Protein AF-0000000066080415 (afdb_homodimer)

pLDDT: mean 96.42, std 4.27, range [59.28, 98.88]

Nearest PDB structures (foldseek):
  6pd2-assembly2_B  TM=9.974E-01  e=0.000E+00  Treponema denticola ATCC 35405
  7e7g-assembly1_A-2  TM=9.661E-01  e=5.736E-39  Pseudomonas aeruginosa PAO1
  2dr1-assembly1_B  TM=9.159E-01  e=4.386E-31  Pyrococcus horikoshii OT3
  2ch2-assembly2_C  TM=8.976E-01  e=4.024E-28  Anopheles gambiae
  3kgw-assembly1_A  TM=8.751E-01  e=4.786E-28  Mus musculus

Secondary structure (DSSP, 8-state):
---EEEEEE----GGGTHHHHSS-GGG-EETTEEHHHHHHHHHHHTT--EEEEEE-TTHHHHHHHHHH-TTEEEEE-TTGGGS-HHHHHHHHGGG--S-EEEEETTEEE-THHHHHHHT-S-SSEEEEES----S-PPEEEE-TTSBEEEEES-GGGSS---EEEEEEEEE-HHHHHHHHHHHHHHTTT-TT--HHHHHHHHHTTS--EEEEETT--EEE--SHHHHHHIIIIIHHHHHHHHHTTPPP--EE-SSSSPB--HHHHHTT------TTSHHHHHHHHHHHHHHHHTTS-TTS-GGGEEEEEESS-HHHHHHHHHHHHS-TT--EEEEESSHHHHHHHHHHHHTT--EEEEE--SSSPP-HHHHHHHHTT---SEEEEESEETTTTEEP-HHHHHHHHHHTT-EEEEE-TTTTTTS---HHHHT-SEEEEETTSTT---SS-EEEEEEHHHHHHGGGSPP--STT-HHHHHHHHHHHSS-SS---HHHHHHHHHHHHHHHHH-HHHHHHHHHHHHHHHHHHHHHHT--BSS-GGGB-SSEEEEEPPSSTT--HHHHHHHHHTTTEE-EEEEETTEEEEEEE--BS--HHHHHHHHHHHHHHHHHTT---/---EEEEEE----GGGTHHHHSS-GGG-EETTEEHHHHHHHHHHHTT--EEEEEE-TTHHHHHHHHHH-TTEEEEE-TTGGGS-HHHHHHHHGGG--S-EEEEETTEEE-THHHHHHHT-S-SSEEEEES----S-PPEEEE-TTSBEEEEES-GGGSSS--EEEEEEEEE-HHHHHHHHHHHHHHTTT-TT--HHHHHHHHHTTS--EEEEETT--EEE--SHHHHHHIIIIIHHHHHHHHHTTPPP--EE-SSSSPB--HHHHHTT------TTSHHHHHHHHHHHHHHHHTTS-TTS-GGGEEEEEESS-HHHHHHHHHHHHS-TT--EEEEESSHHHHHHHHHHHHTT--EEEEE--SSSPP-HHHHHHHHTT---SEEEEESEETTTTEEP-HHHHHHHHHHTTPEEEEE-TTTTTTS---HHHHT-SEEEEETTSTT---SS-EEEEEEHHHHHHGGGSPP--STT-HHHHHHHHHHHSS-SS---HHHHHHHHHHHHHHHHH-HHHHHHHHHHHHHHHHHHHHHHT--BSS-GGGB-SSEEEEEPPSSTT--HHHHHHHHHHTTEE-EEEEETTEEEEEEE--BS--HHHHHHHHHHHHHHHHHTT---

GO terms:
  GO:0047304 2-aminoethylphosphonate:pyruvate transaminase activity (F, EXP)

Solvent-accessible surface area (backbone atoms only — not comparable to full-atom values): 62433 Å² total; per-residue (Å²): 135,55,40,34,32,37,32,50,46,31,59,67,46,71,62,43,51,83,68,19,74,83,31,42,58,26,60,47,64,60,96,88,39,31,32,35,55,53,50,50,53,49,41,48,50,67,54,37,60,37,36,37,34,17,20,28,48,64,41,62,62,56,54,54,50,29,72,68,36,66,44,43,43,78,38,74,27,90,57,33,90,65,27,22,57,30,51,26,49,50,70,40,46,83,79,54,86,48,45,26,38,39,33,52,25,39,41,50,64,38,65,52,56,57,52,43,56,70,45,40,87,66,62,29,33,35,40,22,20,37,91,78,84,77,86,74,57,38,36,28,19,50,53,97,83,35,26,51,74,43,72,37,67,49,67,85,80,47,95,52,78,68,28,26,61,68,54,43,31,37,34,34,41,67,56,52,49,45,22,43,54,53,45,68,75,34,44,84,86,42,39,59,37,41,45,67,59,35,46,56,60,37,27,74,80,38,83,29,34,52,50,70,37,64,83,62,56,65,48,64,54,65,33,64,66,38,44,50,46,34,65,73,53,45,49,58,51,30,54,50,59,54,53,49,70,58,62,41,80,37,48,34,18,29,85,54,50,21,14,60,54,64,44,30,38,49,40,33,56,60,56,58,68,53,63,81,39,68,72,46,18,51,50,51,50,50,48,31,58,52,58,45,52,62,37,40,46,92,84,52,66,66,83,52,44,45,47,39,77,44,44,14,26,45,65,42,19,46,47,22,48,58,53,36,67,60,46,91,87,38,25,36,36,27,39,26,38,43,70,65,24,46,48,54,47,50,47,32,53,50,66,66,48,52,65,49,76,49,75,50,55,51,52,50,83,79,60,61,66,62,51,48,56,57,50,69,66,62,72,43,42,30,38,36,41,49,40,40,40,78,78,33,12,34,43,50,66,44,76,53,52,31,44,55,40,42,75,56,65,28,49,31,37,34,42,25,38,74,34,48,45,38,39,76,49,32,35,75,84,27,39,50,37,32,35,20,24,34,30,15,19,36,46,24,18,44,42,35,34,8,25,33,39,26,30,42,74,65,48,61,61,33,66,78,34,75,64,59,46,74,85,53,29,50,48,63,40,41,53,41,23,75,74,67,44,31,66,83,58,74,54,23,58,45,44,50,38,9,34,52,39,14,51,54,51,39,63,50,56,33,35,60,50,42,28,51,45,24,40,50,28,36,51,55,49,52,53,48,36,53,66,41,68,52,50,61,67,38,54,75,92,46,41,62,44,40,32,47,25,30,46,56,70,95,46,89,70,61,46,69,68,58,51,39,52,55,36,43,76,69,40,30,41,62,30,83,32,75,55,90,90,44,57,30,34,30,46,18,51,40,29,74,63,52,50,69,56,46,52,53,46,47,52,51,50,49,53,55,35,49,72,60,71,40,49,128,136,56,41,35,33,36,32,50,44,30,61,67,46,72,62,43,50,81,68,20,75,82,33,44,59,29,59,46,64,60,98,87,39,32,33,35,55,54,50,52,52,51,41,48,51,66,52,38,60,37,35,38,35,16,21,30,50,64,40,64,61,53,54,54,49,27,72,68,34,65,43,43,43,77,37,74,27,89,57,32,89,65,27,22,56,31,53,25,50,50,69,41,47,84,78,54,87,48,43,26,38,41,33,53,24,40,42,50,66,38,64,53,56,56,52,43,57,70,46,41,87,65,63,29,33,34,39,23,20,38,91,77,82,78,85,72,58,38,36,29,20,50,52,98,82,34,26,52,76,43,73,37,67,50,69,86,80,46,93,53,80,68,30,27,60,69,53,42,31,36,34,34,42,66,55,53,51,45,23,44,55,52,46,67,74,34,44,85,86,42,39,58,37,42,44,67,59,35,47,56,61,37,27,75,80,39,83,29,34,52,48,68,37,64,82,60,56,64,49,65,55,66,33,65,66,39,44,50,47,35,66,72,54,47,48,58,51,30,53,51,59,54,53,49,71,57,63,41,79,36,46,34,18,30,81,54,49,20,13,59,53,65,44,30,38,50,41,32,57,59,54,59,69,53,62,81,38,68,71,46,19,52,50,52,51,50,48,32,58,52,58,46,50,60,37,39,45,92,87,52,64,65,84,50,44,45,45,40,78,44,42,14,26,45,67,41,18,44,46,20,49,60,54,37,68,59,46,92,88,39,26,36,36,27,39,26,36,42,71,64,24,47,47,55,47,51,46,31,53,50,68,65,47,53,64,51,74,50,76,49,55,52,53,50,82,79,59,62,66,62,50,47,56,56,51,68,65,62,71,44,42,30,39,37,41,47,40,40,40,77,79,32,13,33,44,48,64,44,75,53,52,31,45,54,40,43,75,57,65,29,48,32,37,35,42,26,39,73,34,49,44,39,39,75,48,32,36,73,84,27,39,49,35,31,35,18,24,35,32,15,17,37,46,24,19,45,42,35,34,8,25,34,40,26,29,42,73,66,49,62,61,32,67,79,36,75,64,59,48,74,86,54,30,49,50,63,38,42,55,42,24,77,74,67,44,30,66,85,58,73,55,25,58,46,44,50,38,8,33,52,40,13,52,54,51,40,62,50,57,33,36,60,52,42,28,50,42,24,40,50,28,36,52,53,48,52,52,48,37,53,65,40,68,51,48,61,68,38,55,78,91,46,42,62,42,38,32,46,25,30,46,57,71,96,46,92,72,61,46,70,67,59,52,39,54,55,37,44,76,70,40,29,40,63,30,82,31,77,54,88,90,44,58,29,34,30,45,17,52,36,28,72,62,50,49,68,56,44,51,54,49,46,52,51,51,48,52,54,33,48,73,61,70,39,50,127

Sequence (1232 aa):
MIKQAVILAGGLGSRLKDKTKTMPKGFLEIGGTAIVEQSVQKLLAHGIEKIVIGTGHCNEYYDNLAKKYPAIITVKNENYANTGSMGTLEVCASFVNESFLLLESDLIYDSAGLFSLINDERKNLILASGATKSGDEVYLEADEKNCLTGLSKNRDALKNIFGELVGITKLTKSTLDKMCAYAKIHHSDLPKMEYEHALLEAAKTIPVAIKRIEYFVWREIDNEDHLEMAVKNIYPHIVENEKLRAVRREVLLNPGPATTTDSVKYAQVSADICPREKAFGDLMQWLCDELKLFALASETNPDEYETVMFGCSGTGADEVMVSSCVPDTGRLLVIDNGSYGARMAKIADIYKIPMDIFKSSTYEPLDLQKLEAEFATKKYTHLACVYHETTTGLLNPLHIICPMAKKYGMVTIVDAVSAYCGMPMDLKSLGIDFMASTSNKNIQGMAGVGFVICNKAELEKTKDYPMRNYYLNLYDQYAYFAKTHQTRFTPPVQTMYALRQAVLETKQETVQKRYERYTACWNILVAAIKKLGLKMLVKEEHQSHFITAILEPETPKYSFEALHDFAAEHSFTIYPGKLGNIDTFRIANIGDIQPEEMRRFTVKLKEYMNGIGVGVMIKQAVILAGGLGSRLKDKTKTMPKGFLEIGGTAIVEQSVQKLLAHGIEKIVIGTGHCNEYYDNLAKKYPAIITVKNENYANTGSMGTLEVCASFVNESFLLLESDLIYDSAGLFSLINDERKNLILASGATKSGDEVYLEADEKNCLTGLSKNRDALKNIFGELVGITKLTKSTLDKMCAYAKIHHSDLPKMEYEHALLEAAKTIPVAIKRIEYFVWREIDNEDHLEMAVKNIYPHIVENEKLRAVRREVLLNPGPATTTDSVKYAQVSADICPREKAFGDLMQWLCDELKLFALASETNPDEYETVMFGCSGTGADEVMVSSCVPDTGRLLVIDNGSYGARMAKIADIYKIPMDIFKSSTYEPLDLQKLEAEFATKKYTHLACVYHETTTGLLNPLHIICPMAKKYGMVTIVDAVSAYCGMPMDLKSLGIDFMASTSNKNIQGMAGVGFVICNKAELEKTKDYPMRNYYLNLYDQYAYFAKTHQTRFTPPVQTMYALRQAVLETKQETVQKRYERYTACWNILVAAIKKLGLKMLVKEEHQSHFITAILEPETPKYSFEALHDFAAEHSFTIYPGKLGNIDTFRIANIGDIQPEEMRRFTVKLKEYMNGIGVGV

InterPro domains:
  IPR000192 Aminotransferase class V domain [PF00266] (307-537)
  IPR012703 2-aminoethylphosphonate--pyruvate transaminase [MF_01376] (251-616)
  IPR012703 2-aminoethylphosphonate--pyruvate transaminase [NF010006] (248-609)
  IPR012703 2-aminoethylphosphonate--pyruvate transaminase [TIGR03301] (251-608)
  IPR015421 Pyridoxal phosphate-dependent transferase, major domain [G3DSA:3.40.640.10] (261-509)
  IPR015422 Pyridoxal phosphate-dependent transferase, small domain [G3DSA:3.90.1150.10] (253-600)
  IPR015424 Pyridoxal phosphate-dependent transferase [SSF53383] (251-612)
  IPR025877 MobA-like NTP transferase [PF12804] (5-109)
  IPR029044 Nucleotide-diphospho-sugar transferases [G3DSA:3.90.550.10] (3-234)
  IPR029044 Nucleotide-diphospho-sugar transferases [SSF53448] (1-268)

Radius of gyration: 31.99 Å; Cα contacts (8 Å, |Δi|>4): 2688; chains: 2; bounding box: 88×90×84 Å

Organism: Treponema denticola (strain ATCC 35405 / DSM 14222 / CIP 103919 / JCM 8153 / KCTC 15104) (NCBI:txid243275)

Structure (mmCIF, N/CA/C/O backbone):
data_AF-0000000066080415-model_v1
#
loop_
_entity.id
_entity.type
_entity.pdbx_description
1 polymer 'Bifunctional 2-aminoethylphosphonate cytidylyltransferase/aminotransferase'
#
loop_
_atom_site.group_PDB
_atom_site.id
_atom_site.type_symbol
_atom_site.label_atom_id
_atom_site.label_alt_id
_atom_site.label_comp_id
_atom_site.label_asym_id
_atom_site.label_entity_id
_atom_site.label_seq_id
_atom_site.pdbx_PDB_ins_code
_atom_site.Cartn_x
_atom_site.Cartn_y
_atom_site.Cartn_z
_atom_site.occupancy
_atom_site.B_iso_or_equiv
_atom_site.auth_seq_id
_atom_site.auth_comp_id
_atom_site.auth_asym_id
_atom_site.auth_atom_id
_atom_site.pdbx_PDB_model_num
ATOM 1 N N . MET A 1 1 ? 6.43 -2.404 16.391 1 86.5 1 MET A N 1
ATOM 2 C CA . MET A 1 1 ? 5.039 -1.978 16.266 1 86.5 1 MET A CA 1
ATOM 3 C C . MET A 1 1 ? 4.387 -1.825 17.625 1 86.5 1 MET A C 1
ATOM 5 O O . MET A 1 1 ? 4.641 -2.621 18.531 1 86.5 1 MET A O 1
ATOM 9 N N . ILE A 1 2 ? 3.625 -0.761 17.859 1 94.44 2 ILE A N 1
ATOM 10 C CA . ILE A 1 2 ? 2.881 -0.536 19.094 1 94.44 2 ILE A CA 1
ATOM 11 C C . ILE A 1 2 ? 1.477 -1.123 18.953 1 94.44 2 ILE A C 1
ATOM 13 O O . ILE A 1 2 ? 0.692 -0.691 18.109 1 94.44 2 ILE A O 1
ATOM 17 N N . LYS A 1 3 ? 1.184 -2.08 19.812 1 97.25 3 LYS A N 1
ATOM 18 C CA . LYS A 1 3 ? -0.066 -2.82 19.656 1 97.25 3 LYS A CA 1
ATOM 19 C C . LYS A 1 3 ? -1.035 -2.508 20.797 1 97.25 3 LYS A C 1
ATOM 21 O O . LYS A 1 3 ? -2.203 -2.896 20.75 1 97.25 3 LYS A O 1
ATOM 26 N N . GLN A 1 4 ? -0.565 -1.832 21.844 1 98.5 4 GLN A N 1
ATOM 27 C CA . GLN A 1 4 ? -1.393 -1.607 23.031 1 98.5 4 GLN A CA 1
ATOM 28 C C . GLN A 1 4 ? -1.461 -0.123 23.375 1 98.5 4 GLN A C 1
ATOM 30 O O . GLN A 1 4 ? -0.573 0.648 23.016 1 98.5 4 GLN A O 1
ATOM 35 N N . ALA A 1 5 ? -2.533 0.242 24.016 1 98.81 5 ALA A N 1
ATOM 36 C CA . ALA A 1 5 ? -2.709 1.577 24.578 1 98.81 5 ALA A CA 1
ATOM 37 C C . ALA A 1 5 ? -3.395 1.51 25.938 1 98.81 5 ALA A C 1
ATOM 39 O O . ALA A 1 5 ? -4.121 0.556 26.234 1 98.81 5 ALA A O 1
ATOM 40 N N . VAL A 1 6 ? -3.086 2.434 26.797 1 98.88 6 VAL A N 1
ATOM 41 C CA . VAL A 1 6 ? -3.756 2.619 28.078 1 98.88 6 VAL A CA 1
ATOM 42 C C . VAL A 1 6 ? -4.375 4.012 28.141 1 98.88 6 VAL A C 1
ATOM 44 O O . VAL A 1 6 ? -3.703 5.012 27.875 1 98.88 6 VAL A O 1
ATOM 47 N N . ILE A 1 7 ? -5.633 4.105 28.391 1 98.75 7 ILE A N 1
ATOM 48 C CA . ILE A 1 7 ? -6.316 5.375 28.609 1 98.75 7 ILE A CA 1
ATOM 49 C C . ILE A 1 7 ? -6.656 5.531 30.094 1 98.75 7 ILE A C 1
ATOM 51 O O . ILE A 1 7 ? -7.316 4.668 30.672 1 98.75 7 ILE A O 1
ATOM 55 N N . LEU A 1 8 ? -6.195 6.594 30.719 1 97.94 8 LEU A N 1
ATOM 56 C CA . LEU A 1 8 ? -6.496 6.871 32.125 1 97.94 8 LEU A CA 1
ATOM 57 C C . LEU A 1 8 ? -7.793 7.664 32.25 1 97.94 8 LEU A C 1
ATOM 59 O O . LEU A 1 8 ? -7.875 8.805 31.797 1 97.94 8 LEU A O 1
ATOM 63 N N . ALA A 1 9 ? -8.812 7.117 32.875 1 94.69 9 ALA A N 1
ATOM 64 C CA . ALA A 1 9 ? -10.141 7.715 33 1 94.69 9 ALA A CA 1
ATOM 65 C C . ALA A 1 9 ? -10.68 7.59 34.406 1 94.69 9 ALA A C 1
ATOM 67 O O . ALA A 1 9 ? -11.891 7.426 34.625 1 94.69 9 ALA A O 1
ATOM 68 N N . GLY A 1 10 ? -9.844 7.609 35.438 1 82.31 10 GLY A N 1
ATOM 69 C CA . GLY A 1 10 ? -10.266 7.348 36.812 1 82.31 10 GLY A CA 1
ATOM 70 C C . GLY A 1 10 ? -10.617 8.609 37.594 1 82.31 10 GLY A C 1
ATOM 71 O O . GLY A 1 10 ? -11.117 8.539 38.719 1 82.31 10 GLY A O 1
ATOM 72 N N . GLY A 1 11 ? -10.531 9.758 37 1 76.44 11 GLY A N 1
ATOM 73 C CA . GLY A 1 11 ? -10.68 11 37.719 1 76.44 11 GLY A CA 1
ATOM 74 C C . GLY A 1 11 ? -12.133 11.414 37.906 1 76.44 11 GLY A C 1
ATOM 75 O O . GLY A 1 11 ? -13.008 10.969 37.156 1 76.44 11 GLY A O 1
ATOM 76 N N . LEU A 1 12 ? -12.43 12.18 38.906 1 72.06 12 LEU A N 1
ATOM 77 C CA . LEU A 1 12 ? -13.766 12.609 39.312 1 72.06 12 LEU A CA 1
ATOM 78 C C . LEU A 1 12 ? -14.258 13.742 38.406 1 72.06 12 LEU A C 1
ATOM 80 O O . LEU A 1 12 ? -15.461 13.938 38.25 1 72.06 12 LEU A O 1
ATOM 84 N N . GLY A 1 13 ? -13.398 14.508 37.75 1 65 13 GLY A N 1
ATOM 85 C CA . GLY A 1 13 ? -13.758 15.594 36.844 1 65 13 GLY A CA 1
ATOM 86 C C . GLY A 1 13 ? -14.57 16.688 37.531 1 65 13 GLY A C 1
ATOM 87 O O . GLY A 1 13 ? -15.539 17.188 36.969 1 65 13 GLY A O 1
ATOM 88 N N . SER A 1 14 ? -14.336 17.094 38.719 1 72.5 14 SER A N 1
ATOM 89 C CA . SER A 1 14 ? -15.156 17.922 39.594 1 72.5 14 SER A CA 1
ATOM 90 C C . SER A 1 14 ? -15.258 19.344 39.062 1 72.5 14 SER A C 1
ATOM 92 O O . SER A 1 14 ? -16.203 20.078 39.375 1 72.5 14 SER A O 1
ATOM 94 N N . ARG A 1 15 ? -14.484 19.75 38.125 1 75 15 ARG A N 1
ATOM 95 C CA . ARG A 1 15 ? -14.422 21.141 37.656 1 75 15 ARG A CA 1
ATOM 96 C C . ARG A 1 15 ? -15.469 21.422 36.594 1 75 15 ARG A C 1
ATOM 98 O O . ARG A 1 15 ? -15.672 22.578 36.188 1 75 15 ARG A O 1
ATOM 105 N N . LEU A 1 16 ? -16.094 20.484 36.031 1 77.5 16 LEU A N 1
ATOM 106 C CA . LEU A 1 16 ? -17.156 20.656 35.062 1 77.5 16 LEU A CA 1
ATOM 107 C C . LEU A 1 16 ? -18.531 20.5 35.688 1 77.5 16 LEU A C 1
ATOM 109 O O . LEU A 1 16 ? -19.531 20.359 35 1 77.5 16 LEU A O 1
ATOM 113 N N . LYS A 1 17 ? -18.609 20.766 37.031 1 70.38 17 LYS A N 1
ATOM 114 C CA . LYS A 1 17 ? -19.781 20.859 37.875 1 70.38 17 LYS A CA 1
ATOM 115 C C . LYS A 1 17 ? -20.797 19.766 37.562 1 70.38 17 LYS A C 1
ATOM 117 O O . LYS A 1 17 ? -20.469 18.578 37.562 1 70.38 17 LYS A O 1
ATOM 122 N N . ASP A 1 18 ? -22.062 20.203 37.062 1 69.69 18 ASP A N 1
ATOM 123 C CA . ASP A 1 18 ? -23.266 19.391 36.906 1 69.69 18 ASP A CA 1
ATOM 124 C C . ASP A 1 18 ? -23.094 18.391 35.75 1 69.69 18 ASP A C 1
ATOM 126 O O . ASP A 1 18 ? -23.656 17.281 35.812 1 69.69 18 ASP A O 1
ATOM 130 N N . LYS A 1 19 ? -22.188 18.609 34.844 1 75.88 19 LYS A N 1
ATOM 131 C CA . LYS A 1 19 ? -22.078 17.734 33.688 1 75.88 19 LYS A CA 1
ATOM 132 C C . LYS A 1 19 ? -21.375 16.422 34.031 1 75.88 19 LYS A C 1
ATOM 134 O O . LYS A 1 19 ? -21.688 15.367 33.469 1 75.88 19 LYS A O 1
ATOM 139 N N . THR A 1 20 ? -20.438 16.438 35.062 1 74 20 THR A N 1
ATOM 140 C CA . THR A 1 20 ? -19.609 15.266 35.281 1 74 20 THR A CA 1
ATOM 141 C C . THR A 1 20 ? -19.984 14.57 36.594 1 74 20 THR A C 1
ATOM 143 O O . THR A 1 20 ? -19.359 13.578 36.969 1 74 20 THR A O 1
ATOM 146 N N . LYS A 1 21 ? -20.922 15.086 37.219 1 78.06 21 LYS A N 1
ATOM 147 C CA . LYS A 1 21 ? -21.391 14.406 38.438 1 78.06 21 LYS A CA 1
ATOM 148 C C . LYS A 1 21 ? -21.984 13.039 38.094 1 78.06 21 LYS A C 1
ATOM 150 O O . LYS A 1 21 ? -21.797 12.078 38.844 1 78.06 21 LYS A O 1
ATOM 155 N N . THR A 1 22 ? -22.547 12.961 37 1 83.62 22 THR A N 1
ATOM 156 C CA . THR A 1 22 ? -23.219 11.711 36.656 1 83.62 22 THR A CA 1
ATOM 157 C C . THR A 1 22 ? -22.609 11.086 35.406 1 83.62 22 THR A C 1
ATOM 159 O O . THR A 1 22 ? -23.125 10.102 34.875 1 83.62 22 THR A O 1
ATOM 162 N N . MET A 1 23 ? -21.562 11.625 34.906 1 90.12 23 MET A N 1
ATOM 163 C CA . MET A 1 23 ? -20.906 11.109 33.688 1 90.12 23 MET A CA 1
ATOM 164 C C . MET A 1 23 ? -19.422 11.43 33.719 1 90.12 23 MET A C 1
ATOM 166 O O . MET A 1 23 ? -19.016 12.516 34.125 1 90.12 23 MET A O 1
ATOM 170 N N . PRO A 1 24 ? -18.641 10.484 33.375 1 91.88 24 PRO A N 1
ATOM 171 C CA . PRO A 1 24 ? -17.219 10.812 33.312 1 91.88 24 PRO A CA 1
ATOM 172 C C . PRO A 1 24 ? -16.891 11.883 32.281 1 91.88 24 PRO A C 1
ATOM 174 O O . PRO A 1 24 ? -17.547 11.961 31.234 1 91.88 24 PRO A O 1
ATOM 177 N N . LYS A 1 25 ? -15.875 12.602 32.469 1 91.56 25 LYS A N 1
ATOM 178 C CA . LYS A 1 25 ? -15.422 13.688 31.609 1 91.56 25 LYS A CA 1
ATOM 179 C C . LYS A 1 25 ? -15.18 13.188 30.188 1 91.56 25 LYS A C 1
ATOM 181 O O . LYS A 1 25 ? -15.438 13.898 29.219 1 91.56 25 LYS A O 1
ATOM 186 N N . GLY A 1 26 ? -14.672 11.977 30.047 1 94.06 26 GLY A N 1
ATOM 187 C CA . GLY A 1 26 ? -14.367 11.398 28.75 1 94.06 26 GLY A CA 1
ATOM 188 C C . GLY A 1 26 ? -15.594 11.219 27.875 1 94.06 26 GLY A C 1
ATOM 189 O O . GLY A 1 26 ? -15.477 11.023 26.672 1 94.06 26 GLY A O 1
ATOM 190 N N . PHE A 1 27 ? -16.766 11.344 28.359 1 95.31 27 PHE A N 1
ATOM 191 C CA . PHE A 1 27 ? -17.984 11.086 27.609 1 95.31 27 PHE A CA 1
ATOM 192 C C . PHE A 1 27 ? -18.672 12.391 27.234 1 95.31 27 PHE A C 1
ATOM 194 O O . PHE A 1 27 ? -19.797 12.383 26.719 1 95.31 27 PHE A O 1
ATOM 201 N N . LEU A 1 28 ? -18 13.539 27.578 1 94.06 28 LEU A N 1
ATOM 202 C CA . LEU A 1 28 ? -18.438 14.766 26.938 1 94.06 28 LEU A CA 1
ATOM 203 C C . LEU A 1 28 ? -18.406 14.625 25.422 1 94.06 28 LEU A C 1
ATOM 205 O O . LEU A 1 28 ? -17.469 14.031 24.859 1 94.06 28 LEU A O 1
ATOM 209 N N . GLU A 1 29 ? -19.438 15.133 24.766 1 95.06 29 GLU A N 1
ATOM 210 C CA . GLU A 1 29 ? -19.531 14.945 23.312 1 95.06 29 GLU A CA 1
ATOM 211 C C . GLU A 1 29 ? -19.094 16.203 22.562 1 95.06 29 GLU A C 1
ATOM 213 O O . GLU A 1 29 ? -19.484 17.312 22.938 1 95.06 29 GLU A O 1
ATOM 218 N N . ILE A 1 30 ? -18.297 16.062 21.75 1 96.31 30 ILE A N 1
ATOM 219 C CA . ILE A 1 30 ? -17.922 17.078 20.766 1 96.31 30 ILE A CA 1
ATOM 220 C C . ILE A 1 30 ? -18.078 16.516 19.359 1 96.31 30 ILE A C 1
ATOM 222 O O . ILE A 1 30 ? -17.562 15.445 19.047 1 96.31 30 ILE A O 1
ATOM 226 N N . GLY A 1 31 ? -18.812 17.203 18.438 1 94.06 31 GLY A N 1
ATOM 227 C CA . GLY A 1 31 ? -19.078 16.703 17.094 1 94.06 31 GLY A CA 1
ATOM 228 C C . GLY A 1 31 ? -19.969 15.492 17.062 1 94.06 31 GLY A C 1
ATOM 229 O O . GLY A 1 31 ? -19.875 14.656 16.156 1 94.06 31 GLY A O 1
ATOM 230 N N . GLY A 1 32 ? -20.656 15.211 18.109 1 95.25 32 GLY A N 1
ATOM 231 C CA . GLY A 1 32 ? -21.625 14.133 18.156 1 95.25 32 GLY A CA 1
ATOM 232 C C . GLY A 1 32 ? -21.047 12.828 18.656 1 95.25 32 GLY A C 1
ATOM 233 O O . GLY A 1 32 ? -21.719 11.797 18.656 1 95.25 32 GLY A O 1
ATOM 234 N N . THR A 1 33 ? -19.812 12.789 19.125 1 96.62 33 THR A N 1
ATOM 235 C CA . THR A 1 33 ? -19.141 11.594 19.609 1 96.62 33 THR A CA 1
ATOM 236 C C . THR A 1 33 ? -18.422 11.875 20.922 1 96.62 33 THR A C 1
ATOM 238 O O . THR A 1 33 ? -17.859 12.961 21.109 1 96.62 33 THR A O 1
ATOM 241 N N . ALA A 1 34 ? -18.484 10.938 21.828 1 97.31 34 ALA A N 1
ATOM 242 C CA . ALA A 1 34 ? -17.766 11.094 23.094 1 97.31 34 ALA A CA 1
ATOM 243 C C . ALA A 1 34 ? -16.266 11.258 22.844 1 97.31 34 ALA A C 1
ATOM 245 O O . ALA A 1 34 ? -15.695 10.602 21.969 1 97.31 34 ALA A O 1
ATOM 246 N N . ILE A 1 35 ? -15.633 12.109 23.672 1 96.94 35 ILE A N 1
ATOM 247 C CA . ILE A 1 35 ? -14.211 12.422 23.562 1 96.94 35 ILE A CA 1
ATOM 248 C C . ILE A 1 35 ? -13.391 11.133 23.625 1 96.94 35 ILE A C 1
ATOM 250 O O . ILE A 1 35 ? -12.516 10.898 22.797 1 96.94 35 ILE A O 1
ATOM 254 N N . VAL A 1 36 ? -13.68 10.273 24.594 1 97.94 36 VAL A N 1
ATOM 255 C CA . VAL A 1 36 ? -12.914 9.047 24.781 1 97.94 36 VAL A CA 1
ATOM 256 C C . VAL A 1 36 ? -13.133 8.102 23.609 1 97.94 36 VAL A C 1
ATOM 258 O O . VAL A 1 36 ? -12.227 7.383 23.203 1 97.94 36 VAL A O 1
ATOM 261 N N . GLU A 1 37 ? -14.32 8.078 23.047 1 98.31 37 GLU A N 1
ATOM 262 C CA . GLU A 1 37 ? -14.609 7.227 21.906 1 98.31 37 GLU A CA 1
ATOM 263 C C . GLU A 1 37 ? -13.828 7.68 20.672 1 98.31 37 GLU A C 1
ATOM 265 O O . GLU A 1 37 ? -13.391 6.852 19.875 1 98.31 37 GLU A O 1
ATOM 270 N N . GLN A 1 38 ? -13.695 9.016 20.5 1 98.31 38 GLN A N 1
ATOM 271 C CA . GLN A 1 38 ? -12.859 9.516 19.422 1 98.31 38 GLN A CA 1
ATOM 272 C C . GLN A 1 38 ? -11.438 8.984 19.531 1 98.31 38 GLN A C 1
ATOM 274 O O . GLN A 1 38 ? -10.836 8.586 18.516 1 98.31 38 GLN A O 1
ATOM 279 N N . SER A 1 39 ? -10.906 8.953 20.719 1 98.5 39 SER A N 1
ATOM 280 C CA . SER A 1 39 ? -9.562 8.43 20.938 1 98.5 39 SER A CA 1
ATOM 281 C C . SER A 1 39 ? -9.484 6.945 20.609 1 98.5 39 SER A C 1
ATOM 283 O O . SER A 1 39 ? -8.523 6.496 19.969 1 98.5 39 SER A O 1
ATOM 285 N N . VAL A 1 40 ? -10.484 6.215 21.047 1 98.62 40 VAL A N 1
ATOM 286 C CA . VAL A 1 40 ? -10.547 4.785 20.766 1 98.62 40 VAL A CA 1
ATOM 287 C C . VAL A 1 40 ? -10.523 4.555 19.266 1 98.62 40 VAL A C 1
ATOM 289 O O . VAL A 1 40 ? -9.75 3.736 18.766 1 98.62 40 VAL A O 1
ATOM 292 N N . GLN A 1 41 ? -11.328 5.336 18.547 1 98.31 41 GLN A N 1
ATOM 293 C CA . GLN A 1 41 ? -11.406 5.199 17.094 1 98.31 41 GLN A CA 1
ATOM 294 C C . GLN A 1 41 ? -10.062 5.516 16.438 1 98.31 41 GLN A C 1
ATOM 296 O O . GLN A 1 41 ? -9.633 4.805 15.531 1 98.31 41 GLN A O 1
ATOM 301 N N . LYS A 1 42 ? -9.414 6.605 16.922 1 98.62 42 LYS A N 1
ATOM 302 C CA . LYS A 1 42 ? -8.117 6.988 16.375 1 98.62 42 LYS A CA 1
ATOM 303 C C . LYS A 1 42 ? -7.066 5.914 16.641 1 98.62 42 LYS A C 1
ATOM 305 O O . LYS A 1 42 ? -6.254 5.598 15.773 1 98.62 42 LYS A O 1
ATOM 310 N N . LEU A 1 43 ? -7.07 5.328 17.828 1 98.75 43 LEU A N 1
ATOM 311 C CA . LEU A 1 43 ? -6.125 4.285 18.203 1 98.75 43 LEU A CA 1
ATOM 312 C C . LEU A 1 43 ? -6.309 3.041 17.344 1 98.75 43 LEU A C 1
ATOM 314 O O . LEU A 1 43 ? -5.336 2.49 16.812 1 98.75 43 LEU A O 1
ATOM 318 N N . LEU A 1 44 ? -7.574 2.631 17.156 1 98.62 44 LEU A N 1
ATOM 319 C CA . LEU A 1 44 ? -7.871 1.462 16.344 1 98.62 44 LEU A CA 1
ATOM 320 C C . LEU A 1 44 ? -7.438 1.688 14.898 1 98.62 44 LEU A C 1
ATOM 322 O O . LEU A 1 44 ? -6.887 0.787 14.258 1 98.62 44 LEU A O 1
ATOM 326 N N . ALA A 1 45 ? -7.617 2.891 14.391 1 98.25 45 ALA A N 1
ATOM 327 C CA . ALA A 1 45 ? -7.25 3.232 13.023 1 98.25 45 ALA A CA 1
ATOM 328 C C . ALA A 1 45 ? -5.734 3.188 12.828 1 98.25 45 ALA A C 1
ATOM 330 O O . ALA A 1 45 ? -5.25 3.035 11.711 1 98.25 45 ALA A O 1
ATOM 331 N N . HIS A 1 46 ? -4.996 3.33 13.938 1 98.12 46 HIS A N 1
ATOM 332 C CA . HIS A 1 46 ? -3.541 3.316 13.859 1 98.12 46 HIS A CA 1
ATOM 333 C C . HIS A 1 46 ? -2.98 1.949 14.242 1 98.12 46 HIS A C 1
ATOM 335 O O . HIS A 1 46 ? -1.8 1.828 14.57 1 98.12 46 HIS A O 1
ATOM 341 N N . GLY A 1 47 ? -3.818 0.898 14.281 1 97.69 47 GLY A N 1
ATOM 342 C CA . GLY A 1 47 ? -3.352 -0.476 14.359 1 97.69 47 GLY A CA 1
ATOM 343 C C . GLY A 1 47 ? -3.271 -0.993 15.789 1 97.69 47 GLY A C 1
ATOM 344 O O . GLY A 1 47 ? -2.713 -2.064 16.031 1 97.69 47 GLY A O 1
ATOM 345 N N . ILE A 1 48 ? -3.768 -0.25 16.797 1 98.44 48 ILE A N 1
ATOM 346 C CA . ILE A 1 48 ? -3.785 -0.723 18.188 1 98.44 48 ILE A CA 1
ATOM 347 C C . ILE A 1 48 ? -4.746 -1.903 18.312 1 98.44 48 ILE A C 1
ATOM 349 O O . ILE A 1 48 ? -5.867 -1.858 17.797 1 98.44 48 ILE A O 1
ATOM 353 N N . GLU A 1 49 ? -4.297 -2.898 19 1 97.44 49 GLU A N 1
ATOM 354 C CA . GLU A 1 49 ? -5.035 -4.152 19.094 1 97.44 49 GLU A CA 1
ATOM 355 C C . GLU A 1 49 ? -5.797 -4.25 20.422 1 97.44 49 GLU A C 1
ATOM 357 O O . GLU A 1 49 ? -6.863 -4.859 20.484 1 97.44 49 GLU A O 1
ATOM 362 N N . LYS A 1 50 ? -5.195 -3.695 21.438 1 98.19 50 LYS A N 1
ATOM 363 C CA . LYS A 1 50 ? -5.734 -3.771 22.797 1 98.19 50 LYS A CA 1
ATOM 364 C C . LYS A 1 50 ? -5.684 -2.41 23.484 1 98.19 50 LYS A C 1
ATOM 366 O O . LYS A 1 50 ? -4.625 -1.786 23.547 1 98.19 50 LYS A O 1
ATOM 371 N N . ILE A 1 51 ? -6.82 -1.98 23.938 1 98.81 51 ILE A N 1
ATOM 372 C CA . ILE A 1 51 ? -6.922 -0.708 24.641 1 98.81 51 ILE A CA 1
ATOM 373 C C . ILE A 1 51 ? -7.379 -0.951 26.078 1 98.81 51 ILE A C 1
ATOM 375 O O . ILE A 1 51 ? -8.523 -1.347 26.312 1 98.81 51 ILE A O 1
ATOM 379 N N . VAL A 1 52 ? -6.496 -0.71 27.031 1 98.88 52 VAL A N 1
ATOM 380 C CA . VAL A 1 52 ? -6.836 -0.822 28.438 1 98.88 52 VAL A CA 1
ATOM 381 C C . VAL A 1 52 ? -7.312 0.529 28.969 1 98.88 52 VAL A C 1
ATOM 383 O O . VAL A 1 52 ? -6.586 1.522 28.906 1 98.88 52 VAL A O 1
ATOM 386 N N . ILE A 1 53 ? -8.555 0.598 29.484 1 98.75 53 ILE A N 1
ATOM 387 C CA . ILE A 1 53 ? -9.062 1.833 30.062 1 98.75 53 ILE A CA 1
ATOM 388 C C . ILE A 1 53 ? -9.148 1.688 31.578 1 98.75 53 ILE A C 1
ATOM 390 O O . ILE A 1 53 ? -9.922 0.871 32.094 1 98.75 53 ILE A O 1
ATOM 394 N N . GLY A 1 54 ? -8.258 2.441 32.312 1 98.56 54 GLY A N 1
ATOM 395 C CA . GLY A 1 54 ? -8.352 2.514 33.781 1 98.56 54 GLY A CA 1
ATOM 396 C C . GLY A 1 54 ? -9.484 3.406 34.25 1 98.56 54 GLY A C 1
ATOM 397 O O . GLY A 1 54 ? -9.453 4.621 34.031 1 98.56 54 GLY A O 1
ATOM 398 N N . THR A 1 55 ? -10.414 2.844 34.938 1 97.31 55 THR A N 1
ATOM 399 C CA . THR A 1 55 ? -11.617 3.582 35.312 1 97.31 55 THR A CA 1
ATOM 400 C C . THR A 1 55 ? -11.719 3.771 36.812 1 97.31 55 THR A C 1
ATOM 402 O O . THR A 1 55 ? -10.867 3.283 37.562 1 97.31 55 THR A O 1
ATOM 405 N N . GLY A 1 56 ? -12.609 4.566 37.281 1 94.25 56 GLY A N 1
ATOM 406 C CA . GLY A 1 56 ? -12.977 4.84 38.656 1 94.25 56 GLY A CA 1
ATOM 407 C C . GLY A 1 56 ? -14.43 5.238 38.844 1 94.25 56 GLY A C 1
ATOM 408 O O . GLY A 1 56 ? -15.312 4.383 38.812 1 94.25 56 GLY A O 1
ATOM 409 N N . HIS A 1 57 ? -14.609 6.508 38.812 1 88.75 57 HIS A N 1
ATOM 410 C CA . HIS A 1 57 ? -15.945 7.078 38.906 1 88.75 57 HIS A CA 1
ATOM 411 C C . HIS A 1 57 ? -16.766 6.801 37.656 1 88.75 57 HIS A C 1
ATOM 413 O O . HIS A 1 57 ? -16.266 6.961 36.531 1 88.75 57 HIS A O 1
ATOM 419 N N . CYS A 1 58 ? -18.078 6.289 37.844 1 92.19 58 CYS A N 1
ATOM 420 C CA . CYS A 1 58 ? -19 6.055 36.719 1 92.19 58 CYS A CA 1
ATOM 421 C C . CYS A 1 58 ? -18.406 5.094 35.719 1 92.19 58 CYS A C 1
ATOM 423 O O . CYS A 1 58 ? -18.484 5.332 34.5 1 92.19 58 CYS A O 1
ATOM 425 N N . ASN A 1 59 ? -17.734 4.082 36.25 1 94.81 59 ASN A N 1
ATOM 426 C CA . ASN A 1 59 ? -17.031 3.119 35.406 1 94.81 59 ASN A CA 1
ATOM 427 C C . ASN A 1 59 ? -17.984 2.412 34.438 1 94.81 59 ASN A C 1
ATOM 429 O O . ASN A 1 59 ? -17.562 1.883 33.406 1 94.81 59 ASN A O 1
ATOM 433 N N . GLU A 1 60 ? -19.281 2.379 34.656 1 95.69 60 GLU A N 1
ATOM 434 C CA . GLU A 1 60 ? -20.266 1.703 33.812 1 95.69 60 GLU A CA 1
ATOM 435 C C . GLU A 1 60 ? -20.281 2.285 32.406 1 95.69 60 GLU A C 1
ATOM 437 O O . GLU A 1 60 ? -20.562 1.574 31.453 1 95.69 60 GLU A O 1
ATOM 442 N N . TYR A 1 61 ? -20.047 3.561 32.312 1 96.12 61 TYR A N 1
ATOM 443 C CA . TYR A 1 61 ? -20 4.195 30.984 1 96.12 61 TYR A CA 1
ATOM 444 C C . TYR A 1 61 ? -18.938 3.541 30.109 1 96.12 61 TYR A C 1
ATOM 446 O O . TYR A 1 61 ? -19.172 3.273 28.938 1 96.12 61 TYR A O 1
ATOM 454 N N . TYR A 1 62 ? -17.844 3.283 30.734 1 97.38 62 TYR A N 1
ATOM 455 C CA . TYR A 1 62 ? -16.734 2.67 30.016 1 97.38 62 TYR A CA 1
ATOM 456 C C . TYR A 1 62 ? -17.016 1.2 29.719 1 97.38 62 TYR A C 1
ATOM 458 O O . TYR A 1 62 ? -16.641 0.68 28.672 1 97.38 62 TYR A O 1
ATOM 466 N N . ASP A 1 63 ? -17.641 0.549 30.656 1 97.5 63 ASP A N 1
ATOM 467 C CA . ASP A 1 63 ? -18.047 -0.832 30.422 1 97.5 63 ASP A CA 1
ATOM 468 C C . ASP A 1 63 ? -18.984 -0.929 29.234 1 97.5 63 ASP A C 1
ATOM 470 O O . ASP A 1 63 ? -18.906 -1.877 28.438 1 97.5 63 ASP A O 1
ATOM 474 N N . ASN A 1 64 ? -19.875 -0.002 29.109 1 97.56 64 ASN A N 1
ATOM 475 C CA . ASN A 1 64 ? -20.766 0.032 27.969 1 97.56 64 ASN A CA 1
ATOM 476 C C . ASN A 1 64 ? -20.016 0.292 26.672 1 97.56 64 ASN A C 1
ATOM 478 O O . ASN A 1 64 ? -20.344 -0.287 25.625 1 97.56 64 ASN A O 1
ATOM 482 N N . LEU A 1 65 ? -19.078 1.186 26.719 1 97.62 65 LEU A N 1
ATOM 483 C CA . LEU A 1 65 ? -18.234 1.449 25.562 1 97.62 65 LEU A CA 1
ATOM 484 C C . LEU A 1 65 ? -17.5 0.188 25.125 1 97.62 65 LEU A C 1
ATOM 486 O O . LEU A 1 65 ? -17.344 -0.063 23.922 1 97.62 65 LEU A O 1
ATOM 490 N N . ALA A 1 66 ? -17.047 -0.594 26.078 1 97.94 66 ALA A N 1
ATOM 491 C CA . ALA A 1 66 ? -16.312 -1.828 25.797 1 97.94 66 ALA A CA 1
ATOM 492 C C . ALA A 1 66 ? -17.188 -2.84 25.078 1 97.94 66 ALA A C 1
ATOM 494 O O . ALA A 1 66 ? -16.688 -3.676 24.312 1 97.94 66 ALA A O 1
ATOM 495 N N . LYS A 1 67 ? -18.484 -2.783 25.297 1 96.62 67 LYS A N 1
ATOM 496 C CA . LYS A 1 67 ? -19.406 -3.645 24.562 1 96.62 67 LYS A CA 1
ATOM 497 C C . LYS A 1 67 ? -19.422 -3.291 23.078 1 96.62 67 LYS A C 1
ATOM 499 O O . LYS A 1 67 ? -19.641 -4.16 22.234 1 96.62 67 LYS A O 1
ATOM 504 N N . LYS A 1 68 ? -19.203 -2.064 22.812 1 95.69 68 LYS A N 1
ATOM 505 C CA . LYS A 1 68 ? -19.203 -1.569 21.438 1 95.69 68 LYS A CA 1
ATOM 506 C C . LYS A 1 68 ? -17.875 -1.847 20.75 1 95.69 68 LYS A C 1
ATOM 508 O O . LYS A 1 68 ? -17.828 -2.082 19.547 1 95.69 68 LYS A O 1
ATOM 513 N N . TYR A 1 69 ? -16.797 -1.828 21.469 1 97.56 69 TYR A N 1
ATOM 514 C CA . TYR A 1 69 ? -15.453 -2.027 20.953 1 97.56 69 TYR A CA 1
ATOM 515 C C . TYR A 1 69 ? -14.766 -3.189 21.656 1 97.56 69 TYR A C 1
ATOM 517 O O . TYR A 1 69 ? -14.102 -2.998 22.688 1 97.56 69 TYR A O 1
ATOM 525 N N . PRO A 1 70 ? -14.68 -4.332 21 1 96.69 70 PRO A N 1
ATOM 526 C CA . PRO A 1 70 ? -14.133 -5.539 21.625 1 96.69 70 PRO A CA 1
ATOM 527 C C . PRO A 1 70 ? -12.656 -5.387 22 1 96.69 70 PRO A C 1
ATOM 529 O O . PRO A 1 70 ? -12.156 -6.141 22.844 1 96.69 70 PRO A O 1
ATOM 532 N N . ALA A 1 71 ? -11.977 -4.414 21.453 1 97.88 71 ALA A N 1
ATOM 533 C CA . ALA A 1 71 ? -10.562 -4.188 21.75 1 97.88 71 ALA A CA 1
ATOM 534 C C . ALA A 1 71 ? -10.383 -3.609 23.156 1 97.88 71 ALA A C 1
ATOM 536 O O . ALA A 1 71 ? -9.273 -3.617 23.688 1 97.88 71 ALA A O 1
ATOM 537 N N . ILE A 1 72 ? -11.414 -3.08 23.812 1 98.56 72 ILE A N 1
ATOM 538 C CA . ILE A 1 72 ? -11.328 -2.367 25.078 1 98.56 72 ILE A CA 1
ATOM 539 C C . ILE A 1 72 ? -11.391 -3.363 26.234 1 98.56 72 ILE A C 1
ATOM 541 O O . ILE A 1 72 ? -12.25 -4.25 26.25 1 98.56 72 ILE A O 1
ATOM 545 N N . ILE A 1 73 ? -10.469 -3.24 27.109 1 98.31 73 ILE A N 1
ATOM 546 C CA . ILE A 1 73 ? -10.516 -3.869 28.422 1 98.31 73 ILE A CA 1
ATOM 547 C C . ILE A 1 73 ? -10.625 -2.795 29.5 1 98.31 73 ILE A C 1
ATOM 549 O O . ILE A 1 73 ? -9.781 -1.905 29.594 1 98.31 73 ILE A O 1
ATOM 553 N N . THR A 1 74 ? -11.68 -2.828 30.312 1 98.31 74 THR A N 1
ATOM 554 C CA . THR A 1 74 ? -11.82 -1.861 31.391 1 98.31 74 THR A CA 1
ATOM 555 C C . THR A 1 74 ? -11.273 -2.428 32.719 1 98.31 74 THR A C 1
ATOM 557 O O . THR A 1 74 ? -11.445 -3.615 33 1 98.31 74 THR A O 1
ATOM 560 N N . VAL A 1 75 ? -10.547 -1.638 33.375 1 98.25 75 VAL A N 1
ATOM 561 C CA . VAL A 1 75 ? -10.008 -1.99 34.688 1 98.25 75 VAL A CA 1
ATOM 562 C C . VAL A 1 75 ? -10.383 -0.918 35.719 1 98.25 75 VAL A C 1
ATOM 564 O O . VAL A 1 75 ? -9.938 0.23 35.594 1 98.25 75 VAL A O 1
ATOM 567 N N . LYS A 1 76 ? -11.086 -1.278 36.688 1 97.62 76 LYS A N 1
ATOM 568 C CA . LYS A 1 76 ? -11.539 -0.3 37.688 1 97.62 76 LYS A CA 1
ATOM 569 C C . LYS A 1 76 ? -10.555 -0.19 38.844 1 97.62 76 LYS A C 1
ATOM 571 O O . LYS A 1 76 ? -10.188 -1.197 39.469 1 97.62 76 LYS A O 1
ATOM 576 N N . ASN A 1 77 ? -10.102 1.015 39.094 1 97.44 77 ASN A N 1
ATOM 577 C CA . ASN A 1 77 ? -9.43 1.325 40.344 1 97.44 77 ASN A CA 1
ATOM 578 C C . ASN A 1 77 ? -10.43 1.512 41.469 1 97.44 77 ASN A C 1
ATOM 580 O O . ASN A 1 77 ? -11.023 2.584 41.625 1 97.44 77 ASN A O 1
ATOM 584 N N . GLU A 1 78 ? -10.461 0.537 42.344 1 95.69 78 GLU A N 1
ATOM 585 C CA . GLU A 1 78 ? -11.438 0.571 43.438 1 95.69 78 GLU A CA 1
ATOM 586 C C . GLU A 1 78 ? -11.117 1.688 44.406 1 95.69 78 GLU A C 1
ATOM 588 O O . GLU A 1 78 ? -12 2.143 45.156 1 95.69 78 GLU A O 1
ATOM 593 N N . ASN A 1 79 ? -9.969 2.115 44.469 1 95.31 79 ASN A N 1
ATOM 594 C CA . ASN A 1 79 ? -9.539 3.148 45.406 1 95.31 79 ASN A CA 1
ATOM 595 C C . ASN A 1 79 ? -9.305 4.48 44.688 1 95.31 79 ASN A C 1
ATOM 597 O O . ASN A 1 79 ? -8.43 5.254 45.094 1 95.31 79 ASN A O 1
ATOM 601 N N . TYR A 1 80 ? -9.961 4.66 43.531 1 94.19 80 TYR A N 1
ATOM 602 C CA . TYR A 1 80 ? -9.719 5.82 42.688 1 94.19 80 TYR A CA 1
ATOM 603 C C . TYR A 1 80 ? -9.891 7.117 43.469 1 94.19 80 TYR A C 1
ATOM 605 O O . TYR A 1 80 ? -9.234 8.117 43.156 1 94.19 80 TYR A O 1
ATOM 613 N N . ALA A 1 81 ? -10.695 7.188 44.469 1 91.94 81 ALA A N 1
ATOM 614 C CA . ALA A 1 81 ? -11.008 8.406 45.219 1 91.94 81 ALA A CA 1
ATOM 615 C C . ALA A 1 81 ? -9.82 8.82 46.094 1 91.94 81 ALA A C 1
ATOM 617 O O . ALA A 1 81 ? -9.68 10 46.406 1 91.94 81 ALA A O 1
ATOM 618 N N . ASN A 1 82 ? -8.992 7.855 46.438 1 94.06 82 ASN A N 1
ATOM 619 C CA . ASN A 1 82 ? -7.906 8.117 47.375 1 94.06 82 ASN A CA 1
ATOM 620 C C . ASN A 1 82 ? -6.547 8.078 46.656 1 94.06 82 ASN A C 1
ATOM 622 O O . ASN A 1 82 ? -5.508 8.211 47.312 1 94.06 82 ASN A O 1
ATOM 626 N N . THR A 1 83 ? -6.578 7.824 45.438 1 95.31 83 THR A N 1
ATOM 627 C CA . THR A 1 83 ? -5.324 7.746 44.688 1 95.31 83 THR A CA 1
ATOM 628 C C . THR A 1 83 ? -5.328 8.719 43.531 1 95.31 83 THR A C 1
ATOM 630 O O . THR A 1 83 ? -6.367 9.289 43.188 1 95.31 83 THR A O 1
ATOM 633 N N . GLY A 1 84 ? -4.199 9 42.938 1 95.12 84 GLY A N 1
ATOM 634 C CA . GLY A 1 84 ? -4.074 9.789 41.719 1 95.12 84 GLY A CA 1
ATOM 635 C C . GLY A 1 84 ? -4.074 8.938 40.469 1 95.12 84 GLY A C 1
ATOM 636 O O . GLY A 1 84 ? -4.449 7.766 40.5 1 95.12 84 GLY A O 1
ATOM 637 N N . SER A 1 85 ? -3.715 9.555 39.375 1 96.06 85 SER A N 1
ATOM 638 C CA . SER A 1 85 ? -3.707 8.859 38.094 1 96.06 85 SER A CA 1
ATOM 639 C C . SER A 1 85 ? -2.709 7.703 38.125 1 96.06 85 SER A C 1
ATOM 641 O O . SER A 1 85 ? -2.891 6.715 37.406 1 96.06 85 SER A O 1
ATOM 643 N N . MET A 1 86 ? -1.626 7.797 38.906 1 97.81 86 MET A N 1
ATOM 644 C CA . MET A 1 86 ? -0.66 6.703 39 1 97.81 86 MET A CA 1
ATOM 645 C C . MET A 1 86 ? -1.292 5.465 39.625 1 97.81 86 MET A C 1
ATOM 647 O O . MET A 1 86 ? -0.949 4.336 39.25 1 97.81 86 MET A O 1
ATOM 651 N N . GLY A 1 87 ? -2.168 5.723 40.625 1 97.25 87 GLY A N 1
ATOM 652 C CA . GLY A 1 87 ? -2.889 4.594 41.188 1 97.25 87 GLY A CA 1
ATOM 653 C C . GLY A 1 87 ? -3.705 3.832 40.188 1 97.25 87 GLY A C 1
ATOM 654 O O . GLY A 1 87 ? -3.736 2.6 40.188 1 97.25 87 GLY A O 1
ATOM 655 N N . THR A 1 88 ? -4.379 4.539 39.281 1 97.62 88 THR A N 1
ATOM 656 C CA . THR A 1 88 ? -5.152 3.918 38.219 1 97.62 88 THR A CA 1
ATOM 657 C C . THR A 1 88 ? -4.23 3.215 37.219 1 97.62 88 THR A C 1
ATOM 659 O O . THR A 1 88 ? -4.523 2.105 36.781 1 97.62 88 THR A O 1
ATOM 662 N N . LEU A 1 89 ? -3.125 3.854 36.844 1 98.5 89 LEU A N 1
ATOM 663 C CA . LEU A 1 89 ? -2.17 3.256 35.938 1 98.5 89 LEU A CA 1
ATOM 664 C C . LEU A 1 89 ? -1.603 1.958 36.5 1 98.5 89 LEU A C 1
ATOM 666 O O . LEU A 1 89 ? -1.366 1.003 35.75 1 98.5 89 LEU A O 1
ATOM 670 N N . GLU A 1 90 ? -1.415 1.905 37.812 1 97.94 90 GLU A N 1
ATOM 671 C CA . GLU A 1 90 ? -0.884 0.716 38.469 1 97.94 90 GLU A CA 1
ATOM 672 C C . GLU A 1 90 ? -1.809 -0.482 38.25 1 97.94 90 GLU A C 1
ATOM 674 O O . GLU A 1 90 ? -1.344 -1.598 38 1 97.94 90 GLU A O 1
ATOM 679 N N . VAL A 1 91 ? -3.068 -0.247 38.375 1 97.38 91 VAL A N 1
ATOM 680 C CA . VAL A 1 91 ? -4.012 -1.351 38.25 1 97.38 91 VAL A CA 1
ATOM 681 C C . VAL A 1 91 ? -4.07 -1.815 36.812 1 97.38 91 VAL A C 1
ATOM 683 O O . VAL A 1 91 ? -4.355 -2.984 36.531 1 97.38 91 VAL A O 1
ATOM 686 N N . CYS A 1 92 ? -3.814 -0.928 35.844 1 98.44 92 CYS A N 1
ATOM 687 C CA . CYS A 1 92 ? -3.822 -1.265 34.438 1 98.44 92 CYS A CA 1
ATOM 688 C C . CYS A 1 92 ? -2.549 -2.006 34.031 1 98.44 92 CYS A C 1
ATOM 690 O O . CYS A 1 92 ? -2.514 -2.691 33.031 1 98.44 92 CYS A O 1
ATOM 692 N N . ALA A 1 93 ? -1.454 -1.896 34.812 1 98.44 93 ALA A N 1
ATOM 693 C CA . ALA A 1 93 ? -0.1 -2.303 34.438 1 98.44 93 ALA A CA 1
ATOM 694 C C . ALA A 1 93 ? -0.042 -3.795 34.125 1 98.44 93 ALA A C 1
ATOM 696 O O . ALA A 1 93 ? 0.722 -4.223 33.25 1 98.44 93 ALA A O 1
ATOM 697 N N . SER A 1 94 ? -0.797 -4.621 34.812 1 97.31 94 SER A N 1
ATOM 698 C CA . SER A 1 94 ? -0.752 -6.07 34.656 1 97.31 94 SER A CA 1
ATOM 699 C C . SER A 1 94 ? -1.295 -6.473 33.281 1 97.31 94 SER A C 1
ATOM 701 O O . SER A 1 94 ? -1.064 -7.594 32.812 1 97.31 94 SER A O 1
ATOM 703 N N . PHE A 1 95 ? -2.031 -5.574 32.625 1 98.12 95 PHE A N 1
ATOM 704 C CA . PHE A 1 95 ? -2.629 -5.875 31.312 1 98.12 95 PHE A CA 1
ATOM 705 C C . PHE A 1 95 ? -1.734 -5.387 30.188 1 98.12 95 PHE A C 1
ATOM 707 O O . PHE A 1 95 ? -2.053 -5.582 29 1 98.12 95 PHE A O 1
ATOM 714 N N . VAL A 1 96 ? -0.648 -4.777 30.484 1 97.88 96 VAL A N 1
ATOM 715 C CA . VAL A 1 96 ? 0.297 -4.258 29.5 1 97.88 96 VAL A CA 1
ATOM 716 C C . VAL A 1 96 ? 1.509 -5.184 29.406 1 97.88 96 VAL A C 1
ATOM 718 O O . VAL A 1 96 ? 2.143 -5.488 30.422 1 97.88 96 VAL A O 1
ATOM 721 N N . ASN A 1 97 ? 1.889 -5.668 28.25 1 95.12 97 ASN A N 1
ATOM 722 C CA . ASN A 1 97 ? 2.965 -6.648 28.141 1 95.12 97 ASN A CA 1
ATOM 723 C C . ASN A 1 97 ? 4.082 -6.152 27.219 1 95.12 97 ASN A C 1
ATOM 725 O O . ASN A 1 97 ? 5.141 -6.777 27.141 1 95.12 97 ASN A O 1
ATOM 729 N N . GLU A 1 98 ? 3.898 -5.078 26.5 1 94.81 98 GLU A N 1
ATOM 730 C CA . GLU A 1 98 ? 4.879 -4.508 25.594 1 94.81 98 GLU A CA 1
ATOM 731 C C . GLU A 1 98 ? 4.805 -2.982 25.578 1 94.81 98 GLU A C 1
ATOM 733 O O . GLU A 1 98 ? 4.211 -2.381 26.484 1 94.81 98 GLU A O 1
ATOM 738 N N . SER A 1 99 ? 5.578 -2.357 24.656 1 97.44 99 SER A N 1
ATOM 739 C CA . SER A 1 99 ? 5.461 -0.913 24.484 1 97.44 99 SER A CA 1
ATOM 740 C C . SER A 1 99 ? 4.027 -0.51 24.156 1 97.44 99 SER A C 1
ATOM 742 O O . SER A 1 99 ? 3.301 -1.258 23.5 1 97.44 99 SER A O 1
ATOM 744 N N . PHE A 1 100 ? 3.607 0.559 24.672 1 98.62 100 PHE A N 1
ATOM 745 C CA . PHE A 1 100 ? 2.217 0.976 24.547 1 98.62 100 PHE A CA 1
ATOM 746 C C . PHE A 1 100 ? 2.107 2.496 24.516 1 98.62 100 PHE A C 1
ATOM 748 O O . PHE A 1 100 ? 3.082 3.199 24.797 1 98.62 100 PHE A O 1
ATOM 755 N N . LEU A 1 101 ? 0.963 3.027 24.125 1 98.81 101 LEU A N 1
ATOM 756 C CA . LEU A 1 101 ? 0.623 4.445 24.203 1 98.81 101 LEU A CA 1
ATOM 757 C C . LEU A 1 101 ? -0.196 4.73 25.469 1 98.81 101 LEU A C 1
ATOM 759 O O . LEU A 1 101 ? -1.152 4.012 25.766 1 98.81 101 LEU A O 1
ATOM 763 N N . LEU A 1 102 ? 0.235 5.66 26.219 1 98.81 102 LEU A N 1
ATOM 764 C CA . LEU A 1 102 ? -0.481 6.137 27.391 1 98.81 102 LEU A CA 1
ATOM 765 C C . LEU A 1 102 ? -1.193 7.453 27.094 1 98.81 102 LEU A C 1
ATOM 767 O O . LEU A 1 102 ? -0.56 8.43 26.703 1 98.81 102 LEU A O 1
ATOM 771 N N . LEU A 1 103 ? -2.52 7.457 27.25 1 98.5 103 LEU A N 1
ATOM 772 C CA . LEU A 1 103 ? -3.303 8.648 26.938 1 98.5 103 LEU A CA 1
ATOM 773 C C . LEU A 1 103 ? -4.184 9.047 28.125 1 98.5 103 LEU A C 1
ATOM 775 O O . LEU A 1 103 ? -4.527 8.203 28.953 1 98.5 103 LEU A O 1
ATOM 779 N N . GLU A 1 104 ? -4.559 10.273 28.141 1 96.62 104 GLU A N 1
ATOM 780 C CA . GLU A 1 104 ? -5.617 10.758 29.016 1 96.62 104 GLU A CA 1
ATOM 781 C C . GLU A 1 104 ? -6.98 10.664 28.344 1 96.62 104 GLU A C 1
ATOM 783 O O . GLU A 1 104 ? -7.086 10.789 27.125 1 96.62 104 GLU A O 1
ATOM 788 N N . SER A 1 105 ? -8.047 10.484 29.094 1 95.94 105 SER A N 1
ATOM 789 C CA . SER A 1 105 ? -9.375 10.219 28.547 1 95.94 105 SER A CA 1
ATOM 790 C C . SER A 1 105 ? -10.07 11.508 28.125 1 95.94 105 SER A C 1
ATOM 792 O O . SER A 1 105 ? -11.07 11.469 27.406 1 95.94 105 SER A O 1
ATOM 794 N N . ASP A 1 106 ? -9.617 12.672 28.562 1 94.25 106 ASP A N 1
ATOM 795 C CA . ASP A 1 106 ? -10.305 13.938 28.344 1 94.25 106 ASP A CA 1
ATOM 796 C C . ASP A 1 106 ? -9.516 14.836 27.391 1 94.25 106 ASP A C 1
ATOM 798 O O . ASP A 1 106 ? -9.398 16.047 27.625 1 94.25 106 ASP A O 1
ATOM 802 N N . LEU A 1 107 ? -9.039 14.258 26.359 1 95.25 107 LEU A N 1
ATOM 803 C CA . LEU A 1 107 ? -8.227 14.953 25.375 1 95.25 107 LEU A CA 1
ATOM 804 C C . LEU A 1 107 ? -8.852 14.852 23.984 1 95.25 107 LEU A C 1
ATOM 806 O O . LEU A 1 107 ? -9.367 13.797 23.609 1 95.25 107 LEU A O 1
ATOM 810 N N . ILE A 1 108 ? -8.891 15.984 23.281 1 97.88 108 ILE A N 1
ATOM 811 C CA . ILE A 1 108 ? -9.086 15.93 21.828 1 97.88 108 ILE A CA 1
ATOM 812 C C . ILE A 1 108 ? -7.785 16.297 21.125 1 97.88 108 ILE A C 1
ATOM 814 O O . ILE A 1 108 ? -7.027 17.156 21.594 1 97.88 108 ILE A O 1
ATOM 818 N N . TYR A 1 109 ? -7.434 15.602 20.078 1 98.56 109 TYR A N 1
ATOM 819 C CA . TYR A 1 109 ? -6.133 15.789 19.453 1 98.56 109 TYR A CA 1
ATOM 820 C C . TYR A 1 109 ? -6.156 15.344 17.984 1 98.56 109 TYR A C 1
ATOM 822 O O . TYR A 1 109 ? -7.008 14.539 17.594 1 98.56 109 TYR A O 1
ATOM 830 N N . ASP A 1 110 ? -5.234 15.898 17.125 1 98.31 110 ASP A N 1
ATOM 831 C CA . ASP A 1 110 ? -4.977 15.445 15.758 1 98.31 110 ASP A CA 1
ATOM 832 C C . ASP A 1 110 ? -4.328 14.062 15.742 1 98.31 110 ASP A C 1
ATOM 834 O O . ASP A 1 110 ? -3.271 13.867 16.344 1 98.31 110 ASP A O 1
ATOM 838 N N . SER A 1 111 ? -4.906 13.141 15.023 1 98.12 111 SER A N 1
ATOM 839 C CA . SER A 1 111 ? -4.445 11.758 15.023 1 98.12 111 SER A CA 1
ATOM 840 C C . SER A 1 111 ? -3.025 11.648 14.484 1 98.12 111 SER A C 1
ATOM 842 O O . SER A 1 111 ? -2.365 10.625 14.664 1 98.12 111 SER A O 1
ATOM 844 N N . ALA A 1 112 ? -2.506 12.695 13.789 1 97.75 112 ALA A N 1
ATOM 845 C CA . ALA A 1 112 ? -1.136 12.695 13.281 1 97.75 112 ALA A CA 1
ATOM 846 C C . ALA A 1 112 ? -0.131 12.523 14.414 1 97.75 112 ALA A C 1
ATOM 848 O O . ALA A 1 112 ? 0.979 12.031 14.203 1 97.75 112 ALA A O 1
ATOM 849 N N . GLY A 1 113 ? -0.551 12.961 15.609 1 98.06 113 GLY A N 1
ATOM 850 C CA . GLY A 1 113 ? 0.308 12.766 16.766 1 98.06 113 GLY A CA 1
ATOM 851 C C . GLY A 1 113 ? 0.579 11.305 17.078 1 98.06 113 GLY A C 1
ATOM 852 O O . GLY A 1 113 ? 1.689 10.945 17.469 1 98.06 113 GLY A O 1
ATOM 853 N N . LEU A 1 114 ? -0.434 10.453 16.922 1 98.31 114 LEU A N 1
ATOM 854 C CA . LEU A 1 114 ? -0.263 9.016 17.141 1 98.31 114 LEU A CA 1
ATOM 855 C C . LEU A 1 114 ? 0.727 8.43 16.141 1 98.31 114 LEU A C 1
ATOM 857 O O . LEU A 1 114 ? 1.619 7.668 16.516 1 98.31 114 LEU A O 1
ATOM 861 N N . PHE A 1 115 ? 0.556 8.797 14.867 1 97.31 115 PHE A N 1
ATOM 862 C CA . PHE A 1 115 ? 1.465 8.312 13.836 1 97.31 115 PHE A CA 1
ATOM 863 C C . PHE A 1 115 ? 2.9 8.727 14.141 1 97.31 115 PHE A C 1
ATOM 865 O O . PHE A 1 115 ? 3.824 7.922 14 1 97.31 115 PHE A O 1
ATOM 872 N N . SER A 1 116 ? 3.031 9.969 14.539 1 96.75 116 SER A N 1
ATOM 873 C CA . SER A 1 116 ? 4.352 10.516 14.836 1 96.75 116 SER A CA 1
ATOM 874 C C . SER A 1 116 ? 5.027 9.758 15.969 1 96.75 116 SER A C 1
ATOM 876 O O . SER A 1 116 ? 6.23 9.492 15.922 1 96.75 116 SER A O 1
ATOM 878 N N . LEU A 1 117 ? 4.285 9.391 16.984 1 97.38 117 LEU A N 1
ATOM 879 C CA . LEU A 1 117 ? 4.828 8.664 18.141 1 97.38 117 LEU A CA 1
ATOM 880 C C . LEU A 1 117 ? 5.164 7.227 17.766 1 97.38 117 LEU A C 1
ATOM 882 O O . LEU A 1 117 ? 6.25 6.734 18.078 1 97.38 117 LEU A O 1
ATOM 886 N N . ILE A 1 118 ? 4.23 6.586 17.062 1 96.88 118 ILE A N 1
ATOM 887 C CA . ILE A 1 118 ? 4.371 5.176 16.719 1 96.88 118 ILE A CA 1
ATOM 888 C C . ILE A 1 118 ? 5.555 5.004 15.758 1 96.88 118 ILE A C 1
ATOM 890 O O . ILE A 1 118 ? 6.297 4.023 15.859 1 96.88 118 ILE A O 1
ATOM 894 N N . ASN A 1 119 ? 5.77 5.988 14.914 1 95.06 119 ASN A N 1
ATOM 895 C CA . ASN A 1 119 ? 6.773 5.914 13.859 1 95.06 119 ASN A CA 1
ATOM 896 C C . ASN A 1 119 ? 8.141 6.391 14.344 1 95.06 119 ASN A C 1
ATOM 898 O O . ASN A 1 119 ? 9.133 6.285 13.625 1 95.06 119 ASN A O 1
ATOM 902 N N . ASP A 1 120 ? 8.25 6.883 15.531 1 95.69 120 ASP A N 1
ATOM 903 C CA . ASP A 1 120 ? 9.516 7.391 16.062 1 95.69 120 ASP A CA 1
ATOM 904 C C . ASP A 1 120 ? 10.367 6.254 16.609 1 95.69 120 ASP A C 1
ATOM 906 O O . ASP A 1 120 ? 9.852 5.328 17.25 1 95.69 120 ASP A O 1
ATOM 910 N N . GLU A 1 121 ? 11.648 6.277 16.359 1 92.69 121 GLU A N 1
ATOM 911 C CA . GLU A 1 121 ? 12.562 5.207 16.75 1 92.69 121 GLU A CA 1
ATOM 912 C C . GLU A 1 121 ? 12.781 5.18 18.25 1 92.69 121 GLU A C 1
ATOM 914 O O . GLU A 1 121 ? 13.133 4.145 18.812 1 92.69 121 GLU A O 1
ATOM 919 N N . ARG A 1 122 ? 12.664 6.238 18.938 1 94.56 122 ARG A N 1
ATOM 920 C CA . ARG A 1 122 ? 12.875 6.309 20.391 1 94.56 122 ARG A CA 1
ATOM 921 C C . ARG A 1 122 ? 11.781 5.547 21.125 1 94.56 122 ARG A C 1
ATOM 923 O O . ARG A 1 122 ? 10.602 5.652 20.797 1 94.56 122 ARG A O 1
ATOM 930 N N . LYS A 1 123 ? 12.078 4.887 22.188 1 95.38 123 LYS A N 1
ATOM 931 C CA . LYS A 1 123 ? 11.219 3.885 22.812 1 95.38 123 LYS A CA 1
ATOM 932 C C . LYS A 1 123 ? 10.289 4.523 23.844 1 95.38 123 LYS A C 1
ATOM 934 O O . LYS A 1 123 ? 9.148 4.094 24 1 95.38 123 LYS A O 1
ATOM 939 N N . ASN A 1 124 ? 10.844 5.422 24.656 1 98.38 124 ASN A N 1
ATOM 940 C CA . ASN A 1 124 ? 10.078 6.242 25.594 1 98.38 124 ASN A CA 1
ATOM 941 C C . ASN A 1 124 ? 9.984 7.691 25.125 1 98.38 124 ASN A C 1
ATOM 943 O O . ASN A 1 124 ? 11 8.391 25.062 1 98.38 124 ASN A O 1
ATOM 947 N N . LEU A 1 125 ? 8.773 8.102 24.781 1 98.5 125 LEU A N 1
ATOM 948 C CA . LEU A 1 125 ? 8.633 9.359 24.062 1 98.5 125 LEU A CA 1
ATOM 949 C C . LEU A 1 125 ? 7.379 10.109 24.5 1 98.5 125 LEU A C 1
ATOM 951 O O . LEU A 1 125 ? 6.27 9.586 24.375 1 98.5 125 LEU A O 1
ATOM 955 N N . ILE A 1 126 ? 7.59 11.336 25.031 1 98.62 126 ILE A N 1
ATOM 956 C CA . ILE A 1 126 ? 6.488 12.203 25.453 1 98.62 126 ILE A CA 1
ATOM 957 C C . ILE A 1 126 ? 6.113 13.141 24.312 1 98.62 126 ILE A C 1
ATOM 959 O O . ILE A 1 126 ? 6.977 13.812 23.734 1 98.62 126 ILE A O 1
ATOM 963 N N . LEU A 1 127 ? 4.836 13.164 23.938 1 98.62 127 LEU A N 1
ATOM 964 C CA . LEU A 1 127 ? 4.379 14.164 22.984 1 98.62 127 LEU A CA 1
ATOM 965 C C . LEU A 1 127 ? 4.18 15.516 23.672 1 98.62 127 LEU A C 1
ATOM 967 O O . LEU A 1 127 ? 3.484 15.609 24.672 1 98.62 127 LEU A O 1
ATOM 971 N N . ALA A 1 128 ? 4.816 16.516 23.172 1 98.62 128 ALA A N 1
ATOM 972 C CA . ALA A 1 128 ? 4.695 17.875 23.672 1 98.62 128 ALA A CA 1
ATOM 973 C C . ALA A 1 128 ? 4.301 18.844 22.547 1 98.62 128 ALA A C 1
ATOM 975 O O . ALA A 1 128 ? 4.473 18.531 21.375 1 98.62 128 ALA A O 1
ATOM 976 N N . SER A 1 129 ? 3.693 19.922 22.906 1 98.19 129 SER A N 1
ATOM 977 C CA . SER A 1 129 ? 3.326 20.953 21.953 1 98.19 129 SER A CA 1
ATOM 978 C C . SER A 1 129 ? 3.971 22.297 22.312 1 98.19 129 SER A C 1
ATOM 980 O O . SER A 1 129 ? 4.602 22.422 23.359 1 98.19 129 SER A O 1
ATOM 982 N N . GLY A 1 130 ? 3.84 23.266 21.375 1 97.25 130 GLY A N 1
ATOM 983 C CA . GLY A 1 130 ? 4.105 24.641 21.734 1 97.25 130 GLY A CA 1
ATOM 984 C C . GLY A 1 130 ? 3.066 25.219 22.688 1 97.25 130 GLY A C 1
ATOM 985 O O . GLY A 1 130 ? 2.268 24.484 23.266 1 97.25 130 GLY A O 1
ATOM 986 N N . ALA A 1 131 ? 3.082 26.5 22.828 1 95.5 131 ALA A N 1
ATOM 987 C CA . ALA A 1 131 ? 2.209 27.188 23.781 1 95.5 131 ALA A CA 1
ATOM 988 C C . ALA A 1 131 ? 0.75 27.109 23.344 1 95.5 131 ALA A C 1
ATOM 990 O O . ALA A 1 131 ? 0.418 27.438 22.203 1 95.5 131 ALA A O 1
ATOM 991 N N . THR A 1 132 ? -0.102 26.672 24.203 1 93.25 132 THR A N 1
ATOM 992 C CA . THR A 1 132 ? -1.529 26.562 23.906 1 93.25 132 THR A CA 1
ATOM 993 C C . THR A 1 132 ? -2.297 27.703 24.594 1 93.25 132 THR A C 1
ATOM 995 O O . THR A 1 132 ? -3.443 27.984 24.234 1 93.25 132 THR A O 1
ATOM 998 N N . LYS A 1 133 ? -1.749 28.203 25.672 1 89.88 133 LYS A N 1
ATOM 999 C CA . LYS A 1 133 ? -2.348 29.281 26.469 1 89.88 133 LYS A CA 1
ATOM 1000 C C . LYS A 1 133 ? -3.682 28.844 27.062 1 89.88 133 LYS A C 1
ATOM 1002 O O . LYS A 1 133 ? -4.676 29.562 26.969 1 89.88 133 LYS A O 1
ATOM 1007 N N . SER A 1 134 ? -3.707 27.719 27.547 1 88.12 134 SER A N 1
ATOM 1008 C CA . SER A 1 134 ? -4.926 27.172 28.125 1 88.12 134 SER A CA 1
ATOM 1009 C C . SER A 1 134 ? -5.125 27.656 29.562 1 88.12 134 SER A C 1
ATOM 1011 O O . SER A 1 134 ? -6.246 27.672 30.062 1 88.12 134 SER A O 1
ATOM 1013 N N . GLY A 1 135 ? -4.102 28.016 30.219 1 88.69 135 GLY A N 1
ATOM 1014 C CA . GLY A 1 135 ? -4.156 28.453 31.609 1 88.69 135 GLY A CA 1
ATOM 1015 C C . GLY A 1 135 ? -3.943 27.312 32.594 1 88.69 135 GLY A C 1
ATOM 1016 O O . GLY A 1 135 ? -3.924 27.531 33.812 1 88.69 135 GLY A O 1
ATOM 1017 N N . ASP A 1 136 ? -3.779 26.094 32.125 1 89.31 136 ASP A N 1
ATOM 1018 C CA . ASP A 1 136 ? -3.566 24.922 32.969 1 89.31 136 ASP A CA 1
ATOM 1019 C C . ASP A 1 136 ? -2.504 24 32.375 1 89.31 136 ASP A C 1
ATOM 1021 O O . ASP A 1 136 ? -2.674 22.781 32.344 1 89.31 136 ASP A O 1
ATOM 1025 N N . GLU A 1 137 ? -1.508 24.578 31.891 1 93.19 137 GLU A N 1
ATOM 1026 C CA . GLU A 1 137 ? -0.458 23.844 31.203 1 93.19 137 GLU A CA 1
ATOM 1027 C C . GLU A 1 137 ? 0.391 23.047 32.188 1 93.19 137 GLU A C 1
ATOM 1029 O O . GLU A 1 137 ? 0.587 23.453 33.312 1 93.19 137 GLU A O 1
ATOM 1034 N N . VAL A 1 138 ? 0.794 21.891 31.75 1 95.62 138 VAL A N 1
ATOM 1035 C CA . VAL A 1 138 ? 1.913 21.188 32.375 1 95.62 138 VAL A CA 1
ATOM 1036 C C . VAL A 1 138 ? 3.17 21.375 31.531 1 95.62 138 VAL A C 1
ATOM 1038 O O . VAL A 1 138 ? 3.225 20.922 30.375 1 95.62 138 VAL A O 1
ATOM 1041 N N . TYR A 1 139 ? 4.168 22.031 32.094 1 97.81 139 TYR A N 1
ATOM 1042 C CA . TYR A 1 139 ? 5.379 22.391 31.344 1 97.81 139 TYR A CA 1
ATOM 1043 C C . TYR A 1 139 ? 6.441 21.312 31.484 1 97.81 139 TYR A C 1
ATOM 1045 O O . TYR A 1 139 ? 6.551 20.672 32.531 1 97.81 139 TYR A O 1
ATOM 1053 N N . LEU A 1 140 ? 7.172 21.109 30.422 1 98.5 140 LEU A N 1
ATOM 1054 C CA . LEU A 1 140 ? 8.25 20.125 30.375 1 98.5 140 LEU A CA 1
ATOM 1055 C C . LEU A 1 140 ? 9.602 20.797 30.203 1 98.5 140 LEU A C 1
ATOM 1057 O O . LEU A 1 140 ? 9.727 21.781 29.469 1 98.5 140 LEU A O 1
ATOM 1061 N N . GLU A 1 141 ? 10.602 20.344 30.891 1 98.31 141 GLU A N 1
ATOM 1062 C CA . GLU A 1 141 ? 12.008 20.719 30.734 1 98.31 141 GLU A CA 1
ATOM 1063 C C . GLU A 1 141 ? 12.828 19.578 30.156 1 98.31 141 GLU A C 1
ATOM 1065 O O . GLU A 1 141 ? 12.586 18.406 30.5 1 98.31 141 GLU A O 1
ATOM 1070 N N . ALA A 1 142 ? 13.703 19.844 29.281 1 98 142 ALA A N 1
ATOM 1071 C CA . ALA A 1 142 ? 14.516 18.812 28.625 1 98 142 ALA A CA 1
ATOM 1072 C C . ALA A 1 142 ? 16 19.156 28.719 1 98 142 ALA A C 1
ATOM 1074 O O . ALA A 1 142 ? 16.359 20.328 28.859 1 98 142 ALA A O 1
ATOM 1075 N N . ASP A 1 143 ? 16.875 18.219 28.609 1 97.19 143 ASP A N 1
ATOM 1076 C CA . ASP A 1 143 ? 18.312 18.422 28.516 1 97.19 143 ASP A CA 1
ATOM 1077 C C . ASP A 1 143 ? 18.734 18.625 27.062 1 97.19 143 ASP A C 1
ATOM 1079 O O . ASP A 1 143 ? 17.906 18.844 26.188 1 97.19 143 ASP A O 1
ATOM 1083 N N . GLU A 1 144 ? 20.016 18.578 26.75 1 95.31 144 GLU A N 1
ATOM 1084 C CA . GLU A 1 144 ? 20.562 18.859 25.438 1 95.31 144 GLU A CA 1
ATOM 1085 C C . GLU A 1 144 ? 20.188 17.766 24.438 1 95.31 144 GLU A C 1
ATOM 1087 O O . GLU A 1 144 ? 20.188 18 23.219 1 95.31 144 GLU A O 1
ATOM 1092 N N . LYS A 1 145 ? 19.844 16.609 24.922 1 95.44 145 LYS A N 1
ATOM 1093 C CA . LYS A 1 145 ? 19.453 15.492 24.062 1 95.44 145 LYS A CA 1
ATOM 1094 C C . LYS A 1 145 ? 17.922 15.398 23.953 1 95.44 145 LYS A C 1
ATOM 1096 O O . LYS A 1 145 ? 17.406 14.398 23.469 1 95.44 145 LYS A O 1
ATOM 1101 N N . ASN A 1 146 ? 17.188 16.422 24.484 1 97.5 146 ASN A N 1
ATOM 1102 C CA . ASN A 1 146 ? 15.727 16.516 24.469 1 97.5 146 ASN A CA 1
ATOM 1103 C C . ASN A 1 146 ? 15.078 15.453 25.344 1 97.5 146 ASN A C 1
ATOM 1105 O O . ASN A 1 146 ? 14.008 14.938 25.016 1 97.5 146 ASN A O 1
ATOM 1109 N N . CYS A 1 147 ? 15.75 15.008 26.375 1 98.31 147 CYS A N 1
ATOM 1110 C CA . CYS A 1 147 ? 15.188 14.07 27.344 1 98.31 147 CYS A CA 1
ATOM 1111 C C . CYS A 1 147 ? 14.594 14.805 28.547 1 98.31 147 CYS A C 1
ATOM 1113 O O . CYS A 1 147 ? 15.109 15.852 28.953 1 98.31 147 CYS A O 1
ATOM 1115 N N . LEU A 1 148 ? 13.656 14.266 29.109 1 98.5 148 LEU A N 1
ATOM 1116 C CA . LEU A 1 148 ? 12.875 14.859 30.203 1 98.5 148 LEU A CA 1
ATOM 1117 C C . LEU A 1 148 ? 13.734 15.055 31.438 1 98.5 148 LEU A C 1
ATOM 1119 O O . LEU A 1 148 ? 14.344 14.102 31.938 1 98.5 148 LEU A O 1
ATOM 1123 N N . THR A 1 149 ? 13.789 16.312 32 1 97.81 149 THR A N 1
ATOM 1124 C CA . THR A 1 149 ? 14.531 16.594 33.219 1 97.81 149 THR A CA 1
ATOM 1125 C C . THR A 1 149 ? 13.641 17.297 34.25 1 97.81 149 THR A C 1
ATOM 1127 O O . THR A 1 149 ? 13.992 17.375 35.438 1 97.81 149 THR A O 1
ATOM 1130 N N . GLY A 1 150 ? 12.523 17.75 33.75 1 97.75 150 GLY A N 1
ATOM 1131 C CA . GLY A 1 150 ? 11.617 18.453 34.656 1 97.75 150 GLY A CA 1
ATOM 1132 C C . GLY A 1 150 ? 10.188 18.484 34.156 1 97.75 150 GLY A C 1
ATOM 1133 O O . GLY A 1 150 ? 9.945 18.453 32.938 1 97.75 150 GLY A O 1
ATOM 1134 N N . LEU A 1 151 ? 9.266 18.578 35.031 1 97.31 151 LEU A N 1
ATOM 1135 C CA . LEU A 1 151 ? 7.828 18.641 34.781 1 97.31 151 LEU A CA 1
ATOM 1136 C C . LEU A 1 151 ? 7.105 19.375 35.906 1 97.31 151 LEU A C 1
ATOM 1138 O O . LEU A 1 151 ? 7.277 19.047 37.062 1 97.31 151 LEU A O 1
ATOM 1142 N N . SER A 1 152 ? 6.359 20.406 35.5 1 96.19 152 SER A N 1
ATOM 1143 C CA . SER A 1 152 ? 5.688 21.172 36.531 1 96.19 152 SER A CA 1
ATOM 1144 C C . SER A 1 152 ? 4.551 22.016 35.969 1 96.19 152 SER A C 1
ATOM 1146 O O . SER A 1 152 ? 4.602 22.438 34.812 1 96.19 152 SER A O 1
ATOM 1148 N N . LYS A 1 153 ? 3.588 22.234 36.719 1 93.75 153 LYS A N 1
ATOM 1149 C CA . LYS A 1 153 ? 2.543 23.203 36.375 1 93.75 153 LYS A CA 1
ATOM 1150 C C . LYS A 1 153 ? 2.986 24.625 36.656 1 93.75 153 LYS A C 1
ATOM 1152 O O . LYS A 1 153 ? 2.43 25.578 36.094 1 93.75 153 LYS A O 1
ATOM 1157 N N . ASN A 1 154 ? 3.936 24.703 37.531 1 94.81 154 ASN A N 1
ATOM 1158 C CA . ASN A 1 154 ? 4.527 26 37.844 1 94.81 154 ASN A CA 1
ATOM 1159 C C . ASN A 1 154 ? 5.715 26.312 36.938 1 94.81 154 ASN A C 1
ATOM 1161 O O . ASN A 1 154 ? 6.797 25.75 37.125 1 94.81 154 ASN A O 1
ATOM 1165 N N . ARG A 1 155 ? 5.48 27.188 36.094 1 94.25 155 ARG A N 1
ATOM 1166 C CA . ARG A 1 155 ? 6.488 27.562 35.125 1 94.25 155 ARG A CA 1
ATOM 1167 C C . ARG A 1 155 ? 7.793 27.953 35.781 1 94.25 155 ARG A C 1
ATOM 1169 O O . ARG A 1 155 ? 8.875 27.656 35.281 1 94.25 155 ARG A O 1
ATOM 1176 N N . ASP A 1 156 ? 7.777 28.594 36.938 1 94.44 156 ASP A N 1
ATOM 1177 C CA . ASP A 1 156 ? 8.938 29.156 37.625 1 94.44 156 ASP A CA 1
ATOM 1178 C C . ASP A 1 156 ? 9.766 28.047 38.281 1 94.44 156 ASP A C 1
ATOM 1180 O O . ASP A 1 156 ? 10.914 28.281 38.688 1 94.44 156 ASP A O 1
ATOM 1184 N N . ALA A 1 157 ? 9.133 26.922 38.344 1 95.44 157 ALA A N 1
ATOM 1185 C CA . ALA A 1 157 ? 9.828 25.797 38.969 1 95.44 157 ALA A CA 1
ATOM 1186 C C . ALA A 1 157 ? 10.836 25.188 38 1 95.44 157 ALA A C 1
ATOM 1188 O O . ALA A 1 157 ? 11.695 24.391 38.406 1 95.44 157 ALA A O 1
ATOM 1189 N N . LEU A 1 158 ? 10.781 25.578 36.75 1 96.94 158 LEU A N 1
ATOM 1190 C CA . LEU A 1 158 ? 11.664 25.016 35.75 1 96.94 158 LEU A CA 1
ATOM 1191 C C . LEU A 1 158 ? 12.617 26.078 35.219 1 96.94 158 LEU A C 1
ATOM 1193 O O . LEU A 1 158 ? 12.266 27.266 35.156 1 96.94 158 LEU A O 1
ATOM 1197 N N . LYS A 1 159 ? 13.766 25.719 34.875 1 95.38 159 LYS A N 1
ATOM 1198 C CA . LYS A 1 159 ? 14.758 26.625 34.344 1 95.38 159 LYS A CA 1
ATOM 1199 C C . LYS A 1 159 ? 14.43 27.016 32.875 1 95.38 159 LYS A C 1
ATOM 1201 O O . LYS A 1 159 ? 14.578 28.172 32.5 1 95.38 159 LYS A O 1
ATOM 1206 N N . ASN A 1 160 ? 14.109 26.078 32.125 1 94.81 160 ASN A N 1
ATOM 1207 C CA . ASN A 1 160 ? 13.742 26.281 30.734 1 94.81 160 ASN A CA 1
ATOM 1208 C C . ASN A 1 160 ? 12.531 25.438 30.344 1 94.81 160 ASN A C 1
ATOM 1210 O O . ASN A 1 160 ? 12.461 24.25 30.688 1 94.81 160 ASN A O 1
ATOM 1214 N N . ILE A 1 161 ? 11.633 26.078 29.625 1 96.5 161 ILE A N 1
ATOM 1215 C CA . ILE A 1 161 ? 10.453 25.375 29.141 1 96.5 161 ILE A CA 1
ATOM 1216 C C . ILE A 1 161 ? 10.703 24.828 27.734 1 96.5 161 ILE A C 1
ATOM 1218 O O . ILE A 1 161 ? 10.852 25.609 26.797 1 96.5 161 ILE A O 1
ATOM 1222 N N . PHE A 1 162 ? 10.656 23.594 27.641 1 97.81 162 PHE A N 1
ATOM 1223 C CA . PHE A 1 162 ? 10.875 22.953 26.344 1 97.81 162 PHE A CA 1
ATOM 1224 C C . PHE A 1 162 ? 9.562 22.797 25.594 1 97.81 162 PHE A C 1
ATOM 1226 O O . PHE A 1 162 ? 9.531 22.922 24.359 1 97.81 162 PHE A O 1
ATOM 1233 N N . GLY A 1 163 ? 8.445 22.547 26.25 1 98.06 163 GLY A N 1
ATOM 1234 C CA . GLY A 1 163 ? 7.129 22.359 25.656 1 98.06 163 GLY A CA 1
ATOM 1235 C C . GLY A 1 163 ? 6.035 22.109 26.688 1 98.06 163 GLY A C 1
ATOM 1236 O O . GLY A 1 163 ? 6.281 22.188 27.891 1 98.06 163 GLY A O 1
ATOM 1237 N N . GLU A 1 164 ? 4.867 21.938 26.203 1 98.06 164 GLU A N 1
ATOM 1238 C CA . GLU A 1 164 ? 3.711 21.625 27.031 1 98.06 164 GLU A CA 1
ATOM 1239 C C . GLU A 1 164 ? 3.266 20.188 26.859 1 98.06 164 GLU A C 1
ATOM 1241 O O . GLU A 1 164 ? 3.238 19.672 25.734 1 98.06 164 GLU A O 1
ATOM 1246 N N . LEU A 1 165 ? 2.953 19.531 27.953 1 98 165 LEU A N 1
ATOM 1247 C CA . LEU A 1 165 ? 2.551 18.125 27.938 1 98 165 LEU A CA 1
ATOM 1248 C C . LEU A 1 165 ? 1.198 17.953 27.25 1 98 165 LEU A C 1
ATOM 1250 O O . LEU A 1 165 ? 0.21 18.562 27.656 1 98 165 LEU A O 1
ATOM 1254 N N . VAL A 1 166 ? 1.094 17.141 26.219 1 97.94 166 VAL A N 1
ATOM 1255 C CA . VAL A 1 166 ? -0.128 16.906 25.453 1 97.94 166 VAL A CA 1
ATOM 1256 C C . VAL A 1 166 ? -0.995 15.867 26.156 1 97.94 166 VAL A C 1
ATOM 1258 O O . VAL A 1 166 ? -2.225 15.938 26.109 1 97.94 166 VAL A O 1
ATOM 1261 N N . GLY A 1 167 ? -0.337 14.891 26.875 1 97.62 167 GLY A N 1
ATOM 1262 C CA . GLY A 1 167 ? -1.075 13.812 27.516 1 97.62 167 GLY A CA 1
ATOM 1263 C C . GLY A 1 167 ? -1.1 12.531 26.703 1 97.62 167 GLY A C 1
ATOM 1264 O O . GLY A 1 167 ? -2.027 11.734 26.812 1 97.62 167 GLY A O 1
ATOM 1265 N N . ILE A 1 168 ? -0.272 12.367 25.75 1 98.69 168 ILE A N 1
ATOM 1266 C CA . ILE A 1 168 ? -0.018 11.141 25 1 98.69 168 ILE A CA 1
ATOM 1267 C C . ILE A 1 168 ? 1.465 10.781 25.078 1 98.69 168 ILE A C 1
ATOM 1269 O O . ILE A 1 168 ? 2.324 11.602 24.75 1 98.69 168 ILE A O 1
ATOM 1273 N N . THR A 1 169 ? 1.753 9.586 25.531 1 98.69 169 THR A N 1
ATOM 1274 C CA . THR A 1 169 ? 3.133 9.164 25.766 1 98.69 169 THR A CA 1
ATOM 1275 C C . THR A 1 169 ? 3.34 7.73 25.297 1 98.69 169 THR A C 1
ATOM 1277 O O . THR A 1 169 ? 2.477 6.875 25.5 1 98.69 169 THR A O 1
ATOM 1280 N N . LYS A 1 170 ? 4.379 7.52 24.562 1 98.75 170 LYS A N 1
ATOM 1281 C CA . LYS A 1 170 ? 4.84 6.176 24.219 1 98.75 170 LYS A CA 1
ATOM 1282 C C . LYS A 1 170 ? 5.801 5.641 25.281 1 98.75 170 LYS A C 1
ATOM 1284 O O . LYS A 1 170 ? 6.805 6.289 25.594 1 98.75 170 LYS A O 1
ATOM 1289 N N . LEU A 1 171 ? 5.512 4.461 25.859 1 98.62 171 LEU A N 1
ATOM 1290 C CA . LEU A 1 171 ? 6.352 3.918 26.922 1 98.62 171 LEU A CA 1
ATOM 1291 C C . LEU A 1 171 ? 6.625 2.438 26.703 1 98.62 171 LEU A C 1
ATOM 1293 O O . LEU A 1 171 ? 5.793 1.727 26.125 1 98.62 171 LEU A O 1
ATOM 1297 N N . THR A 1 172 ? 7.754 1.981 27.156 1 98 172 THR A N 1
ATOM 1298 C CA . THR A 1 172 ? 8.039 0.552 27.219 1 98 172 THR A CA 1
ATOM 1299 C C . THR A 1 172 ? 7.434 -0.063 28.484 1 98 172 THR A C 1
ATOM 1301 O O . THR A 1 172 ? 7.141 0.647 29.438 1 98 172 THR A O 1
ATOM 1304 N N . LYS A 1 173 ? 7.305 -1.332 28.469 1 97.88 173 LYS A N 1
ATOM 1305 C CA . LYS A 1 173 ? 6.859 -2.045 29.656 1 97.88 173 LYS A CA 1
ATOM 1306 C C . LYS A 1 173 ? 7.848 -1.87 30.797 1 97.88 173 LYS A C 1
ATOM 1308 O O . LYS A 1 173 ? 7.445 -1.732 31.969 1 97.88 173 LYS A O 1
ATOM 1313 N N . SER A 1 174 ? 9.086 -1.833 30.469 1 97.44 174 SER A N 1
ATOM 1314 C CA . SER A 1 174 ? 10.125 -1.656 31.484 1 97.44 174 SER A CA 1
ATOM 1315 C C . SER A 1 174 ? 9.984 -0.316 32.188 1 97.44 174 SER A C 1
ATOM 1317 O O . SER A 1 174 ? 10.125 -0.24 33.406 1 97.44 174 SER A O 1
ATOM 1319 N N . THR A 1 175 ? 9.727 0.71 31.422 1 98.38 175 THR A N 1
ATOM 1320 C CA . THR A 1 175 ? 9.523 2.025 32.031 1 98.38 175 THR A CA 1
ATOM 1321 C C . THR A 1 175 ? 8.289 2.027 32.906 1 98.38 175 THR A C 1
ATOM 1323 O O . THR A 1 175 ? 8.312 2.572 34.031 1 98.38 175 THR A O 1
ATOM 1326 N N . LEU A 1 176 ? 7.203 1.4 32.469 1 98.62 176 LEU A N 1
ATOM 1327 C CA . LEU A 1 176 ? 5.988 1.288 33.25 1 98.62 176 LEU A CA 1
ATOM 1328 C C . LEU A 1 176 ? 6.266 0.562 34.562 1 98.62 176 LEU A C 1
ATOM 1330 O O . LEU A 1 176 ? 5.789 0.976 35.625 1 98.62 176 LEU A O 1
ATOM 1334 N N . ASP A 1 177 ? 7.039 -0.494 34.5 1 98.12 177 ASP A N 1
ATOM 1335 C CA . ASP A 1 177 ? 7.375 -1.261 35.719 1 98.12 177 ASP A CA 1
ATOM 1336 C C . ASP A 1 177 ? 8.156 -0.408 36.719 1 98.12 177 ASP A C 1
ATOM 1338 O O . ASP A 1 177 ? 7.945 -0.51 37.906 1 98.12 177 ASP A O 1
ATOM 1342 N N . LYS A 1 178 ? 9.047 0.385 36.219 1 98.25 178 LYS A N 1
ATOM 1343 C CA . LYS A 1 178 ? 9.812 1.281 37.062 1 98.25 178 LYS A CA 1
ATOM 1344 C C . LYS A 1 178 ? 8.906 2.316 37.719 1 98.25 178 LYS A C 1
ATOM 1346 O O . LYS A 1 178 ? 9.078 2.645 38.906 1 98.25 178 LYS A O 1
ATOM 1351 N N . MET A 1 179 ? 8.008 2.838 37 1 98.62 179 MET A N 1
ATOM 1352 C CA . MET A 1 179 ? 7.027 3.771 37.531 1 98.62 179 MET A CA 1
ATOM 1353 C C . MET A 1 179 ? 6.215 3.119 38.656 1 98.62 179 MET A C 1
ATOM 1355 O O . MET A 1 179 ? 6.02 3.711 39.719 1 98.62 179 MET A O 1
ATOM 1359 N N . CYS A 1 180 ? 5.781 1.922 38.406 1 98.38 180 CYS A N 1
ATOM 1360 C CA . CYS A 1 180 ? 4.988 1.184 39.375 1 98.38 180 CYS A CA 1
ATOM 1361 C C . CYS A 1 180 ? 5.797 0.89 40.656 1 98.38 180 CYS A C 1
ATOM 1363 O O . CYS A 1 180 ? 5.281 0.978 41.75 1 98.38 180 CYS A O 1
ATOM 1365 N N . ALA A 1 181 ? 7.012 0.495 40.438 1 98.06 181 ALA A N 1
ATOM 1366 C CA . ALA A 1 181 ? 7.883 0.22 41.562 1 98.06 181 ALA A CA 1
ATOM 1367 C C . ALA A 1 181 ? 8.047 1.46 42.438 1 98.06 181 ALA A C 1
ATOM 1369 O O . ALA A 1 181 ? 8.016 1.37 43.688 1 98.06 181 ALA A O 1
ATOM 1370 N N . TYR A 1 182 ? 8.281 2.549 41.812 1 98.12 182 TYR A N 1
ATOM 1371 C CA . TYR A 1 182 ? 8.391 3.801 42.562 1 98.12 182 TYR A CA 1
ATOM 1372 C C . TYR A 1 182 ? 7.105 4.098 43.344 1 98.12 182 TYR A C 1
ATOM 1374 O O . TYR A 1 182 ? 7.148 4.469 44.5 1 98.12 182 TYR A O 1
ATOM 1382 N N . ALA A 1 183 ? 5.98 3.998 42.625 1 97.62 183 ALA A N 1
ATOM 1383 C CA . ALA A 1 183 ? 4.684 4.266 43.25 1 97.62 183 ALA A CA 1
ATOM 1384 C C . ALA A 1 183 ? 4.453 3.375 44.469 1 97.62 183 ALA A C 1
ATOM 1386 O O . ALA A 1 183 ? 3.949 3.832 45.5 1 97.62 183 ALA A O 1
ATOM 1387 N N . LYS A 1 184 ? 4.797 2.139 44.344 1 96.75 184 LYS A N 1
ATOM 1388 C CA . LYS A 1 184 ? 4.605 1.166 45.438 1 96.75 184 LYS A CA 1
ATOM 1389 C C . LYS A 1 184 ? 5.336 1.598 46.688 1 96.75 184 LYS A C 1
ATOM 1391 O O . LYS A 1 184 ? 4.828 1.416 47.812 1 96.75 184 LYS A O 1
ATOM 1396 N N . ILE A 1 185 ? 6.434 2.146 46.5 1 97.31 185 ILE A N 1
ATOM 1397 C CA . ILE A 1 185 ? 7.262 2.58 47.625 1 97.31 185 ILE A CA 1
ATOM 1398 C C . ILE A 1 185 ? 6.66 3.836 48.25 1 97.31 185 ILE A C 1
ATOM 1400 O O . ILE A 1 185 ? 6.812 4.066 49.438 1 97.31 185 ILE A O 1
ATOM 1404 N N . HIS A 1 186 ? 5.879 4.57 47.531 1 97.31 186 HIS A N 1
ATOM 1405 C CA . HIS A 1 186 ? 5.527 5.91 47.969 1 97.31 186 HIS A CA 1
ATOM 1406 C C . HIS A 1 186 ? 4.016 6.059 48.125 1 97.31 186 HIS A C 1
ATOM 1408 O O . HIS A 1 186 ? 3.502 7.18 48.188 1 97.31 186 HIS A O 1
ATOM 1414 N N . HIS A 1 187 ? 3.258 5.098 48.219 1 94.69 187 HIS A N 1
ATOM 1415 C CA . HIS A 1 187 ? 1.811 5.145 48.406 1 94.69 187 HIS A CA 1
ATOM 1416 C C . HIS A 1 187 ? 1.425 5.879 49.688 1 94.69 187 HIS A C 1
ATOM 1418 O O . HIS A 1 187 ? 0.409 6.574 49.719 1 94.69 187 HIS A O 1
ATOM 1424 N N . SER A 1 188 ? 2.189 5.668 50.656 1 94.5 188 SER A N 1
ATOM 1425 C CA . SER A 1 188 ? 1.858 6.219 51.969 1 94.5 188 SER A CA 1
ATOM 1426 C C . SER A 1 188 ? 2.096 7.723 52.031 1 94.5 188 SER A C 1
ATOM 1428 O O . SER A 1 188 ? 1.271 8.477 52.562 1 94.5 188 SER A O 1
ATOM 1430 N N . ASP A 1 189 ? 3.164 8.18 51.5 1 95.38 189 ASP A N 1
ATOM 1431 C CA . ASP A 1 189 ? 3.516 9.594 51.594 1 95.38 189 ASP A CA 1
ATOM 1432 C C . ASP A 1 189 ? 2.938 10.398 50.438 1 95.38 189 ASP A C 1
ATOM 1434 O O . ASP A 1 189 ? 2.758 11.617 50.562 1 95.38 189 ASP A O 1
ATOM 1438 N N . LEU A 1 190 ? 2.648 9.75 49.312 1 95.94 190 LEU A N 1
ATOM 1439 C CA . LEU A 1 190 ? 2.084 10.422 48.125 1 95.94 190 LEU A CA 1
ATOM 1440 C C . LEU A 1 190 ? 0.889 9.648 47.594 1 95.94 190 LEU A C 1
ATOM 1442 O O . LEU A 1 190 ? 0.907 9.203 46.438 1 95.94 190 LEU A O 1
ATOM 1446 N N . PRO A 1 191 ? -0.132 9.508 48.281 1 94.5 191 PRO A N 1
ATOM 1447 C CA . PRO A 1 191 ? -1.264 8.68 47.875 1 94.5 191 PRO A CA 1
ATOM 1448 C C . PRO A 1 191 ? -1.935 9.188 46.594 1 94.5 191 PRO A C 1
ATOM 1450 O O . PRO A 1 191 ? -2.514 8.406 45.844 1 94.5 191 PRO A O 1
ATOM 1453 N N . LYS A 1 192 ? -1.865 10.445 46.312 1 95.94 192 LYS A N 1
ATOM 1454 C CA . LYS A 1 192 ? -2.531 11.023 45.125 1 95.94 192 LYS A CA 1
ATOM 1455 C C . LYS A 1 192 ? -1.529 11.328 44.031 1 95.94 192 LYS A C 1
ATOM 1457 O O . LYS A 1 192 ? -1.694 12.305 43.281 1 95.94 192 LYS A O 1
ATOM 1462 N N . MET A 1 193 ? -0.523 10.477 44 1 96.12 193 MET A N 1
ATOM 1463 C CA . MET A 1 193 ? 0.522 10.656 43 1 96.12 193 MET A CA 1
ATOM 1464 C C . MET A 1 193 ? -0.058 10.594 41.594 1 96.12 193 MET A C 1
ATOM 1466 O O . MET A 1 193 ? -0.851 9.703 41.281 1 96.12 193 MET A O 1
ATOM 1470 N N . GLU A 1 194 ? 0.312 11.625 40.781 1 95.62 194 GLU A N 1
ATOM 1471 C CA . GLU A 1 194 ? -0.011 11.57 39.375 1 95.62 194 GLU A CA 1
ATOM 1472 C C . GLU A 1 194 ? 1.033 10.773 38.594 1 95.62 194 GLU A C 1
ATOM 1474 O O . GLU A 1 194 ? 2.191 10.688 39 1 95.62 194 GLU A O 1
ATOM 1479 N N . TYR A 1 195 ? 0.617 10.188 37.438 1 97.38 195 TYR A N 1
ATOM 1480 C CA . TYR A 1 195 ? 1.535 9.336 36.688 1 97.38 195 TYR A CA 1
ATOM 1481 C C . TYR A 1 195 ? 2.729 10.133 36.188 1 97.38 195 TYR A C 1
ATOM 1483 O O . TYR A 1 195 ? 3.822 9.586 36.031 1 97.38 195 TYR A O 1
ATOM 1491 N N . GLU A 1 196 ? 2.523 11.445 35.938 1 96.94 196 GLU A N 1
ATOM 1492 C CA . GLU A 1 196 ? 3.594 12.312 35.469 1 96.94 196 GLU A CA 1
ATOM 1493 C C . GLU A 1 196 ? 4.75 12.375 36.438 1 96.94 196 GLU A C 1
ATOM 1495 O O . GLU A 1 196 ? 5.914 12.438 36.062 1 96.94 196 GLU A O 1
ATOM 1500 N N . HIS A 1 197 ? 4.375 12.414 37.75 1 96.69 197 HIS A N 1
ATOM 1501 C CA . HIS A 1 197 ? 5.398 12.43 38.781 1 96.69 197 HIS A CA 1
ATOM 1502 C C . HIS A 1 197 ? 6.227 11.148 38.75 1 96.69 197 HIS A C 1
ATOM 1504 O O . HIS A 1 197 ? 7.457 11.203 38.812 1 96.69 197 HIS A O 1
ATOM 1510 N N . ALA A 1 198 ? 5.527 10.023 38.688 1 98.06 198 ALA A N 1
ATOM 1511 C CA . ALA A 1 198 ? 6.219 8.742 38.625 1 98.06 198 ALA A CA 1
ATOM 1512 C C . ALA A 1 198 ? 7.09 8.664 37.375 1 98.06 198 ALA A C 1
ATOM 1514 O O . ALA A 1 198 ? 8.18 8.086 37.406 1 98.06 198 ALA A O 1
ATOM 1515 N N . LEU A 1 199 ? 6.598 9.219 36.281 1 98.31 199 LEU A N 1
ATOM 1516 C CA . LEU A 1 199 ? 7.34 9.234 35 1 98.31 199 LEU A CA 1
ATOM 1517 C C . LEU A 1 199 ? 8.625 10.031 35.156 1 98.31 199 LEU A C 1
ATOM 1519 O O . LEU A 1 199 ? 9.68 9.609 34.688 1 98.31 199 LEU A O 1
ATOM 1523 N N . LEU A 1 200 ? 8.57 11.203 35.719 1 97.88 200 LEU A N 1
ATOM 1524 C CA . LEU A 1 200 ? 9.75 12.031 35.938 1 97.88 200 LEU A CA 1
ATOM 1525 C C . LEU A 1 200 ? 10.781 11.289 36.781 1 97.88 200 LEU A C 1
ATOM 1527 O O . LEU A 1 200 ? 11.984 11.367 36.531 1 97.88 200 LEU A O 1
ATOM 1531 N N . GLU A 1 201 ? 10.328 10.594 37.844 1 97.62 201 GLU A N 1
ATOM 1532 C CA . GLU A 1 201 ? 11.234 9.82 38.688 1 97.62 201 GLU A CA 1
ATOM 1533 C C . GLU A 1 201 ? 11.898 8.695 37.875 1 97.62 201 GLU A C 1
ATOM 1535 O O . GLU A 1 201 ? 13.094 8.453 38.031 1 97.62 201 GLU A O 1
ATOM 1540 N N . ALA A 1 202 ? 11.078 8 37.094 1 97.88 202 ALA A N 1
ATOM 1541 C CA . ALA A 1 202 ? 11.633 6.949 36.25 1 97.88 202 ALA A CA 1
ATOM 1542 C C . ALA A 1 202 ? 12.664 7.512 35.281 1 97.88 202 ALA A C 1
ATOM 1544 O O . ALA A 1 202 ? 13.664 6.859 34.969 1 97.88 202 ALA A O 1
ATOM 1545 N N . ALA A 1 203 ? 12.438 8.727 34.75 1 97.75 203 ALA A N 1
ATOM 1546 C CA . ALA A 1 203 ? 13.273 9.367 33.75 1 97.75 203 ALA A CA 1
ATOM 1547 C C . ALA A 1 203 ? 14.664 9.672 34.281 1 97.75 203 ALA A C 1
ATOM 1549 O O . ALA A 1 203 ? 15.594 9.922 33.531 1 97.75 203 ALA A O 1
ATOM 1550 N N . LYS A 1 204 ? 14.852 9.672 35.562 1 96.69 204 LYS A N 1
ATOM 1551 C CA . LYS A 1 204 ? 16.156 9.898 36.188 1 96.69 204 LYS A CA 1
ATOM 1552 C C . LYS A 1 204 ? 17.125 8.758 35.875 1 96.69 204 LYS A C 1
ATOM 1554 O O . LYS A 1 204 ? 18.344 8.945 35.875 1 96.69 204 LYS A O 1
ATOM 1559 N N . THR A 1 205 ? 16.578 7.59 35.594 1 95.69 205 THR A N 1
ATOM 1560 C CA . THR A 1 205 ? 17.438 6.434 35.375 1 95.69 205 THR A CA 1
ATOM 1561 C C . THR A 1 205 ? 17.234 5.863 33.969 1 95.69 205 THR A C 1
ATOM 1563 O O . THR A 1 205 ? 18.062 5.094 33.469 1 95.69 205 THR A O 1
ATOM 1566 N N . ILE A 1 206 ? 16.156 6.102 33.344 1 96 206 ILE A N 1
ATOM 1567 C CA . ILE A 1 206 ? 15.859 5.672 31.984 1 96 206 ILE A CA 1
ATOM 1568 C C . ILE A 1 206 ? 15.594 6.891 31.109 1 96 206 ILE A C 1
ATOM 1570 O O . ILE A 1 206 ? 14.766 7.734 31.438 1 96 206 ILE A O 1
ATOM 1574 N N . PRO A 1 207 ? 16.297 6.941 29.984 1 96.44 207 PRO A N 1
ATOM 1575 C CA . PRO A 1 207 ? 16.031 8.094 29.125 1 96.44 207 PRO A CA 1
ATOM 1576 C C . PRO A 1 207 ? 14.594 8.148 28.625 1 96.44 207 PRO A C 1
ATOM 1578 O O . PRO A 1 207 ? 14.086 7.164 28.094 1 96.44 207 PRO A O 1
ATOM 1581 N N . VAL A 1 208 ? 13.891 9.211 28.844 1 98.5 208 VAL A N 1
ATOM 1582 C CA . VAL A 1 208 ? 12.57 9.523 28.312 1 98.5 208 VAL A CA 1
ATOM 1583 C C . VAL A 1 208 ? 12.648 10.766 27.422 1 98.5 208 VAL A C 1
ATOM 1585 O O . VAL A 1 208 ? 12.75 11.891 27.922 1 98.5 208 VAL A O 1
ATOM 1588 N N . ALA A 1 209 ? 12.539 10.57 26.125 1 98.62 209 ALA A N 1
ATOM 1589 C CA . ALA A 1 209 ? 12.672 11.672 25.172 1 98.62 209 ALA A CA 1
ATOM 1590 C C . ALA A 1 209 ? 11.375 12.469 25.062 1 98.62 209 ALA A C 1
ATOM 1592 O O . ALA A 1 209 ? 10.305 11.984 25.469 1 98.62 209 ALA A O 1
ATOM 1593 N N . ILE A 1 210 ? 11.477 13.727 24.656 1 98.62 210 ILE A N 1
ATOM 1594 C CA . ILE A 1 210 ? 10.328 14.578 24.375 1 98.62 210 ILE A CA 1
ATOM 1595 C C . ILE A 1 210 ? 10.289 14.898 22.875 1 98.62 210 ILE A C 1
ATOM 1597 O O . ILE A 1 210 ? 11.273 15.383 22.312 1 98.62 210 ILE A O 1
ATOM 1601 N N . LYS A 1 211 ? 9.258 14.539 22.25 1 98.12 211 LYS A N 1
ATOM 1602 C CA . LYS A 1 211 ? 9 14.984 20.891 1 98.12 211 LYS A CA 1
ATOM 1603 C C . LYS A 1 211 ? 8.086 16.203 20.891 1 98.12 211 LYS A C 1
ATOM 1605 O O . LYS A 1 211 ? 6.879 16.078 21.125 1 98.12 211 LYS A O 1
ATOM 1610 N N . ARG A 1 212 ? 8.641 17.25 20.578 1 98.25 212 ARG A N 1
ATOM 1611 C CA . ARG A 1 212 ? 7.871 18.5 20.547 1 98.25 212 ARG A CA 1
ATOM 1612 C C . ARG A 1 212 ? 7.367 18.797 19.141 1 98.25 212 ARG A C 1
ATOM 1614 O O . ARG A 1 212 ? 8.148 18.812 18.188 1 98.25 212 ARG A O 1
ATOM 1621 N N . ILE A 1 213 ? 6.141 18.938 18.922 1 98.12 213 ILE A N 1
ATOM 1622 C CA . ILE A 1 213 ? 5.496 19.469 17.734 1 98.12 213 ILE A CA 1
ATOM 1623 C C . ILE A 1 213 ? 4.926 20.859 18.016 1 98.12 213 ILE A C 1
ATOM 1625 O O . ILE A 1 213 ? 3.895 20.984 18.672 1 98.12 213 ILE A O 1
ATOM 1629 N N . GLU A 1 214 ? 5.539 21.812 17.484 1 97.81 214 GLU A N 1
ATOM 1630 C CA . GLU A 1 214 ? 5.281 23.203 17.828 1 97.81 214 GLU A CA 1
ATOM 1631 C C . GLU A 1 214 ? 3.828 23.594 17.562 1 97.81 214 GLU A C 1
ATOM 1633 O O . GLU A 1 214 ? 3.188 24.234 18.391 1 97.81 214 GLU A O 1
ATOM 1638 N N . TYR A 1 215 ? 3.305 23.125 16.469 1 96.94 215 TYR A N 1
ATOM 1639 C CA . TYR A 1 215 ? 1.986 23.578 16.031 1 96.94 215 TYR A CA 1
ATOM 1640 C C . TYR A 1 215 ? 0.956 22.469 16.172 1 96.94 215 TYR A C 1
ATOM 1642 O O . TYR A 1 215 ? -0.01 22.406 15.406 1 96.94 215 TYR A O 1
ATOM 1650 N N . PHE A 1 216 ? 1.185 21.547 17.125 1 97.69 216 PHE A N 1
ATOM 1651 C CA . PHE A 1 216 ? 0.281 20.422 17.312 1 97.69 216 PHE A CA 1
ATOM 1652 C C . PHE A 1 216 ? -1.091 20.906 17.781 1 97.69 216 PHE A C 1
ATOM 1654 O O . PHE A 1 216 ? -1.191 21.781 18.641 1 97.69 216 PHE A O 1
ATOM 1661 N N . VAL A 1 217 ? -2.176 20.391 17.156 1 97.88 217 VAL A N 1
ATOM 1662 C CA . VAL A 1 217 ? -3.537 20.812 17.469 1 97.88 217 VAL A CA 1
ATOM 1663 C C . VAL A 1 217 ? -4.168 19.828 18.453 1 97.88 217 VAL A C 1
ATOM 1665 O O . VAL A 1 217 ? -4.43 18.672 18.109 1 97.88 217 VAL A O 1
ATOM 1668 N N . TRP A 1 218 ? -4.43 20.297 19.703 1 98.06 218 TRP A N 1
ATOM 1669 C CA . TRP A 1 218 ? -4.969 19.453 20.766 1 98.06 218 TRP A CA 1
ATOM 1670 C C . TRP A 1 218 ? -5.543 20.312 21.891 1 98.06 218 TRP A C 1
ATOM 1672 O O . TRP A 1 218 ? -5.34 21.531 21.922 1 98.06 218 TRP A O 1
ATOM 1682 N N . ARG A 1 219 ? -6.328 19.688 22.766 1 97 219 ARG A N 1
ATOM 1683 C CA . ARG A 1 219 ? -6.828 20.359 23.969 1 97 219 ARG A CA 1
ATOM 1684 C C . ARG A 1 219 ? -7.289 19.344 25.016 1 97 219 ARG A C 1
ATOM 1686 O O . ARG A 1 219 ? -8.039 18.422 24.688 1 97 219 ARG A O 1
ATOM 1693 N N . GLU A 1 220 ? -6.77 19.484 26.203 1 95.56 220 GLU A N 1
ATOM 1694 C CA . GLU A 1 220 ? -7.371 18.797 27.344 1 95.56 220 GLU A CA 1
ATOM 1695 C C . GLU A 1 220 ? -8.594 19.562 27.859 1 95.56 220 GLU A C 1
ATOM 1697 O O . GLU A 1 220 ? -8.57 20.781 27.969 1 95.56 220 GLU A O 1
ATOM 1702 N N . ILE A 1 221 ? -9.648 18.875 28.141 1 94.12 221 ILE A N 1
ATOM 1703 C CA . ILE A 1 221 ? -10.883 19.516 28.594 1 94.12 221 ILE A CA 1
ATOM 1704 C C . ILE A 1 221 ? -11.008 19.344 30.109 1 94.12 221 ILE A C 1
ATOM 1706 O O . ILE A 1 221 ? -11.477 18.312 30.594 1 94.12 221 ILE A O 1
ATOM 1710 N N . ASP A 1 222 ? -10.773 20.406 30.859 1 91 222 ASP A N 1
ATOM 1711 C CA . ASP A 1 222 ? -10.781 20.312 32.312 1 91 222 ASP A CA 1
ATOM 1712 C C . ASP A 1 222 ? -11.898 21.172 32.906 1 91 222 ASP A C 1
ATOM 1714 O O . ASP A 1 222 ? -12.32 20.953 34.031 1 91 222 ASP A O 1
ATOM 1718 N N . ASN A 1 223 ? -12.344 22.203 32.188 1 91.38 223 ASN A N 1
ATOM 1719 C CA . ASN A 1 223 ? -13.391 23.109 32.625 1 91.38 223 ASN A CA 1
ATOM 1720 C C . ASN A 1 223 ? -14.234 23.641 31.484 1 91.38 223 ASN A C 1
ATOM 1722 O O . ASN A 1 223 ? -14.039 23.234 30.328 1 91.38 223 ASN A O 1
ATOM 1726 N N . GLU A 1 224 ? -15.117 24.516 31.781 1 92.38 224 GLU A N 1
ATOM 1727 C CA . GLU A 1 224 ? -16.062 25 30.797 1 92.38 224 GLU A CA 1
ATOM 1728 C C . GLU A 1 224 ? -15.359 25.859 29.734 1 92.38 224 GLU A C 1
ATOM 1730 O O . GLU A 1 224 ? -15.742 25.844 28.562 1 92.38 224 GLU A O 1
ATOM 1735 N N . ASP A 1 225 ? -14.43 26.547 30.172 1 93.44 225 ASP A N 1
ATOM 1736 C CA . ASP A 1 225 ? -13.664 27.359 29.219 1 93.44 225 ASP A CA 1
ATOM 1737 C C . ASP A 1 225 ? -12.93 26.484 28.203 1 93.44 225 ASP A C 1
ATOM 1739 O O . ASP A 1 225 ? -12.906 26.797 27.016 1 93.44 225 ASP A O 1
ATOM 1743 N N . HIS A 1 226 ? -12.328 25.469 28.703 1 94.25 226 HIS A N 1
ATOM 1744 C CA . HIS A 1 226 ? -11.656 24.516 27.828 1 94.25 226 HIS A CA 1
ATOM 1745 C C . HIS A 1 226 ? -12.625 23.906 26.828 1 94.25 226 HIS A C 1
ATOM 1747 O O . HIS A 1 226 ? -12.297 23.781 25.641 1 94.25 226 HIS A O 1
ATOM 1753 N N . LEU A 1 227 ? -13.75 23.547 27.297 1 94.69 227 LEU A N 1
ATOM 1754 C CA . LEU A 1 227 ? -14.766 22.938 26.438 1 94.69 227 LEU A CA 1
ATOM 1755 C C . LEU A 1 227 ? -15.203 23.906 25.344 1 94.69 227 LEU A C 1
ATOM 1757 O O . LEU A 1 227 ? -15.328 23.516 24.188 1 94.69 227 LEU A O 1
ATOM 1761 N N . GLU A 1 228 ? -15.438 25.125 25.766 1 95.19 228 GLU A N 1
ATOM 1762 C CA . GLU A 1 228 ? -15.844 26.141 24.797 1 95.19 228 GLU A CA 1
ATOM 1763 C C . GLU A 1 228 ? -14.773 26.344 23.734 1 95.19 228 GLU A C 1
ATOM 1765 O O . GLU A 1 228 ? -15.086 26.391 22.547 1 95.19 228 GLU A O 1
ATOM 1770 N N . MET A 1 229 ? -13.539 26.469 24.156 1 94.75 229 MET A N 1
ATOM 1771 C CA . MET A 1 229 ? -12.43 26.609 23.219 1 94.75 229 MET A CA 1
ATOM 1772 C C . MET A 1 229 ? -12.328 25.406 22.297 1 94.75 229 MET A C 1
ATOM 1774 O O . MET A 1 229 ? -12.078 25.547 21.109 1 94.75 229 MET A O 1
ATOM 1778 N N . ALA A 1 230 ? -12.492 24.219 22.875 1 96.12 230 ALA A N 1
ATOM 1779 C CA . ALA A 1 230 ? -12.422 22.984 22.109 1 96.12 230 ALA A CA 1
ATOM 1780 C C . ALA A 1 230 ? -13.477 22.969 21 1 96.12 230 ALA A C 1
ATOM 1782 O O . ALA A 1 230 ? -13.172 22.656 19.844 1 96.12 230 ALA A O 1
ATOM 1783 N N . VAL A 1 231 ? -14.688 23.297 21.312 1 97.31 231 VAL A N 1
ATOM 1784 C CA . VAL A 1 231 ? -15.812 23.203 20.375 1 97.31 231 VAL A CA 1
ATOM 1785 C C . VAL A 1 231 ? -15.68 24.281 19.297 1 97.31 231 VAL A C 1
ATOM 1787 O O . VAL A 1 231 ? -15.891 24.016 18.125 1 97.31 231 VAL A O 1
ATOM 1790 N N . LYS A 1 232 ? -15.281 25.438 19.719 1 96.19 232 LYS A N 1
ATOM 1791 C CA . LYS A 1 232 ? -15.328 26.594 18.828 1 96.19 232 LYS A CA 1
ATOM 1792 C C . LYS A 1 232 ? -14.094 26.641 17.922 1 96.19 232 LYS A C 1
ATOM 1794 O O . LYS A 1 232 ? -14.188 27.031 16.75 1 96.19 232 LYS A O 1
ATOM 1799 N N . ASN A 1 233 ? -12.977 26.281 18.469 1 95.44 233 ASN A N 1
ATOM 1800 C CA . ASN A 1 233 ? -11.742 26.594 17.75 1 95.44 233 ASN A CA 1
ATOM 1801 C C . ASN A 1 233 ? -10.906 25.344 17.484 1 95.44 233 ASN A C 1
ATOM 1803 O O . ASN A 1 233 ? -10.391 25.172 16.375 1 95.44 233 ASN A O 1
ATOM 1807 N N . ILE A 1 234 ? -10.766 24.453 18.391 1 97.56 234 ILE A N 1
ATOM 1808 C CA . ILE A 1 234 ? -9.758 23.406 18.312 1 97.56 234 ILE A CA 1
ATOM 1809 C C . ILE A 1 234 ? -10.305 22.219 17.531 1 97.56 234 ILE A C 1
ATOM 1811 O O . ILE A 1 234 ? -9.656 21.734 16.594 1 97.56 234 ILE A O 1
ATOM 1815 N N . TYR A 1 235 ? -11.5 21.781 17.875 1 98.06 235 TYR A N 1
ATOM 1816 C CA . TYR A 1 235 ? -12.078 20.594 17.25 1 98.06 235 TYR A CA 1
ATOM 1817 C C . TYR A 1 235 ? -12.266 20.812 15.75 1 98.06 235 TYR A C 1
ATOM 1819 O O . TYR A 1 235 ? -11.906 19.953 14.945 1 98.06 235 TYR A O 1
ATOM 1827 N N . PRO A 1 236 ? -12.766 21.969 15.289 1 97.88 236 PRO A N 1
ATOM 1828 C CA . PRO A 1 236 ? -12.867 22.188 13.844 1 97.88 236 PRO A CA 1
ATOM 1829 C C . PRO A 1 236 ? -11.516 22.094 13.141 1 97.88 236 PRO A C 1
ATOM 1831 O O . PRO A 1 236 ? -11.438 21.594 12.016 1 97.88 236 PRO A O 1
ATOM 1834 N N . HIS A 1 237 ? -10.477 22.578 13.789 1 98.12 237 HIS A N 1
ATOM 1835 C CA . HIS A 1 237 ? -9.133 22.5 13.227 1 98.12 237 HIS A CA 1
ATOM 1836 C C . HIS A 1 237 ? -8.656 21.062 13.117 1 98.12 237 HIS A C 1
ATOM 1838 O O . HIS A 1 237 ? -8.062 20.672 12.117 1 98.12 237 HIS A O 1
ATOM 1844 N N . ILE A 1 238 ? -8.945 20.25 14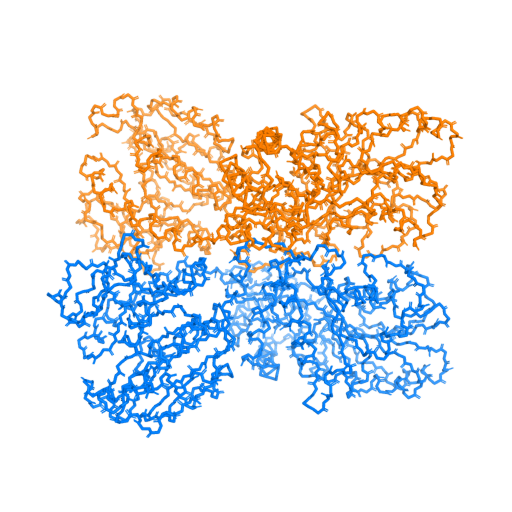.141 1 98.38 238 ILE A N 1
ATOM 1845 C CA . ILE A 1 238 ? -8.594 18.828 14.125 1 98.38 238 ILE A CA 1
ATOM 1846 C C . ILE A 1 238 ? -9.312 18.125 12.977 1 98.38 238 ILE A C 1
ATOM 1848 O O . ILE A 1 238 ? -8.688 17.391 12.211 1 98.38 238 ILE A O 1
ATOM 1852 N N . VAL A 1 239 ? -10.602 18.391 12.875 1 97.94 239 VAL A N 1
ATOM 1853 C CA . VAL A 1 239 ? -11.414 17.781 11.828 1 97.94 239 VAL A CA 1
ATOM 1854 C C . VAL A 1 239 ? -10.844 18.125 10.453 1 97.94 239 VAL A C 1
ATOM 1856 O O . VAL A 1 239 ? -10.734 17.266 9.586 1 97.94 239 VAL A O 1
ATOM 1859 N N . GLU A 1 240 ? -10.477 19.344 10.25 1 97.62 240 GLU A N 1
ATOM 1860 C CA . GLU A 1 240 ? -9.93 19.781 8.969 1 97.62 240 GLU A CA 1
ATOM 1861 C C . GLU A 1 240 ? -8.594 19.109 8.672 1 97.62 240 GLU A C 1
ATOM 1863 O O . GLU A 1 240 ? -8.359 18.641 7.555 1 97.62 240 GLU A O 1
ATOM 1868 N N . ASN A 1 241 ? -7.672 19.094 9.727 1 97.69 241 ASN A N 1
ATOM 1869 C CA . ASN A 1 241 ? -6.391 18.406 9.562 1 97.69 241 ASN A CA 1
ATOM 1870 C C . ASN A 1 241 ? -6.586 16.953 9.125 1 97.69 241 ASN A C 1
ATOM 1872 O O . ASN A 1 241 ? -5.895 16.484 8.219 1 97.69 241 ASN A O 1
ATOM 1876 N N . GLU A 1 242 ? -7.484 16.344 9.773 1 97.88 242 GLU A N 1
ATOM 1877 C CA . GLU A 1 242 ? -7.703 14.922 9.492 1 97.88 242 GLU A CA 1
ATOM 1878 C C . GLU A 1 242 ? -8.375 14.719 8.141 1 97.88 242 GLU A C 1
ATOM 1880 O O . GLU A 1 242 ? -8.102 13.734 7.449 1 97.88 242 GLU A O 1
ATOM 1885 N N . LYS A 1 243 ? -9.188 15.641 7.695 1 96.56 243 LYS A N 1
ATOM 1886 C CA . LYS A 1 243 ? -9.82 15.586 6.383 1 96.56 243 LYS A CA 1
ATOM 1887 C C . LYS A 1 243 ? -8.789 15.734 5.266 1 96.56 243 LYS A C 1
ATOM 1889 O O . LYS A 1 243 ? -8.977 15.203 4.168 1 96.56 243 LYS A O 1
ATOM 1894 N N . LEU A 1 244 ? -7.672 16.438 5.543 1 96.75 244 LEU A N 1
ATOM 1895 C CA . LEU A 1 244 ? -6.613 16.609 4.559 1 96.75 244 LEU A CA 1
ATOM 1896 C C . LEU A 1 244 ? -5.953 15.281 4.211 1 96.75 244 LEU A C 1
ATOM 1898 O O . LEU A 1 244 ? -5.254 15.18 3.203 1 96.75 244 LEU A O 1
ATOM 1902 N N . ARG A 1 245 ? -6.188 14.281 5.062 1 95.88 245 ARG A N 1
ATOM 1903 C CA . ARG A 1 245 ? -5.582 12.969 4.84 1 95.88 245 ARG A CA 1
ATOM 1904 C C . ARG A 1 245 ? -6.633 11.938 4.445 1 95.88 245 ARG A C 1
ATOM 1906 O O . ARG A 1 245 ? -6.324 10.758 4.305 1 95.88 245 ARG A O 1
ATOM 1913 N N . ALA A 1 246 ? -7.867 12.359 4.266 1 96.5 246 ALA A N 1
ATOM 1914 C CA . ALA A 1 246 ? -8.938 11.445 3.861 1 96.5 246 ALA A CA 1
ATOM 1915 C C . ALA A 1 246 ? -8.82 11.086 2.385 1 96.5 246 ALA A C 1
ATOM 1917 O O . ALA A 1 246 ? -8.508 11.938 1.552 1 96.5 246 ALA A O 1
ATOM 1918 N N . VAL A 1 247 ? -9.008 9.828 2.064 1 97.56 247 VAL A N 1
ATOM 1919 C CA . VAL A 1 247 ? -8.969 9.344 0.687 1 97.56 247 VAL A CA 1
ATOM 1920 C C . VAL A 1 247 ? -10.359 9.453 0.064 1 97.56 247 VAL A C 1
ATOM 1922 O O . VAL A 1 247 ? -11.367 9.211 0.732 1 97.56 247 VAL A O 1
ATOM 1925 N N . ARG A 1 248 ? -10.367 9.828 -1.166 1 96.81 248 ARG A N 1
ATOM 1926 C CA . ARG A 1 248 ? -11.641 9.898 -1.877 1 96.81 248 ARG A CA 1
ATOM 1927 C C . ARG A 1 248 ? -12.398 8.578 -1.769 1 96.81 248 ARG A C 1
ATOM 1929 O O . ARG A 1 248 ? -11.836 7.512 -2.037 1 96.81 248 ARG A O 1
ATOM 1936 N N . ARG A 1 249 ? -13.648 8.68 -1.347 1 96.56 249 ARG A N 1
ATOM 1937 C CA . ARG A 1 249 ? -14.461 7.477 -1.149 1 96.56 249 ARG A CA 1
ATOM 1938 C C . ARG A 1 249 ? -15.094 7.023 -2.459 1 96.56 249 ARG A C 1
ATOM 1940 O O . ARG A 1 249 ? -15.844 7.773 -3.084 1 96.56 249 ARG A O 1
ATOM 1947 N N . GLU A 1 250 ? -14.734 5.93 -2.961 1 96.94 250 GLU A N 1
ATOM 1948 C CA . GLU A 1 250 ? -15.336 5.195 -4.07 1 96.94 250 GLU A CA 1
ATOM 1949 C C . GLU A 1 250 ? -15.969 3.893 -3.59 1 96.94 250 GLU A C 1
ATOM 1951 O O . GLU A 1 250 ? -15.312 3.078 -2.941 1 96.94 250 GLU A O 1
ATOM 1956 N N . VAL A 1 251 ? -17.25 3.738 -3.84 1 98.31 251 VAL A N 1
ATOM 1957 C CA . VAL A 1 251 ? -17.938 2.521 -3.422 1 98.31 251 VAL A CA 1
ATOM 1958 C C . VAL A 1 251 ? -17.922 1.503 -4.559 1 98.31 251 VAL A C 1
ATOM 1960 O O . VAL A 1 251 ? -18.531 1.724 -5.605 1 98.31 251 VAL A O 1
ATOM 1963 N N . LEU A 1 252 ? -17.203 0.471 -4.375 1 98.44 252 LEU A N 1
ATOM 1964 C CA . LEU A 1 252 ? -17.109 -0.592 -5.371 1 98.44 252 LEU A CA 1
ATOM 1965 C C . LEU A 1 252 ? -18.234 -1.611 -5.18 1 98.44 252 LEU A C 1
ATOM 1967 O O . LEU A 1 252 ? -18.25 -2.344 -4.188 1 98.44 252 LEU A O 1
ATOM 1971 N N . LEU A 1 253 ? -19.109 -1.652 -6.117 1 98.31 253 LEU A N 1
ATOM 1972 C CA . LEU A 1 253 ? -20.188 -2.645 -6.074 1 98.31 253 LEU A CA 1
ATOM 1973 C C . LEU A 1 253 ? -19.875 -3.824 -6.984 1 98.31 253 LEU A C 1
ATOM 1975 O O . LEU A 1 253 ? -20.766 -4.402 -7.594 1 98.31 253 LEU A O 1
ATOM 1979 N N . ASN A 1 254 ? -18.594 -4.043 -7.238 1 95.94 254 ASN A N 1
ATOM 1980 C CA . ASN A 1 254 ? -18.094 -5.234 -7.918 1 95.94 254 ASN A CA 1
ATOM 1981 C C . ASN A 1 254 ? -17.672 -6.316 -6.922 1 95.94 254 ASN A C 1
ATOM 1983 O O . ASN A 1 254 ? -17.484 -6.035 -5.738 1 95.94 254 ASN A O 1
ATOM 1987 N N . PRO A 1 255 ? -17.531 -7.582 -7.324 1 91.38 255 PRO A N 1
ATOM 1988 C CA . PRO A 1 255 ? -17.25 -8.695 -6.41 1 91.38 255 PRO A CA 1
ATOM 1989 C C . PRO A 1 255 ? -15.875 -8.602 -5.766 1 91.38 255 PRO A C 1
ATOM 1991 O O . PRO A 1 255 ? -15.625 -9.234 -4.738 1 91.38 255 PRO A O 1
ATOM 1994 N N . GLY A 1 256 ? -14.922 -7.82 -6.332 1 88.31 256 GLY A N 1
ATOM 1995 C CA . GLY A 1 256 ? -13.57 -7.676 -5.805 1 88.31 256 GLY A CA 1
ATOM 1996 C C . GLY A 1 256 ? -12.609 -7.035 -6.789 1 88.31 256 GLY A C 1
ATOM 1997 O O . GLY A 1 256 ? -12.766 -7.188 -8 1 88.31 256 GLY A O 1
ATOM 1998 N N . PRO A 1 257 ? -11.68 -6.383 -6.16 1 94.88 257 PRO A N 1
ATOM 1999 C CA . PRO A 1 257 ? -11.383 -6.004 -4.773 1 94.88 257 PRO A CA 1
ATOM 2000 C C . PRO A 1 257 ? -12.492 -5.164 -4.145 1 94.88 257 PRO A C 1
ATOM 2002 O O . PRO A 1 257 ? -13.18 -4.414 -4.848 1 94.88 257 PRO A O 1
ATOM 2005 N N . ALA A 1 258 ? -12.617 -5.324 -2.867 1 96.69 258 ALA A N 1
ATOM 2006 C CA . ALA A 1 258 ? -13.719 -4.703 -2.143 1 96.69 258 ALA A CA 1
ATOM 2007 C C . ALA A 1 258 ? -13.367 -3.281 -1.717 1 96.69 258 ALA A C 1
ATOM 2009 O O . ALA A 1 258 ? -12.203 -2.895 -1.727 1 96.69 258 ALA A O 1
ATOM 2010 N N . THR A 1 259 ? -14.43 -2.486 -1.423 1 98.19 259 THR A N 1
ATOM 2011 C CA . THR A 1 259 ? -14.242 -1.183 -0.798 1 98.19 259 THR A CA 1
ATOM 2012 C C . THR A 1 259 ? -13.555 -1.324 0.554 1 98.19 259 THR A C 1
ATOM 2014 O O . THR A 1 259 ? -13.891 -2.211 1.341 1 98.19 259 THR A O 1
ATOM 2017 N N . THR A 1 260 ? -12.547 -0.509 0.78 1 98.56 260 THR A N 1
ATOM 2018 C CA . THR A 1 260 ? -11.789 -0.624 2.018 1 98.56 260 THR A CA 1
ATOM 2019 C C . THR A 1 260 ? -11.812 0.69 2.793 1 98.56 260 THR A C 1
ATOM 2021 O O . THR A 1 260 ? -12.297 1.706 2.287 1 98.56 260 THR A O 1
ATOM 2024 N N . THR A 1 261 ? -11.391 0.66 4.039 1 98.56 261 THR A N 1
ATOM 2025 C CA . THR A 1 261 ? -11.297 1.845 4.887 1 98.56 261 THR A CA 1
ATOM 2026 C C . THR A 1 261 ? -9.969 2.566 4.664 1 98.56 261 THR A C 1
ATOM 2028 O O . THR A 1 261 ? -9.016 1.982 4.145 1 98.56 261 THR A O 1
ATOM 2031 N N . ASP A 1 262 ? -9.922 3.822 5.051 1 98.31 262 ASP A N 1
ATOM 2032 C CA . ASP A 1 262 ? -8.688 4.586 4.949 1 98.31 262 ASP A CA 1
ATOM 2033 C C . ASP A 1 262 ? -7.598 3.992 5.84 1 98.31 262 ASP A C 1
ATOM 2035 O O . ASP A 1 262 ? -6.414 4.02 5.488 1 98.31 262 ASP A O 1
ATOM 2039 N N . SER A 1 263 ? -8.016 3.475 7.035 1 98.56 263 SER A N 1
ATOM 2040 C CA . SER A 1 263 ? -7.023 2.896 7.934 1 98.56 263 SER A CA 1
ATOM 2041 C C . SER A 1 263 ? -6.32 1.705 7.293 1 98.56 263 SER A C 1
ATOM 2043 O O . SER A 1 263 ? -5.121 1.508 7.484 1 98.56 263 SER A O 1
ATOM 2045 N N . VAL A 1 264 ? -7.035 0.91 6.488 1 98.81 264 VAL A N 1
ATOM 2046 C CA . VAL A 1 264 ? -6.434 -0.206 5.77 1 98.81 264 VAL A CA 1
ATOM 2047 C C . VAL A 1 264 ? -5.48 0.324 4.699 1 98.81 264 VAL A C 1
ATOM 2049 O O . VAL A 1 264 ? -4.387 -0.212 4.512 1 98.81 264 VAL A O 1
ATOM 2052 N N . LYS A 1 265 ? -5.895 1.409 4.008 1 98.75 265 LYS A N 1
ATOM 2053 C CA . LYS A 1 265 ? -5.035 2.033 3.008 1 98.75 265 LYS A CA 1
ATOM 2054 C C . LYS A 1 265 ? -3.74 2.547 3.635 1 98.75 265 LYS A C 1
ATOM 2056 O O . LYS A 1 265 ? -2.65 2.275 3.129 1 98.75 265 LYS A O 1
ATOM 2061 N N . TYR A 1 266 ? -3.852 3.176 4.758 1 98.5 266 TYR A N 1
ATOM 2062 C CA . TYR A 1 266 ? -2.709 3.828 5.391 1 98.5 266 TYR A CA 1
ATOM 2063 C C . TYR A 1 266 ? -1.84 2.814 6.125 1 98.5 266 TYR A C 1
ATOM 2065 O O . TYR A 1 266 ? -0.68 3.094 6.438 1 98.5 266 TYR A O 1
ATOM 2073 N N . ALA A 1 267 ? -2.357 1.6 6.422 1 98.44 267 ALA A N 1
ATOM 2074 C CA . ALA A 1 267 ? -1.561 0.56 7.066 1 98.44 267 ALA A CA 1
ATOM 2075 C C . ALA A 1 267 ? -0.382 0.147 6.191 1 98.44 267 ALA A C 1
ATOM 2077 O O . ALA A 1 267 ? 0.594 -0.426 6.68 1 98.44 267 ALA A O 1
ATOM 2078 N N . GLN A 1 268 ? -0.447 0.454 4.91 1 98.31 268 GLN A N 1
ATOM 2079 C CA . GLN A 1 268 ? 0.621 0.123 3.975 1 98.31 268 GLN A CA 1
ATOM 2080 C C . GLN A 1 268 ? 1.783 1.104 4.094 1 98.31 268 GLN A C 1
ATOM 2082 O O . GLN A 1 268 ? 2.873 0.849 3.58 1 98.31 268 GLN A O 1
ATOM 2087 N N . VAL A 1 269 ? 1.567 2.318 4.66 1 98.12 269 VAL A N 1
ATOM 2088 C CA . VAL A 1 269 ? 2.596 3.334 4.863 1 98.12 269 VAL A CA 1
ATOM 2089 C C . VAL A 1 269 ? 3.375 3.031 6.141 1 98.12 269 VAL A C 1
ATOM 2091 O O . VAL A 1 269 ? 3.051 3.551 7.211 1 98.12 269 VAL A O 1
ATOM 2094 N N . SER A 1 270 ? 4.414 2.229 6.035 1 96.62 270 SER A N 1
ATOM 2095 C CA . SER A 1 270 ? 5.227 1.772 7.16 1 96.62 270 SER A CA 1
ATOM 2096 C C . SER A 1 270 ? 6.711 1.79 6.812 1 96.62 270 SER A C 1
ATOM 2098 O O . SER A 1 270 ? 7.078 1.832 5.637 1 96.62 270 SER A O 1
ATOM 2100 N N . ALA A 1 271 ? 7.512 1.808 7.852 1 97.12 271 ALA A N 1
ATOM 2101 C CA . ALA A 1 271 ? 8.961 1.717 7.652 1 97.12 271 ALA A CA 1
ATOM 2102 C C . ALA A 1 271 ? 9.328 0.451 6.887 1 97.12 271 ALA A C 1
ATOM 2104 O O . ALA A 1 271 ? 8.719 -0.604 7.086 1 97.12 271 ALA A O 1
ATOM 2105 N N . ASP A 1 272 ? 10.344 0.569 5.996 1 97.5 272 ASP A N 1
ATOM 2106 C CA . ASP A 1 272 ? 10.82 -0.603 5.27 1 97.5 272 ASP A CA 1
ATOM 2107 C C . ASP A 1 272 ? 11.312 -1.682 6.234 1 97.5 272 ASP A C 1
ATOM 2109 O O . ASP A 1 272 ? 11.891 -1.372 7.277 1 97.5 272 ASP A O 1
ATOM 2113 N N . ILE A 1 273 ? 11.078 -2.896 5.855 1 97.06 273 ILE A N 1
ATOM 2114 C CA . ILE A 1 273 ? 11.492 -4.004 6.711 1 97.06 273 ILE A CA 1
ATOM 2115 C C . ILE A 1 273 ? 11.867 -5.207 5.852 1 97.06 273 ILE A C 1
ATOM 2117 O O . ILE A 1 273 ? 11.219 -5.488 4.844 1 97.06 273 ILE A O 1
ATOM 2121 N N . CYS A 1 274 ? 12.984 -5.863 6.191 1 96.62 274 CYS A N 1
ATOM 2122 C CA . CYS A 1 274 ? 13.305 -7.168 5.629 1 96.62 274 CYS A CA 1
ATOM 2123 C C . CYS A 1 274 ? 12.352 -8.234 6.148 1 96.62 274 CYS A C 1
ATOM 2125 O O . CYS A 1 274 ? 12.219 -8.422 7.359 1 96.62 274 CYS A O 1
ATOM 2127 N N . PRO A 1 275 ? 11.703 -8.906 5.242 1 95.81 275 PRO A N 1
ATOM 2128 C CA . PRO A 1 275 ? 10.719 -9.883 5.695 1 95.81 275 PRO A CA 1
ATOM 2129 C C . PRO A 1 275 ? 11.352 -11.07 6.426 1 95.81 275 PRO A C 1
ATOM 2131 O O . PRO A 1 275 ? 10.641 -11.906 6.984 1 95.81 275 PRO A O 1
ATOM 2134 N N . ARG A 1 276 ? 12.633 -11.117 6.523 1 94.56 276 ARG A N 1
ATOM 2135 C CA . ARG A 1 276 ? 13.32 -12.188 7.234 1 94.56 276 ARG A CA 1
ATOM 2136 C C . ARG A 1 276 ? 13.578 -11.805 8.688 1 94.56 276 ARG A C 1
ATOM 2138 O O . ARG A 1 276 ? 14.031 -12.633 9.484 1 94.56 276 ARG A O 1
ATOM 2145 N N . GLU A 1 277 ? 13.273 -10.578 9.023 1 95.75 277 GLU A N 1
ATOM 2146 C CA . GLU A 1 277 ? 13.391 -10.141 10.414 1 95.75 277 GLU A CA 1
ATOM 2147 C C . GLU A 1 277 ? 12.32 -10.781 11.289 1 95.75 277 GLU A C 1
ATOM 2149 O O . GLU A 1 277 ? 11.211 -11.039 10.828 1 95.75 277 GLU A O 1
ATOM 2154 N N . LYS A 1 278 ? 12.672 -10.992 12.539 1 95.19 278 LYS A N 1
ATOM 2155 C CA . LYS A 1 278 ? 11.781 -11.633 13.508 1 95.19 278 LYS A CA 1
ATOM 2156 C C . LYS A 1 278 ? 10.453 -10.891 13.609 1 95.19 278 LYS A C 1
ATOM 2158 O O . LYS A 1 278 ? 9.398 -11.516 13.703 1 95.19 278 LYS A O 1
ATOM 2163 N N . ALA A 1 279 ? 10.484 -9.586 13.609 1 95.06 279 ALA A N 1
ATOM 2164 C CA . ALA A 1 279 ? 9.289 -8.773 13.766 1 95.06 279 ALA A CA 1
ATOM 2165 C C . ALA A 1 279 ? 8.266 -9.078 12.672 1 95.06 279 ALA A C 1
ATOM 2167 O O . ALA A 1 279 ? 7.066 -9.141 12.93 1 95.06 279 ALA A O 1
ATOM 2168 N N . PHE A 1 280 ? 8.727 -9.258 11.469 1 97.44 280 PHE A N 1
ATOM 2169 C CA . PHE A 1 280 ? 7.809 -9.547 10.375 1 97.44 280 PHE A CA 1
ATOM 2170 C C . PHE A 1 280 ? 7.305 -10.984 10.453 1 97.44 280 PHE A C 1
ATOM 2172 O O . PHE A 1 280 ? 6.141 -11.258 10.156 1 97.44 280 PHE A O 1
ATOM 2179 N N . GLY A 1 281 ? 8.18 -11.883 10.773 1 97.81 281 GLY A N 1
ATOM 2180 C CA . GLY A 1 281 ? 7.742 -13.25 11.008 1 97.81 281 GLY A CA 1
ATOM 2181 C C . GLY A 1 281 ? 6.645 -13.352 12.047 1 97.81 281 GLY A C 1
ATOM 2182 O O . GLY A 1 281 ? 5.684 -14.109 11.875 1 97.81 281 GLY A O 1
ATOM 2183 N N . ASP A 1 282 ? 6.785 -12.578 13.133 1 97 282 ASP A N 1
ATOM 2184 C CA . ASP A 1 282 ? 5.77 -12.539 14.18 1 97 282 ASP A CA 1
ATOM 2185 C C . ASP A 1 282 ? 4.438 -12.031 13.633 1 97 282 ASP A C 1
ATOM 2187 O O . ASP A 1 282 ? 3.375 -12.531 14 1 97 282 ASP A O 1
ATOM 2191 N N . LEU A 1 283 ? 4.527 -11.062 12.781 1 97.38 283 LEU A N 1
ATOM 2192 C CA . LEU A 1 283 ? 3.33 -10.531 12.141 1 97.38 283 LEU A CA 1
ATOM 2193 C C . LEU A 1 283 ? 2.646 -11.594 11.297 1 97.38 283 LEU A C 1
ATOM 2195 O O . LEU A 1 283 ? 1.428 -11.766 11.375 1 97.38 283 LEU A O 1
ATOM 2199 N N . MET A 1 284 ? 3.395 -12.32 10.508 1 98.12 284 MET A N 1
ATOM 2200 C CA . MET A 1 284 ? 2.838 -13.359 9.656 1 98.12 284 MET A CA 1
ATOM 2201 C C . MET A 1 284 ? 2.215 -14.477 10.484 1 98.12 284 MET A C 1
ATOM 2203 O O . MET A 1 284 ? 1.145 -14.984 10.148 1 98.12 284 MET A O 1
ATOM 2207 N N . GLN A 1 285 ? 2.924 -14.82 11.57 1 98 285 GLN A N 1
ATOM 2208 C CA . GLN A 1 285 ? 2.371 -15.836 12.453 1 98 285 GLN A CA 1
ATOM 2209 C C . GLN A 1 285 ? 1.034 -15.391 13.039 1 98 285 GLN A C 1
ATOM 2211 O O . GLN A 1 285 ? 0.08 -16.172 13.094 1 98 285 GLN A O 1
ATOM 2216 N N . TRP A 1 286 ? 1.027 -14.172 13.516 1 97.94 286 TRP A N 1
ATOM 2217 C CA . TRP A 1 286 ? -0.21 -13.633 14.062 1 97.94 286 TRP A CA 1
ATOM 2218 C C . TRP A 1 286 ? -1.332 -13.68 13.031 1 97.94 286 TRP A C 1
ATOM 2220 O O . TRP A 1 286 ? -2.465 -14.047 13.352 1 97.94 286 TRP A O 1
ATOM 2230 N N . LEU A 1 287 ? -1.051 -13.336 11.797 1 98.62 287 LEU A N 1
ATOM 2231 C CA . LEU A 1 287 ? -2.035 -13.383 10.719 1 98.62 287 LEU A CA 1
ATOM 2232 C C . LEU A 1 287 ? -2.527 -14.812 10.5 1 98.62 287 LEU A C 1
ATOM 2234 O O . LEU A 1 287 ? -3.732 -15.047 10.391 1 98.62 287 LEU A O 1
ATOM 2238 N N . CYS A 1 288 ? -1.601 -15.734 10.414 1 98.44 288 CYS A N 1
ATOM 2239 C CA . CYS A 1 288 ? -1.982 -17.125 10.242 1 98.44 288 CYS A CA 1
ATOM 2240 C C . CYS A 1 288 ? -2.939 -17.578 11.336 1 98.44 288 CYS A C 1
ATOM 2242 O O . CYS A 1 288 ? -3.943 -18.234 11.062 1 98.44 288 CYS A O 1
ATOM 2244 N N . ASP A 1 289 ? -2.654 -17.188 12.562 1 97.88 289 ASP A N 1
ATOM 2245 C CA . ASP A 1 289 ? -3.453 -17.594 13.719 1 97.88 289 ASP A CA 1
ATOM 2246 C C . ASP A 1 289 ? -4.832 -16.938 13.688 1 97.88 289 ASP A C 1
ATOM 2248 O O . ASP A 1 289 ? -5.844 -17.594 13.945 1 97.88 289 ASP A O 1
ATOM 2252 N N . GLU A 1 290 ? -4.883 -15.68 13.359 1 98.06 290 GLU A N 1
ATOM 2253 C CA . GLU A 1 290 ? -6.141 -14.945 13.406 1 98.06 290 GLU A CA 1
ATOM 2254 C C . GLU A 1 290 ? -7.047 -15.32 12.234 1 98.06 290 GLU A C 1
ATOM 2256 O O . GLU A 1 290 ? -8.266 -15.391 12.383 1 98.06 290 GLU A O 1
ATOM 2261 N N . LEU A 1 291 ? -6.48 -15.539 11.102 1 98.75 291 LEU A N 1
ATOM 2262 C CA . LEU A 1 291 ? -7.27 -15.82 9.906 1 98.75 291 LEU A CA 1
ATOM 2263 C C . LEU A 1 291 ? -8.062 -17.109 10.078 1 98.75 291 LEU A C 1
ATOM 2265 O O . LEU A 1 291 ? -9.234 -17.172 9.688 1 98.75 291 LEU A O 1
ATOM 2269 N N . LYS A 1 292 ? -7.449 -18.125 10.586 1 98.38 292 LYS A N 1
ATOM 2270 C CA . LYS A 1 292 ? -8.18 -19.391 10.719 1 98.38 292 LYS A CA 1
ATOM 2271 C C . LYS A 1 292 ? -9.297 -19.266 11.758 1 98.38 292 LYS A C 1
ATOM 2273 O O . LYS A 1 292 ? -10.328 -19.938 11.648 1 98.38 292 LYS A O 1
ATOM 2278 N N . LEU A 1 293 ? -9.203 -18.344 12.734 1 98.12 293 LEU A N 1
ATOM 2279 C CA . LEU A 1 293 ? -10.203 -18.203 13.789 1 98.12 293 LEU A CA 1
ATOM 2280 C C . LEU A 1 293 ? -11.523 -17.688 13.227 1 98.12 293 LEU A C 1
ATOM 2282 O O . LEU A 1 293 ? -12.594 -18 13.758 1 98.12 293 LEU A O 1
ATOM 2286 N N . PHE A 1 294 ? -11.508 -16.938 12.133 1 98.31 294 PHE A N 1
ATOM 2287 C CA . PHE A 1 294 ? -12.719 -16.406 11.523 1 98.31 294 PHE A CA 1
ATOM 2288 C C . PHE A 1 294 ? -13.539 -17.516 10.883 1 98.31 294 PHE A C 1
ATOM 2290 O O . PHE A 1 294 ? -14.711 -17.328 10.547 1 98.31 294 PHE A O 1
ATOM 2297 N N . ALA A 1 295 ? -12.891 -18.703 10.68 1 98.12 295 ALA A N 1
ATOM 2298 C CA . ALA A 1 295 ? -13.562 -19.828 10.016 1 98.12 295 ALA A CA 1
ATOM 2299 C C . ALA A 1 295 ? -13.742 -21 10.977 1 98.12 295 ALA A C 1
ATOM 2301 O O . ALA A 1 295 ? -13.906 -22.141 10.539 1 98.12 295 ALA A O 1
ATOM 2302 N N . LEU A 1 296 ? -13.625 -20.75 12.281 1 98 296 LEU A N 1
ATOM 2303 C CA . LEU A 1 296 ? -13.758 -21.781 13.289 1 98 296 LEU A CA 1
ATOM 2304 C C . LEU A 1 296 ? -14.75 -21.375 14.375 1 98 296 LEU A C 1
ATOM 2306 O O . LEU A 1 296 ? -14.789 -20.203 14.766 1 98 296 LEU A O 1
ATOM 2310 N N . ALA A 1 297 ? -15.539 -22.281 14.789 1 95.69 297 ALA A N 1
ATOM 2311 C CA . ALA A 1 297 ? -16.406 -22.047 15.945 1 95.69 297 ALA A CA 1
ATOM 2312 C C . ALA A 1 297 ? -15.586 -22.031 17.234 1 95.69 297 ALA A C 1
ATOM 2314 O O . ALA A 1 297 ? -14.445 -22.5 17.266 1 95.69 297 ALA A O 1
ATOM 2315 N N . SER A 1 298 ? -16.203 -21.531 18.297 1 92.75 298 SER A N 1
ATOM 2316 C CA . SER A 1 298 ? -15.523 -21.406 19.578 1 92.75 298 SER A CA 1
ATOM 2317 C C . SER A 1 298 ? -15.148 -22.766 20.141 1 92.75 298 SER A C 1
ATOM 2319 O O . SER A 1 298 ? -14.164 -22.891 20.875 1 92.75 298 SER A O 1
ATOM 2321 N N . GLU A 1 299 ? -15.875 -23.781 19.734 1 93.56 299 GLU A N 1
ATOM 2322 C CA . GLU A 1 299 ? -15.672 -25.125 20.281 1 93.56 299 GLU A CA 1
ATOM 2323 C C . GLU A 1 299 ? -14.594 -25.875 19.5 1 93.56 299 GLU A C 1
ATOM 2325 O O . GLU A 1 299 ? -14.086 -26.891 19.969 1 93.56 299 GLU A O 1
ATOM 2330 N N . THR A 1 300 ? -14.305 -25.359 18.328 1 95.12 300 THR A N 1
ATOM 2331 C CA . THR A 1 300 ? -13.297 -26.016 17.516 1 95.12 300 THR A CA 1
ATOM 2332 C C . THR A 1 300 ? -11.891 -25.672 18 1 95.12 300 THR A C 1
ATOM 2334 O O . THR A 1 300 ? -11.578 -24.5 18.234 1 95.12 300 THR A O 1
ATOM 2337 N N . ASN A 1 301 ? -11.062 -26.719 18.234 1 96.44 301 ASN A N 1
ATOM 2338 C CA . ASN A 1 301 ? -9.664 -26.484 18.578 1 96.44 301 ASN A CA 1
ATOM 2339 C C . ASN A 1 301 ? -8.891 -25.875 17.422 1 96.44 301 ASN A C 1
ATOM 2341 O O . ASN A 1 301 ? -8.711 -26.5 16.375 1 96.44 301 ASN A O 1
ATOM 2345 N N . PRO A 1 302 ? -8.414 -24.688 17.594 1 96.88 302 PRO A N 1
ATOM 2346 C CA . PRO A 1 302 ? -7.746 -24.016 16.469 1 96.88 302 PRO A CA 1
ATOM 2347 C C . PRO A 1 302 ? -6.496 -24.75 16 1 96.88 302 PRO A C 1
ATOM 2349 O O . PRO A 1 302 ? -6.086 -24.609 14.852 1 96.88 302 PRO A O 1
ATOM 2352 N N . ASP A 1 303 ? -5.895 -25.578 16.812 1 96.69 303 ASP A N 1
ATOM 2353 C CA . ASP A 1 303 ? -4.652 -26.266 16.469 1 96.69 303 ASP A CA 1
ATOM 2354 C C . ASP A 1 303 ? -4.891 -27.359 15.445 1 96.69 303 ASP A C 1
ATOM 2356 O O . ASP A 1 303 ? -3.943 -27.891 14.852 1 96.69 303 ASP A O 1
ATOM 2360 N N . GLU A 1 304 ? -6.148 -27.641 15.188 1 97.94 304 GLU A N 1
ATOM 2361 C CA . GLU A 1 304 ? -6.504 -28.625 14.164 1 97.94 304 GLU A CA 1
ATOM 2362 C C . GLU A 1 304 ? -6.363 -28.031 12.766 1 97.94 304 GLU A C 1
ATOM 2364 O O . GLU A 1 304 ? -6.371 -28.766 11.773 1 97.94 304 GLU A O 1
ATOM 2369 N N . TYR A 1 305 ? -6.223 -26.766 12.719 1 98.5 305 TYR A N 1
ATOM 2370 C CA . TYR A 1 305 ? -6.152 -26.078 11.422 1 98.5 305 TYR A CA 1
ATOM 2371 C C . TYR A 1 305 ? -4.918 -25.203 11.344 1 98.5 305 TYR A C 1
ATOM 2373 O O . TYR A 1 305 ? -4.363 -24.797 12.367 1 98.5 305 TYR A O 1
ATOM 2381 N N . GLU A 1 306 ? -4.473 -24.969 10.117 1 98.19 306 GLU A N 1
ATOM 2382 C CA . GLU A 1 306 ? -3.354 -24.078 9.82 1 98.19 306 GLU A CA 1
ATOM 2383 C C . GLU A 1 306 ? -3.652 -23.188 8.617 1 98.19 306 GLU A C 1
ATOM 2385 O O . GLU A 1 306 ? -4.363 -23.609 7.695 1 98.19 306 GLU A O 1
ATOM 2390 N N . THR A 1 307 ? -3.176 -22 8.656 1 98.81 307 THR A N 1
ATOM 2391 C CA . THR A 1 307 ? -3.268 -21.109 7.516 1 98.81 307 THR A CA 1
ATOM 2392 C C . THR A 1 307 ? -1.929 -21.016 6.789 1 98.81 307 THR A C 1
ATOM 2394 O O . THR A 1 307 ? -0.887 -20.812 7.418 1 98.81 307 THR A O 1
ATOM 2397 N N . VAL A 1 308 ? -1.912 -21.203 5.516 1 98.88 308 VAL A N 1
ATOM 2398 C CA . VAL A 1 308 ? -0.727 -21.062 4.676 1 98.88 308 VAL A CA 1
ATOM 2399 C C . VAL A 1 308 ? -0.928 -19.938 3.674 1 98.88 308 VAL A C 1
ATOM 2401 O O . VAL A 1 308 ? -1.875 -19.953 2.883 1 98.88 308 VAL A O 1
ATOM 2404 N N . MET A 1 309 ? -0.052 -18.969 3.662 1 98.69 309 MET A N 1
ATOM 2405 C CA . MET A 1 309 ? -0.254 -17.75 2.879 1 98.69 309 MET A CA 1
ATOM 2406 C C . MET A 1 309 ? 0.715 -17.688 1.702 1 98.69 309 MET A C 1
ATOM 2408 O O . MET A 1 309 ? 1.843 -18.188 1.797 1 98.69 309 MET A O 1
ATOM 2412 N N . PHE A 1 310 ? 0.321 -17.078 0.604 1 98.75 310 PHE A N 1
ATOM 2413 C CA . PHE A 1 310 ? 1.081 -16.922 -0.63 1 98.75 310 PHE A CA 1
ATOM 2414 C C . PHE A 1 310 ? 0.911 -15.523 -1.196 1 98.75 310 PHE A C 1
ATOM 2416 O O . PHE A 1 310 ? -0.124 -14.883 -0.99 1 98.75 310 PHE A O 1
ATOM 2423 N N . GLY A 1 311 ? 1.976 -14.961 -1.847 1 98.5 311 GLY A N 1
ATOM 2424 C CA . GLY A 1 311 ? 1.815 -13.781 -2.682 1 98.5 311 GLY A CA 1
ATOM 2425 C C . GLY A 1 311 ? 1.131 -14.07 -4.004 1 98.5 311 GLY A C 1
ATOM 2426 O O . GLY A 1 311 ? 1.797 -14.312 -5.012 1 98.5 311 GLY A O 1
ATOM 2427 N N . CYS A 1 312 ? -0.19 -14.031 -4.07 1 98.69 312 CYS A N 1
ATOM 2428 C CA . CYS A 1 312 ? -0.98 -14.344 -5.254 1 98.69 312 CYS A CA 1
ATOM 2429 C C . CYS A 1 312 ? -2.424 -13.883 -5.086 1 98.69 312 CYS A C 1
ATOM 2431 O O . 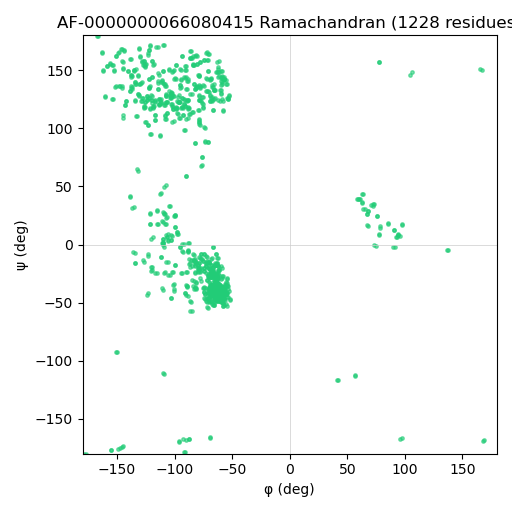CYS A 1 312 ? -2.773 -13.289 -4.07 1 98.69 312 CYS A O 1
ATOM 2433 N N . SER A 1 313 ? -3.262 -14.094 -6.113 1 98.31 313 SER A N 1
ATOM 2434 C CA . SER A 1 313 ? -4.688 -13.789 -6.047 1 98.31 313 SER A CA 1
ATOM 2435 C C . SER A 1 313 ? -5.488 -14.992 -5.57 1 98.31 313 SER A C 1
ATOM 2437 O O . SER A 1 313 ? -4.918 -16.031 -5.238 1 98.31 313 SER A O 1
ATOM 2439 N N . GLY A 1 314 ? -6.828 -14.82 -5.496 1 98.19 314 GLY A N 1
ATOM 2440 C CA . GLY A 1 314 ? -7.703 -15.93 -5.137 1 98.19 314 GLY A CA 1
ATOM 2441 C C . GLY A 1 314 ? -7.547 -17.125 -6.047 1 98.19 314 GLY A C 1
ATOM 2442 O O . GLY A 1 314 ? -7.547 -18.281 -5.582 1 98.19 314 GLY A O 1
ATOM 2443 N N . THR A 1 315 ? -7.387 -16.859 -7.355 1 98.5 315 THR A N 1
ATOM 2444 C CA . THR A 1 315 ? -7.168 -17.953 -8.305 1 98.5 315 THR A CA 1
ATOM 2445 C C . THR A 1 315 ? -5.863 -18.672 -8 1 98.5 315 THR A C 1
ATOM 2447 O O . THR A 1 315 ? -5.785 -19.906 -8.133 1 98.5 315 THR A O 1
ATOM 2450 N N . GLY A 1 316 ? -4.848 -17.875 -7.602 1 98.75 316 GLY A N 1
ATOM 2451 C CA . GLY A 1 316 ? -3.621 -18.516 -7.152 1 98.75 316 GLY A CA 1
ATOM 2452 C C . GLY A 1 316 ? -3.834 -19.453 -5.98 1 98.75 316 GLY A C 1
ATOM 2453 O O . GLY A 1 316 ? -3.295 -20.562 -5.961 1 98.75 316 GLY A O 1
ATOM 2454 N N . ALA A 1 317 ? -4.625 -19.062 -5.027 1 98.81 317 ALA A N 1
ATOM 2455 C CA . ALA A 1 317 ? -4.922 -19.891 -3.863 1 98.81 317 ALA A CA 1
ATOM 2456 C C . ALA A 1 317 ? -5.688 -21.141 -4.266 1 98.81 317 ALA A C 1
ATOM 2458 O O . ALA A 1 317 ? -5.457 -22.219 -3.711 1 98.81 317 ALA A O 1
ATOM 2459 N N . ASP A 1 318 ? -6.605 -21.031 -5.207 1 98.75 318 ASP A N 1
ATOM 2460 C CA . ASP A 1 318 ? -7.309 -22.188 -5.75 1 98.75 318 ASP A CA 1
ATOM 2461 C C . ASP A 1 318 ? -6.328 -23.172 -6.395 1 98.75 318 ASP A C 1
ATOM 2463 O O . ASP A 1 318 ? -6.445 -24.391 -6.211 1 98.75 318 ASP A O 1
ATOM 2467 N N . GLU A 1 319 ? -5.449 -22.609 -7.141 1 98.81 319 GLU A N 1
ATOM 2468 C CA . GLU A 1 319 ? -4.469 -23.469 -7.801 1 98.81 319 GLU A CA 1
ATOM 2469 C C . GLU A 1 319 ? -3.574 -24.172 -6.781 1 98.81 319 GLU A C 1
ATOM 2471 O O . GLU A 1 319 ? -3.16 -25.312 -6.992 1 98.81 319 GLU A O 1
ATOM 2476 N N . VAL A 1 320 ? -3.217 -23.453 -5.652 1 98.69 320 VAL A N 1
ATOM 2477 C CA . VAL A 1 320 ? -2.477 -24.078 -4.559 1 98.69 320 VAL A CA 1
ATOM 2478 C C . VAL A 1 320 ? -3.186 -25.359 -4.117 1 98.69 320 VAL A C 1
ATOM 2480 O O . VAL A 1 320 ? -2.568 -26.422 -4.039 1 98.69 320 VAL A O 1
ATOM 2483 N N . MET A 1 321 ? -4.473 -25.312 -3.924 1 98 321 MET A N 1
ATOM 2484 C CA . MET A 1 321 ? -5.246 -26.438 -3.422 1 98 321 MET A CA 1
ATOM 2485 C C . MET A 1 321 ? -5.309 -27.562 -4.457 1 98 321 MET A C 1
ATOM 2487 O O . MET A 1 321 ? -4.941 -28.703 -4.168 1 98 321 MET A O 1
ATOM 2491 N N . VAL A 1 322 ? -5.66 -27.156 -5.668 1 98.19 322 VAL A N 1
ATOM 2492 C CA . VAL A 1 322 ? -5.902 -28.172 -6.699 1 98.19 322 VAL A CA 1
ATOM 2493 C C . VAL A 1 322 ? -4.598 -28.891 -7.035 1 98.19 322 VAL A C 1
ATOM 2495 O O . VAL A 1 322 ? -4.57 -30.125 -7.141 1 98.19 322 VAL A O 1
ATOM 2498 N N . SER A 1 323 ? -3.514 -28.156 -7.145 1 98 323 SER A N 1
ATOM 2499 C CA . SER A 1 323 ? -2.25 -28.734 -7.605 1 98 323 SER A CA 1
ATOM 2500 C C . SER A 1 323 ? -1.541 -29.484 -6.48 1 98 323 SER A C 1
ATOM 2502 O O . SER A 1 323 ? -0.715 -30.359 -6.734 1 98 323 SER A O 1
ATOM 2504 N N . SER A 1 324 ? -1.857 -29.203 -5.207 1 98.31 324 SER A N 1
ATOM 2505 C CA . SER A 1 324 ? -1.058 -29.75 -4.113 1 98.31 324 SER A CA 1
ATOM 2506 C C . SER A 1 324 ? -1.812 -30.828 -3.359 1 98.31 324 SER A C 1
ATOM 2508 O O . SER A 1 324 ? -1.2 -31.703 -2.74 1 98.31 324 SER A O 1
ATOM 2510 N N . CYS A 1 325 ? -3.152 -30.828 -3.393 1 98 325 CYS A N 1
ATOM 2511 C CA . CYS A 1 325 ? -3.883 -31.578 -2.377 1 98 325 CYS A CA 1
ATOM 2512 C C . CYS A 1 325 ? -4.34 -32.938 -2.922 1 98 325 CYS A C 1
ATOM 2514 O O . CYS A 1 325 ? -4.711 -33.812 -2.154 1 98 325 CYS A O 1
ATOM 2516 N N . VAL A 1 326 ? -4.371 -33.156 -4.234 1 97.62 326 VAL A N 1
ATOM 2517 C CA . VAL A 1 326 ? -4.836 -34.406 -4.836 1 97.62 326 VAL A CA 1
ATOM 2518 C C . VAL A 1 326 ? -3.643 -35.312 -5.184 1 97.62 326 VAL A C 1
ATOM 2520 O O . VAL A 1 326 ? -2.781 -34.906 -5.977 1 97.62 326 VAL A O 1
ATOM 2523 N N . PRO A 1 327 ? -3.541 -36.469 -4.598 1 96.62 327 PRO A N 1
ATOM 2524 C CA . PRO A 1 327 ? -2.428 -37.344 -4.949 1 96.62 327 PRO A CA 1
ATOM 2525 C C . PRO A 1 327 ? -2.551 -37.938 -6.359 1 96.62 327 PRO A C 1
ATOM 2527 O O . PRO A 1 327 ? -3.627 -37.875 -6.961 1 96.62 327 PRO A O 1
ATOM 2530 N N . ASP A 1 328 ? -1.511 -38.469 -6.902 1 93.19 328 ASP A N 1
ATOM 2531 C CA . ASP A 1 328 ? -1.495 -39.031 -8.25 1 93.19 328 ASP A CA 1
ATOM 2532 C C . ASP A 1 328 ? -2.463 -40.219 -8.359 1 93.19 328 ASP A C 1
ATOM 2534 O O . ASP A 1 328 ? -2.936 -40.531 -9.445 1 93.19 328 ASP A O 1
ATOM 2538 N N . THR A 1 329 ? -2.703 -40.844 -7.223 1 95.19 329 THR A N 1
ATOM 2539 C CA . THR A 1 329 ? -3.594 -42 -7.188 1 95.19 329 THR A CA 1
ATOM 2540 C C . THR A 1 329 ? -5.039 -41.562 -6.965 1 95.19 329 THR A C 1
ATOM 2542 O O . THR A 1 329 ? -5.953 -42.375 -7.004 1 95.19 329 THR A O 1
ATOM 2545 N N . GLY A 1 330 ? -5.203 -40.344 -6.746 1 96.62 330 GLY A N 1
ATOM 2546 C CA . GLY A 1 330 ? -6.535 -39.844 -6.438 1 96.62 330 GLY A CA 1
ATOM 2547 C C . GLY A 1 330 ? -7.348 -39.5 -7.672 1 96.62 330 GLY A C 1
ATOM 2548 O O . GLY A 1 330 ? -6.828 -39.531 -8.789 1 96.62 330 GLY A O 1
ATOM 2549 N N . ARG A 1 331 ? -8.656 -39.312 -7.484 1 98.44 331 ARG A N 1
ATOM 2550 C CA . ARG A 1 331 ? -9.586 -38.844 -8.508 1 98.44 331 ARG A CA 1
ATOM 2551 C C . ARG A 1 331 ? -10.461 -37.719 -7.969 1 98.44 331 ARG A C 1
ATOM 2553 O O . ARG A 1 331 ? -11.047 -37.844 -6.895 1 98.44 331 ARG A O 1
ATOM 2560 N N . LEU A 1 332 ? -10.516 -36.625 -8.734 1 98.69 332 LEU A N 1
ATOM 2561 C CA . LEU A 1 332 ? -11.164 -35.406 -8.297 1 98.69 332 LEU A CA 1
ATOM 2562 C C . LEU A 1 332 ? -12.531 -35.25 -8.953 1 98.69 332 LEU A C 1
ATOM 2564 O O . LEU A 1 332 ? -12.672 -35.406 -10.164 1 98.69 332 LEU A O 1
ATOM 2568 N N . LEU A 1 333 ? -13.594 -35.031 -8.164 1 98.88 333 LEU A N 1
ATOM 2569 C CA . LEU A 1 333 ? -14.867 -34.562 -8.688 1 98.88 333 LEU A CA 1
ATOM 2570 C C . LEU A 1 333 ? -14.992 -33.031 -8.516 1 98.88 333 LEU A C 1
ATOM 2572 O O . LEU A 1 333 ? -14.844 -32.531 -7.41 1 98.88 333 LEU A O 1
ATOM 2576 N N . VAL A 1 334 ? -15.211 -32.312 -9.57 1 98.75 334 VAL A N 1
ATOM 2577 C CA . VAL A 1 334 ? -15.367 -30.844 -9.516 1 98.75 334 VAL A CA 1
ATOM 2578 C C . VAL A 1 334 ? -16.828 -30.484 -9.766 1 98.75 334 VAL A C 1
ATOM 2580 O O . VAL A 1 334 ? -17.406 -30.875 -10.789 1 98.75 334 VAL A O 1
ATOM 2583 N N . ILE A 1 335 ? -17.438 -29.797 -8.82 1 98.5 335 ILE A N 1
ATOM 2584 C CA . ILE A 1 335 ? -18.75 -29.219 -9.062 1 98.5 335 ILE A CA 1
ATOM 2585 C C . ILE A 1 335 ? -18.625 -27.938 -9.875 1 98.5 335 ILE A C 1
ATOM 2587 O O . ILE A 1 335 ? -18.016 -26.969 -9.422 1 98.5 335 ILE A O 1
ATOM 2591 N N . ASP A 1 336 ? -19.156 -27.938 -11.055 1 97.62 336 ASP A N 1
ATOM 2592 C CA . ASP A 1 336 ? -19.078 -26.797 -11.969 1 97.62 336 ASP A CA 1
ATOM 2593 C C . ASP A 1 336 ? -20.453 -26.188 -12.172 1 97.62 336 ASP A C 1
ATOM 2595 O O . ASP A 1 336 ? -21.188 -26.578 -13.078 1 97.62 336 ASP A O 1
ATOM 2599 N N . ASN A 1 337 ? -20.734 -25.203 -11.406 1 95.06 337 ASN A N 1
ATOM 2600 C CA . ASN A 1 337 ? -21.984 -24.469 -11.57 1 95.06 337 ASN A CA 1
ATOM 2601 C C . ASN A 1 337 ? -21.734 -23 -11.844 1 95.06 337 ASN A C 1
ATOM 2603 O O . ASN A 1 337 ? -22.531 -22.141 -11.453 1 95.06 337 ASN A O 1
ATOM 2607 N N . GLY A 1 338 ? -20.594 -22.703 -12.414 1 93.38 338 GLY A N 1
ATOM 2608 C CA . GLY A 1 338 ? -20.25 -21.328 -12.781 1 93.38 338 GLY A CA 1
ATOM 2609 C C . GLY A 1 338 ? -18.797 -21.172 -13.156 1 93.38 338 GLY A C 1
ATOM 2610 O O . GLY A 1 338 ? -18.078 -22.156 -13.352 1 93.38 338 GLY A O 1
ATOM 2611 N N . SER A 1 339 ? -18.344 -19.891 -13.281 1 92.56 339 SER A N 1
ATOM 2612 C CA . SER A 1 339 ? -17.016 -19.578 -13.789 1 92.56 339 SER A CA 1
ATOM 2613 C C . SER A 1 339 ? -15.922 -20.125 -12.883 1 92.56 339 SER A C 1
ATOM 2615 O O . SER A 1 339 ? -14.867 -20.547 -13.359 1 92.56 339 SER A O 1
ATOM 2617 N N . TYR A 1 340 ? -16.156 -20.25 -11.617 1 94.75 340 TYR A N 1
ATOM 2618 C CA . TYR A 1 340 ? -15.094 -20.578 -10.688 1 94.75 340 TYR A CA 1
ATOM 2619 C C . TYR A 1 340 ? -14.953 -22.094 -10.547 1 94.75 340 TYR A C 1
ATOM 2621 O O . TYR A 1 340 ? -13.844 -22.609 -10.367 1 94.75 340 TYR A O 1
ATOM 2629 N N . GLY A 1 341 ? -16.062 -22.797 -10.594 1 96.62 341 GLY A N 1
ATOM 2630 C CA . GLY A 1 341 ? -15.953 -24.234 -10.719 1 96.62 341 GLY A CA 1
ATOM 2631 C C . GLY A 1 341 ? -15.25 -24.672 -12 1 96.62 341 GLY A C 1
ATOM 2632 O O . GLY A 1 341 ? -14.398 -25.562 -11.969 1 96.62 341 GLY A O 1
ATOM 2633 N N . ALA A 1 342 ? -15.641 -24 -13.078 1 96.88 342 ALA A N 1
ATOM 2634 C CA . ALA A 1 342 ? -15 -24.281 -14.367 1 96.88 342 ALA A CA 1
ATOM 2635 C C . ALA A 1 342 ? -13.5 -24 -14.305 1 96.88 342 ALA A C 1
ATOM 2637 O O . ALA A 1 342 ? -12.711 -24.734 -14.914 1 96.88 342 ALA A O 1
ATOM 2638 N N . ARG A 1 343 ? -13.133 -23 -13.648 1 97.56 343 ARG A N 1
ATOM 2639 C CA . ARG A 1 343 ? -11.727 -22.625 -13.516 1 97.56 343 ARG A CA 1
ATOM 2640 C C . ARG A 1 343 ? -10.961 -23.688 -12.734 1 97.56 343 ARG A C 1
ATOM 2642 O O . ARG A 1 343 ? -9.828 -24.047 -13.094 1 97.56 343 ARG A O 1
ATOM 2649 N N . MET A 1 344 ? -11.508 -24.203 -11.641 1 98.19 344 MET A N 1
ATOM 2650 C CA . MET A 1 344 ? -10.852 -25.266 -10.875 1 98.19 344 MET A CA 1
ATOM 2651 C C . MET A 1 344 ? -10.664 -26.5 -11.742 1 98.19 344 MET A C 1
ATOM 2653 O O . MET A 1 344 ? -9.625 -27.172 -11.664 1 98.19 344 MET A O 1
ATOM 2657 N N . ALA A 1 345 ? -11.703 -26.812 -12.562 1 98.56 345 ALA A N 1
ATOM 2658 C CA . ALA A 1 345 ? -11.594 -27.938 -13.477 1 98.56 345 ALA A CA 1
ATOM 2659 C C . ALA A 1 345 ? -10.469 -27.719 -14.492 1 98.56 345 ALA A C 1
ATOM 2661 O O . ALA A 1 345 ? -9.703 -28.641 -14.789 1 98.56 345 ALA A O 1
ATOM 2662 N N . LYS A 1 346 ? -10.375 -26.516 -14.984 1 98.38 346 LYS A N 1
ATOM 2663 C CA . LYS A 1 346 ? -9.32 -26.188 -15.938 1 98.38 346 LYS A CA 1
ATOM 2664 C C . LYS A 1 346 ? -7.938 -26.344 -15.312 1 98.38 346 LYS A C 1
ATOM 2666 O O . LYS A 1 346 ? -7.023 -26.875 -15.945 1 98.38 346 LYS A O 1
ATOM 2671 N N . ILE A 1 347 ? -7.781 -25.891 -14.102 1 98.56 347 ILE A N 1
ATOM 2672 C CA . ILE A 1 347 ? -6.52 -26.047 -13.383 1 98.56 347 ILE A CA 1
ATOM 2673 C C . ILE A 1 347 ? -6.176 -27.516 -13.242 1 98.56 347 ILE A C 1
ATOM 2675 O O . ILE A 1 347 ? -5.047 -27.938 -13.523 1 98.56 347 ILE A O 1
ATOM 2679 N N . ALA A 1 348 ? -7.152 -28.312 -12.836 1 98.38 348 ALA A N 1
ATOM 2680 C CA . ALA A 1 348 ? -6.926 -29.75 -12.672 1 98.38 348 ALA A CA 1
ATOM 2681 C C . ALA A 1 348 ? -6.5 -30.391 -13.992 1 98.38 348 ALA A C 1
ATOM 2683 O O . ALA A 1 348 ? -5.613 -31.234 -14.023 1 98.38 348 ALA A O 1
ATOM 2684 N N . ASP A 1 349 ? -7.129 -29.969 -15.062 1 98.19 349 ASP A N 1
ATOM 2685 C CA . ASP A 1 349 ? -6.836 -30.5 -16.391 1 98.19 349 ASP A CA 1
ATOM 2686 C C . ASP A 1 349 ? -5.398 -30.188 -16.797 1 98.19 349 ASP A C 1
ATOM 2688 O O . ASP A 1 349 ? -4.703 -31.062 -17.344 1 98.19 349 ASP A O 1
ATOM 2692 N N . ILE A 1 350 ? -4.957 -29.031 -16.531 1 97.44 350 ILE A N 1
ATOM 2693 C CA . ILE A 1 350 ? -3.613 -28.594 -16.891 1 97.44 350 ILE A CA 1
ATOM 2694 C C . ILE A 1 350 ? -2.578 -29.453 -16.172 1 97.44 350 ILE A C 1
ATOM 2696 O O . ILE A 1 350 ? -1.546 -29.812 -16.734 1 97.44 350 ILE A O 1
ATOM 2700 N N . TYR A 1 351 ? -2.842 -29.797 -14.922 1 97.12 351 TYR A N 1
ATOM 2701 C CA . TYR A 1 351 ? -1.915 -30.594 -14.125 1 97.12 351 TYR A CA 1
ATOM 2702 C C . TYR A 1 351 ? -2.156 -32.094 -14.336 1 97.12 351 TYR A C 1
ATOM 2704 O O . TYR A 1 351 ? -1.553 -32.906 -13.656 1 97.12 351 TYR A O 1
ATOM 2712 N N . LYS A 1 352 ? -3.113 -32.406 -15.195 1 96 352 LYS A N 1
ATOM 2713 C CA . LYS A 1 352 ? -3.412 -33.781 -15.586 1 96 352 LYS A CA 1
ATOM 2714 C C . LYS A 1 352 ? -3.883 -34.625 -14.391 1 96 352 LYS A C 1
ATOM 2716 O O . LYS A 1 352 ? -3.52 -35.781 -14.25 1 96 352 LYS A O 1
ATOM 2721 N N . ILE A 1 353 ? -4.594 -34 -13.531 1 97.44 353 ILE A N 1
ATOM 2722 C CA . ILE A 1 353 ? -5.227 -34.688 -12.422 1 97.44 353 ILE A CA 1
ATOM 2723 C C . ILE A 1 353 ? -6.469 -35.438 -12.914 1 97.44 353 ILE A C 1
ATOM 2725 O O . ILE A 1 353 ? -7.344 -34.844 -13.547 1 97.44 353 ILE A O 1
ATOM 2729 N N . PRO A 1 354 ? -6.551 -36.75 -12.695 1 98.12 354 PRO A N 1
ATOM 2730 C CA . PRO A 1 354 ? -7.793 -37.438 -13.062 1 98.12 354 PRO A CA 1
ATOM 2731 C C . PRO A 1 354 ? -9.031 -36.812 -12.445 1 98.12 354 PRO A C 1
ATOM 2733 O O . PRO A 1 354 ? -9.07 -36.594 -11.227 1 98.12 354 PRO A O 1
ATOM 2736 N N . MET A 1 355 ? -9.984 -36.469 -13.266 1 98.25 355 MET A N 1
ATOM 2737 C CA . MET A 1 355 ? -11.102 -35.688 -12.734 1 98.25 355 MET A CA 1
ATOM 2738 C C . MET A 1 355 ? -12.367 -35.938 -13.539 1 98.25 355 MET A C 1
ATOM 2740 O O . MET A 1 355 ? -12.297 -36.344 -14.703 1 98.25 355 MET A O 1
ATOM 2744 N N . ASP A 1 356 ? -13.516 -35.844 -12.922 1 98.5 356 ASP A N 1
ATOM 2745 C CA . ASP A 1 356 ? -14.828 -35.719 -13.539 1 98.5 356 ASP A CA 1
ATOM 2746 C C . ASP A 1 356 ? -15.5 -34.406 -13.141 1 98.5 356 ASP A C 1
ATOM 2748 O O . ASP A 1 356 ? -15.125 -33.812 -12.133 1 98.5 356 ASP A O 1
ATOM 2752 N N . ILE A 1 357 ? -16.375 -33.969 -13.977 1 98.62 357 ILE A N 1
ATOM 2753 C CA . ILE A 1 357 ? -17.078 -32.719 -13.727 1 98.62 357 ILE A CA 1
ATOM 2754 C C . ILE A 1 357 ? -18.562 -33 -13.492 1 98.62 357 ILE A C 1
ATOM 2756 O O . ILE A 1 357 ? -19.203 -33.688 -14.281 1 98.62 357 ILE A O 1
ATOM 2760 N N . PHE A 1 358 ? -19.062 -32.531 -12.367 1 98.5 358 PHE A N 1
ATOM 2761 C CA . PHE A 1 358 ? -20.5 -32.5 -12.125 1 98.5 358 PHE A CA 1
ATOM 2762 C C . PHE A 1 358 ? -21.078 -31.156 -12.578 1 98.5 358 PHE A C 1
ATOM 2764 O O . PHE A 1 358 ? -21.047 -30.172 -11.828 1 98.5 358 PHE A O 1
ATOM 2771 N N . LYS A 1 359 ? -21.625 -31.141 -13.711 1 97.38 359 LYS A N 1
ATOM 2772 C CA . LYS A 1 359 ? -22.141 -29.906 -14.305 1 97.38 359 LYS A CA 1
ATOM 2773 C C . LYS A 1 359 ? -23.516 -29.547 -13.742 1 97.38 359 LYS A C 1
ATOM 2775 O O . LYS A 1 359 ? -24.359 -30.438 -13.547 1 97.38 359 LYS A O 1
ATOM 2780 N N . SER A 1 360 ? -23.656 -28.328 -13.453 1 95.69 360 SER A N 1
ATOM 2781 C CA . SER A 1 360 ? -24.922 -27.844 -12.922 1 95.69 360 SER A CA 1
ATOM 2782 C C . SER A 1 360 ? -25.203 -26.422 -13.398 1 95.69 360 SER A C 1
ATOM 2784 O O . SER A 1 360 ? -24.344 -25.766 -13.992 1 95.69 360 SER A O 1
ATOM 2786 N N . SER A 1 361 ? -26.469 -25.969 -13.164 1 94.75 361 SER A N 1
ATOM 2787 C CA . SER A 1 361 ? -26.891 -24.625 -13.531 1 94.75 361 SER A CA 1
ATOM 2788 C C . SER A 1 361 ? -26.109 -23.562 -12.75 1 94.75 361 SER A C 1
ATOM 2790 O O . SER A 1 361 ? -25.75 -23.797 -11.594 1 94.75 361 SER A O 1
ATOM 2792 N N . THR A 1 362 ? -25.938 -22.438 -13.43 1 93.12 362 THR A N 1
ATOM 2793 C CA . THR A 1 362 ? -25.219 -21.328 -12.789 1 93.12 362 THR A CA 1
ATOM 2794 C C . THR A 1 362 ? -26.156 -20.531 -11.898 1 93.12 362 THR A C 1
ATOM 2796 O O . THR A 1 362 ? -25.703 -19.719 -11.086 1 93.12 362 THR A O 1
ATOM 2799 N N . TYR A 1 363 ? -27.469 -20.672 -11.984 1 94.56 363 TYR A N 1
ATOM 2800 C CA . TYR A 1 363 ? -28.375 -19.812 -11.234 1 94.56 363 TYR A CA 1
ATOM 2801 C C . TYR A 1 363 ? -29.469 -20.625 -10.562 1 94.56 363 TYR A C 1
ATOM 2803 O O . TYR A 1 363 ? -30.25 -20.094 -9.766 1 94.56 363 TYR A O 1
ATOM 2811 N N . GLU A 1 364 ? -29.547 -21.922 -10.844 1 95.44 364 GLU A N 1
ATOM 2812 C CA . GLU A 1 364 ? -30.406 -22.828 -10.102 1 95.44 364 GLU A CA 1
ATOM 2813 C C . GLU A 1 364 ? -29.625 -23.641 -9.078 1 95.44 364 GLU A C 1
ATOM 2815 O O . GLU A 1 364 ? -28.453 -23.953 -9.297 1 95.44 364 GLU A O 1
ATOM 2820 N N . PRO A 1 365 ? -30.266 -24 -8 1 95.38 365 PRO A N 1
ATOM 2821 C CA . PRO A 1 365 ? -29.562 -24.766 -6.977 1 95.38 365 PRO A CA 1
ATOM 2822 C C . PRO A 1 365 ? -29.094 -26.141 -7.48 1 95.38 365 PRO A C 1
ATOM 2824 O O . PRO A 1 365 ? -29.719 -26.703 -8.375 1 95.38 365 PRO A O 1
ATOM 2827 N N . LEU A 1 366 ? -28.109 -26.703 -6.852 1 96.44 366 LEU A N 1
ATOM 2828 C CA . LEU A 1 366 ? -27.562 -28.016 -7.168 1 96.44 366 LEU A CA 1
ATOM 2829 C C . LEU A 1 366 ? -28.594 -29.109 -6.887 1 96.44 366 LEU A C 1
ATOM 2831 O O . LEU A 1 366 ? -29.328 -29.047 -5.895 1 96.44 366 LEU A O 1
ATOM 2835 N N . ASP A 1 367 ? -28.672 -30.062 -7.781 1 97.5 367 ASP A N 1
ATOM 2836 C CA . ASP A 1 367 ? -29.438 -31.281 -7.516 1 97.5 367 ASP A CA 1
ATOM 2837 C C . ASP A 1 367 ? -28.703 -32.188 -6.543 1 97.5 367 ASP A C 1
ATOM 2839 O O . ASP A 1 367 ? -27.875 -33 -6.957 1 97.5 367 ASP A O 1
ATOM 2843 N N . LEU A 1 368 ? -29.109 -32.156 -5.324 1 97.94 368 LEU A N 1
ATOM 2844 C CA . LEU A 1 368 ? -28.391 -32.875 -4.258 1 97.94 368 LEU A CA 1
ATOM 2845 C C . LEU A 1 368 ? -28.531 -34.375 -4.398 1 97.94 368 LEU A C 1
ATOM 2847 O O . LEU A 1 368 ? -27.625 -35.125 -4.059 1 97.94 368 LEU A O 1
ATOM 2851 N N . GLN A 1 369 ? -29.656 -34.781 -4.887 1 98 369 GLN A N 1
ATOM 2852 C CA . GLN A 1 369 ? -29.859 -36.219 -5.082 1 98 369 GLN A CA 1
ATOM 2853 C C . GLN A 1 369 ? -28.938 -36.781 -6.176 1 98 369 GLN A C 1
ATOM 2855 O O . GLN A 1 369 ? -28.328 -37.812 -6.004 1 98 369 GLN A O 1
ATOM 2860 N N . LYS A 1 370 ? -28.891 -36.062 -7.215 1 98.25 370 LYS A N 1
ATOM 2861 C CA . LYS A 1 370 ? -28 -36.469 -8.297 1 98.25 370 LYS A CA 1
ATOM 2862 C C . LYS A 1 370 ? -26.547 -36.438 -7.855 1 98.25 370 LYS A C 1
ATOM 2864 O O . LYS A 1 370 ? -25.75 -37.281 -8.25 1 98.25 370 LYS A O 1
ATOM 2869 N N . LEU A 1 371 ? -26.234 -35.469 -7.098 1 98.44 371 LEU A N 1
ATOM 2870 C CA . LEU A 1 371 ? -24.875 -35.344 -6.594 1 98.44 371 LEU A CA 1
ATOM 2871 C C . LEU A 1 371 ? -24.516 -36.5 -5.676 1 98.44 371 LEU A C 1
ATOM 2873 O O . LEU A 1 371 ? -23.422 -37.062 -5.766 1 98.44 371 LEU A O 1
ATOM 2877 N N . GLU A 1 372 ? -25.422 -36.844 -4.84 1 98.19 372 GLU A N 1
ATOM 2878 C CA . GLU A 1 372 ? -25.172 -37.969 -3.945 1 98.19 372 GLU A CA 1
ATOM 2879 C C . GLU A 1 372 ? -25.016 -39.281 -4.73 1 98.19 372 GLU A C 1
ATOM 2881 O O . GLU A 1 372 ? -24.203 -40.125 -4.363 1 98.19 372 GLU A O 1
ATOM 2886 N N . ALA A 1 373 ? -25.859 -39.406 -5.727 1 98.25 373 ALA A N 1
ATOM 2887 C CA . ALA A 1 373 ? -25.734 -40.594 -6.586 1 98.25 373 ALA A CA 1
ATOM 2888 C C . ALA A 1 373 ? -24.344 -40.688 -7.199 1 98.25 373 ALA A C 1
ATOM 2890 O O . ALA A 1 373 ? -23.797 -41.781 -7.355 1 98.25 373 ALA A O 1
ATOM 2891 N N . GLU A 1 374 ? -23.844 -39.531 -7.527 1 98.06 374 GLU A N 1
ATOM 2892 C CA . GLU A 1 374 ? -22.484 -39.5 -8.055 1 98.06 374 GLU A CA 1
ATOM 2893 C C . GLU A 1 374 ? -21.453 -39.906 -7 1 98.06 374 GLU A C 1
ATOM 2895 O O . GLU A 1 374 ? -20.531 -40.656 -7.293 1 98.06 374 GLU A O 1
ATOM 2900 N N . PHE A 1 375 ? -21.641 -39.469 -5.75 1 98.31 375 PHE A N 1
ATOM 2901 C CA . PHE A 1 375 ? -20.766 -39.844 -4.652 1 98.31 375 PHE A CA 1
ATOM 2902 C C . PHE A 1 375 ? -20.812 -41.344 -4.402 1 98.31 375 PHE A C 1
ATOM 2904 O O . PHE A 1 375 ? -19.781 -41.969 -4.105 1 98.31 375 PHE A O 1
ATOM 2911 N N . ALA A 1 376 ? -21.922 -41.875 -4.574 1 97.62 376 ALA A N 1
ATOM 2912 C CA . ALA A 1 376 ? -22.188 -43.25 -4.238 1 97.62 376 ALA A CA 1
ATOM 2913 C C . ALA A 1 376 ? -21.453 -44.219 -5.199 1 97.62 376 ALA A C 1
ATOM 2915 O O . ALA A 1 376 ? -21.312 -45.406 -4.918 1 97.62 376 ALA A O 1
ATOM 2916 N N . THR A 1 377 ? -21 -43.688 -6.281 1 97.69 377 THR A N 1
ATOM 2917 C CA . THR A 1 377 ? -20.203 -44.5 -7.199 1 97.69 377 THR A CA 1
ATOM 2918 C C . THR A 1 377 ? -18.875 -44.875 -6.57 1 97.69 377 THR A C 1
ATOM 2920 O O . THR A 1 377 ? -18.188 -45.781 -7.043 1 97.69 377 THR A O 1
ATOM 2923 N N . LYS A 1 378 ? -18.359 -44.125 -5.609 1 96.19 378 LYS A N 1
ATOM 2924 C CA . LYS A 1 378 ? -17.125 -44.344 -4.844 1 96.19 378 LYS A CA 1
ATOM 2925 C C . LYS A 1 378 ? -15.906 -44.25 -5.746 1 96.19 378 LYS A C 1
ATOM 2927 O O . LYS A 1 378 ? -14.891 -44.906 -5.473 1 96.19 378 LYS A O 1
ATOM 2932 N N . LYS A 1 379 ? -16.062 -43.406 -6.781 1 96.12 379 LYS A N 1
ATOM 2933 C CA . LYS A 1 379 ? -14.984 -43.219 -7.746 1 96.12 379 LYS A CA 1
ATOM 2934 C C . LYS A 1 379 ? -14.016 -42.156 -7.281 1 96.12 379 LYS A C 1
ATOM 2936 O O . LYS A 1 379 ? -12.875 -42.094 -7.746 1 96.12 379 LYS A O 1
ATOM 2941 N N . TYR A 1 380 ? -14.445 -41.406 -6.434 1 98.44 380 TYR A N 1
ATOM 2942 C CA . TYR A 1 380 ? -13.734 -40.156 -6.18 1 98.44 380 TYR A CA 1
ATOM 2943 C C . TYR A 1 380 ? -13.07 -40.188 -4.805 1 98.44 380 TYR A C 1
ATOM 2945 O O . TYR A 1 380 ? -13.633 -40.719 -3.846 1 98.44 380 TYR A O 1
ATOM 2953 N N . THR A 1 381 ? -11.883 -39.625 -4.734 1 98.5 381 THR A N 1
ATOM 2954 C CA . THR A 1 381 ? -11.18 -39.469 -3.467 1 98.5 381 THR A CA 1
ATOM 2955 C C . THR A 1 381 ? -11.273 -38.062 -2.959 1 98.5 381 THR A C 1
ATOM 2957 O O . THR A 1 381 ? -11.07 -37.781 -1.771 1 98.5 381 THR A O 1
ATOM 2960 N N . HIS A 1 382 ? -11.508 -37.094 -3.844 1 98.75 382 HIS A N 1
ATOM 2961 C CA . HIS A 1 382 ? -11.539 -35.688 -3.514 1 98.75 382 HIS A CA 1
ATOM 2962 C C . HIS A 1 382 ? -12.742 -35 -4.164 1 98.75 382 HIS A C 1
ATOM 2964 O O . HIS A 1 382 ? -13.188 -35.406 -5.234 1 98.75 382 HIS A O 1
ATOM 2970 N N . LEU A 1 383 ? -13.273 -33.938 -3.523 1 98.88 383 LEU A N 1
ATOM 2971 C CA . LEU A 1 383 ? -14.336 -33.062 -4.023 1 98.88 383 LEU A CA 1
ATOM 2972 C C . LEU A 1 383 ? -13.883 -31.625 -4.055 1 98.88 383 LEU A C 1
ATOM 2974 O O . LEU A 1 383 ? -13.344 -31.109 -3.068 1 98.88 383 LEU A O 1
ATOM 2978 N N . ALA A 1 384 ? -13.977 -30.953 -5.176 1 98.75 384 ALA A N 1
ATOM 2979 C CA . ALA A 1 384 ? -13.766 -29.516 -5.289 1 98.75 384 ALA A CA 1
ATOM 2980 C C . ALA A 1 384 ? -15.086 -28.781 -5.52 1 98.75 384 ALA A C 1
ATOM 2982 O O . ALA A 1 384 ? -15.875 -29.172 -6.387 1 98.75 384 ALA A O 1
ATOM 2983 N N . CYS A 1 385 ? -15.375 -27.781 -4.738 1 97.62 385 CYS A N 1
ATOM 2984 C CA . CYS A 1 385 ? -16.609 -27.016 -4.871 1 97.62 385 CYS A CA 1
ATOM 2985 C C . CYS A 1 385 ? -16.375 -25.562 -4.523 1 97.62 385 CYS A C 1
ATOM 2987 O O . CYS A 1 385 ? -15.383 -25.203 -3.891 1 97.62 385 CYS A O 1
ATOM 2989 N N . VAL A 1 386 ? -17.25 -24.688 -5.031 1 98.12 386 VAL A N 1
ATOM 2990 C CA . VAL A 1 386 ? -17.266 -23.266 -4.75 1 98.12 386 VAL A CA 1
ATOM 2991 C C . VAL A 1 386 ? -18.391 -22.938 -3.773 1 98.12 386 VAL A C 1
ATOM 2993 O O . VAL A 1 386 ? -19.531 -23.375 -3.961 1 98.12 386 VAL A O 1
ATOM 2996 N N . TYR A 1 387 ? -18.047 -22.219 -2.707 1 97.94 387 TYR A N 1
ATOM 2997 C CA . TYR A 1 387 ? -19.062 -21.906 -1.705 1 97.94 387 TYR A CA 1
ATOM 2998 C C . TYR A 1 387 ? -20.047 -20.875 -2.229 1 97.94 387 TYR A C 1
ATOM 3000 O O . TYR A 1 387 ? -21.266 -21.062 -2.154 1 97.94 387 TYR A O 1
ATOM 3008 N N . HIS A 1 388 ? -19.5 -19.828 -2.752 1 96.88 388 HIS A N 1
ATOM 3009 C CA . HIS A 1 388 ? -20.281 -18.703 -3.275 1 96.88 388 HIS A CA 1
ATOM 3010 C C . HIS A 1 388 ? -19.906 -18.406 -4.723 1 96.88 388 HIS A C 1
ATOM 3012 O O . HIS A 1 388 ? -18.828 -17.875 -4.988 1 96.88 388 HIS A O 1
ATOM 3018 N N . GLU A 1 389 ? -20.75 -18.766 -5.629 1 93.56 389 GLU A N 1
ATOM 3019 C CA . GLU A 1 389 ? -20.516 -18.5 -7.047 1 93.56 389 GLU A CA 1
ATOM 3020 C C . GLU A 1 389 ? -20.828 -17.047 -7.395 1 93.56 389 GLU A C 1
ATOM 3022 O O . GLU A 1 389 ? -21.969 -16.688 -7.668 1 93.56 389 GLU A O 1
ATOM 3027 N N . THR A 1 390 ? -19.812 -16.188 -7.562 1 91.12 390 THR A N 1
ATOM 3028 C CA . THR A 1 390 ? -19.938 -14.742 -7.715 1 91.12 390 THR A CA 1
ATOM 3029 C C . THR A 1 390 ? -20.453 -14.391 -9.109 1 91.12 390 THR A C 1
ATOM 3031 O O . THR A 1 390 ? -20.859 -13.25 -9.359 1 91.12 390 THR A O 1
ATOM 3034 N N . THR A 1 391 ? -20.531 -15.383 -9.984 1 89.25 391 THR A N 1
ATOM 3035 C CA . THR A 1 391 ? -21.062 -15.148 -11.32 1 89.25 391 THR A CA 1
ATOM 3036 C C . THR A 1 391 ? -22.531 -14.727 -11.25 1 89.25 391 THR A C 1
ATOM 3038 O O . THR A 1 391 ? -22.984 -13.93 -12.07 1 89.25 391 THR A O 1
ATOM 3041 N N . THR A 1 392 ? -23.188 -15.312 -10.25 1 93 392 THR A N 1
ATOM 3042 C CA . THR A 1 392 ? -24.625 -15.031 -10.211 1 93 392 THR A CA 1
ATOM 3043 C C . THR A 1 392 ? -25.062 -14.68 -8.797 1 93 392 THR A C 1
ATOM 3045 O O . THR A 1 392 ? -26.172 -14.172 -8.602 1 93 392 THR A O 1
ATOM 3048 N N . GLY A 1 393 ? -24.25 -14.984 -7.848 1 94.31 393 GLY A N 1
ATOM 3049 C CA . GLY A 1 393 ? -24.641 -14.75 -6.469 1 94.31 393 GLY A CA 1
ATOM 3050 C C . GLY A 1 393 ? -25.234 -15.977 -5.805 1 94.31 393 GLY A C 1
ATOM 3051 O O . GLY A 1 393 ? -25.719 -15.906 -4.672 1 94.31 393 GLY A O 1
ATOM 3052 N N . LEU A 1 394 ? -25.172 -17.109 -6.488 1 95.81 394 LEU A N 1
ATOM 3053 C CA . LEU A 1 394 ? -25.703 -18.375 -5.969 1 95.81 394 LEU A CA 1
ATOM 3054 C C . LEU A 1 394 ? -24.828 -18.906 -4.844 1 95.81 394 LEU A C 1
ATOM 3056 O O . LEU A 1 394 ? -23.594 -18.906 -4.957 1 95.81 394 LEU A O 1
ATOM 3060 N N . LEU A 1 395 ? -25.438 -19.312 -3.709 1 96.5 395 LEU A N 1
ATOM 3061 C CA . LEU A 1 395 ? -24.734 -19.938 -2.588 1 96.5 395 LEU A CA 1
ATOM 3062 C C . LEU A 1 395 ? -24.953 -21.438 -2.582 1 96.5 395 LEU A C 1
ATOM 3064 O O . LEU A 1 395 ? -26.078 -21.906 -2.496 1 96.5 395 LEU A O 1
ATOM 3068 N N . ASN A 1 396 ? -23.844 -22.188 -2.713 1 97.19 396 ASN A N 1
ATOM 3069 C CA . ASN A 1 396 ? -23.969 -23.641 -2.641 1 97.19 396 ASN A CA 1
ATOM 3070 C C . ASN A 1 396 ? -24.109 -24.109 -1.199 1 97.19 396 ASN A C 1
ATOM 3072 O O . ASN A 1 396 ? -23.438 -23.609 -0.302 1 97.19 396 ASN A O 1
ATOM 3076 N N . PRO A 1 397 ? -25.031 -25.031 -0.923 1 96.69 397 PRO A N 1
ATOM 3077 C CA . PRO A 1 397 ? -25.266 -25.469 0.451 1 96.69 397 PRO A CA 1
ATOM 3078 C C . PRO A 1 397 ? -24.188 -26.422 0.958 1 96.69 397 PRO A C 1
ATOM 3080 O O . PRO A 1 397 ? -24.453 -27.594 1.208 1 96.69 397 PRO A O 1
ATOM 3083 N N . LEU A 1 398 ? -23.031 -25.922 1.289 1 97.12 398 LEU A N 1
ATOM 3084 C CA . LEU A 1 398 ? -21.875 -26.734 1.658 1 97.12 398 LEU A CA 1
ATOM 3085 C C . LEU A 1 398 ? -22.109 -27.453 2.977 1 97.12 398 LEU A C 1
ATOM 3087 O O . LEU A 1 398 ? -21.469 -28.469 3.26 1 97.12 398 LEU A O 1
ATOM 3091 N N . HIS A 1 399 ? -23.078 -26.922 3.84 1 96.81 399 HIS A N 1
ATOM 3092 C CA . HIS A 1 399 ? -23.422 -27.594 5.09 1 96.81 399 HIS A CA 1
ATOM 3093 C C . HIS A 1 399 ? -24.031 -28.953 4.836 1 96.81 399 HIS A C 1
ATOM 3095 O O . HIS A 1 399 ? -24.078 -29.797 5.738 1 96.81 399 HIS A O 1
ATOM 3101 N N . ILE A 1 400 ? -24.484 -29.156 3.584 1 98.06 400 ILE A N 1
ATOM 3102 C CA . ILE A 1 400 ? -25.016 -30.453 3.18 1 98.06 400 ILE A CA 1
ATOM 3103 C C . ILE A 1 400 ? -23.984 -31.203 2.34 1 98.06 400 ILE A C 1
ATOM 3105 O O . ILE A 1 400 ? -23.703 -32.375 2.6 1 98.06 400 ILE A O 1
ATOM 3109 N N . ILE A 1 401 ? -23.359 -30.578 1.377 1 98.38 401 ILE A N 1
ATOM 3110 C CA . ILE A 1 401 ? -22.531 -31.172 0.326 1 98.38 401 ILE A CA 1
ATOM 3111 C C . ILE A 1 401 ? -21.281 -31.797 0.937 1 98.38 401 ILE A C 1
ATOM 3113 O O . ILE A 1 401 ? -20.969 -32.969 0.678 1 98.38 401 ILE A O 1
ATOM 3117 N N . CYS A 1 402 ? -20.531 -31.062 1.739 1 98.5 402 CYS A N 1
ATOM 3118 C CA . CYS A 1 402 ? -19.234 -31.516 2.223 1 98.5 402 CYS A CA 1
ATOM 3119 C C . CYS A 1 402 ? -19.391 -32.656 3.211 1 98.5 402 CYS A C 1
ATOM 3121 O O . CYS A 1 402 ? -18.703 -33.688 3.109 1 98.5 402 CYS A O 1
ATOM 3123 N N . PRO A 1 403 ? -20.344 -32.531 4.184 1 98.25 403 PRO A N 1
ATOM 3124 C CA . PRO A 1 403 ? -20.562 -33.688 5.047 1 98.25 403 PRO A CA 1
ATOM 3125 C C . PRO A 1 403 ? -21 -34.938 4.27 1 98.25 403 PRO A C 1
ATOM 3127 O O . PRO A 1 403 ? -20.594 -36.062 4.605 1 98.25 403 PRO A O 1
ATOM 3130 N N . MET A 1 404 ? -21.828 -34.719 3.258 1 98.25 404 MET A N 1
ATOM 3131 C CA . MET A 1 404 ? -22.219 -35.844 2.393 1 98.25 404 MET A CA 1
ATOM 3132 C C . MET A 1 404 ? -21 -36.469 1.723 1 98.25 404 MET A C 1
ATOM 3134 O O . MET A 1 404 ? -20.875 -37.688 1.678 1 98.25 404 MET A O 1
ATOM 3138 N N . ALA A 1 405 ? -20.094 -35.688 1.207 1 98.62 405 ALA A N 1
ATOM 3139 C CA . ALA A 1 405 ? -18.859 -36.156 0.583 1 98.62 405 ALA A CA 1
ATOM 3140 C C . ALA A 1 405 ? -18 -36.938 1.581 1 98.62 405 ALA A C 1
ATOM 3142 O O . ALA A 1 405 ? -17.406 -37.969 1.234 1 98.62 405 ALA A O 1
ATOM 3143 N N . LYS A 1 406 ? -18 -36.469 2.834 1 98.06 406 LYS A N 1
ATOM 3144 C CA . LYS A 1 406 ? -17.219 -37.125 3.887 1 98.06 406 LYS A CA 1
ATOM 3145 C C . LYS A 1 406 ? -17.719 -38.531 4.152 1 98.06 406 LYS A C 1
ATOM 3147 O O . LYS A 1 406 ? -16.922 -39.438 4.426 1 98.06 406 LYS A O 1
ATOM 3152 N N . LYS A 1 407 ? -18.969 -38.656 4.066 1 97.62 407 LYS A N 1
ATOM 3153 C CA . LYS A 1 407 ? -19.562 -39.969 4.273 1 97.62 407 LYS A CA 1
ATOM 3154 C C . LYS A 1 407 ? -19.031 -40.969 3.258 1 97.62 407 LYS A C 1
ATOM 3156 O O . LYS A 1 407 ? -18.984 -42.188 3.527 1 97.62 407 LYS A O 1
ATOM 3161 N N . TYR A 1 408 ? -18.688 -40.531 2.154 1 98.12 408 TYR A N 1
ATOM 3162 C CA . TYR A 1 408 ? -18.172 -41.406 1.107 1 98.12 408 TYR A CA 1
ATOM 3163 C C . TYR A 1 408 ? -16.641 -41.375 1.081 1 98.12 408 TYR A C 1
ATOM 3165 O O . TYR A 1 408 ? -16.031 -41.844 0.109 1 98.12 408 TYR A O 1
ATOM 3173 N N . GLY A 1 409 ? -15.977 -40.781 2.104 1 97.62 409 GLY A N 1
ATOM 3174 C CA . GLY A 1 409 ? -14.539 -40.875 2.312 1 97.62 409 GLY A CA 1
ATOM 3175 C C . GLY A 1 409 ? -13.758 -39.844 1.519 1 97.62 409 GLY A C 1
ATOM 3176 O O . GLY A 1 409 ? -12.547 -39.969 1.341 1 97.62 409 GLY A O 1
ATOM 3177 N N . MET A 1 410 ? -14.398 -38.812 1.053 1 98.62 410 MET A N 1
ATOM 3178 C CA . MET A 1 410 ? -13.719 -37.875 0.185 1 98.62 410 MET A CA 1
ATOM 3179 C C . MET A 1 410 ? -13.062 -36.75 1.004 1 98.62 410 MET A C 1
ATOM 3181 O O . MET A 1 410 ? -13.578 -36.375 2.051 1 98.62 410 MET A O 1
ATOM 3185 N N . VAL A 1 411 ? -11.867 -36.25 0.575 1 98.69 411 VAL A N 1
ATOM 3186 C CA . VAL A 1 411 ? -11.25 -35.031 1.059 1 98.69 411 VAL A CA 1
ATOM 3187 C C . VAL A 1 411 ? -11.852 -33.812 0.339 1 98.69 411 VAL A C 1
ATOM 3189 O O . VAL A 1 411 ? -12.047 -33.844 -0.879 1 98.69 411 VAL A O 1
ATOM 3192 N N . THR A 1 412 ? -12.219 -32.75 1.042 1 98.81 412 THR A N 1
ATOM 3193 C CA . THR A 1 412 ? -12.938 -31.641 0.446 1 98.81 412 THR A CA 1
ATOM 3194 C C . THR A 1 412 ? -12.016 -30.438 0.241 1 98.81 412 THR A C 1
ATOM 3196 O O . THR A 1 412 ? -11.258 -30.078 1.141 1 98.81 412 THR A O 1
ATOM 3199 N N . ILE A 1 413 ? -12.055 -29.859 -0.94 1 98.5 413 ILE A N 1
ATOM 3200 C CA . ILE A 1 413 ? -11.344 -28.656 -1.365 1 98.5 413 ILE A CA 1
ATOM 3201 C C . ILE A 1 413 ? -12.352 -27.578 -1.77 1 98.5 413 ILE A C 1
ATOM 3203 O O . ILE A 1 413 ? -13.078 -27.734 -2.756 1 98.5 413 ILE A O 1
ATOM 3207 N N . VAL A 1 414 ? -12.328 -26.438 -1.068 1 98.81 414 VAL A N 1
ATOM 3208 C CA . VAL A 1 414 ? -13.43 -25.5 -1.239 1 98.81 414 VAL A CA 1
ATOM 3209 C C . VAL A 1 414 ? -12.883 -24.109 -1.571 1 98.81 414 VAL A C 1
ATOM 3211 O O . VAL A 1 414 ? -12 -23.594 -0.875 1 98.81 414 VAL A O 1
ATOM 3214 N N . ASP A 1 415 ? -13.352 -23.531 -2.658 1 98.69 415 ASP A N 1
ATOM 3215 C CA . ASP A 1 415 ? -13.18 -22.109 -2.934 1 98.69 415 ASP A CA 1
ATOM 3216 C C . ASP A 1 415 ? -14.172 -21.266 -2.133 1 98.69 415 ASP A C 1
ATOM 3218 O O . ASP A 1 415 ? -15.367 -21.234 -2.449 1 98.69 415 ASP A O 1
ATOM 3222 N N . ALA A 1 416 ? -13.695 -20.609 -1.115 1 98.56 416 ALA A N 1
ATOM 3223 C CA . ALA A 1 416 ? -14.531 -19.734 -0.307 1 98.56 416 ALA A CA 1
ATOM 3224 C C . ALA A 1 416 ? -14.078 -18.281 -0.431 1 98.56 416 ALA A C 1
ATOM 3226 O O . ALA A 1 416 ? -14.258 -17.484 0.498 1 98.56 416 ALA A O 1
ATOM 3227 N N . VAL A 1 417 ? -13.508 -17.891 -1.533 1 98.06 417 VAL A N 1
ATOM 3228 C CA . VAL A 1 417 ? -12.891 -16.594 -1.786 1 98.06 417 VAL A CA 1
ATOM 3229 C C . VAL A 1 417 ? -13.891 -15.477 -1.498 1 98.06 417 VAL A C 1
ATOM 3231 O O . VAL A 1 417 ? -13.547 -14.484 -0.854 1 98.06 417 VAL A O 1
ATOM 3234 N N . SER A 1 418 ? -15.133 -15.633 -1.885 1 97.19 418 SER A N 1
ATOM 3235 C CA . SER A 1 418 ? -16.109 -14.562 -1.749 1 97.19 418 SER A CA 1
ATOM 3236 C C . SER A 1 418 ? -17.094 -14.852 -0.619 1 97.19 418 SER A C 1
ATOM 3238 O O . SER A 1 418 ? -18.094 -14.141 -0.454 1 97.19 418 SER A O 1
ATOM 3240 N N . ALA A 1 419 ? -16.875 -15.93 0.169 1 97.69 419 ALA A N 1
ATOM 3241 C CA . ALA A 1 419 ? -17.75 -16.25 1.299 1 97.69 419 ALA A CA 1
ATOM 3242 C C . ALA A 1 419 ? -17.031 -16.031 2.625 1 97.69 419 ALA A C 1
ATOM 3244 O O . ALA A 1 419 ? -17.641 -15.594 3.604 1 97.69 419 ALA A O 1
ATOM 3245 N N . TYR A 1 420 ? -15.727 -16.359 2.693 1 98.12 420 TYR A N 1
ATOM 3246 C CA . TYR A 1 420 ? -14.898 -16.25 3.887 1 98.12 420 TYR A CA 1
ATOM 3247 C C . TYR A 1 420 ? -14.953 -14.836 4.461 1 98.12 420 TYR A C 1
ATOM 3249 O O . TYR A 1 420 ? -14.805 -13.852 3.727 1 98.12 420 TYR A O 1
ATOM 3257 N N . CYS A 1 421 ? -15.289 -14.648 5.742 1 98.12 421 CYS A N 1
ATOM 3258 C CA . CYS A 1 421 ? -15.375 -13.422 6.531 1 98.12 421 CYS A CA 1
ATOM 3259 C C . CYS A 1 421 ? -16.594 -12.602 6.133 1 98.12 421 CYS A C 1
ATOM 3261 O O . CYS A 1 421 ? -16.828 -11.523 6.68 1 98.12 421 CYS A O 1
ATOM 3263 N N . GLY A 1 422 ? -17.391 -13.094 5.152 1 97.69 422 GLY A N 1
ATOM 3264 C CA . GLY A 1 422 ? -18.656 -12.453 4.797 1 97.69 422 GLY A CA 1
ATOM 3265 C C . GLY A 1 422 ? -19.844 -13.055 5.508 1 97.69 422 GLY A C 1
ATOM 3266 O O . GLY A 1 422 ? -20.891 -12.398 5.664 1 97.69 422 GLY A O 1
ATOM 3267 N N . MET A 1 423 ? -19.672 -14.273 5.879 1 97.06 423 MET A N 1
ATOM 3268 C CA . MET A 1 423 ? -20.688 -15 6.621 1 97.06 423 MET A CA 1
ATOM 3269 C C . MET A 1 423 ? -20.062 -15.945 7.641 1 97.06 423 MET A C 1
ATOM 3271 O O . MET A 1 423 ? -18.938 -16.391 7.469 1 97.06 423 MET A O 1
ATOM 3275 N N . PRO A 1 424 ? -20.781 -16.203 8.742 1 96.69 424 PRO A N 1
ATOM 3276 C CA . PRO A 1 424 ? -20.25 -17.172 9.703 1 96.69 424 PRO A CA 1
ATOM 3277 C C . PRO A 1 424 ? -20.016 -18.562 9.094 1 96.69 424 PRO A C 1
ATOM 3279 O O . PRO A 1 424 ? -20.812 -19.016 8.266 1 96.69 424 PRO A O 1
ATOM 3282 N N . MET A 1 425 ? -18.922 -19.203 9.469 1 97 425 MET A N 1
ATOM 3283 C CA . MET A 1 425 ? -18.641 -20.562 9.016 1 97 425 MET A CA 1
ATOM 3284 C C . MET A 1 425 ? -17.75 -21.297 10.023 1 97 425 MET A C 1
ATOM 3286 O O . MET A 1 425 ? -17.109 -20.672 10.867 1 97 425 MET A O 1
ATOM 3290 N N . ASP A 1 426 ? -17.812 -22.516 10.062 1 97.69 426 ASP A N 1
ATOM 3291 C CA . ASP A 1 426 ? -16.953 -23.422 10.828 1 97.69 426 ASP A CA 1
ATOM 3292 C C . ASP A 1 426 ? -16.469 -24.578 9.961 1 97.69 426 ASP A C 1
ATOM 3294 O O . ASP A 1 426 ? -17.25 -25.453 9.594 1 97.69 426 ASP A O 1
ATOM 3298 N N . LEU A 1 427 ? -15.203 -24.562 9.672 1 98.5 427 LEU A N 1
ATOM 3299 C CA . LEU A 1 427 ? -14.625 -25.531 8.758 1 98.5 427 LEU A CA 1
ATOM 3300 C C . LEU A 1 427 ? -14.883 -26.953 9.242 1 98.5 427 LEU A C 1
ATOM 3302 O O . LEU A 1 427 ? -15.141 -27.859 8.438 1 98.5 427 LEU A O 1
ATOM 3306 N N . LYS A 1 428 ? -14.82 -27.156 10.508 1 97.69 428 LYS A N 1
ATOM 3307 C CA . LYS A 1 428 ? -15 -28.5 11.078 1 97.69 428 LYS A CA 1
ATOM 3308 C C . LYS A 1 428 ? -16.422 -29 10.859 1 97.69 428 LYS A C 1
ATOM 3310 O O . LYS A 1 428 ? -16.625 -30.078 10.32 1 97.69 428 LYS A O 1
ATOM 3315 N N . SER A 1 429 ? -17.422 -28.172 11.258 1 97.12 429 SER A N 1
ATOM 3316 C CA . SER A 1 429 ? -18.812 -28.578 11.117 1 97.12 429 SER A CA 1
ATOM 3317 C C . SER A 1 429 ? -19.203 -28.703 9.648 1 97.12 429 SER A C 1
ATOM 3319 O O . SER A 1 429 ? -20.031 -29.531 9.281 1 97.12 429 SER A O 1
ATOM 3321 N N . LEU A 1 430 ? -18.578 -27.953 8.734 1 97.94 430 LEU A N 1
ATOM 3322 C CA . LEU A 1 430 ? -18.875 -27.969 7.309 1 97.94 430 LEU A CA 1
ATOM 3323 C C . LEU A 1 430 ? -18.172 -29.141 6.621 1 97.94 430 LEU A C 1
ATOM 3325 O O . LEU A 1 430 ? -18.516 -29.484 5.484 1 97.94 430 LEU A O 1
ATOM 3329 N N . GLY A 1 431 ? -17.219 -29.719 7.32 1 98 431 GLY A N 1
ATOM 3330 C CA . GLY A 1 431 ? -16.469 -30.797 6.715 1 98 431 GLY A CA 1
ATOM 3331 C C . GLY A 1 431 ? -15.508 -30.328 5.637 1 98 431 GLY A C 1
ATOM 3332 O O . GLY A 1 431 ? -15.32 -31.016 4.629 1 98 431 GLY A O 1
ATOM 3333 N N . ILE A 1 432 ? -14.969 -29.156 5.809 1 98.75 432 ILE A N 1
ATOM 3334 C CA . ILE A 1 432 ? -14.039 -28.594 4.832 1 98.75 432 ILE A CA 1
ATOM 3335 C C . ILE A 1 432 ? -12.602 -28.875 5.262 1 98.75 432 ILE A C 1
ATOM 3337 O O . ILE A 1 432 ? -12.195 -28.5 6.359 1 98.75 432 ILE A O 1
ATOM 3341 N N . ASP A 1 433 ? -11.805 -29.547 4.418 1 98.88 433 ASP A N 1
ATOM 3342 C CA . ASP A 1 433 ? -10.43 -29.891 4.734 1 98.88 433 ASP A CA 1
ATOM 3343 C C . ASP A 1 433 ? -9.461 -28.812 4.277 1 98.88 433 ASP A C 1
ATOM 3345 O O . ASP A 1 433 ? -8.477 -28.516 4.957 1 98.88 433 ASP A O 1
ATOM 3349 N N . PHE A 1 434 ? -9.664 -28.266 3.119 1 98.88 434 PHE A N 1
ATOM 3350 C CA . PHE A 1 434 ? -8.875 -27.172 2.551 1 98.88 434 PHE A CA 1
ATOM 3351 C C . PHE A 1 434 ? -9.781 -26.062 2.029 1 98.88 434 PHE A C 1
ATOM 3353 O O . PHE A 1 434 ? -10.727 -26.328 1.288 1 98.88 434 PHE A O 1
ATOM 3360 N N . MET A 1 435 ? -9.539 -24.859 2.416 1 98.88 435 MET A N 1
ATOM 3361 C CA . MET A 1 435 ? -10.336 -23.719 1.985 1 98.88 435 MET A CA 1
ATOM 3362 C C . MET A 1 435 ? -9.445 -22.594 1.458 1 98.88 435 MET A C 1
ATOM 3364 O O . MET A 1 435 ? -8.539 -22.141 2.16 1 98.88 435 MET A O 1
ATOM 3368 N N . ALA A 1 436 ? -9.68 -22.188 0.242 1 98.75 436 ALA A N 1
ATOM 3369 C CA . ALA A 1 436 ? -8.93 -21.062 -0.335 1 98.75 436 ALA A CA 1
ATOM 3370 C C . ALA A 1 436 ? -9.68 -19.75 -0.149 1 98.75 436 ALA A C 1
ATOM 3372 O O . ALA A 1 436 ? -10.906 -19.703 -0.238 1 98.75 436 ALA A O 1
ATOM 3373 N N . SER A 1 437 ? -8.969 -18.75 0.095 1 98.56 437 SER A N 1
ATOM 3374 C CA . SER A 1 437 ? -9.5 -17.391 0.083 1 98.56 437 SER A CA 1
ATOM 3375 C C . SER A 1 437 ? -8.406 -16.375 -0.183 1 98.56 437 SER A C 1
ATOM 3377 O O . SER A 1 437 ? -7.309 -16.734 -0.623 1 98.56 437 SER A O 1
ATOM 3379 N N . THR A 1 438 ? -8.727 -15.078 -0.156 1 98.44 438 THR A N 1
ATOM 3380 C CA . THR A 1 438 ? -7.812 -13.992 -0.473 1 98.44 438 THR A CA 1
ATOM 3381 C C . THR A 1 438 ? -8.078 -12.781 0.418 1 98.44 438 THR A C 1
ATOM 3383 O O . THR A 1 438 ? -9.102 -12.719 1.098 1 98.44 438 THR A O 1
ATOM 3386 N N . SER A 1 439 ? -7.148 -11.867 0.402 1 98.5 439 SER A N 1
ATOM 3387 C CA . SER A 1 439 ? -7.188 -10.719 1.295 1 98.5 439 SER A CA 1
ATOM 3388 C C . SER A 1 439 ? -8.156 -9.656 0.786 1 98.5 439 SER A C 1
ATOM 3390 O O . SER A 1 439 ? -8.57 -8.766 1.539 1 98.5 439 SER A O 1
ATOM 3392 N N . ASN A 1 440 ? -8.594 -9.664 -0.463 1 98.38 440 ASN A N 1
ATOM 3393 C CA . ASN A 1 440 ? -9.172 -8.461 -1.061 1 98.38 440 ASN A CA 1
ATOM 3394 C C . ASN A 1 440 ? -10.688 -8.594 -1.226 1 98.38 440 ASN A C 1
ATOM 3396 O O . ASN A 1 440 ? -11.281 -7.902 -2.055 1 98.38 440 ASN A O 1
ATOM 3400 N N . LYS A 1 441 ? -11.344 -9.5 -0.564 1 98 441 LYS A N 1
ATOM 3401 C CA . LYS A 1 441 ? -12.797 -9.672 -0.62 1 98 441 LYS A CA 1
ATOM 3402 C C . LYS A 1 441 ? -13.453 -9.25 0.694 1 98 441 LYS A C 1
ATOM 3404 O O . LYS A 1 441 ? -13.352 -8.094 1.1 1 98 441 LYS A O 1
ATOM 3409 N N . ASN A 1 442 ? -14 -10.227 1.455 1 98.06 442 ASN A N 1
ATOM 3410 C CA . ASN A 1 442 ? -14.836 -9.867 2.594 1 98.06 442 ASN A CA 1
ATOM 3411 C C . ASN A 1 442 ? -13.992 -9.523 3.822 1 98.06 442 ASN A C 1
ATOM 3413 O O . ASN A 1 442 ? -14.492 -8.906 4.766 1 98.06 442 ASN A O 1
ATOM 3417 N N . ILE A 1 443 ? -12.734 -9.93 3.857 1 98.06 443 ILE A N 1
ATOM 3418 C CA . ILE A 1 443 ? -11.891 -9.523 4.973 1 98.06 443 ILE A CA 1
ATOM 3419 C C . ILE A 1 443 ? -11.539 -8.039 4.836 1 98.06 443 ILE A C 1
ATOM 3421 O O . ILE A 1 443 ? -11.102 -7.406 5.801 1 98.06 443 ILE A O 1
ATOM 3425 N N . GLN A 1 444 ? -11.695 -7.504 3.635 1 98.38 444 GLN A N 1
ATOM 3426 C CA . GLN A 1 444 ? -11.617 -6.078 3.33 1 98.38 444 GLN A CA 1
ATOM 3427 C C . GLN A 1 444 ? -10.172 -5.578 3.396 1 98.38 444 GLN A C 1
ATOM 3429 O O . GLN A 1 444 ? -9.906 -4.512 3.953 1 98.38 444 GLN A O 1
ATOM 3434 N N . GLY A 1 445 ? -9.219 -6.414 2.998 1 98.5 445 GLY A N 1
ATOM 3435 C CA . GLY A 1 445 ? -7.832 -6.012 2.811 1 98.5 445 GLY A CA 1
ATOM 3436 C C . GLY A 1 445 ? -7.504 -5.66 1.371 1 98.5 445 GLY A C 1
ATOM 3437 O O . GLY A 1 445 ? -8.406 -5.438 0.559 1 98.5 445 GLY A O 1
ATOM 3438 N N . MET A 1 446 ? -6.23 -5.488 1.057 1 98.69 446 MET A N 1
ATOM 3439 C CA . MET A 1 446 ? -5.77 -5.156 -0.289 1 98.69 446 MET A CA 1
ATOM 3440 C C . MET A 1 446 ? -5.488 -6.422 -1.093 1 98.69 446 MET A C 1
ATOM 3442 O O . MET A 1 446 ? -5.164 -7.465 -0.523 1 98.69 446 MET A O 1
ATOM 3446 N N . ALA A 1 447 ? -5.582 -6.348 -2.4 1 98.56 447 ALA A N 1
ATOM 3447 C CA . ALA A 1 447 ? -5.293 -7.48 -3.279 1 98.56 447 ALA A CA 1
ATOM 3448 C C . ALA A 1 447 ? -3.803 -7.809 -3.277 1 98.56 447 ALA A C 1
ATOM 3450 O O . ALA A 1 447 ? -2.961 -6.91 -3.242 1 98.56 447 ALA A O 1
ATOM 3451 N N . GLY A 1 448 ? -3.502 -9.125 -3.322 1 98.5 448 GLY A N 1
ATOM 3452 C CA . GLY A 1 448 ? -2.111 -9.531 -3.465 1 98.5 448 GLY A CA 1
ATOM 3453 C C . GLY A 1 448 ? -1.729 -10.688 -2.561 1 98.5 448 GLY A C 1
ATOM 3454 O O . GLY A 1 448 ? -0.618 -11.211 -2.654 1 98.5 448 GLY A O 1
ATOM 3455 N N . VAL A 1 449 ? -2.684 -11.125 -1.673 1 98.81 449 VAL A N 1
ATOM 3456 C CA . VAL A 1 449 ? -2.406 -12.234 -0.771 1 98.81 449 VAL A CA 1
ATOM 3457 C C . VAL A 1 449 ? -3.492 -13.297 -0.913 1 98.81 449 VAL A C 1
ATOM 3459 O O . VAL A 1 449 ? -4.68 -13.008 -0.752 1 98.81 449 VAL A O 1
ATOM 3462 N N . GLY A 1 450 ? -3.135 -14.484 -1.33 1 98.75 450 GLY A N 1
ATOM 3463 C CA . GLY A 1 450 ? -3.975 -15.664 -1.261 1 98.75 450 GLY A CA 1
ATOM 3464 C C . GLY A 1 450 ? -3.564 -16.625 -0.157 1 98.75 450 GLY A C 1
ATOM 3465 O O . GLY A 1 450 ? -2.406 -16.641 0.263 1 98.75 450 GLY A O 1
ATOM 3466 N N . PHE A 1 451 ? -4.48 -17.344 0.363 1 98.88 451 PHE A N 1
ATOM 3467 C CA . PHE A 1 451 ? -4.117 -18.266 1.423 1 98.88 451 PHE A CA 1
ATOM 3468 C C . PHE A 1 451 ? -5.051 -19.469 1.436 1 98.88 451 PHE A C 1
ATOM 3470 O O . PHE A 1 451 ? -6.125 -19.438 0.825 1 98.88 451 PHE A O 1
ATOM 3477 N N . VAL A 1 452 ? -4.645 -20.5 2.057 1 98.88 452 VAL A N 1
ATOM 3478 C CA . VAL A 1 452 ? -5.414 -21.719 2.264 1 98.88 452 VAL A CA 1
ATOM 3479 C C . VAL A 1 452 ? -5.461 -22.062 3.754 1 98.88 452 VAL A C 1
ATOM 3481 O O . VAL A 1 452 ? -4.426 -22.094 4.422 1 98.88 452 VAL A O 1
ATOM 3484 N N . ILE A 1 453 ? -6.617 -22.172 4.324 1 98.88 453 ILE A N 1
ATOM 3485 C CA . ILE A 1 453 ? -6.789 -22.734 5.664 1 98.88 453 ILE A CA 1
ATOM 3486 C C . ILE A 1 453 ? -6.996 -24.234 5.57 1 98.88 453 ILE A C 1
ATOM 3488 O O . ILE A 1 453 ? -7.914 -24.703 4.891 1 98.88 453 ILE A O 1
ATOM 3492 N N . CYS A 1 454 ? -6.168 -24.969 6.25 1 98.75 454 CYS A N 1
ATOM 3493 C CA . CYS A 1 454 ? -6.043 -26.406 6.035 1 98.75 454 CYS A CA 1
ATOM 3494 C C . CYS A 1 454 ? -6.312 -27.172 7.324 1 98.75 454 CYS A C 1
ATOM 3496 O O . CYS A 1 454 ? -5.824 -26.797 8.391 1 98.75 454 CYS A O 1
ATOM 3498 N N . ASN A 1 455 ? -7.102 -28.234 7.191 1 98.62 455 ASN A N 1
ATOM 3499 C CA . ASN A 1 455 ? -7.02 -29.266 8.227 1 98.62 455 ASN A CA 1
ATOM 3500 C C . ASN A 1 455 ? -5.605 -29.828 8.344 1 98.62 455 ASN A C 1
ATOM 3502 O O . ASN A 1 455 ? -5.051 -30.344 7.371 1 98.62 455 ASN A O 1
ATOM 3506 N N . LYS A 1 456 ? -5.059 -29.797 9.5 1 98.06 456 LYS A N 1
ATOM 3507 C CA . LYS A 1 456 ? -3.643 -30.094 9.68 1 98.06 456 LYS A CA 1
ATOM 3508 C C . LYS A 1 456 ? -3.344 -31.547 9.328 1 98.06 456 LYS A C 1
ATOM 3510 O O . LYS A 1 456 ? -2.309 -31.844 8.734 1 98.06 456 LYS A O 1
ATOM 3515 N N . ALA A 1 457 ? -4.203 -32.438 9.734 1 98.06 457 ALA A N 1
ATOM 3516 C CA . ALA A 1 457 ? -3.996 -33.875 9.453 1 98.06 457 ALA A CA 1
ATOM 3517 C C . ALA A 1 457 ? -3.98 -34.125 7.949 1 98.06 457 ALA A C 1
ATOM 3519 O O . ALA A 1 457 ? -3.145 -34.875 7.453 1 98.06 457 ALA A O 1
ATOM 3520 N N . GLU A 1 458 ? -4.91 -33.562 7.207 1 98.38 458 GLU A N 1
ATOM 3521 C CA . GLU A 1 458 ? -4.953 -33.719 5.758 1 98.38 458 GLU A CA 1
ATOM 3522 C C . GLU A 1 458 ? -3.76 -33.031 5.09 1 98.38 458 GLU A C 1
ATOM 3524 O O . GLU A 1 458 ? -3.219 -33.531 4.105 1 98.38 458 GLU A O 1
ATOM 3529 N N . LEU A 1 459 ? -3.371 -31.875 5.617 1 98.69 459 LEU A N 1
ATOM 3530 C CA . LEU A 1 459 ? -2.217 -31.141 5.105 1 98.69 459 LEU A CA 1
ATOM 3531 C C . LEU A 1 459 ? -0.951 -31.984 5.199 1 98.69 459 LEU A C 1
ATOM 3533 O O . LEU A 1 459 ? -0.162 -32.031 4.25 1 98.69 459 LEU A O 1
ATOM 3537 N N . GLU A 1 460 ? -0.73 -32.688 6.277 1 98.25 460 GLU A N 1
ATOM 3538 C CA . GLU A 1 460 ? 0.464 -33.469 6.52 1 98.25 460 GLU A CA 1
ATOM 3539 C C . GLU A 1 460 ? 0.561 -34.625 5.523 1 98.25 460 GLU A C 1
ATOM 3541 O O . GLU A 1 460 ? 1.66 -35.062 5.148 1 98.25 460 GLU A O 1
ATOM 3546 N N . LYS A 1 461 ? -0.571 -35.094 5.035 1 97.75 461 LYS A N 1
ATOM 3547 C CA . LYS A 1 461 ? -0.574 -36.188 4.055 1 97.75 461 LYS A CA 1
ATOM 3548 C C . LYS A 1 461 ? 0.007 -35.719 2.723 1 97.75 461 LYS A C 1
ATOM 3550 O O . LYS A 1 461 ? 0.52 -36.531 1.949 1 97.75 461 LYS A O 1
ATOM 3555 N N . THR A 1 462 ? -0.068 -34.406 2.475 1 98.06 462 THR A N 1
ATOM 3556 C CA . THR A 1 462 ? 0.346 -33.906 1.171 1 98.06 462 THR A CA 1
ATOM 3557 C C . THR A 1 462 ? 1.868 -33.844 1.073 1 98.06 462 THR A C 1
ATOM 3559 O O . THR A 1 462 ? 2.418 -33.656 -0.011 1 98.06 462 THR A O 1
ATOM 3562 N N . LYS A 1 463 ? 2.547 -34.062 2.154 1 97 463 LYS A N 1
ATOM 3563 C CA . LYS A 1 463 ? 4.004 -34.031 2.213 1 97 463 LYS A CA 1
ATOM 3564 C C . LYS A 1 463 ? 4.605 -35 1.181 1 97 463 LYS A C 1
ATOM 3566 O O . LYS A 1 463 ? 5.656 -34.719 0.603 1 97 463 LYS A O 1
ATOM 3571 N N . ASP A 1 464 ? 3.871 -36.094 0.946 1 93.88 464 ASP A N 1
ATOM 3572 C CA . ASP A 1 464 ? 4.43 -37.156 0.13 1 93.88 464 ASP A CA 1
ATOM 3573 C C . ASP A 1 464 ? 3.846 -37.125 -1.28 1 93.88 464 ASP A C 1
ATOM 3575 O O . ASP A 1 464 ? 4.105 -38.031 -2.078 1 93.88 464 ASP A O 1
ATOM 3579 N N . TYR A 1 465 ? 3.047 -36.156 -1.533 1 95.38 465 TYR A N 1
ATOM 3580 C CA . TYR A 1 465 ? 2.49 -36.031 -2.875 1 95.38 465 TYR A CA 1
ATOM 3581 C C . TYR A 1 465 ? 3.498 -35.406 -3.828 1 95.38 465 TYR A C 1
ATOM 3583 O O . TYR A 1 465 ? 4.352 -34.625 -3.406 1 95.38 465 TYR A O 1
ATOM 3591 N N . PRO A 1 466 ? 3.516 -35.812 -5.059 1 90.75 466 PRO A N 1
ATOM 3592 C CA . PRO A 1 466 ? 4.438 -35.156 -6.004 1 90.75 466 PRO A CA 1
ATOM 3593 C C . PRO A 1 466 ? 4.207 -33.656 -6.133 1 90.75 466 PRO A C 1
ATOM 3595 O O . PRO A 1 466 ? 3.061 -33.219 -6.188 1 90.75 466 PRO A O 1
ATOM 3598 N N . MET A 1 467 ? 5.289 -32.938 -6.172 1 96 467 MET A N 1
ATOM 3599 C CA . MET A 1 467 ? 5.215 -31.5 -6.379 1 96 467 MET A CA 1
ATOM 3600 C C . MET A 1 467 ? 4.918 -31.188 -7.84 1 96 467 MET A C 1
ATOM 3602 O O . MET A 1 467 ? 5.648 -31.609 -8.734 1 96 467 MET A O 1
ATOM 3606 N N . ARG A 1 468 ? 3.824 -30.469 -8.102 1 97.19 468 ARG A N 1
ATOM 3607 C CA . ARG A 1 468 ? 3.422 -30.156 -9.469 1 97.19 468 ARG A CA 1
ATOM 3608 C C . ARG A 1 468 ? 3.678 -28.688 -9.789 1 97.19 468 ARG A C 1
ATOM 3610 O O . ARG A 1 468 ? 3.66 -28.297 -10.961 1 97.19 468 ARG A O 1
ATOM 3617 N N . ASN A 1 469 ? 3.898 -27.922 -8.789 1 95.81 469 ASN A N 1
ATOM 3618 C CA . ASN A 1 469 ? 4.137 -26.484 -8.836 1 95.81 469 ASN A CA 1
ATOM 3619 C C . ASN A 1 469 ? 5.121 -26.047 -7.754 1 95.81 469 ASN A C 1
ATOM 3621 O O . ASN A 1 469 ? 4.996 -26.438 -6.598 1 95.81 469 ASN A O 1
ATOM 3625 N N . TYR A 1 470 ? 6.117 -25.188 -8.117 1 98.44 470 TYR A N 1
ATOM 3626 C CA . TYR A 1 470 ? 7.141 -24.812 -7.145 1 98.44 470 TYR A CA 1
ATOM 3627 C C . TYR A 1 470 ? 6.68 -23.641 -6.285 1 98.44 470 TYR A C 1
ATOM 3629 O O . TYR A 1 470 ? 6.621 -23.75 -5.059 1 98.44 470 TYR A O 1
ATOM 3637 N N . TYR A 1 471 ? 6.324 -22.516 -6.895 1 98.62 471 TYR A N 1
ATOM 3638 C CA . TYR A 1 471 ? 5.977 -21.266 -6.223 1 98.62 471 TYR A CA 1
ATOM 3639 C C . TYR A 1 471 ? 4.734 -21.453 -5.355 1 98.62 471 TYR A C 1
ATOM 3641 O O . TYR A 1 471 ? 4.668 -20.922 -4.242 1 98.62 471 TYR A O 1
ATOM 3649 N N . LEU A 1 472 ? 3.748 -22.266 -5.824 1 98.62 472 LEU A N 1
ATOM 3650 C CA . LEU A 1 472 ? 2.453 -22.391 -5.168 1 98.62 472 LEU A CA 1
ATOM 3651 C C . LEU A 1 472 ? 2.314 -23.75 -4.488 1 98.62 472 LEU A C 1
ATOM 3653 O O . LEU A 1 472 ? 1.206 -24.281 -4.355 1 98.62 472 LEU A O 1
ATOM 3657 N N . ASN A 1 473 ? 3.367 -24.359 -4.105 1 98.75 473 ASN A N 1
ATOM 3658 C CA . ASN A 1 473 ? 3.258 -25.625 -3.393 1 98.75 473 ASN A CA 1
ATOM 3659 C C . ASN A 1 473 ? 2.836 -25.422 -1.941 1 98.75 473 ASN A C 1
ATOM 3661 O O . ASN A 1 473 ? 3.518 -24.734 -1.184 1 98.75 473 ASN A O 1
ATOM 3665 N N . LEU A 1 474 ? 1.819 -26.094 -1.559 1 98.75 474 LEU A N 1
ATOM 3666 C CA . LEU A 1 474 ? 1.168 -25.891 -0.27 1 98.75 474 LEU A CA 1
ATOM 3667 C C . LEU A 1 474 ? 2.037 -26.406 0.87 1 98.75 474 LEU A C 1
ATOM 3669 O O . LEU A 1 474 ? 2.371 -25.656 1.792 1 98.75 474 LEU A O 1
ATOM 3673 N N . TYR A 1 475 ? 2.463 -27.625 0.846 1 98.62 475 TYR A N 1
ATOM 3674 C CA . TYR A 1 475 ? 3.162 -28.25 1.966 1 98.62 475 TYR A CA 1
ATOM 3675 C C . TYR A 1 475 ? 4.523 -27.594 2.188 1 98.62 475 TYR A C 1
ATOM 3677 O O . TYR A 1 475 ? 4.914 -27.328 3.328 1 98.62 475 TYR A O 1
ATOM 3685 N N . ASP A 1 476 ? 5.246 -27.344 1.09 1 98.5 476 ASP A N 1
ATOM 3686 C CA . ASP A 1 476 ? 6.582 -26.766 1.233 1 98.5 476 ASP A CA 1
ATOM 3687 C C . ASP A 1 476 ? 6.52 -25.375 1.861 1 98.5 476 ASP A C 1
ATOM 3689 O O . ASP A 1 476 ? 7.402 -25 2.631 1 98.5 476 ASP A O 1
ATOM 3693 N N . GLN A 1 477 ? 5.52 -24.625 1.463 1 98.62 477 GLN A N 1
ATOM 3694 C CA . GLN A 1 477 ? 5.344 -23.312 2.08 1 98.62 477 GLN A CA 1
ATOM 3695 C C . GLN A 1 477 ? 5.039 -23.438 3.57 1 98.62 477 GLN A C 1
ATOM 3697 O O . GLN A 1 477 ? 5.594 -22.703 4.391 1 98.62 477 GLN A O 1
ATOM 3702 N N . TYR A 1 478 ? 4.109 -24.359 3.922 1 98.5 478 TYR A N 1
ATOM 3703 C CA . TYR A 1 478 ? 3.744 -24.625 5.309 1 98.5 478 TYR A CA 1
ATOM 3704 C C . TYR A 1 478 ? 4.961 -25.047 6.121 1 98.5 478 TYR A C 1
ATOM 3706 O O . TYR A 1 478 ? 5.254 -24.453 7.164 1 98.5 478 TYR A O 1
ATOM 3714 N N . ALA A 1 479 ? 5.703 -26.016 5.625 1 98.56 479 ALA A N 1
ATOM 3715 C CA . ALA A 1 479 ? 6.828 -26.609 6.348 1 98.56 479 ALA A CA 1
ATOM 3716 C C . ALA A 1 479 ? 7.938 -25.578 6.566 1 98.56 479 ALA A C 1
ATOM 3718 O O . ALA A 1 479 ? 8.539 -25.516 7.641 1 98.56 479 ALA A O 1
ATOM 3719 N N . TYR A 1 480 ? 8.172 -24.812 5.543 1 98.31 480 TYR A N 1
ATOM 3720 C CA . TYR A 1 480 ? 9.219 -23.812 5.645 1 98.31 480 TYR A CA 1
ATOM 3721 C C . TYR A 1 480 ? 8.852 -22.75 6.676 1 98.31 480 TYR A C 1
ATOM 3723 O O . TYR A 1 480 ? 9.695 -22.344 7.484 1 98.31 480 TYR A O 1
ATOM 3731 N N . PHE A 1 481 ? 7.641 -22.297 6.664 1 98.25 481 PHE A N 1
ATOM 3732 C CA . PHE A 1 481 ? 7.203 -21.281 7.617 1 98.25 481 PHE A CA 1
ATOM 3733 C C . PHE A 1 481 ? 7.223 -21.828 9.039 1 98.25 481 PHE A C 1
ATOM 3735 O O . PHE A 1 481 ? 7.637 -21.141 9.969 1 98.25 481 PHE A O 1
ATOM 3742 N N . ALA A 1 482 ? 6.723 -23.031 9.18 1 97.38 482 ALA A N 1
ATOM 3743 C CA . ALA A 1 482 ? 6.695 -23.656 10.5 1 97.38 482 ALA A CA 1
ATOM 3744 C C . ALA A 1 482 ? 8.102 -23.719 11.102 1 97.38 482 ALA A C 1
ATOM 3746 O O . ALA A 1 482 ? 8.266 -23.562 12.312 1 97.38 482 ALA A O 1
ATOM 3747 N N . LYS A 1 483 ? 9.023 -23.922 10.25 1 97.25 483 LYS A N 1
ATOM 3748 C CA . LYS A 1 483 ? 10.398 -24.094 10.688 1 97.25 483 LYS A CA 1
ATOM 3749 C C . LYS A 1 483 ? 11.078 -22.75 10.93 1 97.25 483 LYS A C 1
ATOM 3751 O O . LYS A 1 483 ? 11.852 -22.594 11.875 1 97.25 483 LYS A O 1
ATOM 3756 N N . THR A 1 484 ? 10.789 -21.719 10.094 1 96.38 484 THR A N 1
ATOM 3757 C CA . THR A 1 484 ? 11.648 -20.547 10.047 1 96.38 484 THR A CA 1
ATOM 3758 C C . THR A 1 484 ? 10.867 -19.281 10.422 1 96.38 484 THR A C 1
ATOM 3760 O O . THR A 1 484 ? 11.461 -18.234 10.695 1 96.38 484 THR A O 1
ATOM 3763 N N . HIS A 1 485 ? 9.531 -19.344 10.328 1 96.19 485 HIS A N 1
ATOM 3764 C CA . HIS A 1 485 ? 8.656 -18.188 10.484 1 96.19 485 HIS A CA 1
ATOM 3765 C C . HIS A 1 485 ? 8.836 -17.203 9.344 1 96.19 485 HIS A C 1
ATOM 3767 O O . HIS A 1 485 ? 8.68 -15.992 9.531 1 96.19 485 HIS A O 1
ATOM 3773 N N . GLN A 1 486 ? 9.273 -17.766 8.219 1 96.62 486 GLN A N 1
ATOM 3774 C CA . GLN A 1 486 ? 9.422 -17 6.973 1 96.62 486 GLN A CA 1
ATOM 3775 C C . GLN A 1 486 ? 8.773 -17.75 5.805 1 96.62 486 GLN A C 1
ATOM 3777 O O . GLN A 1 486 ? 8.719 -18.969 5.797 1 96.62 486 GLN A O 1
ATOM 3782 N N . THR A 1 487 ? 8.195 -17.016 4.852 1 97.25 487 THR A N 1
ATOM 3783 C CA . THR A 1 487 ? 7.77 -17.656 3.615 1 97.25 487 THR A CA 1
ATOM 3784 C C . THR A 1 487 ? 8.977 -18.047 2.762 1 97.25 487 THR A C 1
ATOM 3786 O O . THR A 1 487 ? 10.07 -17.5 2.943 1 97.25 487 THR A O 1
ATOM 3789 N N . ARG A 1 488 ? 8.781 -18.984 1.864 1 97.25 488 ARG A N 1
ATOM 3790 C CA . ARG A 1 488 ? 9.859 -19.484 1.018 1 97.25 488 ARG A CA 1
ATOM 3791 C C . ARG A 1 488 ? 10.414 -18.375 0.132 1 97.25 488 ARG A C 1
ATOM 3793 O O . ARG A 1 488 ? 11.602 -18.359 -0.186 1 97.25 488 ARG A O 1
ATOM 3800 N N . PHE A 1 489 ? 9.562 -17.5 -0.263 1 97.62 489 PHE A N 1
ATOM 3801 C CA . PHE A 1 489 ? 9.938 -16.406 -1.161 1 97.62 489 PHE A CA 1
ATOM 3802 C C . PHE A 1 489 ? 9.445 -15.07 -0.625 1 97.62 489 PHE A C 1
ATOM 3804 O O . PHE A 1 489 ? 8.703 -15.023 0.362 1 97.62 489 PHE A O 1
ATOM 3811 N N . THR A 1 490 ? 9.906 -13.961 -1.221 1 97.44 490 THR A N 1
ATOM 3812 C CA . THR A 1 490 ? 9.594 -12.617 -0.731 1 97.44 490 THR A CA 1
ATOM 3813 C C . THR A 1 490 ? 8.086 -12.391 -0.698 1 97.44 490 THR A C 1
ATOM 3815 O O . THR A 1 490 ? 7.418 -12.484 -1.729 1 97.44 490 THR A O 1
ATOM 3818 N N . PRO A 1 491 ? 7.492 -12.203 0.472 1 98.19 491 PRO A N 1
ATOM 3819 C CA . PRO A 1 491 ? 6.059 -11.906 0.565 1 98.19 491 PRO A CA 1
ATOM 3820 C C . PRO A 1 491 ? 5.734 -10.453 0.23 1 98.19 491 PRO A C 1
ATOM 3822 O O . PRO A 1 491 ? 6.629 -9.609 0.209 1 98.19 491 PRO A O 1
ATOM 3825 N N . PRO A 1 492 ? 4.477 -10.188 -0.178 1 98.56 492 PRO A N 1
ATOM 3826 C CA . PRO A 1 492 ? 4.062 -8.789 -0.341 1 98.56 492 PRO A CA 1
ATOM 3827 C C . PRO A 1 492 ? 3.906 -8.062 0.992 1 98.56 492 PRO A C 1
ATOM 3829 O O . PRO A 1 492 ? 2.791 -7.922 1.499 1 98.56 492 PRO A O 1
ATOM 3832 N N . VAL A 1 493 ? 4.938 -7.484 1.506 1 98.38 493 VAL A N 1
ATOM 3833 C CA . VAL A 1 493 ? 5.105 -6.996 2.869 1 98.38 493 VAL A CA 1
ATOM 3834 C C . VAL A 1 493 ? 4.02 -5.973 3.191 1 98.38 493 VAL A C 1
ATOM 3836 O O . VAL A 1 493 ? 3.275 -6.133 4.16 1 98.38 493 VAL A O 1
ATOM 3839 N N . GLN A 1 494 ? 3.871 -4.949 2.354 1 98.31 494 GLN A N 1
ATOM 3840 C CA . GLN A 1 494 ? 2.936 -3.867 2.641 1 98.31 494 GLN A CA 1
ATOM 3841 C C . GLN A 1 494 ? 1.491 -4.355 2.564 1 98.31 494 GLN A C 1
ATOM 3843 O O . GLN A 1 494 ? 0.63 -3.879 3.307 1 98.31 494 GLN A O 1
ATOM 3848 N N . THR A 1 495 ? 1.233 -5.293 1.624 1 98.62 495 THR A N 1
ATOM 3849 C CA . THR A 1 495 ? -0.096 -5.887 1.537 1 98.62 495 THR A CA 1
ATOM 3850 C C . THR A 1 495 ? -0.432 -6.652 2.814 1 98.62 495 THR A C 1
ATOM 3852 O O . THR A 1 495 ? -1.587 -6.676 3.246 1 98.62 495 THR A O 1
ATOM 3855 N N . MET A 1 496 ? 0.579 -7.258 3.445 1 98.69 496 MET A N 1
ATOM 3856 C CA . MET A 1 496 ? 0.378 -7.98 4.699 1 98.69 496 MET A CA 1
ATOM 3857 C C . MET A 1 496 ? 0.047 -7.016 5.832 1 98.69 496 MET A C 1
ATOM 3859 O O . MET A 1 496 ? -0.744 -7.344 6.719 1 98.69 496 MET A O 1
ATOM 3863 N N . TYR A 1 497 ? 0.647 -5.832 5.824 1 98.56 497 TYR A N 1
ATOM 3864 C CA . TYR A 1 497 ? 0.293 -4.82 6.816 1 98.56 497 TYR A CA 1
ATOM 3865 C C . TYR A 1 497 ? -1.157 -4.383 6.652 1 98.56 497 TYR A C 1
ATOM 3867 O O . TYR A 1 497 ? -1.872 -4.199 7.641 1 98.56 497 TYR A O 1
ATOM 3875 N N . ALA A 1 498 ? -1.587 -4.184 5.414 1 98.81 498 ALA A N 1
ATOM 3876 C CA . ALA A 1 498 ? -2.988 -3.863 5.148 1 98.81 498 ALA A CA 1
ATOM 3877 C C . ALA A 1 498 ? -3.906 -4.977 5.645 1 98.81 498 ALA A C 1
ATOM 3879 O O . ALA A 1 498 ? -4.965 -4.711 6.215 1 98.81 498 ALA A O 1
ATOM 3880 N N . LEU A 1 499 ? -3.473 -6.215 5.371 1 98.88 499 LEU A N 1
ATOM 3881 C CA . LEU A 1 499 ? -4.258 -7.363 5.812 1 98.88 499 LEU A CA 1
ATOM 3882 C C . LEU A 1 499 ? -4.379 -7.387 7.332 1 98.88 499 LEU A C 1
ATOM 3884 O O . LEU A 1 499 ? -5.449 -7.688 7.871 1 98.88 499 LEU A O 1
ATOM 3888 N N . ARG A 1 500 ? -3.322 -7.094 8.031 1 98.75 500 ARG A N 1
ATOM 3889 C CA . ARG A 1 500 ? -3.363 -7.043 9.484 1 98.75 500 ARG A CA 1
ATOM 3890 C C . ARG A 1 500 ? -4.418 -6.051 9.969 1 98.75 500 ARG A C 1
ATOM 3892 O O . ARG A 1 500 ? -5.207 -6.363 10.867 1 98.75 500 ARG A O 1
ATOM 3899 N N . GLN A 1 501 ? -4.41 -4.875 9.383 1 98.75 501 GLN A N 1
ATOM 3900 C CA . GLN A 1 501 ? -5.398 -3.871 9.766 1 98.75 501 GLN A CA 1
ATOM 3901 C C . GLN A 1 501 ? -6.816 -4.344 9.445 1 98.75 501 GLN A C 1
ATOM 3903 O O . GLN A 1 501 ? -7.742 -4.109 10.227 1 98.75 501 GLN A O 1
ATOM 3908 N N . ALA A 1 502 ? -6.992 -4.984 8.328 1 98.81 502 ALA A N 1
ATOM 3909 C CA . ALA A 1 502 ? -8.297 -5.516 7.953 1 98.81 502 ALA A CA 1
ATOM 3910 C C . ALA A 1 502 ? -8.773 -6.562 8.953 1 98.81 502 ALA A C 1
ATOM 3912 O O . ALA A 1 502 ? -9.961 -6.617 9.289 1 98.81 502 ALA A O 1
ATOM 3913 N N . VAL A 1 503 ? -7.863 -7.402 9.398 1 98.75 503 VAL A N 1
ATOM 3914 C CA . VAL A 1 503 ? -8.18 -8.414 10.398 1 98.75 503 VAL A CA 1
ATOM 3915 C C . VAL A 1 503 ? -8.625 -7.742 11.695 1 98.75 503 VAL A C 1
ATOM 3917 O O . VAL A 1 503 ? -9.625 -8.148 12.297 1 98.75 503 VAL A O 1
ATOM 3920 N N . LEU A 1 504 ? -7.91 -6.695 12.117 1 98.44 504 LEU A N 1
ATOM 3921 C CA . LEU A 1 504 ? -8.281 -5.953 13.312 1 98.44 504 LEU A CA 1
ATOM 3922 C C . LEU A 1 504 ? -9.688 -5.375 13.18 1 98.44 504 LEU A C 1
ATOM 3924 O O . LEU A 1 504 ? -10.484 -5.449 14.117 1 98.44 504 LEU A O 1
ATOM 3928 N N . GLU A 1 505 ? -9.969 -4.836 12.039 1 98.5 505 GLU A N 1
ATOM 3929 C CA . GLU A 1 505 ? -11.289 -4.258 11.805 1 98.5 505 GLU A CA 1
ATOM 3930 C C . GLU A 1 505 ? -12.375 -5.332 11.812 1 98.5 505 GLU A C 1
ATOM 3932 O O . GLU A 1 505 ? -13.477 -5.105 12.32 1 98.5 505 GLU A O 1
ATOM 3937 N N . THR A 1 506 ? -12.062 -6.477 11.234 1 98.44 506 THR A N 1
ATOM 3938 C CA . THR A 1 506 ? -13.016 -7.586 11.258 1 98.44 506 THR A CA 1
ATOM 3939 C C . THR A 1 506 ? -13.289 -8.031 12.695 1 98.44 506 THR A C 1
ATOM 3941 O O . THR A 1 506 ? -14.438 -8.328 13.047 1 98.44 506 THR A O 1
ATOM 3944 N N . LYS A 1 507 ? -12.273 -8.086 13.477 1 97.31 507 LYS A N 1
ATOM 3945 C CA . LYS A 1 507 ? -12.43 -8.461 14.883 1 97.31 507 LYS A CA 1
ATOM 3946 C C . LYS A 1 507 ? -13.336 -7.477 15.617 1 97.31 507 LYS A C 1
ATOM 3948 O O . LYS A 1 507 ? -14.094 -7.871 16.5 1 97.31 507 LYS A O 1
ATOM 3953 N N . GLN A 1 508 ? -13.266 -6.172 15.273 1 96.88 508 GLN A N 1
ATOM 3954 C CA . GLN A 1 508 ? -14.117 -5.172 15.906 1 96.88 508 GLN A CA 1
ATOM 3955 C C . GLN A 1 508 ? -15.578 -5.34 15.469 1 96.88 508 GLN A C 1
ATOM 3957 O O . GLN A 1 508 ? -16.484 -5.266 16.297 1 96.88 508 GLN A O 1
ATOM 3962 N N . GLU A 1 509 ? -15.758 -5.594 14.242 1 97.06 509 GLU A N 1
ATOM 3963 C CA . GLU A 1 509 ? -17.109 -5.723 13.703 1 97.06 509 GLU A CA 1
ATOM 3964 C C . GLU A 1 509 ? -17.688 -7.113 13.961 1 97.06 509 GLU A C 1
ATOM 3966 O O . GLU A 1 509 ? -18.859 -7.254 14.289 1 97.06 509 GLU A O 1
ATOM 3971 N N . THR A 1 510 ? -16.844 -8.164 13.867 1 96.5 510 THR A N 1
ATOM 3972 C CA . THR A 1 510 ? -17.141 -9.594 13.898 1 96.5 510 THR A CA 1
ATOM 3973 C C . THR A 1 510 ? -17.703 -10.055 12.562 1 96.5 510 THR A C 1
ATOM 3975 O O . THR A 1 510 ? -18.266 -9.258 11.805 1 96.5 510 THR A O 1
ATOM 3978 N N . VAL A 1 511 ? -17.594 -11.289 12.281 1 97.75 511 VAL A N 1
ATOM 3979 C CA . VAL A 1 511 ? -18.078 -11.852 11.023 1 97.75 511 VAL A CA 1
ATOM 3980 C C . VAL A 1 511 ? -19.609 -11.867 11.023 1 97.75 511 VAL A C 1
ATOM 3982 O O . VAL A 1 511 ? -20.234 -11.578 10 1 97.75 511 VAL A O 1
ATOM 3985 N N . GLN A 1 512 ? -20.203 -12.156 12.164 1 97.31 512 GLN A N 1
ATOM 3986 C CA . GLN A 1 512 ? -21.656 -12.188 12.281 1 97.31 512 GLN A CA 1
ATOM 3987 C C . GLN A 1 512 ? -22.266 -10.82 11.969 1 97.31 512 GLN A C 1
ATOM 3989 O O . GLN A 1 512 ? -23.219 -10.727 11.203 1 97.31 512 GLN A O 1
ATOM 3994 N N . LYS A 1 513 ? -21.766 -9.781 12.539 1 97.5 513 LYS A N 1
ATOM 3995 C CA . LYS A 1 513 ? -22.297 -8.438 12.32 1 97.5 513 LYS A CA 1
ATOM 3996 C C . LYS A 1 513 ? -22.047 -7.977 10.883 1 97.5 513 LYS A C 1
ATOM 3998 O O . LYS A 1 513 ? -22.844 -7.234 10.312 1 97.5 513 LYS A O 1
ATOM 4003 N N . ARG A 1 514 ? -20.953 -8.367 10.359 1 97.94 514 ARG A N 1
ATOM 4004 C CA . ARG A 1 514 ? -20.672 -8.078 8.961 1 97.94 514 ARG A CA 1
ATOM 4005 C C . ARG A 1 514 ? -21.719 -8.727 8.055 1 97.94 514 ARG A C 1
ATOM 4007 O O . ARG A 1 514 ? -22.203 -8.102 7.109 1 97.94 514 ARG A O 1
ATOM 4014 N N . TYR A 1 515 ? -22.031 -9.984 8.352 1 98.19 515 TYR A N 1
ATOM 4015 C CA . TYR A 1 515 ? -23.078 -10.68 7.605 1 98.19 515 TYR A CA 1
ATOM 4016 C C . TYR A 1 515 ? -24.406 -9.945 7.711 1 98.19 515 TYR A C 1
ATOM 4018 O O . TYR A 1 515 ? -25.141 -9.812 6.723 1 98.19 515 TYR A O 1
ATOM 4026 N N . GLU A 1 516 ? -24.703 -9.445 8.875 1 98.44 516 GLU A N 1
ATOM 4027 C CA . GLU A 1 516 ? -25.922 -8.672 9.086 1 98.44 516 GLU A CA 1
ATOM 4028 C C . GLU A 1 516 ? -25.906 -7.387 8.266 1 98.44 516 GLU A C 1
ATOM 4030 O O . GLU A 1 516 ? -26.922 -7.012 7.676 1 98.44 516 GLU A O 1
ATOM 4035 N N . ARG A 1 517 ? -24.766 -6.707 8.242 1 98.44 517 ARG A N 1
ATOM 4036 C CA . ARG A 1 517 ? -24.625 -5.48 7.465 1 98.44 517 ARG A CA 1
ATOM 4037 C C . ARG A 1 517 ? -24.797 -5.758 5.977 1 98.44 517 ARG A C 1
ATOM 4039 O O . ARG A 1 517 ? -25.5 -5.016 5.277 1 98.44 517 ARG A O 1
ATOM 4046 N N . TYR A 1 518 ? -24.156 -6.828 5.461 1 98.31 518 TYR A N 1
ATOM 4047 C CA . TYR A 1 518 ? -24.297 -7.207 4.059 1 98.31 518 TYR A CA 1
ATOM 4048 C C . TYR A 1 518 ? -25.75 -7.543 3.732 1 98.31 518 TYR A C 1
ATOM 4050 O O . TYR A 1 518 ? -26.25 -7.168 2.672 1 98.31 518 TYR A O 1
ATOM 4058 N N . THR A 1 519 ? -26.406 -8.242 4.637 1 98.44 519 THR A N 1
ATOM 4059 C CA . THR A 1 519 ? -27.797 -8.617 4.449 1 98.44 519 THR A CA 1
ATOM 4060 C C . THR A 1 519 ? -28.688 -7.379 4.438 1 98.44 519 THR A C 1
ATOM 4062 O O . THR A 1 519 ? -29.641 -7.301 3.656 1 98.44 519 THR A O 1
ATOM 4065 N N . ALA A 1 520 ? -28.406 -6.434 5.301 1 98.81 520 ALA A N 1
ATOM 4066 C CA . ALA A 1 520 ? -29.141 -5.176 5.301 1 98.81 520 ALA A CA 1
ATOM 4067 C C . ALA A 1 520 ? -29.016 -4.457 3.961 1 98.81 520 ALA A C 1
ATOM 4069 O O . ALA A 1 520 ? -30 -3.941 3.42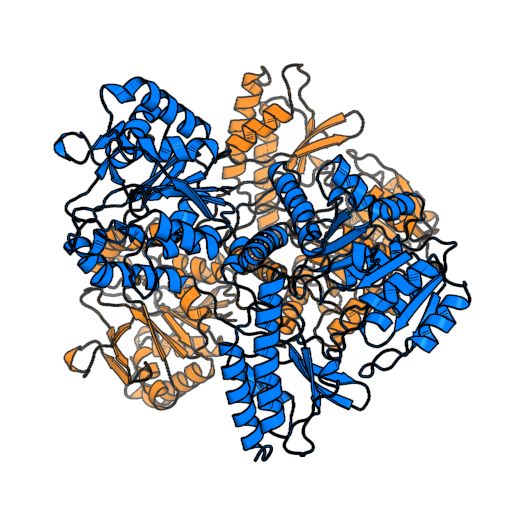4 1 98.81 520 ALA A O 1
ATOM 4070 N N . CYS A 1 521 ? -27.812 -4.359 3.463 1 98.75 521 CYS A N 1
ATOM 4071 C CA . CYS A 1 521 ? -27.578 -3.768 2.148 1 98.75 521 CYS A CA 1
ATOM 4072 C C . CYS A 1 521 ? -28.359 -4.52 1.069 1 98.75 521 CYS A C 1
ATOM 4074 O O . CYS A 1 521 ? -28.969 -3.904 0.2 1 98.75 521 CYS A O 1
ATOM 4076 N N . TRP A 1 522 ? -28.312 -5.852 1.144 1 98.62 522 TRP A N 1
ATOM 4077 C CA . TRP A 1 522 ? -29.016 -6.715 0.199 1 98.62 522 TRP A CA 1
ATOM 4078 C C . TRP A 1 522 ? -30.516 -6.457 0.245 1 98.62 522 TRP A C 1
ATOM 4080 O O . TRP A 1 522 ? -31.172 -6.348 -0.797 1 98.62 522 TRP A O 1
ATOM 4090 N N . ASN A 1 523 ? -31.094 -6.336 1.435 1 98.75 523 ASN A N 1
ATOM 4091 C CA . ASN A 1 523 ? -32.5 -6.055 1.596 1 98.75 523 ASN A CA 1
ATOM 4092 C C . ASN A 1 523 ? -32.906 -4.742 0.927 1 98.75 523 ASN A C 1
ATOM 4094 O O . ASN A 1 523 ? -33.938 -4.66 0.273 1 98.75 523 ASN A O 1
ATOM 4098 N N . ILE A 1 524 ? -32.062 -3.74 1.108 1 98.81 524 ILE A N 1
ATOM 4099 C CA . ILE A 1 524 ? -32.281 -2.432 0.511 1 98.81 524 ILE A CA 1
ATOM 4100 C C . ILE A 1 524 ? -32.281 -2.551 -1.011 1 98.81 524 ILE A C 1
ATOM 4102 O O . ILE A 1 524 ? -33.188 -2.029 -1.682 1 98.81 524 ILE A O 1
ATOM 4106 N N . LEU A 1 525 ? -31.344 -3.244 -1.536 1 98.69 525 LEU A N 1
ATOM 4107 C CA . LEU A 1 525 ? -31.203 -3.414 -2.979 1 98.69 525 LEU A CA 1
ATOM 4108 C C . LEU A 1 525 ? -32.406 -4.184 -3.553 1 98.69 525 LEU A C 1
ATOM 4110 O O . LEU A 1 525 ? -33 -3.77 -4.551 1 98.69 525 LEU A O 1
ATOM 4114 N N . VAL A 1 526 ? -32.781 -5.316 -2.961 1 98.38 526 VAL A N 1
ATOM 4115 C CA . VAL A 1 526 ? -33.844 -6.188 -3.434 1 98.38 526 VAL A CA 1
ATOM 4116 C C . VAL A 1 526 ? -35.156 -5.426 -3.432 1 98.38 526 VAL A C 1
ATOM 4118 O O . VAL A 1 526 ? -35.938 -5.516 -4.387 1 98.38 526 VAL A O 1
ATOM 4121 N N . ALA A 1 527 ? -35.375 -4.691 -2.348 1 98.31 527 ALA A N 1
ATOM 4122 C CA . ALA A 1 527 ? -36.594 -3.891 -2.275 1 98.31 527 ALA A CA 1
ATOM 4123 C C . ALA A 1 527 ? -36.656 -2.893 -3.426 1 98.31 527 ALA A C 1
ATOM 4125 O O . ALA A 1 527 ? -37.719 -2.707 -4.035 1 98.31 527 ALA A O 1
ATOM 4126 N N . ALA A 1 528 ? -35.562 -2.236 -3.697 1 98.19 528 ALA A N 1
ATOM 4127 C CA . ALA A 1 528 ? -35.5 -1.252 -4.773 1 98.19 528 ALA A CA 1
ATOM 4128 C C . ALA A 1 528 ? -35.719 -1.913 -6.133 1 98.19 528 ALA A C 1
ATOM 4130 O O . ALA A 1 528 ? -36.406 -1.366 -6.992 1 98.19 528 ALA A O 1
ATOM 4131 N N . ILE A 1 529 ? -35.125 -3.068 -6.355 1 97.94 529 ILE A N 1
ATOM 4132 C CA . ILE A 1 529 ? -35.25 -3.812 -7.605 1 97.94 529 ILE A CA 1
ATOM 4133 C C . ILE A 1 529 ? -36.688 -4.191 -7.844 1 97.94 529 ILE A C 1
ATOM 4135 O O . ILE A 1 529 ? -37.219 -4.012 -8.945 1 97.94 529 ILE A O 1
ATOM 4139 N N . LYS A 1 530 ? -37.312 -4.645 -6.828 1 97.25 530 LYS A N 1
ATOM 4140 C CA . LYS A 1 530 ? -38.719 -5.031 -6.918 1 97.25 530 LYS A CA 1
ATOM 4141 C C . LYS A 1 530 ? -39.625 -3.822 -7.215 1 97.25 530 LYS A C 1
ATOM 4143 O O . LYS A 1 530 ? -40.5 -3.893 -8.062 1 97.25 530 LYS A O 1
ATOM 4148 N N . LYS A 1 531 ? -39.312 -2.785 -6.578 1 97.12 531 LYS A N 1
ATOM 4149 C CA . LYS A 1 531 ? -40.094 -1.565 -6.773 1 97.12 531 LYS A CA 1
ATOM 4150 C C . LYS A 1 531 ? -39.969 -1.056 -8.211 1 97.12 531 LYS A C 1
ATOM 4152 O O . LYS A 1 531 ? -40.938 -0.507 -8.766 1 97.12 531 LYS A O 1
ATOM 4157 N N . LEU A 1 532 ? -38.844 -1.261 -8.805 1 96.81 532 LEU A N 1
ATOM 4158 C CA . LEU A 1 532 ? -38.562 -0.796 -10.156 1 96.81 532 LEU A CA 1
ATOM 4159 C C . LEU A 1 532 ? -39.094 -1.773 -11.195 1 96.81 532 LEU A C 1
ATOM 4161 O O . LEU A 1 532 ? -39.094 -1.481 -12.391 1 96.81 532 LEU A O 1
ATOM 4165 N N . GLY A 1 533 ? -39.562 -2.959 -10.719 1 95.56 533 GLY A N 1
ATOM 4166 C CA . GLY A 1 533 ? -40.062 -3.977 -11.625 1 95.56 533 GLY A CA 1
ATOM 4167 C C . GLY A 1 533 ? -38.938 -4.762 -12.32 1 95.56 533 GLY A C 1
ATOM 4168 O O . GLY A 1 533 ? -39.188 -5.41 -13.336 1 95.56 533 GLY A O 1
ATOM 4169 N N . LEU A 1 534 ? -37.75 -4.66 -11.805 1 97.06 534 LEU A N 1
ATOM 4170 C CA . LEU A 1 534 ? -36.656 -5.453 -12.328 1 97.06 534 LEU A CA 1
ATOM 4171 C C . LEU A 1 534 ? -36.688 -6.867 -11.758 1 97.06 534 LEU A C 1
ATOM 4173 O O . LEU A 1 534 ? -37.375 -7.129 -10.773 1 97.06 534 LEU A O 1
ATOM 4177 N N . LYS A 1 535 ? -35.969 -7.73 -12.422 1 96.81 535 LYS A N 1
ATOM 4178 C CA . LYS A 1 535 ? -35.938 -9.133 -12.008 1 96.81 535 LYS A CA 1
ATOM 4179 C C . LYS A 1 535 ? -34.531 -9.57 -11.656 1 96.81 535 LYS A C 1
ATOM 4181 O O . LYS A 1 535 ? -33.562 -9.125 -12.273 1 96.81 535 LYS A O 1
ATOM 4186 N N . MET A 1 536 ? -34.469 -10.383 -10.695 1 97.75 536 MET A N 1
ATOM 4187 C CA . MET A 1 536 ? -33.188 -10.984 -10.305 1 97.75 536 MET A CA 1
ATOM 4188 C C . MET A 1 536 ? -33.062 -12.391 -10.875 1 97.75 536 MET A C 1
ATOM 4190 O O . MET A 1 536 ? -34.031 -13.133 -10.969 1 97.75 536 MET A O 1
ATOM 4194 N N . LEU A 1 537 ? -31.875 -12.781 -11.289 1 97.12 537 LEU A N 1
ATOM 4195 C CA . LEU A 1 537 ? -31.641 -14.047 -11.961 1 97.12 537 LEU A CA 1
ATOM 4196 C C . LEU A 1 537 ? -31.797 -15.219 -11 1 97.12 537 LEU A C 1
ATOM 4198 O O . LEU A 1 537 ? -32.469 -16.203 -11.32 1 97.12 537 LEU A O 1
ATOM 4202 N N . VAL A 1 538 ? -31.156 -15.141 -9.82 1 97.31 538 VAL A N 1
ATOM 4203 C CA . VAL A 1 538 ? -31.203 -16.188 -8.797 1 97.31 538 VAL A CA 1
ATOM 4204 C C . VAL A 1 538 ? -32.375 -15.922 -7.859 1 97.31 538 VAL A C 1
ATOM 4206 O O . VAL A 1 538 ? -32.594 -14.789 -7.434 1 97.31 538 VAL A O 1
ATOM 4209 N N . LYS A 1 539 ? -33.156 -16.938 -7.559 1 96.5 539 LYS A N 1
ATOM 4210 C CA . LYS A 1 539 ? -34.219 -16.797 -6.598 1 96.5 539 LYS A CA 1
ATOM 4211 C C . LYS A 1 539 ? -33.719 -16.328 -5.246 1 96.5 539 LYS A C 1
ATOM 4213 O O . LYS A 1 539 ? -32.625 -16.719 -4.816 1 96.5 539 LYS A O 1
ATOM 4218 N N . GLU A 1 540 ? -34.469 -15.492 -4.59 1 96.38 540 GLU A N 1
ATOM 4219 C CA . GLU A 1 540 ? -34.062 -14.82 -3.354 1 96.38 540 GLU A CA 1
ATOM 4220 C C . GLU A 1 540 ? -33.562 -15.836 -2.314 1 96.38 540 GLU A C 1
ATOM 4222 O O . GLU A 1 540 ? -32.594 -15.602 -1.629 1 96.38 540 GLU A O 1
ATOM 4227 N N . GLU A 1 541 ? -34.25 -16.953 -2.25 1 95.06 541 GLU A N 1
ATOM 4228 C CA . GLU A 1 541 ? -33.969 -17.938 -1.2 1 95.06 541 GLU A CA 1
ATOM 4229 C C . GLU A 1 541 ? -32.625 -18.625 -1.424 1 95.06 541 GLU A C 1
ATOM 4231 O O . GLU A 1 541 ? -32.094 -19.266 -0.517 1 95.06 541 GLU A O 1
ATOM 4236 N N . HIS A 1 542 ? -32.062 -18.5 -2.613 1 95.25 542 HIS A N 1
ATOM 4237 C CA . HIS A 1 542 ? -30.797 -19.156 -2.932 1 95.25 542 HIS A CA 1
ATOM 4238 C C . HIS A 1 542 ? -29.672 -18.141 -3.066 1 95.25 542 HIS A C 1
ATOM 4240 O O . HIS A 1 542 ? -28.531 -18.516 -3.383 1 95.25 542 HIS A O 1
ATOM 4246 N N . GLN A 1 543 ? -30.016 -16.891 -2.859 1 96.19 543 GLN A N 1
ATOM 4247 C CA . GLN A 1 543 ? -28.984 -15.852 -2.977 1 96.19 543 GLN A CA 1
ATOM 4248 C C . GLN A 1 543 ? -28.109 -15.797 -1.729 1 96.19 543 GLN A C 1
ATOM 4250 O O . GLN A 1 543 ? -28.594 -16.016 -0.615 1 96.19 543 GLN A O 1
ATOM 4255 N N . SER A 1 544 ? -26.844 -15.5 -1.87 1 94.69 544 SER A N 1
ATOM 4256 C CA . SER A 1 544 ? -25.859 -15.398 -0.794 1 94.69 544 SER A CA 1
ATOM 4257 C C . SER A 1 544 ? -26.047 -14.117 0.009 1 94.69 544 SER A C 1
ATOM 4259 O O . SER A 1 544 ? -25.562 -14 1.131 1 94.69 544 SER A O 1
ATOM 4261 N N . HIS A 1 545 ? -26.719 -13.094 -0.522 1 96.62 545 HIS A N 1
ATOM 4262 C CA . HIS A 1 545 ? -26.891 -11.742 -0.005 1 96.62 545 HIS A CA 1
ATOM 4263 C C . HIS A 1 545 ? -25.625 -10.914 -0.239 1 96.62 545 HIS A C 1
ATOM 4265 O O . HIS A 1 545 ? -25.484 -9.828 0.327 1 96.62 545 HIS A O 1
ATOM 4271 N N . PHE A 1 546 ? -24.625 -11.453 -1.027 1 97.06 546 PHE A N 1
ATOM 4272 C CA . PHE A 1 546 ? -23.375 -10.75 -1.29 1 97.06 546 PHE A CA 1
ATOM 4273 C C . PHE A 1 546 ? -23.406 -10.102 -2.668 1 97.06 546 PHE A C 1
ATOM 4275 O O . PHE A 1 546 ? -22.844 -9.016 -2.859 1 97.06 546 PHE A O 1
ATOM 4282 N N . ILE A 1 547 ? -23.953 -10.797 -3.6 1 96.88 547 ILE A N 1
ATOM 4283 C CA . ILE A 1 547 ? -23.984 -10.359 -4.988 1 96.88 547 ILE A CA 1
ATOM 4284 C C . ILE A 1 547 ? -25.375 -10.641 -5.578 1 96.88 547 ILE A C 1
ATOM 4286 O O . ILE A 1 547 ? -25.953 -11.703 -5.348 1 96.88 547 ILE A O 1
ATOM 4290 N N . THR A 1 548 ? -25.922 -9.727 -6.246 1 97.69 548 THR A N 1
ATOM 4291 C CA . THR A 1 548 ? -27.219 -9.867 -6.91 1 97.69 548 THR A CA 1
ATOM 4292 C C . THR A 1 548 ? -27.078 -9.68 -8.422 1 97.69 548 THR A C 1
ATOM 4294 O O . THR A 1 548 ? -26.609 -8.625 -8.875 1 97.69 548 THR A O 1
ATOM 4297 N N . ALA A 1 549 ? -27.391 -10.703 -9.148 1 97.38 549 ALA A N 1
ATOM 4298 C CA . ALA A 1 549 ? -27.438 -10.609 -10.602 1 97.38 549 ALA A CA 1
ATOM 4299 C C . ALA A 1 549 ? -28.812 -10.156 -11.078 1 97.38 549 ALA A C 1
ATOM 4301 O O . ALA A 1 549 ? -29.828 -10.812 -10.805 1 97.38 549 ALA A O 1
ATOM 4302 N N . ILE A 1 550 ? -28.875 -9.008 -11.719 1 97.88 550 ILE A N 1
ATOM 4303 C CA . ILE A 1 550 ? -30.125 -8.398 -12.156 1 97.88 550 ILE A CA 1
ATOM 4304 C C . ILE A 1 550 ? -30.25 -8.508 -13.672 1 97.88 550 ILE A C 1
ATOM 4306 O O . ILE A 1 550 ? -29.297 -8.18 -14.406 1 97.88 550 ILE A O 1
ATOM 4310 N N . LEU A 1 551 ? -31.391 -9.008 -14.164 1 97.38 551 LEU A N 1
ATOM 4311 C CA . LEU A 1 551 ? -31.625 -9.086 -15.602 1 97.38 551 LEU A CA 1
ATOM 4312 C C . LEU A 1 551 ? -31.719 -7.691 -16.219 1 97.38 551 LEU A C 1
ATOM 4314 O O . LEU A 1 551 ? -32.375 -6.812 -15.664 1 97.38 551 LEU A O 1
ATOM 4318 N N . GLU A 1 552 ? -31.031 -7.523 -17.281 1 96.62 552 GLU A N 1
ATOM 4319 C CA . GLU A 1 552 ? -31.109 -6.227 -17.953 1 96.62 552 GLU A CA 1
ATOM 4320 C C . GLU A 1 552 ? -32.531 -5.934 -18.422 1 96.62 552 GLU A C 1
ATOM 4322 O O . GLU A 1 552 ? -33.25 -6.836 -18.859 1 96.62 552 GLU A O 1
ATOM 4327 N N . PRO A 1 553 ? -32.906 -4.664 -18.359 1 95 553 PRO A N 1
ATOM 4328 C CA . PRO A 1 553 ? -34.219 -4.305 -18.859 1 95 553 PRO A CA 1
ATOM 4329 C C . PRO A 1 553 ? -34.375 -4.602 -20.359 1 95 553 PRO A C 1
ATOM 4331 O O . PRO A 1 553 ? -33.438 -4.422 -21.125 1 95 553 PRO A O 1
ATOM 4334 N N . GLU A 1 554 ? -35.688 -4.938 -20.672 1 91.56 554 GLU A N 1
ATOM 4335 C CA . GLU A 1 554 ? -35.969 -5.242 -22.062 1 91.56 554 GLU A CA 1
ATOM 4336 C C . GLU A 1 554 ? -36.375 -3.982 -22.828 1 91.56 554 GLU A C 1
ATOM 4338 O O . GLU A 1 554 ? -37.531 -3.846 -23.25 1 91.56 554 GLU A O 1
ATOM 4343 N N . THR A 1 555 ? -35.625 -3.051 -22.891 1 95.06 555 THR A N 1
ATOM 4344 C CA . THR A 1 555 ? -35.844 -1.833 -23.656 1 95.06 555 THR A CA 1
ATOM 4345 C C . THR A 1 555 ? -34.562 -1.454 -24.438 1 95.06 555 THR A C 1
ATOM 4347 O O . THR A 1 555 ? -33.469 -1.617 -23.938 1 95.06 555 THR A O 1
ATOM 4350 N N . PRO A 1 556 ? -34.75 -1.052 -25.656 1 94.94 556 PRO A N 1
ATOM 4351 C CA . PRO A 1 556 ? -33.594 -0.633 -26.453 1 94.94 556 PRO A CA 1
ATOM 4352 C C . PRO A 1 556 ? -32.906 0.597 -25.891 1 94.94 556 PRO A C 1
ATOM 4354 O O . PRO A 1 556 ? -31.781 0.928 -26.297 1 94.94 556 PRO A O 1
ATOM 4357 N N . LYS A 1 557 ? -33.531 1.204 -24.891 1 96.75 557 LYS A N 1
ATOM 4358 C CA . LYS A 1 557 ? -32.938 2.402 -24.281 1 96.75 557 LYS A CA 1
ATOM 4359 C C . LYS A 1 557 ? -31.891 2.041 -23.234 1 96.75 557 LYS A C 1
ATOM 4361 O O . LYS A 1 557 ? -31.109 2.891 -22.812 1 96.75 557 LYS A O 1
ATOM 4366 N N . TYR A 1 558 ? -31.922 0.856 -22.906 1 96.31 558 TYR A N 1
ATOM 4367 C CA . TYR A 1 558 ? -30.984 0.42 -21.891 1 96.31 558 TYR A CA 1
ATOM 4368 C C . TYR A 1 558 ? -29.594 0.223 -22.469 1 96.31 558 TYR A C 1
ATOM 4370 O O . TYR A 1 558 ? -29.438 -0.282 -23.594 1 96.31 558 TYR A O 1
ATOM 4378 N N . SER A 1 559 ? -28.609 0.662 -21.797 1 96.38 559 SER A N 1
ATOM 4379 C CA . SER A 1 559 ? -27.188 0.419 -22.047 1 96.38 559 SER A CA 1
ATOM 4380 C C . SER A 1 559 ? -26.422 0.253 -20.734 1 96.38 559 SER A C 1
ATOM 4382 O O . SER A 1 559 ? -26.453 1.134 -19.875 1 96.38 559 SER A O 1
ATOM 4384 N N . PHE A 1 560 ? -25.75 -0.863 -20.609 1 96.5 560 PHE A N 1
ATOM 4385 C CA . PHE A 1 560 ? -24.969 -1.052 -19.391 1 96.5 560 PHE A CA 1
ATOM 4386 C C . PHE A 1 560 ? -23.906 0.031 -19.266 1 96.5 560 PHE A C 1
ATOM 4388 O O . PHE A 1 560 ? -23.641 0.528 -18.172 1 96.5 560 PHE A O 1
ATOM 4395 N N . GLU A 1 561 ? -23.25 0.333 -20.359 1 96.69 561 GLU A N 1
ATOM 4396 C CA . GLU A 1 561 ? -22.203 1.35 -20.344 1 96.69 561 GLU A CA 1
ATOM 4397 C C . GLU A 1 561 ? -22.734 2.684 -19.828 1 96.69 561 GLU A C 1
ATOM 4399 O O . GLU A 1 561 ? -22.062 3.361 -19.047 1 96.69 561 GLU A O 1
ATOM 4404 N N . ALA A 1 562 ? -23.922 3.053 -20.266 1 97.69 562 ALA A N 1
ATOM 4405 C CA . ALA A 1 562 ? -24.516 4.309 -19.828 1 97.69 562 ALA A CA 1
ATOM 4406 C C . ALA A 1 562 ? -24.844 4.262 -18.328 1 97.69 562 ALA A C 1
ATOM 4408 O O . ALA A 1 562 ? -24.609 5.238 -17.609 1 97.69 562 ALA A O 1
ATOM 4409 N N . LEU A 1 563 ? -25.406 3.111 -17.891 1 98.06 563 LEU A N 1
ATOM 4410 C CA . LEU A 1 563 ? -25.688 2.945 -16.469 1 98.06 563 LEU A CA 1
ATOM 4411 C C . LEU A 1 563 ? -24.406 2.994 -15.656 1 98.06 563 LEU A C 1
ATOM 4413 O O . LEU A 1 563 ? -24.359 3.639 -14.602 1 98.06 563 LEU A O 1
ATOM 4417 N N . HIS A 1 564 ? -23.469 2.254 -16.125 1 98 564 HIS A N 1
ATOM 4418 C CA . HIS A 1 564 ? -22.156 2.229 -15.469 1 98 564 HIS A CA 1
ATOM 4419 C C . HIS A 1 564 ? -21.578 3.633 -15.344 1 98 564 HIS A C 1
ATOM 4421 O O . HIS A 1 564 ? -21.141 4.031 -14.258 1 98 564 HIS A O 1
ATOM 4427 N N . ASP A 1 565 ? -21.5 4.395 -16.438 1 97.5 565 ASP A N 1
ATOM 4428 C CA . ASP A 1 565 ? -20.953 5.746 -16.438 1 97.5 565 ASP A CA 1
ATOM 4429 C C . ASP A 1 565 ? -21.734 6.656 -15.492 1 97.5 565 ASP A C 1
ATOM 4431 O O . ASP A 1 565 ? -21.156 7.473 -14.773 1 97.5 565 ASP A O 1
ATOM 4435 N N . PHE A 1 566 ? -23.062 6.531 -15.555 1 97.81 566 PHE A N 1
ATOM 4436 C CA . PHE A 1 566 ? -23.922 7.309 -14.664 1 97.81 566 PHE A CA 1
ATOM 4437 C C . PHE A 1 566 ? -23.609 7.004 -13.211 1 97.81 566 PHE A C 1
ATOM 4439 O O . PHE A 1 566 ? -23.453 7.918 -12.398 1 97.81 566 PHE A O 1
ATOM 4446 N N . ALA A 1 567 ? -23.531 5.691 -12.859 1 98.19 567 ALA A N 1
ATOM 4447 C CA . ALA A 1 567 ? -23.188 5.277 -11.5 1 98.19 567 ALA A CA 1
ATOM 4448 C C . ALA A 1 567 ? -21.812 5.805 -11.086 1 98.19 567 ALA A C 1
ATOM 4450 O O . ALA A 1 567 ? -21.641 6.281 -9.961 1 98.19 567 ALA A O 1
ATOM 4451 N N . ALA A 1 568 ? -20.844 5.719 -11.992 1 96.75 568 ALA A N 1
ATOM 4452 C CA . ALA A 1 568 ? -19.484 6.168 -11.734 1 96.75 568 ALA A CA 1
ATOM 4453 C C . ALA A 1 568 ? -19.453 7.664 -11.422 1 96.75 568 ALA A C 1
ATOM 4455 O O . ALA A 1 568 ? -18.641 8.109 -10.594 1 96.75 568 ALA A O 1
ATOM 4456 N N . GLU A 1 569 ? -20.266 8.43 -12.078 1 95.5 569 GLU A N 1
ATOM 4457 C CA . GLU A 1 569 ? -20.359 9.867 -11.82 1 95.5 569 GLU A CA 1
ATOM 4458 C C . GLU A 1 569 ? -20.797 10.141 -10.383 1 95.5 569 GLU A C 1
ATOM 4460 O O . GLU A 1 569 ? -20.609 11.25 -9.883 1 95.5 569 GLU A O 1
ATOM 4465 N N . HIS A 1 570 ? -21.422 9.148 -9.82 1 96.75 570 HIS A N 1
ATOM 4466 C CA . HIS A 1 570 ? -21.906 9.305 -8.453 1 96.75 570 HIS A CA 1
ATOM 4467 C C . HIS A 1 570 ? -21.109 8.422 -7.488 1 96.75 570 HIS A C 1
ATOM 4469 O O . HIS A 1 570 ? -21.625 8.008 -6.449 1 96.75 570 HIS A O 1
ATOM 4475 N N . SER A 1 571 ? -19.859 7.953 -7.863 1 96.81 571 SER A N 1
ATOM 4476 C CA . SER A 1 571 ? -18.859 7.305 -7.035 1 96.81 571 SER A CA 1
ATOM 4477 C C . SER A 1 571 ? -19.234 5.863 -6.727 1 96.81 571 SER A C 1
ATOM 4479 O O . SER A 1 571 ? -18.906 5.348 -5.656 1 96.81 571 SER A O 1
ATOM 4481 N N . PHE A 1 572 ? -20.078 5.27 -7.648 1 98.38 572 PHE A N 1
ATOM 4482 C CA . PHE A 1 572 ? -20.391 3.844 -7.566 1 98.38 572 PHE A CA 1
ATOM 4483 C C . PHE A 1 572 ? -19.828 3.1 -8.773 1 98.38 572 PHE A C 1
ATOM 4485 O O . PHE A 1 572 ? -19.938 3.568 -9.906 1 98.38 572 PHE A O 1
ATOM 4492 N N . THR A 1 573 ? -19.188 1.999 -8.539 1 98.06 573 THR A N 1
ATOM 4493 C CA . THR A 1 573 ? -18.734 1.129 -9.617 1 98.06 573 THR A CA 1
ATOM 4494 C C . THR A 1 573 ? -19.578 -0.148 -9.664 1 98.06 573 THR A C 1
ATOM 4496 O O . THR A 1 573 ? -19.641 -0.886 -8.68 1 98.06 573 THR A O 1
ATOM 4499 N N . ILE A 1 574 ? -20.234 -0.376 -10.766 1 97.31 574 ILE A N 1
ATOM 4500 C CA . ILE A 1 574 ? -21.031 -1.59 -10.914 1 97.31 574 ILE A CA 1
ATOM 4501 C C . ILE A 1 574 ? -20.359 -2.523 -11.922 1 97.31 574 ILE A C 1
ATOM 4503 O O . ILE A 1 574 ? -19.391 -2.146 -12.57 1 97.31 574 ILE A O 1
ATOM 4507 N N . TYR A 1 575 ? -20.875 -3.711 -12.023 1 93.94 575 TYR A N 1
ATOM 4508 C CA . TYR A 1 575 ? -20.156 -4.758 -12.75 1 93.94 575 TYR A CA 1
ATOM 4509 C C . TYR A 1 575 ? -21.078 -5.453 -13.742 1 93.94 575 TYR A C 1
ATOM 4511 O O . TYR A 1 575 ? -22.25 -5.703 -13.445 1 93.94 575 TYR A O 1
ATOM 4519 N N . PRO A 1 576 ? -20.516 -5.688 -14.898 1 92.19 576 PRO A N 1
ATOM 4520 C CA . PRO A 1 576 ? -21.312 -6.41 -15.891 1 92.19 576 PRO A CA 1
ATOM 4521 C C . PRO A 1 576 ? -21.438 -7.902 -15.57 1 92.19 576 PRO A C 1
ATOM 4523 O O . PRO A 1 576 ? -20.688 -8.422 -14.75 1 92.19 576 PRO A O 1
ATOM 4526 N N . GLY A 1 577 ? -22.438 -8.492 -16.125 1 89.44 577 GLY A N 1
ATOM 4527 C CA . GLY A 1 577 ? -22.641 -9.93 -16 1 89.44 577 GLY A CA 1
ATOM 4528 C C . GLY A 1 577 ? -23.234 -10.562 -17.25 1 89.44 577 GLY A C 1
ATOM 4529 O O . GLY A 1 577 ? -24.266 -10.109 -17.75 1 89.44 577 GLY A O 1
ATOM 4530 N N . LYS A 1 578 ? -22.422 -11.359 -17.906 1 81.75 578 LYS A N 1
ATOM 4531 C CA . LYS A 1 578 ? -22.922 -12.094 -19.062 1 81.75 578 LYS A CA 1
ATOM 4532 C C . LYS A 1 578 ? -22.812 -13.602 -18.859 1 81.75 578 LYS A C 1
ATOM 4534 O O . LYS A 1 578 ? -21.75 -14.102 -18.469 1 81.75 578 LYS A O 1
ATOM 4539 N N . LEU A 1 579 ? -23.922 -14.195 -18.953 1 86.62 579 LEU A N 1
ATOM 4540 C CA . LEU A 1 579 ? -24 -15.648 -18.875 1 86.62 579 LEU A CA 1
ATOM 4541 C C . LEU A 1 579 ? -24.609 -16.234 -20.141 1 86.62 579 LEU A C 1
ATOM 4543 O O . LEU A 1 579 ? -25.828 -16.453 -20.203 1 86.62 579 LEU A O 1
ATOM 4547 N N . GLY A 1 580 ? -23.766 -16.609 -21 1 82.75 580 GLY A N 1
ATOM 4548 C CA . GLY A 1 580 ? -24.297 -17.047 -22.266 1 82.75 580 GLY A CA 1
ATOM 4549 C C . GLY A 1 580 ? -25.156 -15.992 -22.953 1 82.75 580 GLY A C 1
ATOM 4550 O O . GLY A 1 580 ? -24.672 -14.898 -23.266 1 82.75 580 GLY A O 1
ATOM 4551 N N . ASN A 1 581 ? -26.391 -16.312 -23.016 1 85.62 581 ASN A N 1
ATOM 4552 C CA . ASN A 1 581 ? -27.297 -15.391 -23.688 1 85.62 581 ASN A CA 1
ATOM 4553 C C . ASN A 1 581 ? -28.125 -14.586 -22.672 1 85.62 581 ASN A C 1
ATOM 4555 O O . ASN A 1 581 ? -29.047 -13.867 -23.062 1 85.62 581 ASN A O 1
ATOM 4559 N N . ILE A 1 582 ? -27.75 -14.758 -21.469 1 92 582 ILE A N 1
ATOM 4560 C CA . ILE A 1 582 ? -28.453 -14.008 -20.438 1 92 582 ILE A CA 1
ATOM 4561 C C . ILE A 1 582 ? -27.641 -12.766 -20.047 1 92 582 ILE A C 1
ATOM 4563 O O . ILE A 1 582 ? -26.531 -12.883 -19.547 1 92 582 ILE A O 1
ATOM 4567 N N . ASP A 1 583 ? -28.312 -11.656 -20.344 1 93.62 583 ASP A N 1
ATOM 4568 C CA . ASP A 1 583 ? -27.641 -10.391 -20.031 1 93.62 583 ASP A CA 1
ATOM 4569 C C . ASP A 1 583 ? -28.047 -9.875 -18.656 1 93.62 583 ASP A C 1
ATOM 4571 O O . ASP A 1 583 ? -29.234 -9.656 -18.391 1 93.62 583 ASP A O 1
ATOM 4575 N N . THR A 1 584 ? -27.125 -9.766 -17.828 1 96.38 584 THR A N 1
ATOM 4576 C CA . THR A 1 584 ? -27.359 -9.25 -16.484 1 96.38 584 THR A CA 1
ATOM 4577 C C . THR A 1 584 ? -26.344 -8.156 -16.156 1 96.38 584 THR A C 1
ATOM 4579 O O . THR A 1 584 ? -25.391 -7.93 -16.906 1 96.38 584 THR A O 1
ATOM 4582 N N . PHE A 1 585 ? -26.594 -7.383 -15.219 1 96.75 585 PHE A N 1
ATOM 4583 C CA . PHE A 1 585 ? -25.562 -6.668 -14.469 1 96.75 585 PHE A CA 1
ATOM 4584 C C . PHE A 1 585 ? -25.609 -7.055 -12.992 1 96.75 585 PHE A C 1
ATOM 4586 O O . PHE A 1 585 ? -26.594 -7.598 -12.516 1 96.75 585 PHE A O 1
ATOM 4593 N N . ARG A 1 586 ? -24.531 -6.855 -12.344 1 96.75 586 ARG A N 1
ATOM 4594 C CA . ARG A 1 586 ? -24.391 -7.355 -10.977 1 96.75 586 ARG A CA 1
ATOM 4595 C C . ARG A 1 586 ? -24.094 -6.223 -10.008 1 96.75 586 ARG A C 1
ATOM 4597 O O . ARG A 1 586 ? -23.375 -5.281 -10.344 1 96.75 586 ARG A O 1
ATOM 4604 N N . ILE A 1 587 ? -24.656 -6.344 -8.891 1 98.06 587 ILE A N 1
ATOM 4605 C CA . ILE A 1 587 ? -24.359 -5.457 -7.77 1 98.06 587 ILE A CA 1
ATOM 4606 C C . ILE A 1 587 ? -23.859 -6.27 -6.582 1 98.06 587 ILE A C 1
ATOM 4608 O O . ILE A 1 587 ? -24.562 -7.145 -6.074 1 98.06 587 ILE A O 1
ATOM 4612 N N . ALA A 1 588 ? -22.656 -6.008 -6.199 1 97.75 588 ALA A N 1
ATOM 4613 C CA . ALA A 1 588 ? -22.062 -6.664 -5.035 1 97.75 588 ALA A CA 1
ATOM 4614 C C . ALA A 1 588 ? -22.062 -5.738 -3.822 1 97.75 588 ALA A C 1
ATOM 4616 O O . ALA A 1 588 ? -21.797 -4.539 -3.949 1 97.75 588 ALA A O 1
ATOM 4617 N N . ASN A 1 589 ? -22.516 -6.184 -2.74 1 97.5 589 ASN A N 1
ATOM 4618 C CA . ASN A 1 589 ? -22.438 -5.441 -1.488 1 97.5 589 ASN A CA 1
ATOM 4619 C C . ASN A 1 589 ? -21.438 -6.074 -0.524 1 97.5 589 ASN A C 1
ATOM 4621 O O . ASN A 1 589 ? -21.766 -6.34 0.632 1 97.5 589 ASN A O 1
ATOM 4625 N N . ILE A 1 590 ? -20.25 -6.355 -1.029 1 95.5 590 ILE A N 1
ATOM 4626 C CA . ILE A 1 590 ? -19.141 -6.895 -0.265 1 95.5 590 ILE A CA 1
ATOM 4627 C C . ILE A 1 590 ? -18.141 -5.777 0.05 1 95.5 590 ILE A C 1
ATOM 4629 O O . ILE A 1 590 ? -17.969 -4.848 -0.739 1 95.5 590 ILE A O 1
ATOM 4633 N N . GLY A 1 591 ? -17.422 -5.832 1.213 1 97.56 591 GLY A N 1
ATOM 4634 C CA . GLY A 1 591 ? -16.484 -4.797 1.622 1 97.56 591 GLY A CA 1
ATOM 4635 C C . GLY A 1 591 ? -17.094 -3.775 2.562 1 97.56 591 GLY A C 1
ATOM 4636 O O . GLY A 1 591 ? -18.156 -4.012 3.137 1 97.56 591 GLY A O 1
ATOM 4637 N N . ASP A 1 592 ? -16.422 -2.699 2.771 1 98.25 592 ASP A N 1
ATOM 4638 C CA . ASP A 1 592 ? -16.875 -1.629 3.648 1 98.25 592 ASP A CA 1
ATOM 4639 C C . ASP A 1 592 ? -17.953 -0.785 2.967 1 98.25 592 ASP A C 1
ATOM 4641 O O . ASP A 1 592 ? -17.734 0.39 2.668 1 98.25 592 ASP A O 1
ATOM 4645 N N . ILE A 1 593 ? -19.125 -1.359 2.734 1 98.38 593 ILE A N 1
ATOM 4646 C CA . ILE A 1 593 ? -20.297 -0.699 2.178 1 98.38 593 ILE A CA 1
ATOM 4647 C C . ILE A 1 593 ? -21.391 -0.6 3.242 1 98.38 593 ILE A C 1
ATOM 4649 O O . ILE A 1 593 ? -21.781 -1.608 3.83 1 98.38 593 ILE A O 1
ATOM 4653 N N . GLN A 1 594 ? -21.875 0.554 3.5 1 98 594 GLN A N 1
ATOM 4654 C CA . GLN A 1 594 ? -22.891 0.777 4.535 1 98 594 GLN A CA 1
ATOM 4655 C C . GLN A 1 594 ? -24.281 0.855 3.936 1 98 594 GLN A C 1
ATOM 4657 O O . GLN A 1 594 ? -24.438 1.201 2.762 1 98 594 GLN A O 1
ATOM 4662 N N . PRO A 1 595 ? -25.312 0.534 4.707 1 98.62 595 PRO A N 1
ATOM 4663 C CA . PRO A 1 595 ? -26.703 0.589 4.219 1 98.62 595 PRO A CA 1
ATOM 4664 C C . PRO A 1 595 ? -27.062 1.951 3.631 1 98.62 595 PRO A C 1
ATOM 4666 O O . PRO A 1 595 ? -27.781 2.025 2.635 1 98.62 595 PRO A O 1
ATOM 4669 N N . GLU A 1 596 ? -26.516 2.988 4.215 1 98.38 596 GLU A N 1
ATOM 4670 C CA . GLU A 1 596 ? -26.797 4.328 3.715 1 98.38 596 GLU A CA 1
ATOM 4671 C C . GLU A 1 596 ? -26.266 4.512 2.295 1 98.38 596 GLU A C 1
ATOM 4673 O O . GLU A 1 596 ? -26.875 5.203 1.481 1 98.38 596 GLU A O 1
ATOM 4678 N N . GLU A 1 597 ? -25.156 3.961 2.043 1 98.38 597 GLU A N 1
ATOM 4679 C CA . GLU A 1 597 ? -24.578 4.035 0.707 1 98.38 597 GLU A CA 1
ATOM 4680 C C . GLU A 1 597 ? -25.391 3.209 -0.293 1 98.38 597 GLU A C 1
ATOM 4682 O O . GLU A 1 597 ? -25.547 3.607 -1.447 1 98.38 597 GLU A O 1
ATOM 4687 N N . MET A 1 598 ? -25.891 2.053 0.134 1 98.69 598 MET A N 1
ATOM 4688 C CA . MET A 1 598 ? -26.75 1.247 -0.732 1 98.69 598 MET A CA 1
ATOM 4689 C C . MET A 1 598 ? -28.031 1.989 -1.06 1 98.69 598 MET A C 1
ATOM 4691 O O . MET A 1 598 ? -28.531 1.927 -2.189 1 98.69 598 MET A O 1
ATOM 4695 N N . ARG A 1 599 ? -28.594 2.713 -0.053 1 98.69 599 ARG A N 1
ATOM 4696 C CA . ARG A 1 599 ? -29.781 3.529 -0.298 1 98.69 599 ARG A CA 1
ATOM 4697 C C . ARG A 1 599 ? -29.5 4.609 -1.339 1 98.69 599 ARG A C 1
ATOM 4699 O O . ARG A 1 599 ? -30.297 4.828 -2.248 1 98.69 599 ARG A O 1
ATOM 4706 N N . ARG A 1 600 ? -28.328 5.258 -1.159 1 98.5 600 ARG A N 1
ATOM 4707 C CA . ARG A 1 600 ? -27.938 6.273 -2.131 1 98.5 600 ARG A CA 1
ATOM 4708 C C . ARG A 1 600 ? -27.828 5.68 -3.531 1 98.5 600 ARG A C 1
ATOM 4710 O O . ARG A 1 600 ? -28.266 6.297 -4.508 1 98.5 600 ARG A O 1
ATOM 4717 N N . PHE A 1 601 ? -27.266 4.555 -3.693 1 98.5 601 PHE A N 1
ATOM 4718 C CA . PHE A 1 601 ? -27.125 3.9 -4.988 1 98.5 601 PHE A CA 1
ATOM 4719 C C . PHE A 1 601 ? -28.484 3.602 -5.594 1 98.5 601 PHE A C 1
ATOM 4721 O O . PHE A 1 601 ? -28.719 3.838 -6.781 1 98.5 601 PHE A O 1
ATOM 4728 N N . THR A 1 602 ? -29.406 3.055 -4.754 1 98.62 602 THR A N 1
ATOM 4729 C CA . THR A 1 602 ? -30.719 2.65 -5.273 1 98.62 602 THR A CA 1
ATOM 4730 C C . THR A 1 602 ? -31.5 3.865 -5.746 1 98.62 602 THR A C 1
ATOM 4732 O O . THR A 1 602 ? -32.281 3.773 -6.703 1 98.62 602 THR A O 1
ATOM 4735 N N . VAL A 1 603 ? -31.281 5 -5.086 1 98.44 603 VAL A N 1
ATOM 4736 C CA . VAL A 1 603 ? -31.906 6.234 -5.555 1 98.44 603 VAL A CA 1
ATOM 4737 C C . VAL A 1 603 ? -31.391 6.582 -6.949 1 98.44 603 VAL A C 1
ATOM 4739 O O . VAL A 1 603 ? -32.188 6.953 -7.828 1 98.44 603 VAL A O 1
ATOM 4742 N N . LYS A 1 604 ? -30.078 6.434 -7.145 1 98.31 604 LYS A N 1
ATOM 4743 C CA . LYS A 1 604 ? -29.484 6.727 -8.445 1 98.31 604 LYS A CA 1
ATOM 4744 C C . LYS A 1 604 ? -29.922 5.707 -9.492 1 98.31 604 LYS A C 1
ATOM 4746 O O . LYS A 1 604 ? -30.141 6.059 -10.656 1 98.31 604 LYS A O 1
ATOM 4751 N N . LEU A 1 605 ? -30.016 4.441 -9.078 1 98.38 605 LEU A N 1
ATOM 4752 C CA . LEU A 1 605 ? -30.516 3.408 -9.977 1 98.38 605 LEU A CA 1
ATOM 4753 C C . LEU A 1 605 ? -31.938 3.734 -10.445 1 98.38 605 LEU A C 1
ATOM 4755 O O . LEU A 1 605 ? -32.25 3.611 -11.633 1 98.38 605 LEU A O 1
ATOM 4759 N N . LYS A 1 606 ? -32.781 4.156 -9.516 1 98 606 LYS A N 1
ATOM 4760 C CA . LYS A 1 606 ? -34.156 4.539 -9.844 1 98 606 LYS A CA 1
ATOM 4761 C C . LYS A 1 606 ? -34.188 5.711 -10.82 1 98 606 LYS A C 1
ATOM 4763 O O . LYS A 1 606 ? -34.938 5.711 -11.773 1 98 606 LYS A O 1
ATOM 4768 N N . GLU A 1 607 ? -33.344 6.68 -10.547 1 97.94 607 GLU A N 1
ATOM 4769 C CA . GLU A 1 607 ? -33.25 7.84 -11.43 1 97.94 607 GLU A CA 1
ATOM 4770 C C . GLU A 1 607 ? -32.906 7.426 -12.852 1 97.94 607 GLU A C 1
ATOM 4772 O O . GLU A 1 607 ? -33.531 7.867 -13.805 1 97.94 607 GLU A O 1
ATOM 4777 N N . TYR A 1 608 ? -31.875 6.617 -12.977 1 97.94 608 TYR A N 1
ATOM 4778 C CA . TYR A 1 608 ? -31.469 6.148 -14.297 1 97.94 608 TYR A CA 1
ATOM 4779 C C . TYR A 1 608 ? -32.594 5.359 -14.969 1 97.94 608 TYR A C 1
ATOM 4781 O O . TYR A 1 608 ? -32.906 5.59 -16.141 1 97.94 608 TYR A O 1
ATOM 4789 N N . MET A 1 609 ? -33.219 4.426 -14.266 1 97.81 609 MET A N 1
ATOM 4790 C CA . MET A 1 609 ? -34.281 3.557 -14.812 1 97.81 609 MET A CA 1
ATOM 4791 C C . MET A 1 609 ? -35.5 4.367 -15.25 1 97.81 609 MET A C 1
ATOM 4793 O O . MET A 1 609 ? -36.031 4.133 -16.328 1 97.81 609 MET A O 1
ATOM 4797 N N . ASN A 1 610 ? -35.844 5.285 -14.414 1 96.75 610 ASN A N 1
ATOM 4798 C CA . ASN A 1 610 ? -36.938 6.168 -14.781 1 96.75 610 ASN A CA 1
ATOM 4799 C C . ASN A 1 610 ? -36.625 6.957 -16.047 1 96.75 610 ASN A C 1
ATOM 4801 O O . ASN A 1 610 ? -37.5 7.184 -16.875 1 96.75 610 ASN A O 1
ATOM 4805 N N . GLY A 1 611 ? -35.406 7.332 -16.188 1 96.5 611 GLY A N 1
ATOM 4806 C CA . GLY A 1 611 ? -34.969 8.094 -17.344 1 96.5 611 GLY A CA 1
ATOM 4807 C C . GLY A 1 611 ? -35.125 7.328 -18.641 1 96.5 611 GLY A C 1
ATOM 4808 O O . GLY A 1 611 ? -35.281 7.926 -19.703 1 96.5 611 GLY A O 1
ATOM 4809 N N . ILE A 1 612 ? -35.062 6.035 -18.547 1 96.44 612 ILE A N 1
ATOM 4810 C CA . ILE A 1 612 ? -35.188 5.242 -19.766 1 96.44 612 ILE A CA 1
ATOM 4811 C C . ILE A 1 612 ? -36.531 4.574 -19.844 1 96.44 612 ILE A C 1
ATOM 4813 O O . ILE A 1 612 ? -36.75 3.65 -20.625 1 96.44 612 ILE A O 1
ATOM 4817 N N . GLY A 1 613 ? -37.406 4.898 -19 1 94.25 613 GLY A N 1
ATOM 4818 C CA . GLY A 1 613 ? -38.781 4.465 -19.047 1 94.25 613 GLY A CA 1
ATOM 4819 C C . GLY A 1 613 ? -39.062 3.174 -18.297 1 94.25 613 GLY A C 1
ATOM 4820 O O . GLY A 1 613 ? -40 2.465 -18.578 1 94.25 613 GLY A O 1
ATOM 4821 N N . VAL A 1 614 ? -38.062 2.828 -17.531 1 91.69 614 VAL A N 1
ATOM 4822 C CA . VAL A 1 614 ? -38.219 1.64 -16.703 1 91.69 614 VAL A CA 1
ATOM 4823 C C . VAL A 1 614 ? -38.688 2.047 -15.297 1 91.69 614 VAL A C 1
ATOM 4825 O O . VAL A 1 614 ? -38.156 3 -14.719 1 91.69 614 VAL A O 1
ATOM 4828 N N . GLY A 1 615 ? -39.625 1.331 -14.75 1 80.5 615 GLY A N 1
ATOM 4829 C CA . GLY A 1 615 ? -40.062 1.606 -13.398 1 80.5 615 GLY A CA 1
ATOM 4830 C C . GLY A 1 615 ? -41.406 2.32 -13.344 1 80.5 615 GLY A C 1
ATOM 4831 O O . GLY A 1 615 ? -41.906 2.775 -14.375 1 80.5 615 GLY A O 1
ATOM 4832 N N . VAL A 1 616 ? -42.375 2.162 -12.391 1 59.28 616 VAL A N 1
ATOM 4833 C CA . VAL A 1 616 ? -43.719 2.711 -12.242 1 59.28 616 VAL A CA 1
ATOM 4834 C C . VAL A 1 616 ? -43.656 4.102 -11.617 1 59.28 616 VAL A C 1
ATOM 4836 O O . VAL A 1 616 ? -42.781 4.371 -10.789 1 59.28 616 VAL A O 1
ATOM 4839 N N . MET B 1 1 ? -6.637 10.242 -12.383 1 86.56 1 MET B N 1
ATOM 4840 C CA . MET B 1 1 ? -5.328 10.617 -11.844 1 86.56 1 MET B CA 1
ATOM 4841 C C . MET B 1 1 ? -4.789 11.859 -12.539 1 86.56 1 MET B C 1
ATOM 4843 O O . MET B 1 1 ? -4.961 12.023 -13.75 1 86.56 1 MET B O 1
ATOM 4847 N N . ILE B 1 2 ? -4.223 12.797 -11.797 1 94.44 2 ILE B N 1
ATOM 4848 C CA . ILE B 1 2 ? -3.6 14 -12.352 1 94.44 2 ILE B CA 1
ATOM 4849 C C . ILE B 1 2 ? -2.119 13.734 -12.617 1 94.44 2 ILE B C 1
ATOM 4851 O O . ILE B 1 2 ? -1.354 13.453 -11.695 1 94.44 2 ILE B O 1
ATOM 4855 N N . LYS B 1 3 ? -1.744 13.852 -13.875 1 97.25 3 LYS B N 1
ATOM 4856 C CA . LYS B 1 3 ? -0.393 13.453 -14.266 1 97.25 3 LYS B CA 1
ATOM 4857 C C . LYS B 1 3 ? 0.438 14.664 -14.68 1 97.25 3 LYS B C 1
ATOM 4859 O O . LYS B 1 3 ? 1.649 14.555 -14.875 1 97.25 3 LYS B O 1
ATOM 4864 N N . GLN B 1 4 ? -0.199 15.828 -14.852 1 98.56 4 GLN B N 1
ATOM 4865 C CA . GLN B 1 4 ? 0.499 17 -15.367 1 98.56 4 GLN B CA 1
ATOM 4866 C C . GLN B 1 4 ? 0.332 18.203 -14.438 1 98.56 4 GLN B C 1
ATOM 4868 O O . GLN B 1 4 ? -0.628 18.266 -13.672 1 98.56 4 GLN B O 1
ATOM 4873 N N . ALA B 1 5 ? 1.293 19.078 -14.484 1 98.81 5 ALA B N 1
ATOM 4874 C CA . ALA B 1 5 ? 1.239 20.359 -13.789 1 98.81 5 ALA B CA 1
ATOM 4875 C C . ALA B 1 5 ? 1.831 21.469 -14.656 1 98.81 5 ALA B C 1
ATOM 4877 O O . ALA B 1 5 ? 2.66 21.203 -15.531 1 98.81 5 ALA B O 1
ATOM 4878 N N . VAL B 1 6 ? 1.341 22.656 -14.492 1 98.88 6 VAL B N 1
ATOM 4879 C CA . VAL B 1 6 ? 1.888 23.859 -15.109 1 98.88 6 VAL B CA 1
ATOM 4880 C C . VAL B 1 6 ? 2.297 24.859 -14.023 1 98.88 6 VAL B C 1
ATOM 4882 O O . VAL B 1 6 ? 1.512 25.156 -13.125 1 98.88 6 VAL B O 1
ATOM 4885 N N . ILE B 1 7 ? 3.504 25.281 -14.031 1 98.75 7 ILE B N 1
ATOM 4886 C CA . ILE B 1 7 ? 3.986 26.328 -13.141 1 98.75 7 ILE B CA 1
ATOM 4887 C C . ILE B 1 7 ? 4.199 27.625 -13.922 1 98.75 7 ILE B C 1
ATOM 4889 O O . ILE B 1 7 ? 4.93 27.641 -14.914 1 98.75 7 ILE B O 1
ATOM 4893 N N . LEU B 1 8 ? 3.557 28.703 -13.523 1 97.88 8 LEU B N 1
ATOM 4894 C CA . LEU B 1 8 ? 3.715 30 -14.164 1 97.88 8 LEU B CA 1
ATOM 4895 C C . LEU B 1 8 ? 4.875 30.766 -13.547 1 97.88 8 LEU B C 1
ATOM 4897 O O . LEU B 1 8 ? 4.824 31.141 -12.367 1 97.88 8 LEU B O 1
ATOM 4901 N N . ALA B 1 9 ? 5.914 31.078 -14.289 1 94.62 9 ALA B N 1
ATOM 4902 C CA . ALA B 1 9 ? 7.137 31.719 -13.805 1 94.62 9 ALA B CA 1
ATOM 4903 C C . ALA B 1 9 ? 7.59 32.812 -14.758 1 94.62 9 ALA B C 1
ATOM 4905 O O . ALA B 1 9 ? 8.789 33.062 -14.914 1 94.62 9 ALA B O 1
ATOM 4906 N N . GLY B 1 10 ? 6.695 33.5 -15.461 1 82.31 10 GLY B N 1
ATOM 4907 C CA . GLY B 1 10 ? 7.055 34.469 -16.484 1 82.31 10 GLY B CA 1
ATOM 4908 C C . GLY B 1 10 ? 7.172 35.875 -15.977 1 82.31 10 GLY B C 1
ATOM 4909 O O . GLY B 1 10 ? 7.598 36.781 -16.703 1 82.31 10 GLY B O 1
ATOM 4910 N N . GLY B 1 11 ? 6.969 36.125 -14.711 1 76.25 11 GLY B N 1
ATOM 4911 C CA . GLY B 1 11 ? 6.891 37.469 -14.203 1 76.25 11 GLY B CA 1
ATOM 4912 C C . GLY B 1 11 ? 8.25 38.094 -13.898 1 76.25 11 GLY B C 1
ATOM 4913 O O . GLY B 1 11 ? 9.227 37.344 -13.711 1 76.25 11 GLY B O 1
ATOM 4914 N N . LEU B 1 12 ? 8.352 39.375 -13.914 1 72.38 12 LEU B N 1
ATOM 4915 C CA . LEU B 1 12 ? 9.586 40.125 -13.742 1 72.38 12 LEU B CA 1
ATOM 4916 C C . LEU B 1 12 ? 9.977 40.188 -12.266 1 72.38 12 LEU B C 1
ATOM 4918 O O . LEU B 1 12 ? 11.148 40.375 -11.938 1 72.38 12 LEU B O 1
ATOM 4922 N N . GLY B 1 13 ? 9.078 40.031 -11.32 1 65.25 13 GLY B N 1
ATOM 4923 C CA . GLY B 1 13 ? 9.344 40.031 -9.891 1 65.25 13 GLY B CA 1
ATOM 4924 C C . GLY B 1 13 ? 9.945 41.375 -9.422 1 65.25 13 GLY B C 1
ATOM 4925 O O . GLY B 1 13 ? 10.867 41.375 -8.602 1 65.25 13 GLY B O 1
ATOM 4926 N N . SER B 1 14 ? 9.57 42.5 -9.867 1 71.94 14 SER B N 1
ATOM 4927 C CA . SER B 1 14 ? 10.203 43.812 -9.711 1 71.94 14 SER B CA 1
ATOM 4928 C C . SER B 1 14 ? 10.133 44.281 -8.258 1 71.94 14 SER B C 1
ATOM 4930 O O . SER B 1 14 ? 10.945 45.094 -7.832 1 71.94 14 SER B O 1
ATOM 4932 N N . ARG B 1 15 ? 9.391 43.688 -7.402 1 74.5 15 ARG B N 1
ATOM 4933 C CA . ARG B 1 15 ? 9.164 44.188 -6.047 1 74.5 15 ARG B CA 1
ATOM 4934 C C . ARG B 1 15 ? 10.234 43.688 -5.09 1 74.5 15 ARG B C 1
ATOM 4936 O O . ARG B 1 15 ? 10.297 44.125 -3.938 1 74.5 15 ARG B O 1
ATOM 4943 N N . LEU B 1 16 ? 11.031 42.75 -5.43 1 77 16 LEU B N 1
ATOM 4944 C CA . LEU B 1 16 ? 12.117 42.25 -4.605 1 77 16 LEU B CA 1
ATOM 4945 C C . LEU B 1 16 ? 13.453 42.844 -5.039 1 77 16 LEU B C 1
ATOM 4947 O O . LEU B 1 16 ? 14.516 42.344 -4.66 1 77 16 LEU B O 1
ATOM 4951 N N . LYS B 1 17 ? 13.406 44.062 -5.676 1 70.12 17 LYS B N 1
ATOM 4952 C CA . LYS B 1 17 ? 14.5 44.938 -6.059 1 70.12 17 LYS B CA 1
ATOM 4953 C C . LYS B 1 17 ? 15.672 44.156 -6.629 1 70.12 17 LYS B C 1
ATOM 4955 O O . LYS B 1 17 ? 15.516 43.406 -7.578 1 70.12 17 LYS B O 1
ATOM 4960 N N . ASP B 1 18 ? 16.906 44.219 -5.887 1 69.56 18 ASP B N 1
ATOM 4961 C CA . ASP B 1 18 ? 18.203 43.75 -6.348 1 69.56 18 ASP B CA 1
ATOM 4962 C C . ASP B 1 18 ? 18.266 42.25 -6.418 1 69.56 18 ASP B C 1
ATOM 4964 O O . ASP B 1 18 ? 18.984 41.688 -7.25 1 69.56 18 ASP B O 1
ATOM 4968 N N . LYS B 1 19 ? 17.406 41.531 -5.723 1 75.5 19 LYS B N 1
ATOM 4969 C CA . LYS B 1 19 ? 17.5 40.094 -5.68 1 75.5 19 LYS B CA 1
ATOM 4970 C C . LYS B 1 19 ? 16.969 39.469 -6.969 1 75.5 19 LYS B C 1
ATOM 4972 O O . LYS B 1 19 ? 17.453 38.438 -7.418 1 75.5 19 LYS B O 1
ATOM 4977 N N . THR B 1 20 ? 15.938 40.125 -7.664 1 73.69 20 THR B N 1
ATOM 4978 C CA . THR B 1 20 ? 15.266 39.438 -8.766 1 73.69 20 THR B CA 1
ATOM 4979 C C . THR B 1 20 ? 15.648 40.094 -10.102 1 73.69 20 THR B C 1
ATOM 4981 O O . THR B 1 20 ? 15.156 39.688 -11.156 1 73.69 20 THR B O 1
ATOM 4984 N N . LYS B 1 21 ? 16.453 41.031 -10.039 1 77.5 21 LYS B N 1
ATOM 4985 C CA . LYS B 1 21 ? 16.938 41.625 -11.289 1 77.5 21 LYS B CA 1
ATOM 4986 C C . LYS B 1 21 ? 17.75 40.594 -12.094 1 77.5 21 LYS B C 1
ATOM 4988 O O . LYS B 1 21 ? 17.656 40.562 -13.32 1 77.5 21 LYS B O 1
ATOM 4993 N N . THR B 1 22 ? 18.375 39.75 -11.406 1 83.44 22 THR B N 1
ATOM 4994 C CA . THR B 1 22 ? 19.25 38.812 -12.102 1 83.44 22 THR B CA 1
ATOM 4995 C C . THR B 1 22 ? 18.812 37.375 -11.852 1 83.44 22 THR B C 1
ATOM 4997 O O . THR B 1 22 ? 19.484 36.438 -12.258 1 83.44 22 THR B O 1
ATOM 5000 N N . MET B 1 23 ? 17.734 37.188 -11.188 1 89.94 23 MET B N 1
ATOM 5001 C CA . MET B 1 23 ? 17.234 35.844 -10.883 1 89.94 23 MET B CA 1
ATOM 5002 C C . MET B 1 23 ? 15.719 35.844 -10.75 1 89.94 23 MET B C 1
ATOM 5004 O O . MET B 1 23 ? 15.148 36.781 -10.188 1 89.94 23 MET B O 1
ATOM 5008 N N . PRO B 1 24 ? 15.102 34.906 -11.305 1 91.81 24 PRO B N 1
ATOM 5009 C CA . PRO B 1 24 ? 13.656 34.844 -11.117 1 91.81 24 PRO B CA 1
ATOM 5010 C C . PRO B 1 24 ? 13.25 34.656 -9.656 1 91.81 24 PRO B C 1
ATOM 5012 O O . PRO B 1 24 ? 13.969 34 -8.898 1 91.81 24 PRO B O 1
ATOM 5015 N N . LYS B 1 25 ? 12.133 35.125 -9.289 1 91.5 25 LYS B N 1
ATOM 5016 C CA . LYS B 1 25 ? 11.594 35.062 -7.934 1 91.5 25 LYS B CA 1
ATOM 5017 C C . LYS B 1 25 ? 11.516 33.594 -7.453 1 91.5 25 LYS B C 1
ATOM 5019 O O . LYS B 1 25 ? 11.734 33.312 -6.27 1 91.5 25 LYS B O 1
ATOM 5024 N N . GLY B 1 26 ? 11.195 32.688 -8.336 1 94 26 GLY B N 1
ATOM 5025 C CA . GLY B 1 26 ? 11.07 31.281 -7.992 1 94 26 GLY B CA 1
ATOM 5026 C C . GLY B 1 26 ? 12.367 30.656 -7.5 1 94 26 GLY B C 1
ATOM 5027 O O . GLY B 1 26 ? 12.359 29.594 -6.898 1 94 26 GLY B O 1
ATOM 5028 N N . PHE B 1 27 ? 13.469 31.297 -7.625 1 95.31 27 PHE B N 1
ATOM 5029 C CA . PHE B 1 27 ? 14.766 30.719 -7.27 1 95.31 27 PHE B CA 1
ATOM 5030 C C . PHE B 1 27 ? 15.281 31.328 -5.969 1 95.31 27 PHE B C 1
ATOM 5032 O O . PHE B 1 27 ? 16.422 31.078 -5.578 1 95.31 27 PHE B O 1
ATOM 5039 N N . LEU B 1 28 ? 14.43 32.219 -5.352 1 94.12 28 LEU B N 1
ATOM 5040 C CA . LEU B 1 28 ? 14.734 32.531 -3.959 1 94.12 28 LEU B CA 1
ATOM 5041 C C . LEU B 1 28 ? 14.828 31.25 -3.121 1 94.12 28 LEU B C 1
ATOM 5043 O O . LEU B 1 28 ? 14.023 30.328 -3.295 1 94.12 28 LEU B O 1
ATOM 5047 N N . GLU B 1 29 ? 15.82 31.203 -2.248 1 95 29 GLU B N 1
ATOM 5048 C CA . GLU B 1 29 ? 16.047 29.984 -1.479 1 95 29 GLU B CA 1
ATOM 5049 C C . GLU B 1 29 ? 15.484 30.109 -0.063 1 95 29 GLU B C 1
ATOM 5051 O O . GLU B 1 29 ? 15.688 31.141 0.598 1 95 29 GLU B O 1
ATOM 5056 N N . ILE B 1 30 ? 14.773 29.266 0.278 1 96.25 30 ILE B N 1
ATOM 5057 C CA . ILE B 1 30 ? 14.328 29.078 1.654 1 96.25 30 ILE B CA 1
ATOM 5058 C C . ILE B 1 30 ? 14.664 27.672 2.119 1 96.25 30 ILE B C 1
ATOM 5060 O O . ILE B 1 30 ? 14.328 26.688 1.445 1 96.25 30 ILE B O 1
ATOM 5064 N N . GLY B 1 31 ? 15.352 27.469 3.285 1 94 31 GLY B N 1
ATOM 5065 C CA . GLY B 1 31 ? 15.766 26.156 3.758 1 94 31 GLY B CA 1
ATOM 5066 C C . GLY B 1 31 ? 16.828 25.516 2.887 1 94 31 GLY B C 1
ATOM 5067 O O . GLY B 1 31 ? 16.922 24.297 2.799 1 94 31 GLY B O 1
ATOM 5068 N N . GLY B 1 32 ? 17.469 26.266 2.061 1 95.19 32 GLY B N 1
ATOM 5069 C CA . GLY B 1 32 ? 18.578 25.781 1.259 1 95.19 32 GLY B CA 1
ATOM 5070 C C . GLY B 1 32 ? 18.156 25.281 -0.111 1 95.19 32 GLY B C 1
ATOM 5071 O O . GLY B 1 32 ? 18.969 24.734 -0.86 1 95.19 32 GLY B O 1
ATOM 5072 N N . THR B 1 33 ? 16.906 25.438 -0.506 1 96.62 33 THR B N 1
ATOM 5073 C CA . THR B 1 33 ? 16.375 24.984 -1.786 1 96.62 33 THR B CA 1
ATOM 5074 C C . THR B 1 33 ? 15.531 26.078 -2.436 1 96.62 33 THR B C 1
ATOM 5076 O O . THR B 1 33 ? 14.812 26.812 -1.747 1 96.62 33 THR B O 1
ATOM 5079 N N . ALA B 1 34 ? 15.672 26.219 -3.729 1 97.31 34 ALA B N 1
ATOM 5080 C CA . ALA B 1 34 ? 14.852 27.188 -4.453 1 97.31 34 ALA B CA 1
ATOM 5081 C C . ALA B 1 34 ? 13.367 26.891 -4.277 1 97.31 34 ALA B C 1
ATOM 5083 O O . ALA B 1 34 ? 12.953 25.734 -4.277 1 97.31 34 ALA B O 1
ATOM 5084 N N . ILE B 1 35 ? 12.562 27.953 -4.184 1 96.88 35 ILE B N 1
ATOM 5085 C CA . ILE B 1 35 ? 11.125 27.859 -3.963 1 96.88 35 ILE B CA 1
ATOM 5086 C C . ILE B 1 35 ? 10.484 27.016 -5.062 1 96.88 35 ILE B C 1
ATOM 5088 O O . ILE B 1 35 ? 9.711 26.094 -4.777 1 96.88 35 ILE B O 1
ATOM 5092 N N . VAL B 1 36 ? 10.836 27.266 -6.309 1 97.88 36 VAL B N 1
ATOM 5093 C CA . VAL B 1 36 ? 10.234 26.562 -7.434 1 97.88 36 VAL B CA 1
ATOM 5094 C C . VAL B 1 36 ? 10.672 25.094 -7.406 1 97.88 36 VAL B C 1
ATOM 5096 O O . VAL B 1 36 ? 9.906 24.203 -7.773 1 97.88 36 VAL B O 1
ATOM 5099 N N . GLU B 1 37 ? 11.883 24.812 -6.996 1 98.25 37 GLU B N 1
ATOM 5100 C CA . GLU B 1 37 ? 12.367 23.453 -6.918 1 98.25 37 GLU B CA 1
ATOM 5101 C C . GLU B 1 37 ? 11.625 22.656 -5.844 1 98.25 37 GLU B C 1
ATOM 5103 O O . GLU B 1 37 ? 11.359 21.469 -6.012 1 98.25 37 GLU B O 1
ATOM 5108 N N . GLN B 1 38 ? 11.312 23.328 -4.715 1 98.31 38 GLN B N 1
ATOM 5109 C CA . GLN B 1 38 ? 10.492 22.672 -3.699 1 98.31 38 GLN B CA 1
ATOM 5110 C C . GLN B 1 38 ? 9.148 22.234 -4.277 1 98.31 38 GLN B C 1
ATOM 5112 O O . GLN B 1 38 ? 8.688 21.125 -4 1 98.31 38 GLN B O 1
ATOM 5117 N N . SER B 1 39 ? 8.547 23.062 -5.098 1 98.5 39 SER B N 1
ATOM 5118 C CA . SER B 1 39 ? 7.277 22.719 -5.73 1 98.5 39 SER B CA 1
ATOM 5119 C C . SER B 1 39 ? 7.434 21.531 -6.672 1 98.5 39 SER B C 1
ATOM 5121 O O . SER B 1 39 ? 6.59 20.641 -6.691 1 98.5 39 SER B O 1
ATOM 5123 N N . VAL B 1 40 ? 8.508 21.578 -7.449 1 98.62 40 VAL B N 1
ATOM 5124 C CA . VAL B 1 40 ? 8.781 20.484 -8.375 1 98.62 40 VAL B CA 1
ATOM 5125 C C . VAL B 1 40 ? 8.898 19.172 -7.605 1 98.62 40 VAL B C 1
ATOM 5127 O O . VAL B 1 40 ? 8.289 18.172 -7.984 1 98.62 40 VAL B O 1
ATOM 5130 N N . GLN B 1 41 ? 9.633 19.219 -6.496 1 98.31 41 GLN B N 1
ATOM 5131 C CA . GLN B 1 41 ? 9.828 18.016 -5.684 1 98.31 41 GLN B CA 1
ATOM 5132 C C . GLN B 1 41 ? 8.508 17.516 -5.117 1 98.31 41 GLN B C 1
ATOM 5134 O O . GLN B 1 41 ? 8.242 16.312 -5.125 1 98.31 41 GLN B O 1
ATOM 5139 N N . LYS B 1 42 ? 7.672 18.453 -4.629 1 98.62 42 LYS B N 1
ATOM 5140 C CA . LYS B 1 42 ? 6.375 18.078 -4.074 1 98.62 42 LYS B CA 1
ATOM 5141 C C . LYS B 1 42 ? 5.473 17.484 -5.148 1 98.62 42 LYS B C 1
ATOM 5143 O O . LYS B 1 42 ? 4.777 16.5 -4.898 1 98.62 42 LYS B O 1
ATOM 5148 N N . LEU B 1 43 ? 5.48 18.047 -6.344 1 98.75 43 LEU B N 1
ATOM 5149 C CA . LEU B 1 43 ? 4.668 17.562 -7.453 1 98.75 43 LEU B CA 1
ATOM 5150 C C . LEU B 1 43 ? 5.086 16.156 -7.859 1 98.75 43 LEU B C 1
ATOM 5152 O O . LEU B 1 43 ? 4.242 15.266 -8.023 1 98.75 43 LEU B O 1
ATOM 5156 N N . LEU B 1 44 ? 6.402 15.945 -7.98 1 98.62 44 LEU B N 1
ATOM 5157 C CA . LEU B 1 44 ? 6.918 14.625 -8.352 1 98.62 44 LEU B CA 1
ATOM 5158 C C . LEU B 1 44 ? 6.559 13.586 -7.293 1 98.62 44 LEU B C 1
ATOM 5160 O O . LEU B 1 44 ? 6.191 12.461 -7.625 1 98.62 44 LEU B O 1
ATOM 5164 N N . ALA B 1 45 ? 6.598 13.961 -6.031 1 98.25 45 ALA B N 1
ATOM 5165 C CA . ALA B 1 45 ? 6.281 13.062 -4.93 1 98.25 45 ALA B CA 1
ATOM 5166 C C . ALA B 1 45 ? 4.805 12.672 -4.945 1 98.25 45 ALA B C 1
ATOM 5168 O O . ALA B 1 45 ? 4.422 11.641 -4.387 1 98.25 45 ALA B O 1
ATOM 5169 N N . HIS B 1 46 ? 3.977 13.5 -5.586 1 98.12 46 HIS B N 1
ATOM 5170 C CA . HIS B 1 46 ? 2.547 13.227 -5.648 1 98.12 46 HIS B CA 1
ATOM 5171 C C . HIS B 1 46 ? 2.164 12.602 -6.984 1 98.12 46 HIS B C 1
ATOM 5173 O O . HIS B 1 46 ? 0.993 12.625 -7.371 1 98.12 46 HIS B O 1
ATOM 5179 N N . GLY B 1 47 ? 3.133 12.109 -7.762 1 97.69 47 GLY B N 1
ATOM 5180 C CA . GLY B 1 47 ? 2.863 11.258 -8.914 1 97.69 47 GLY B CA 1
ATOM 5181 C C . GLY B 1 47 ? 2.76 12.031 -10.211 1 97.69 47 GLY B C 1
ATOM 5182 O O . GLY B 1 47 ? 2.342 11.484 -11.234 1 97.69 47 GLY B O 1
ATOM 5183 N N . ILE B 1 48 ? 3.08 13.352 -10.234 1 98.44 48 ILE B N 1
ATOM 5184 C CA . ILE B 1 48 ? 3.072 14.133 -11.469 1 98.44 48 ILE B CA 1
ATOM 5185 C C . ILE B 1 48 ? 4.184 13.648 -12.398 1 98.44 48 ILE B C 1
ATOM 5187 O O . ILE B 1 48 ? 5.316 13.438 -11.961 1 98.44 48 ILE B O 1
ATOM 5191 N N . GLU B 1 49 ? 3.834 13.508 -13.633 1 97.44 49 GLU B N 1
ATOM 5192 C CA . GLU B 1 49 ? 4.738 12.906 -14.617 1 97.44 49 GLU B CA 1
ATOM 5193 C C . GLU B 1 49 ? 5.406 13.984 -15.469 1 97.44 49 GLU B C 1
ATOM 5195 O O . GLU B 1 49 ? 6.539 13.805 -15.922 1 97.44 49 GLU B O 1
ATOM 5200 N N . LYS B 1 50 ? 4.664 15.031 -15.727 1 98.19 50 LYS B N 1
ATOM 5201 C CA . LYS B 1 50 ? 5.102 16.109 -16.609 1 98.19 50 LYS B CA 1
ATOM 5202 C C . LYS B 1 50 ? 4.812 17.469 -15.992 1 98.19 50 LYS B C 1
ATOM 5204 O O . LYS B 1 50 ? 3.674 17.766 -15.625 1 98.19 50 LYS B O 1
ATOM 5209 N N . ILE B 1 51 ? 5.848 18.25 -15.867 1 98.81 51 ILE B N 1
ATOM 5210 C CA . ILE B 1 51 ? 5.719 19.594 -15.312 1 98.81 51 ILE B CA 1
ATOM 5211 C C . ILE B 1 51 ? 6.105 20.625 -16.375 1 98.81 51 ILE B C 1
ATOM 5213 O O . ILE B 1 51 ? 7.277 20.734 -16.75 1 98.81 51 ILE B O 1
ATOM 5217 N N . VAL B 1 52 ? 5.129 21.391 -16.844 1 98.88 52 VAL B N 1
ATOM 5218 C CA . VAL B 1 52 ? 5.387 22.469 -17.797 1 98.88 52 VAL B CA 1
ATOM 5219 C C . VAL B 1 52 ? 5.633 23.766 -17.047 1 98.88 52 VAL B C 1
ATOM 5221 O O . VAL B 1 52 ? 4.777 24.219 -16.281 1 98.88 52 VAL B O 1
ATOM 5224 N N . ILE B 1 53 ? 6.812 24.375 -17.234 1 98.75 53 ILE B N 1
ATOM 5225 C CA . ILE B 1 53 ? 7.098 25.672 -16.609 1 98.75 53 ILE B CA 1
ATOM 5226 C C . ILE B 1 53 ? 7.102 26.766 -17.672 1 98.75 53 ILE B C 1
ATOM 5228 O O . ILE B 1 53 ? 7.945 26.766 -18.562 1 98.75 53 ILE B O 1
ATOM 5232 N N . GLY B 1 54 ? 6.062 27.672 -17.609 1 98.5 54 GLY B N 1
ATOM 5233 C CA . GLY B 1 54 ? 6.051 28.859 -18.453 1 98.5 54 GLY B CA 1
ATOM 5234 C C . GLY B 1 54 ? 7.008 29.938 -17.984 1 98.5 54 GLY B C 1
ATOM 5235 O O . GLY B 1 54 ? 6.832 30.5 -16.906 1 98.5 54 GLY B O 1
ATOM 5236 N N . THR B 1 55 ? 7.957 30.266 -18.812 1 97.25 55 THR B N 1
ATOM 5237 C CA . THR B 1 55 ? 9.023 31.172 -18.375 1 97.25 55 THR B CA 1
ATOM 5238 C C . THR B 1 55 ? 8.984 32.469 -19.172 1 97.25 55 THR B C 1
ATOM 5240 O O . THR B 1 55 ? 8.172 32.625 -20.078 1 97.25 55 THR B O 1
ATOM 5243 N N . GLY B 1 56 ? 9.719 33.438 -18.781 1 94.19 56 GLY B N 1
ATOM 5244 C CA . GLY B 1 56 ? 9.945 34.719 -19.406 1 94.19 56 GLY B CA 1
ATOM 5245 C C . GLY B 1 56 ? 11.32 35.312 -19.109 1 94.19 56 GLY B C 1
ATOM 5246 O O . GLY B 1 56 ? 12.312 34.906 -19.719 1 94.19 56 GLY B O 1
ATOM 5247 N N . HIS B 1 57 ? 11.32 36.094 -18.094 1 88.56 57 HIS B N 1
ATOM 5248 C CA . HIS B 1 57 ? 12.555 36.719 -17.641 1 88.56 57 HIS B CA 1
ATOM 5249 C C . HIS B 1 57 ? 13.484 35.688 -17 1 88.56 57 HIS B C 1
ATOM 5251 O O . HIS B 1 57 ? 13.047 34.875 -16.219 1 88.56 57 HIS B O 1
ATOM 5257 N N . CYS B 1 58 ? 14.844 35.688 -17.422 1 92.06 58 CYS B N 1
ATOM 5258 C CA . CYS B 1 58 ? 15.859 34.844 -16.844 1 92.06 58 CYS B CA 1
ATOM 5259 C C . CYS B 1 58 ? 15.477 33.375 -17 1 92.06 58 CYS B C 1
ATOM 5261 O O . CYS B 1 58 ? 15.609 32.594 -16.047 1 92.06 58 CYS B O 1
ATOM 5263 N N . ASN B 1 59 ? 14.922 33.062 -18.156 1 94.75 59 ASN B N 1
ATOM 5264 C CA . ASN B 1 59 ? 14.422 31.703 -18.422 1 94.75 59 ASN B CA 1
ATOM 5265 C C . ASN B 1 59 ? 15.531 30.672 -18.312 1 94.75 59 ASN B C 1
ATOM 5267 O O . ASN B 1 59 ? 15.258 29.484 -18.094 1 94.75 59 ASN B O 1
ATOM 5271 N N . GLU B 1 60 ? 16.797 31.016 -18.375 1 95.62 60 GLU B N 1
ATOM 5272 C CA . GLU B 1 60 ? 17.938 30.094 -18.312 1 95.62 60 GLU B CA 1
ATOM 5273 C C . GLU B 1 60 ? 17.969 29.359 -16.969 1 95.62 60 GLU B C 1
ATOM 5275 O O . GLU B 1 60 ? 18.422 28.219 -16.891 1 95.62 60 GLU B O 1
ATOM 5280 N N . TYR B 1 61 ? 17.547 30.016 -15.922 1 96.12 61 TYR B N 1
ATOM 5281 C CA . TYR B 1 61 ? 17.5 29.391 -14.609 1 96.12 61 TYR B CA 1
ATOM 5282 C C . TYR B 1 61 ? 16.594 28.156 -14.641 1 96.12 61 TYR B C 1
ATOM 5284 O O . TYR B 1 61 ? 16.953 27.109 -14.086 1 96.12 61 TYR B O 1
ATOM 5292 N N . TYR B 1 62 ? 15.516 28.312 -15.305 1 97.38 62 TYR B N 1
ATOM 5293 C CA . TYR B 1 62 ? 14.562 27.219 -15.398 1 97.38 62 TYR B CA 1
ATOM 5294 C C . TYR B 1 62 ? 15.07 26.141 -16.344 1 97.38 62 TYR B C 1
ATOM 5296 O O . TYR B 1 62 ? 14.836 24.953 -16.109 1 97.38 62 TYR B O 1
ATOM 5304 N N . ASP B 1 63 ? 15.719 26.562 -17.391 1 97.5 63 ASP B N 1
ATOM 5305 C CA . ASP B 1 63 ? 16.344 25.578 -18.281 1 97.5 63 ASP B CA 1
ATOM 5306 C C . ASP B 1 63 ? 17.359 24.719 -17.547 1 97.5 63 ASP B C 1
ATOM 5308 O O . ASP B 1 63 ? 17.469 23.516 -17.781 1 97.5 63 ASP B O 1
ATOM 5312 N N . ASN B 1 64 ? 18.094 25.328 -16.688 1 97.5 64 ASN B N 1
ATOM 5313 C CA . ASN B 1 64 ? 19.062 24.594 -15.883 1 97.5 64 ASN B CA 1
ATOM 5314 C C . ASN B 1 64 ? 18.375 23.641 -14.914 1 97.5 64 ASN B C 1
ATOM 5316 O O . ASN B 1 64 ? 18.859 22.531 -14.688 1 97.5 64 ASN B O 1
ATOM 5320 N N . LEU B 1 65 ? 17.312 24.109 -14.328 1 97.62 65 LEU B N 1
ATOM 5321 C CA . LEU B 1 65 ? 16.531 23.234 -13.445 1 97.62 65 LEU B CA 1
ATOM 5322 C C . LEU B 1 65 ? 16.016 22.016 -14.195 1 97.62 65 LEU B C 1
ATOM 5324 O O . LEU B 1 65 ? 15.977 20.922 -13.648 1 97.62 65 LEU B O 1
ATOM 5328 N N . ALA B 1 66 ? 15.602 22.219 -15.43 1 97.94 66 ALA B N 1
ATOM 5329 C CA . ALA B 1 66 ? 15.07 21.141 -16.266 1 97.94 66 ALA B CA 1
ATOM 5330 C C . ALA B 1 66 ? 16.125 20.078 -16.531 1 97.94 66 ALA B C 1
ATOM 5332 O O . ALA B 1 66 ? 15.805 18.906 -16.734 1 97.94 66 ALA B O 1
ATOM 5333 N N . LYS B 1 67 ? 17.375 20.469 -16.547 1 96.62 67 LYS B N 1
ATOM 5334 C CA . LYS B 1 67 ? 18.469 19.516 -16.688 1 96.62 67 LYS B CA 1
ATOM 5335 C C . LYS B 1 67 ? 18.531 18.578 -15.484 1 96.62 67 LYS B C 1
ATOM 5337 O O . LYS B 1 67 ? 18.938 17.422 -15.609 1 96.62 67 LYS B O 1
ATOM 5342 N N . LYS B 1 68 ? 18.156 19.094 -14.367 1 95.62 68 LYS B N 1
ATOM 5343 C CA . LYS B 1 68 ? 18.188 18.328 -13.125 1 95.62 68 LYS B CA 1
ATOM 5344 C C . LYS B 1 68 ? 16.953 17.438 -13 1 95.62 68 LYS B C 1
ATOM 5346 O O . LYS B 1 68 ? 17.016 16.359 -12.422 1 95.62 68 LYS B O 1
ATOM 5351 N N . TYR B 1 69 ? 15.844 17.859 -13.516 1 97.56 69 TYR B N 1
ATOM 5352 C CA . TYR B 1 69 ? 14.578 17.141 -13.438 1 97.56 69 TYR B CA 1
ATOM 5353 C C . TYR B 1 69 ? 14.016 16.875 -14.828 1 97.56 69 TYR B C 1
ATOM 5355 O O . TYR B 1 69 ? 13.273 17.688 -15.367 1 97.56 69 TYR B O 1
ATOM 5363 N N . PRO B 1 70 ? 14.141 15.648 -15.32 1 96.69 70 PRO B N 1
ATOM 5364 C CA . PRO B 1 70 ? 13.727 15.305 -16.672 1 96.69 70 PRO B CA 1
ATOM 5365 C C . PRO B 1 70 ? 12.227 15.484 -16.891 1 96.69 70 PRO B C 1
ATOM 5367 O O . PRO B 1 70 ? 11.773 15.594 -18.047 1 96.69 70 PRO B O 1
ATOM 5370 N N . ALA B 1 71 ? 11.453 15.562 -15.836 1 97.88 71 ALA B N 1
ATOM 5371 C CA . ALA B 1 71 ? 10.008 15.727 -15.945 1 97.88 71 ALA B CA 1
ATOM 5372 C C . ALA B 1 71 ? 9.648 17.141 -16.391 1 97.88 71 ALA B C 1
ATOM 5374 O O . ALA B 1 71 ? 8.516 17.406 -16.812 1 97.88 71 ALA B O 1
ATOM 5375 N N . ILE B 1 72 ? 10.547 18.141 -16.312 1 98.56 72 ILE B N 1
ATOM 5376 C CA . ILE B 1 72 ? 10.273 19.547 -16.578 1 98.56 72 ILE B CA 1
ATOM 5377 C C . ILE B 1 72 ? 10.391 19.828 -18.062 1 98.56 72 ILE B C 1
ATOM 5379 O O . ILE B 1 72 ? 11.367 19.422 -18.703 1 98.56 72 ILE B O 1
ATOM 5383 N N . ILE B 1 73 ? 9.406 20.453 -18.578 1 98.31 73 ILE B N 1
ATOM 5384 C CA . ILE B 1 73 ? 9.453 21.094 -19.891 1 98.31 73 ILE B CA 1
ATOM 5385 C C . ILE B 1 73 ? 9.336 22.609 -19.734 1 98.31 73 ILE B C 1
ATOM 5387 O O . ILE B 1 73 ? 8.359 23.109 -19.156 1 98.31 73 ILE B O 1
ATOM 5391 N N . THR B 1 74 ? 10.32 23.359 -20.188 1 98.31 74 THR B N 1
ATOM 5392 C CA . THR B 1 74 ? 10.25 24.812 -20.109 1 98.31 74 THR B CA 1
ATOM 5393 C C . THR B 1 74 ? 9.703 25.406 -21.406 1 98.31 74 THR B C 1
ATOM 5395 O O . THR B 1 74 ? 10.008 24.906 -22.5 1 98.31 74 THR B O 1
ATOM 5398 N N . VAL B 1 75 ? 8.828 26.312 -21.281 1 98.25 75 VAL B N 1
ATOM 5399 C CA . VAL B 1 75 ? 8.258 27.031 -22.406 1 98.25 75 VAL B CA 1
ATOM 5400 C C . VAL B 1 75 ? 8.406 28.531 -22.188 1 98.25 75 VAL B C 1
ATOM 5402 O O . VAL B 1 75 ? 7.82 29.094 -21.266 1 98.25 75 VAL B O 1
ATOM 5405 N N . LYS B 1 76 ? 9.086 29.172 -23.047 1 97.62 76 LYS B N 1
ATOM 5406 C CA . LYS B 1 76 ? 9.328 30.609 -22.875 1 97.62 76 LYS B CA 1
ATOM 5407 C C . LYS B 1 76 ? 8.258 31.438 -23.578 1 97.62 76 LYS B C 1
ATOM 5409 O O . LYS B 1 76 ? 8 31.234 -24.781 1 97.62 76 LYS B O 1
ATOM 5414 N N . ASN B 1 77 ? 7.629 32.312 -22.828 1 97.44 77 ASN B N 1
ATOM 5415 C CA . ASN B 1 77 ? 6.832 33.375 -23.422 1 97.44 77 ASN B CA 1
ATOM 5416 C C . ASN B 1 77 ? 7.715 34.5 -23.922 1 97.44 77 ASN B C 1
ATOM 5418 O O . ASN B 1 77 ? 8.141 35.375 -23.141 1 97.44 77 ASN B O 1
ATOM 5422 N N . GLU B 1 78 ? 7.824 34.594 -25.219 1 95.69 78 GLU B N 1
ATOM 5423 C CA . GLU B 1 78 ? 8.711 35.594 -25.812 1 95.69 78 GLU B CA 1
ATOM 5424 C C . GLU B 1 78 ? 8.172 37 -25.594 1 95.69 78 GLU B C 1
ATOM 5426 O O . GLU B 1 78 ? 8.93 37.969 -25.641 1 95.69 78 GLU B O 1
ATOM 5431 N N . ASN B 1 79 ? 6.969 37.125 -25.359 1 95.31 79 ASN B N 1
ATOM 5432 C CA . ASN B 1 79 ? 6.328 38.406 -25.172 1 95.31 79 ASN B CA 1
ATOM 5433 C C . ASN B 1 79 ? 5.961 38.656 -23.719 1 95.31 79 ASN B C 1
ATOM 5435 O O . ASN B 1 79 ? 4.953 39.312 -23.422 1 95.31 79 ASN B O 1
ATOM 5439 N N . TYR B 1 80 ? 6.656 37.969 -22.797 1 94.19 80 TYR B N 1
ATOM 5440 C CA . TYR B 1 80 ? 6.312 38 -21.391 1 94.19 80 TYR B CA 1
ATOM 5441 C C . TYR B 1 80 ? 6.246 39.438 -20.859 1 94.19 80 TYR B C 1
ATOM 5443 O O . TYR B 1 80 ? 5.473 39.719 -19.953 1 94.19 80 TYR B O 1
ATOM 5451 N N . ALA B 1 81 ? 6.969 40.344 -21.375 1 91.94 81 ALA B N 1
ATOM 5452 C CA . ALA B 1 81 ? 7.051 41.719 -20.891 1 91.94 81 ALA B CA 1
ATOM 5453 C C . ALA B 1 81 ? 5.766 42.5 -21.188 1 91.94 81 ALA B C 1
ATOM 5455 O O . ALA B 1 81 ? 5.434 43.469 -20.5 1 91.94 81 ALA B O 1
ATOM 5456 N N . ASN B 1 82 ? 5.051 42.062 -22.219 1 94 82 ASN B N 1
ATOM 5457 C CA . ASN B 1 82 ? 3.875 42.781 -22.688 1 94 82 ASN B CA 1
ATOM 5458 C C . ASN B 1 82 ? 2.588 42.031 -22.359 1 94 82 ASN B C 1
ATOM 5460 O O . ASN B 1 82 ? 1.497 42.469 -22.719 1 94 82 ASN B O 1
ATOM 5464 N N . THR B 1 83 ? 2.742 40.906 -21.781 1 95.31 83 THR B N 1
ATOM 5465 C CA . THR B 1 83 ? 1.566 40.094 -21.469 1 95.31 83 THR B CA 1
ATOM 5466 C C . THR B 1 83 ? 1.511 39.781 -19.984 1 95.31 83 THR B C 1
ATOM 5468 O O . THR B 1 83 ? 2.484 40 -19.25 1 95.31 83 THR B O 1
ATOM 5471 N N . GLY B 1 84 ? 0.391 39.375 -19.484 1 95.06 84 GLY B N 1
ATOM 5472 C CA . GLY B 1 84 ? 0.237 38.875 -18.109 1 95.06 84 GLY B CA 1
ATOM 5473 C C . GLY B 1 84 ? 0.447 37.375 -17.984 1 95.06 84 GLY B C 1
ATOM 5474 O O . GLY B 1 84 ? 0.982 36.75 -18.891 1 95.06 84 GLY B O 1
ATOM 5475 N N . SER B 1 85 ? 0.079 36.875 -16.844 1 96 85 SER B N 1
ATOM 5476 C CA . SER B 1 85 ? 0.261 35.469 -16.578 1 96 85 SER B CA 1
ATOM 5477 C C . SER B 1 85 ? -0.561 34.594 -17.547 1 96 85 SER B C 1
ATOM 5479 O O . SER B 1 85 ? -0.192 33.469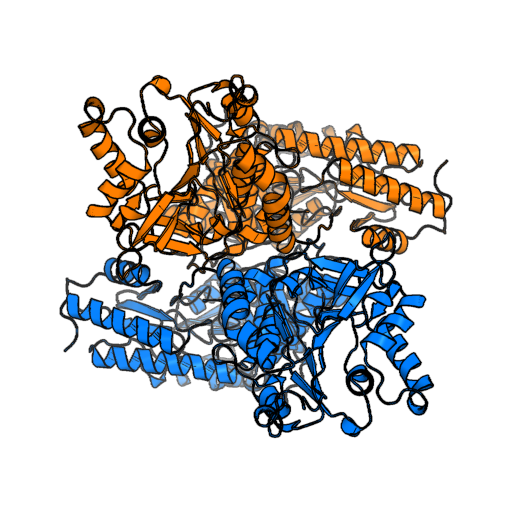 -17.859 1 96 85 SER B O 1
ATOM 5481 N N . MET B 1 86 ? -1.693 35.125 -18.047 1 97.81 86 MET B N 1
ATOM 5482 C CA . MET B 1 86 ? -2.498 34.375 -19.016 1 97.81 86 MET B CA 1
ATOM 5483 C C . MET B 1 86 ? -1.737 34.188 -20.312 1 97.81 86 MET B C 1
ATOM 5485 O O . MET B 1 86 ? -1.89 33.156 -20.984 1 97.81 86 MET B O 1
ATOM 5489 N N . GLY B 1 87 ? -0.985 35.281 -20.703 1 97.19 87 GLY B N 1
ATOM 5490 C CA . GLY B 1 87 ? -0.149 35.125 -21.875 1 97.19 87 GLY B CA 1
ATOM 5491 C C . GLY B 1 87 ? 0.836 33.969 -21.766 1 97.19 87 GLY B C 1
ATOM 5492 O O . GLY B 1 87 ? 1.046 33.219 -22.734 1 97.19 87 GLY B O 1
ATOM 5493 N N . THR B 1 88 ? 1.459 33.812 -20.609 1 97.56 88 THR B N 1
ATOM 5494 C CA . THR B 1 88 ? 2.383 32.719 -20.375 1 97.56 88 THR B CA 1
ATOM 5495 C C . THR B 1 88 ? 1.644 31.375 -20.359 1 97.56 88 THR B C 1
ATOM 5497 O O . THR B 1 88 ? 2.127 30.391 -20.906 1 97.56 88 THR B O 1
ATOM 5500 N N . LEU B 1 89 ? 0.488 31.328 -19.703 1 98.5 89 LEU B N 1
ATOM 5501 C CA . LEU B 1 89 ? -0.304 30.094 -19.641 1 98.5 89 LEU B CA 1
ATOM 5502 C C . LEU B 1 89 ? -0.715 29.656 -21.047 1 98.5 89 LEU B C 1
ATOM 5504 O O . LEU B 1 89 ? -0.762 28.453 -21.328 1 98.5 89 LEU B O 1
ATOM 5508 N N . GLU B 1 90 ? -0.982 30.609 -21.922 1 97.94 90 GLU B N 1
ATOM 5509 C CA . GLU B 1 90 ? -1.381 30.312 -23.297 1 97.94 90 GLU B CA 1
ATOM 5510 C C . GLU B 1 90 ? -0.283 29.547 -24.031 1 97.94 90 GLU B C 1
ATOM 5512 O O . GLU B 1 90 ? -0.564 28.609 -24.781 1 97.94 90 GLU B O 1
ATOM 5517 N N . VAL B 1 91 ? 0.919 29.969 -23.844 1 97.31 91 VAL B N 1
ATOM 5518 C CA . VAL B 1 91 ? 2.02 29.328 -24.547 1 97.31 91 VAL B CA 1
ATOM 5519 C C . VAL B 1 91 ? 2.242 27.922 -24 1 97.31 91 VAL B C 1
ATOM 5521 O O . VAL B 1 91 ? 2.713 27.031 -24.703 1 97.31 91 VAL B O 1
ATOM 5524 N N . CYS B 1 92 ? 1.908 27.688 -22.734 1 98.44 92 CYS B N 1
ATOM 5525 C CA . CYS B 1 92 ? 2.059 26.391 -22.109 1 98.44 92 CYS B CA 1
ATOM 5526 C C . CYS B 1 92 ? 0.934 25.453 -22.516 1 98.44 92 CYS B C 1
ATOM 5528 O O . CYS B 1 92 ? 1.065 24.234 -22.406 1 98.44 92 CYS B O 1
ATOM 5530 N N . ALA B 1 93 ? -0.206 25.969 -22.984 1 98.38 93 ALA B N 1
ATOM 5531 C CA . ALA B 1 93 ? -1.462 25.234 -23.172 1 98.38 93 ALA B CA 1
ATOM 5532 C C . ALA B 1 93 ? -1.286 24.062 -24.125 1 98.38 93 ALA B C 1
ATOM 5534 O O . ALA B 1 93 ? -1.922 23.016 -23.953 1 98.38 93 ALA B O 1
ATOM 5535 N N . SER B 1 94 ? -0.471 24.203 -25.156 1 97.25 94 SER B N 1
ATOM 5536 C CA . SER B 1 94 ? -0.298 23.156 -26.172 1 97.25 94 SER B CA 1
ATOM 5537 C C . SER B 1 94 ? 0.39 21.922 -25.578 1 97.25 94 SER B C 1
ATOM 5539 O O . SER B 1 94 ? 0.351 20.844 -26.172 1 97.25 94 SER B O 1
ATOM 5541 N N . PHE B 1 95 ? 1.034 22.062 -24.422 1 98.12 95 PHE B N 1
ATOM 5542 C CA . PHE B 1 95 ? 1.755 20.969 -23.797 1 98.12 95 PHE B CA 1
ATOM 5543 C C . PHE B 1 95 ? 0.879 20.266 -22.766 1 98.12 95 PHE B C 1
ATOM 5545 O O . PHE B 1 95 ? 1.297 19.266 -22.156 1 98.12 95 PHE B O 1
ATOM 5552 N N . VAL B 1 96 ? -0.302 20.719 -22.562 1 97.88 96 VAL B N 1
ATOM 5553 C CA . VAL B 1 96 ? -1.242 20.141 -21.594 1 97.88 96 VAL B CA 1
ATOM 5554 C C . VAL B 1 96 ? -2.303 19.328 -22.344 1 97.88 96 VAL B C 1
ATOM 5556 O O . VAL B 1 96 ? -2.955 19.844 -23.266 1 97.88 96 VAL B O 1
ATOM 5559 N N . ASN B 1 97 ? -2.523 18.078 -22.016 1 95.12 97 ASN B N 1
ATOM 5560 C CA . ASN B 1 97 ? -3.445 17.25 -22.781 1 95.12 97 ASN B CA 1
ATOM 5561 C C . ASN B 1 97 ? -4.543 16.672 -21.906 1 95.12 97 ASN B C 1
ATOM 5563 O O . ASN B 1 97 ? -5.48 16.031 -22.391 1 95.12 97 ASN B O 1
ATOM 5567 N N . GLU B 1 98 ? -4.465 16.812 -20.609 1 94.75 98 GLU B N 1
ATOM 5568 C CA . GLU B 1 98 ? -5.445 16.312 -19.641 1 94.75 98 GLU B CA 1
ATOM 5569 C C . GLU B 1 98 ? -5.586 17.25 -18.453 1 94.75 98 GLU B C 1
ATOM 5571 O O . GLU B 1 98 ? -5.133 18.391 -18.5 1 94.75 98 GLU B O 1
ATOM 5576 N N . SER B 1 99 ? -6.387 16.812 -17.453 1 97.44 99 SER B N 1
ATOM 5577 C CA . SER B 1 99 ? -6.465 17.578 -16.203 1 97.44 99 SER B CA 1
ATOM 5578 C C . SER B 1 99 ? -5.086 17.781 -15.594 1 97.44 99 SER B C 1
ATOM 5580 O O . SER B 1 99 ? -4.223 16.906 -15.703 1 97.44 99 SER B O 1
ATOM 5582 N N . PHE B 1 100 ? -4.859 18.891 -15.055 1 98.62 100 PHE B N 1
ATOM 5583 C CA . PHE B 1 100 ? -3.537 19.25 -14.562 1 98.62 100 PHE B CA 1
ATOM 5584 C C . PHE B 1 100 ? -3.641 20.188 -13.359 1 98.62 100 PHE B C 1
ATOM 5586 O O . PHE B 1 100 ? -4.723 20.688 -13.055 1 98.62 100 PHE B O 1
ATOM 5593 N N . LEU B 1 101 ? -2.557 20.359 -12.625 1 98.81 101 LEU B N 1
ATOM 5594 C CA . LEU B 1 101 ? -2.428 21.359 -11.562 1 98.81 101 LEU B CA 1
ATOM 5595 C C . LEU B 1 101 ? -1.747 22.625 -12.078 1 98.81 101 LEU B C 1
ATOM 5597 O O . LEU B 1 101 ? -0.726 22.547 -12.758 1 98.81 101 LEU B O 1
ATOM 5601 N N . LEU B 1 102 ? -2.35 23.719 -11.844 1 98.81 102 LEU B N 1
ATOM 5602 C CA . LEU B 1 102 ? -1.793 25.016 -12.172 1 98.81 102 LEU B CA 1
ATOM 5603 C C . LEU B 1 102 ? -1.258 25.703 -10.914 1 98.81 102 LEU B C 1
ATOM 5605 O O . LEU B 1 102 ? -1.996 25.906 -9.953 1 98.81 102 LEU B O 1
ATOM 5609 N N . LEU B 1 103 ? 0.042 26.016 -10.922 1 98.5 103 LEU B N 1
ATOM 5610 C CA . LEU B 1 103 ? 0.666 26.625 -9.75 1 98.5 103 LEU B CA 1
ATOM 5611 C C . LEU B 1 103 ? 1.397 27.906 -10.125 1 98.5 103 LEU B C 1
ATOM 5613 O O . LEU B 1 103 ? 1.808 28.078 -11.273 1 98.5 103 LEU B O 1
ATOM 5617 N N . GLU B 1 104 ? 1.594 28.734 -9.156 1 96.62 104 GLU B N 1
ATOM 5618 C CA . GLU B 1 104 ? 2.51 29.875 -9.266 1 96.62 104 GLU B CA 1
ATOM 5619 C C . GLU B 1 104 ? 3.918 29.484 -8.812 1 96.62 104 GLU B C 1
ATOM 5621 O O . GLU B 1 104 ? 4.086 28.625 -7.949 1 96.62 104 GLU B O 1
ATOM 5626 N N . SER B 1 105 ? 4.949 30.094 -9.359 1 96 105 SER B N 1
ATOM 5627 C CA . SER B 1 105 ? 6.336 29.703 -9.133 1 96 105 SER B CA 1
ATOM 5628 C C . SER B 1 105 ? 6.867 30.266 -7.82 1 96 105 SER B C 1
ATOM 5630 O O . SER B 1 105 ? 7.914 29.828 -7.332 1 96 105 SER B O 1
ATOM 5632 N N . ASP B 1 106 ? 6.215 31.25 -7.207 1 94.19 106 ASP B N 1
ATOM 5633 C CA . ASP B 1 106 ? 6.734 31.953 -6.043 1 94.19 106 ASP B CA 1
ATOM 5634 C C . ASP B 1 106 ? 5.895 31.656 -4.801 1 94.19 106 ASP B C 1
ATOM 5636 O O . ASP B 1 106 ? 5.59 32.562 -4.02 1 94.19 106 ASP B O 1
ATOM 5640 N N . LEU B 1 107 ? 5.562 30.438 -4.629 1 95.12 107 LEU B N 1
ATOM 5641 C CA . LEU B 1 107 ? 4.734 29.984 -3.516 1 95.12 107 LEU B CA 1
ATOM 5642 C C . LEU B 1 107 ? 5.469 28.938 -2.682 1 95.12 107 LEU B C 1
ATOM 5644 O O . LEU B 1 107 ? 6.16 28.062 -3.23 1 95.12 107 LEU B O 1
ATOM 5648 N N . ILE B 1 108 ? 5.383 29.078 -1.37 1 97.88 108 ILE B N 1
ATOM 5649 C CA . ILE B 1 108 ? 5.68 27.953 -0.491 1 97.88 108 ILE B CA 1
ATOM 5650 C C . ILE B 1 108 ? 4.391 27.453 0.152 1 97.88 108 ILE B C 1
ATOM 5652 O O . ILE B 1 108 ? 3.49 28.234 0.457 1 97.88 108 ILE B O 1
ATOM 5656 N N . TYR B 1 109 ? 4.215 26.156 0.241 1 98.56 109 TYR B N 1
ATOM 5657 C CA . TYR B 1 109 ? 2.943 25.609 0.699 1 98.56 109 TYR B CA 1
ATOM 5658 C C . TYR B 1 109 ? 3.133 24.203 1.269 1 98.56 109 TYR B C 1
ATOM 5660 O O . TYR B 1 109 ? 4.109 23.531 0.948 1 98.56 109 TYR B O 1
ATOM 5668 N N . ASP B 1 110 ? 2.205 23.734 2.18 1 98.25 110 ASP B N 1
ATOM 5669 C CA . ASP B 1 110 ? 2.105 22.359 2.666 1 98.25 110 ASP B CA 1
ATOM 5670 C C . ASP B 1 110 ? 1.664 21.422 1.554 1 98.25 110 ASP B C 1
ATOM 5672 O O . ASP B 1 110 ? 0.607 21.609 0.95 1 98.25 110 ASP B O 1
ATOM 5676 N N . SER B 1 111 ? 2.412 20.375 1.336 1 98.12 111 SER B N 1
ATOM 5677 C CA . SER B 1 111 ? 2.154 19.453 0.229 1 98.12 111 SER B CA 1
ATOM 5678 C C . SER B 1 111 ? 0.804 18.766 0.387 1 98.12 111 SER B C 1
ATOM 5680 O O . SER B 1 111 ? 0.283 18.188 -0.567 1 98.12 111 SER B O 1
ATOM 5682 N N . ALA B 1 112 ? 0.188 18.797 1.596 1 97.69 112 ALA B N 1
ATOM 5683 C CA . ALA B 1 112 ? -1.131 18.219 1.819 1 97.69 112 ALA B CA 1
ATOM 5684 C C . ALA B 1 112 ? -2.174 18.844 0.902 1 97.69 112 ALA B C 1
ATOM 5686 O O . ALA B 1 112 ? -3.186 18.219 0.579 1 97.69 112 ALA B O 1
ATOM 5687 N N . GLY B 1 113 ? -1.897 20.109 0.52 1 98.06 113 GLY B N 1
ATOM 5688 C CA . GLY B 1 113 ? -2.795 20.766 -0.417 1 98.06 113 GLY B CA 1
ATOM 5689 C C . GLY B 1 113 ? -2.875 20.062 -1.759 1 98.06 113 GLY B C 1
ATOM 5690 O O . GLY B 1 113 ? -3.947 19.984 -2.363 1 98.06 113 GLY B O 1
ATOM 5691 N N . LEU B 1 114 ? -1.747 19.547 -2.254 1 98.31 114 LEU B N 1
ATOM 5692 C CA . LEU B 1 114 ? -1.726 18.812 -3.514 1 98.31 114 LEU B CA 1
ATOM 5693 C C . LEU B 1 114 ? -2.549 17.531 -3.41 1 98.31 114 LEU B C 1
ATOM 5695 O O . LEU B 1 114 ? -3.35 17.234 -4.301 1 98.31 114 LEU B O 1
ATOM 5699 N N . PHE B 1 115 ? -2.342 16.797 -2.316 1 97.31 115 PHE B N 1
ATOM 5700 C CA . PHE B 1 115 ? -3.098 15.562 -2.102 1 97.31 115 PHE B CA 1
ATOM 5701 C C . PHE B 1 115 ? -4.594 15.852 -2.074 1 97.31 115 PHE B C 1
ATOM 5703 O O . PHE B 1 115 ? -5.383 15.117 -2.674 1 97.31 115 PHE B O 1
ATOM 5710 N N . SER B 1 116 ? -4.926 16.906 -1.377 1 96.69 116 SER B N 1
ATOM 5711 C CA . SER B 1 116 ? -6.328 17.281 -1.227 1 96.69 116 SER B CA 1
ATOM 5712 C C . SER B 1 116 ? -6.961 17.609 -2.576 1 96.69 116 SER B C 1
ATOM 5714 O O . SER B 1 116 ? -8.109 17.234 -2.832 1 96.69 116 SER B O 1
ATOM 5716 N N . LEU B 1 117 ? -6.254 18.281 -3.443 1 97.38 117 LEU B N 1
ATOM 5717 C CA . LEU B 1 117 ? -6.766 18.641 -4.762 1 97.38 117 LEU B CA 1
ATOM 5718 C C . LEU B 1 117 ? -6.871 17.422 -5.66 1 97.38 117 LEU B C 1
ATOM 5720 O O . LEU B 1 117 ? -7.895 17.203 -6.316 1 97.38 117 LEU B O 1
ATOM 5724 N N . ILE B 1 118 ? -5.816 16.609 -5.656 1 96.88 118 ILE B N 1
ATOM 5725 C CA . ILE B 1 118 ? -5.734 15.453 -6.535 1 96.88 118 ILE B CA 1
ATOM 5726 C C . ILE B 1 118 ? -6.812 14.438 -6.152 1 96.88 118 ILE B C 1
ATOM 5728 O O . ILE B 1 118 ? -7.414 13.805 -7.023 1 96.88 118 ILE B O 1
ATOM 5732 N N . ASN B 1 119 ? -7.109 14.359 -4.871 1 95 119 ASN B N 1
ATOM 5733 C CA . ASN B 1 119 ? -8.016 13.352 -4.336 1 95 119 ASN B CA 1
ATOM 5734 C C . ASN B 1 119 ? -9.469 13.836 -4.359 1 95 119 ASN B C 1
ATOM 5736 O O . ASN B 1 119 ? -10.383 13.078 -4.051 1 95 119 ASN B O 1
ATOM 5740 N N . ASP B 1 120 ? -9.719 15.047 -4.727 1 95.69 120 ASP B N 1
ATOM 5741 C CA . ASP B 1 120 ? -11.078 15.586 -4.754 1 95.69 120 ASP B CA 1
ATOM 5742 C C . ASP B 1 120 ? -11.797 15.203 -6.043 1 95.69 120 ASP B C 1
ATOM 5744 O O . ASP B 1 120 ? -11.195 15.188 -7.121 1 95.69 120 ASP B O 1
ATOM 5748 N N . GLU B 1 121 ? -13.055 14.836 -5.953 1 92.62 121 GLU B N 1
ATOM 5749 C CA . GLU B 1 121 ? -13.828 14.344 -7.086 1 92.62 121 GLU B CA 1
ATOM 5750 C C . GLU B 1 121 ? -14.141 15.461 -8.07 1 92.62 121 GLU B C 1
ATOM 5752 O O . GLU B 1 121 ? -14.391 15.211 -9.25 1 92.62 121 GLU B O 1
ATOM 5757 N N . ARG B 1 122 ? -14.219 16.672 -7.684 1 94.5 122 ARG B N 1
ATOM 5758 C CA . ARG B 1 122 ? -14.531 17.797 -8.555 1 94.5 122 ARG B CA 1
ATOM 5759 C C . ARG B 1 122 ? -13.398 18.062 -9.531 1 94.5 122 ARG B C 1
ATOM 5761 O O . ARG B 1 122 ? -12.227 18.031 -9.156 1 94.5 122 ARG B O 1
ATOM 5768 N N . LYS B 1 123 ? -13.664 18.422 -10.727 1 95.31 123 LYS B N 1
ATOM 5769 C CA . LYS B 1 123 ? -12.711 18.422 -11.836 1 95.31 123 LYS B CA 1
ATOM 5770 C C . LYS B 1 123 ? -11.961 19.734 -11.922 1 95.31 123 LYS B C 1
ATOM 5772 O O . LYS B 1 123 ? -10.781 19.766 -12.289 1 95.31 123 LYS B O 1
ATOM 5777 N N . ASN B 1 124 ? -12.695 20.859 -11.781 1 98.38 124 ASN B N 1
ATOM 5778 C CA . ASN B 1 124 ? -12.117 22.188 -11.68 1 98.38 124 ASN B CA 1
ATOM 5779 C C . ASN B 1 124 ? -12.211 22.734 -10.258 1 98.38 124 ASN B C 1
ATOM 5781 O O . ASN B 1 124 ? -13.305 22.969 -9.742 1 98.38 124 ASN B O 1
ATOM 5785 N N . LEU B 1 125 ? -11.039 22.891 -9.633 1 98.5 125 LEU B N 1
ATOM 5786 C CA . LEU B 1 125 ? -11.031 23.125 -8.195 1 98.5 125 LEU B CA 1
ATOM 5787 C C . LEU B 1 125 ? -9.93 24.109 -7.812 1 98.5 125 LEU B C 1
ATOM 5789 O O . LEU B 1 125 ? -8.75 23.859 -8.055 1 98.5 125 LEU B O 1
ATOM 5793 N N . ILE B 1 126 ? -10.352 25.25 -7.211 1 98.62 126 ILE B N 1
ATOM 5794 C CA . ILE B 1 126 ? -9.414 26.266 -6.727 1 98.62 126 ILE B CA 1
ATOM 5795 C C . ILE B 1 126 ? -9.094 26.016 -5.254 1 98.62 126 ILE B C 1
ATOM 5797 O O . ILE B 1 126 ? -10.008 25.859 -4.434 1 98.62 126 ILE B O 1
ATOM 5801 N N . LEU B 1 127 ? -7.812 25.922 -4.918 1 98.62 127 LEU B N 1
ATOM 5802 C CA . LEU B 1 127 ? -7.434 25.859 -3.51 1 98.62 127 LEU B CA 1
ATOM 5803 C C . LEU B 1 127 ? -7.477 27.25 -2.875 1 98.62 127 LEU B C 1
ATOM 5805 O O . LEU B 1 127 ? -6.875 28.188 -3.393 1 98.62 127 LEU B O 1
ATOM 5809 N N . ALA B 1 128 ? -8.211 27.375 -1.838 1 98.62 128 ALA B N 1
ATOM 5810 C CA . ALA B 1 128 ? -8.32 28.625 -1.087 1 98.62 128 ALA B CA 1
ATOM 5811 C C . ALA B 1 128 ? -7.992 28.406 0.387 1 98.62 128 ALA B C 1
ATOM 5813 O O . ALA B 1 128 ? -8.039 27.281 0.881 1 98.62 128 ALA B O 1
ATOM 5814 N N . SER B 1 129 ? -7.574 29.438 1.046 1 98.19 129 SER B N 1
ATOM 5815 C CA . SER B 1 129 ? -7.301 29.391 2.479 1 98.19 129 SER B CA 1
ATOM 5816 C C . SER B 1 129 ? -8.148 30.391 3.24 1 98.19 129 SER B C 1
ATOM 5818 O O . SER B 1 129 ? -8.859 31.203 2.633 1 98.19 129 SER B O 1
ATOM 5820 N N . GLY B 1 130 ? -8.094 30.297 4.59 1 97.25 130 GLY B N 1
ATOM 5821 C CA . GLY B 1 130 ? -8.578 31.391 5.414 1 97.25 130 GLY B CA 1
ATOM 5822 C C . GLY B 1 130 ? -7.699 32.625 5.34 1 97.25 130 GLY B C 1
ATOM 5823 O O . GLY B 1 130 ? -6.844 32.719 4.457 1 97.25 130 GLY B O 1
ATOM 5824 N N . ALA B 1 131 ? -7.902 33.5 6.238 1 95.38 131 ALA B N 1
ATOM 5825 C CA . ALA B 1 131 ? -7.199 34.781 6.23 1 95.38 131 ALA B CA 1
ATOM 5826 C C . ALA B 1 131 ? -5.719 34.594 6.539 1 95.38 131 ALA B C 1
ATOM 5828 O O . ALA B 1 131 ? -5.359 33.969 7.531 1 95.38 131 ALA B O 1
ATOM 5829 N N . THR B 1 132 ? -4.867 35.125 5.727 1 92.94 132 THR B N 1
ATOM 5830 C CA . THR B 1 132 ? -3.426 35.031 5.922 1 92.94 132 THR B CA 1
ATOM 5831 C C . THR B 1 132 ? -2.865 36.375 6.414 1 92.94 132 THR B C 1
ATOM 5833 O O . THR B 1 132 ? -1.747 36.438 6.93 1 92.94 132 THR B O 1
ATOM 5836 N N . LYS B 1 133 ? -3.549 37.438 6.082 1 89.12 133 LYS B N 1
ATOM 5837 C CA . LYS B 1 133 ? -3.156 38.812 6.457 1 89.12 133 LYS B CA 1
ATOM 5838 C C . LYS B 1 133 ? -1.82 39.188 5.824 1 89.12 133 LYS B C 1
ATOM 5840 O O . LYS B 1 133 ? -0.927 39.688 6.504 1 89.12 133 LYS B O 1
ATOM 5845 N N . SER B 1 134 ? -1.682 38.875 4.652 1 87.44 134 SER B N 1
ATOM 5846 C CA . SER B 1 134 ? -0.443 39.125 3.93 1 87.44 134 SER B CA 1
ATOM 5847 C C . SER B 1 134 ? -0.407 40.562 3.422 1 87.44 134 SER B C 1
ATOM 5849 O O . SER B 1 134 ? 0.669 41.125 3.186 1 87.44 134 SER B O 1
ATOM 5851 N N . GLY B 1 135 ? -1.51 41.188 3.24 1 87.25 135 GLY B N 1
ATOM 5852 C CA . GLY B 1 135 ? -1.604 42.531 2.705 1 87.25 135 GLY B CA 1
ATOM 5853 C C . GLY B 1 135 ? -1.725 42.562 1.192 1 87.25 135 GLY B C 1
ATOM 5854 O O . GLY B 1 135 ? -1.855 43.625 0.6 1 87.25 135 GLY B O 1
ATOM 5855 N N . ASP B 1 136 ? -1.697 41.438 0.533 1 88.5 136 ASP B N 1
ATOM 5856 C CA . ASP B 1 136 ? -1.807 41.312 -0.919 1 88.5 136 ASP B CA 1
ATOM 5857 C C . ASP B 1 136 ? -2.686 40.156 -1.322 1 88.5 136 ASP B C 1
ATOM 5859 O O . ASP B 1 136 ? -2.348 39.406 -2.244 1 88.5 136 ASP B O 1
ATOM 5863 N N . GLU B 1 137 ? -3.717 40 -0.636 1 92.81 137 GLU B N 1
ATOM 5864 C CA . GLU B 1 137 ? -4.602 38.875 -0.838 1 92.81 137 GLU B CA 1
ATOM 5865 C C . GLU B 1 137 ? -5.395 39 -2.135 1 92.81 137 GLU B C 1
ATOM 5867 O O . GLU B 1 137 ? -5.727 40.125 -2.549 1 92.81 137 GLU B O 1
ATOM 5872 N N . VAL B 1 138 ? -5.598 37.906 -2.791 1 95.38 138 VAL B N 1
ATOM 5873 C CA . VAL B 1 138 ? -6.645 37.812 -3.801 1 95.38 138 VAL B CA 1
ATOM 5874 C C . VAL B 1 138 ? -7.855 37.094 -3.215 1 95.38 138 VAL B C 1
ATOM 5876 O O . VAL B 1 138 ? -7.766 35.906 -2.846 1 95.38 138 VAL B O 1
ATOM 5879 N N . TYR B 1 139 ? -8.977 37.781 -3.113 1 97.69 139 TYR B N 1
ATOM 5880 C CA . TYR B 1 139 ? -10.172 37.281 -2.461 1 97.69 139 TYR B CA 1
ATOM 5881 C C . TYR B 1 139 ? -11.07 36.562 -3.463 1 97.69 139 TYR B C 1
ATOM 5883 O O . TYR B 1 139 ? -11.164 36.969 -4.625 1 97.69 139 TYR B O 1
ATOM 5891 N N . LEU B 1 140 ? -11.688 35.5 -2.992 1 98.44 140 LEU B N 1
ATOM 5892 C CA . LEU B 1 140 ? -12.609 34.719 -3.805 1 98.44 140 LEU B CA 1
ATOM 5893 C C . LEU B 1 140 ? -14.031 34.812 -3.266 1 98.44 140 LEU B C 1
ATOM 5895 O O . LEU B 1 140 ? -14.242 34.812 -2.051 1 98.44 140 LEU B O 1
ATOM 5899 N N . GLU B 1 141 ? -15 34.906 -4.121 1 98.31 141 GLU B N 1
ATOM 5900 C CA . GLU B 1 141 ? -16.422 34.812 -3.82 1 98.31 141 GLU B CA 1
ATOM 5901 C C . GLU B 1 141 ? -17.031 33.531 -4.41 1 98.31 141 GLU B C 1
ATOM 5903 O O . GLU B 1 141 ? -16.656 33.125 -5.504 1 98.31 141 GLU B O 1
ATOM 5908 N N . ALA B 1 142 ? -17.875 32.906 -3.711 1 98 142 ALA B N 1
ATOM 5909 C CA . ALA B 1 142 ? -18.5 31.656 -4.148 1 98 142 ALA B CA 1
ATOM 5910 C C . ALA B 1 142 ? -20.016 31.719 -4.039 1 98 142 ALA B C 1
ATOM 5912 O O . ALA B 1 142 ? -20.547 32.5 -3.252 1 98 142 ALA B O 1
ATOM 5913 N N . ASP B 1 143 ? -20.719 30.938 -4.766 1 97.19 143 ASP B N 1
ATOM 5914 C CA . ASP B 1 143 ? -22.172 30.781 -4.641 1 97.19 143 ASP B CA 1
ATOM 5915 C C . ASP B 1 143 ? -22.531 29.719 -3.602 1 97.19 143 ASP B C 1
ATOM 5917 O O . ASP B 1 143 ? -21.672 29.297 -2.822 1 97.19 143 ASP B O 1
ATOM 5921 N N . GLU B 1 144 ? -23.75 29.266 -3.529 1 95.25 144 GLU B N 1
ATOM 5922 C CA . GLU B 1 144 ? -24.25 28.344 -2.514 1 95.25 144 GLU B CA 1
ATOM 5923 C C . GLU B 1 144 ? -23.656 26.953 -2.703 1 95.25 144 GLU B C 1
ATOM 5925 O O . GLU B 1 144 ? -23.609 26.156 -1.76 1 95.25 144 GLU B O 1
ATOM 5930 N N . LYS B 1 145 ? -23.172 26.672 -3.889 1 95.56 145 LYS B N 1
ATOM 5931 C CA . LYS B 1 145 ? -22.562 25.375 -4.18 1 95.56 145 LYS B CA 1
ATOM 5932 C C . LYS B 1 145 ? -21.047 25.438 -4.082 1 95.56 145 LYS B C 1
ATOM 5934 O O . LYS B 1 145 ? -20.344 24.516 -4.508 1 95.56 145 LYS B O 1
ATOM 5939 N N . ASN B 1 146 ? -20.5 26.594 -3.572 1 97.44 146 ASN B N 1
ATOM 5940 C CA . ASN B 1 146 ? -19.078 26.828 -3.385 1 97.44 146 ASN B CA 1
ATOM 5941 C C . ASN B 1 146 ? -18.344 26.938 -4.719 1 97.44 146 ASN B C 1
ATOM 5943 O O . ASN B 1 146 ? -17.188 26.516 -4.84 1 97.44 146 ASN B O 1
ATOM 5947 N N . CYS B 1 147 ? -19.016 27.391 -5.77 1 98.31 147 CYS B N 1
ATOM 5948 C CA . CYS B 1 147 ? -18.391 27.641 -7.062 1 98.31 147 CYS B CA 1
ATOM 5949 C C . CYS B 1 147 ? -18 29.109 -7.203 1 98.31 147 CYS B C 1
ATOM 5951 O O . CYS B 1 147 ? -18.672 29.984 -6.688 1 98.31 147 CYS B O 1
ATOM 5953 N N . LEU B 1 148 ? -17.031 29.359 -7.918 1 98.44 148 LEU B N 1
ATOM 5954 C CA . LEU B 1 148 ? -16.422 30.672 -8.086 1 98.44 148 LEU B CA 1
ATOM 5955 C C . LEU B 1 148 ? -17.375 31.625 -8.773 1 98.44 148 LEU B C 1
ATOM 5957 O O . LEU B 1 148 ? -17.875 31.344 -9.867 1 98.44 148 LEU B O 1
ATOM 5961 N N . THR B 1 149 ? -17.656 32.812 -8.164 1 97.75 149 THR B N 1
ATOM 5962 C CA . THR B 1 149 ? -18.516 33.844 -8.758 1 97.75 149 THR B CA 1
ATOM 5963 C C . THR B 1 149 ? -17.797 35.188 -8.805 1 97.75 149 THR B C 1
ATOM 5965 O O . THR B 1 149 ? -18.234 36.094 -9.508 1 97.75 149 THR B O 1
ATOM 5968 N N . GLY B 1 150 ? -16.719 35.25 -8.055 1 97.75 150 GLY B N 1
ATOM 5969 C CA . GLY B 1 150 ? -15.984 36.5 -8.023 1 97.75 150 GLY B CA 1
ATOM 5970 C C . GLY B 1 150 ? -14.539 36.344 -7.582 1 97.75 150 GLY B C 1
ATOM 5971 O O . GLY B 1 150 ? -14.219 35.438 -6.816 1 97.75 150 GLY B O 1
ATOM 5972 N N . LEU B 1 151 ? -13.711 37.219 -7.992 1 97.25 151 LEU B N 1
ATOM 5973 C CA . LEU B 1 151 ? -12.289 37.25 -7.688 1 97.25 151 LEU B CA 1
ATOM 5974 C C . LEU B 1 151 ? -11.758 38.688 -7.773 1 97.25 151 LEU B C 1
ATOM 5976 O O . LEU B 1 151 ? -11.961 39.344 -8.781 1 97.25 151 LEU B O 1
ATOM 5980 N N . SER B 1 152 ? -11.133 39.094 -6.66 1 96.06 152 SER B N 1
ATOM 5981 C CA . SER B 1 152 ? -10.648 40.469 -6.684 1 96.06 152 SER B CA 1
ATOM 5982 C C . SER B 1 152 ? -9.602 40.719 -5.598 1 96.06 152 SER B C 1
ATOM 5984 O O . SER B 1 152 ? -9.641 40.094 -4.547 1 96.06 152 SER B O 1
ATOM 5986 N N . LYS B 1 153 ? -8.742 41.562 -5.84 1 93.44 153 LYS B N 1
ATOM 5987 C CA . LYS B 1 153 ? -7.82 42.031 -4.805 1 93.44 153 LYS B CA 1
ATOM 5988 C C . LYS B 1 153 ? -8.477 43.062 -3.904 1 93.44 153 LYS B C 1
ATOM 5990 O O . LYS B 1 153 ? -8.031 43.312 -2.781 1 93.44 153 LYS B O 1
ATOM 5995 N N . ASN B 1 154 ? -9.492 43.688 -4.473 1 94.62 154 ASN B N 1
ATOM 5996 C CA . ASN B 1 154 ? -10.281 44.625 -3.707 1 94.62 154 ASN B CA 1
ATOM 5997 C C . ASN B 1 154 ? -11.43 43.938 -2.977 1 94.62 154 ASN B C 1
ATOM 5999 O O . ASN B 1 154 ? -12.438 43.594 -3.596 1 94.62 154 ASN B O 1
ATOM 6003 N N . ARG B 1 155 ? -11.273 43.875 -1.746 1 94.06 155 ARG B N 1
ATOM 6004 C CA . ARG B 1 155 ? -12.258 43.188 -0.908 1 94.06 155 ARG B CA 1
ATOM 6005 C C . ARG B 1 155 ? -13.648 43.781 -1.109 1 94.06 155 ARG B C 1
ATOM 6007 O O . ARG B 1 155 ? -14.641 43.062 -1.107 1 94.06 155 ARG B O 1
ATOM 6014 N N . ASP B 1 156 ? -13.789 45.094 -1.353 1 94.31 156 ASP B N 1
ATOM 6015 C CA . ASP B 1 156 ? -15.062 45.812 -1.431 1 94.31 156 ASP B CA 1
ATOM 6016 C C . ASP B 1 156 ? -15.773 45.5 -2.756 1 94.31 156 ASP B C 1
ATOM 6018 O O . ASP B 1 156 ? -16.969 45.781 -2.9 1 94.31 156 ASP B O 1
ATOM 6022 N N . ALA B 1 157 ? -14.984 44.938 -3.619 1 95.31 157 ALA B N 1
ATOM 6023 C CA . ALA B 1 157 ? -15.555 44.625 -4.926 1 95.31 157 ALA B CA 1
ATOM 6024 C C . ALA B 1 157 ? -16.406 43.375 -4.867 1 95.31 157 ALA B C 1
ATOM 6026 O O . ALA B 1 157 ? -17.156 43.062 -5.793 1 95.31 157 ALA B O 1
ATOM 6027 N N . LEU B 1 158 ? -16.312 42.656 -3.785 1 96.88 158 LEU B N 1
ATOM 6028 C CA . LEU B 1 158 ? -17.031 41.375 -3.629 1 96.88 158 LEU B CA 1
ATOM 6029 C C . LEU B 1 158 ? -18.094 41.5 -2.535 1 96.88 158 LEU B C 1
ATOM 6031 O O . LEU B 1 158 ? -17.922 42.25 -1.565 1 96.88 158 LEU B O 1
ATOM 6035 N N . LYS B 1 159 ? -19.141 40.875 -2.676 1 95.25 159 LYS B N 1
ATOM 6036 C CA . LYS B 1 159 ? -20.219 40.875 -1.688 1 95.25 159 LYS B CA 1
ATOM 6037 C C . LYS B 1 159 ? -19.844 40.031 -0.462 1 95.25 159 LYS B C 1
ATOM 6039 O O . LYS B 1 159 ? -20.141 40.438 0.671 1 95.25 159 LYS B O 1
ATOM 6044 N N . ASN B 1 160 ? -19.359 38.906 -0.691 1 94.75 160 ASN B N 1
ATOM 6045 C CA . ASN B 1 160 ? -18.922 38 0.376 1 94.75 160 ASN B CA 1
ATOM 6046 C C . ASN B 1 160 ? -17.594 37.344 0.046 1 94.75 160 ASN B C 1
ATOM 6048 O O . ASN B 1 160 ? -17.391 36.875 -1.075 1 94.75 160 ASN B O 1
ATOM 6052 N N . ILE B 1 161 ? -16.734 37.312 1.048 1 96.5 161 ILE B N 1
ATOM 6053 C CA . ILE B 1 161 ? -15.445 36.688 0.874 1 96.5 161 ILE B CA 1
ATOM 6054 C C . ILE B 1 161 ? -15.523 35.219 1.326 1 96.5 161 ILE B C 1
ATOM 6056 O O . ILE B 1 161 ? -15.727 34.938 2.51 1 96.5 161 ILE B O 1
ATOM 6060 N N . PHE B 1 162 ? -15.297 34.375 0.441 1 97.81 162 PHE B N 1
ATOM 6061 C CA . PHE B 1 162 ? -15.336 32.969 0.731 1 97.81 162 PHE B CA 1
ATOM 6062 C C . PHE B 1 162 ? -13.969 32.469 1.192 1 97.81 162 PHE B C 1
ATOM 6064 O O . PHE B 1 162 ? -13.875 31.578 2.051 1 97.81 162 PHE B O 1
ATOM 6071 N N . GLY B 1 163 ? -12.867 32.969 0.646 1 98.06 163 GLY B N 1
ATOM 6072 C CA . GLY B 1 163 ? -11.508 32.562 0.972 1 98.06 163 GLY B CA 1
ATOM 6073 C C . GLY B 1 163 ? -10.461 33.375 0.218 1 98.06 163 GLY B C 1
ATOM 6074 O O . GLY B 1 163 ? -10.789 34.312 -0.496 1 98.06 163 GLY B O 1
ATOM 6075 N N . GLU B 1 164 ? -9.242 33.062 0.46 1 98.06 164 GLU B N 1
ATOM 6076 C CA . GLU B 1 164 ? -8.117 33.688 -0.222 1 98.06 164 GLU B CA 1
ATOM 6077 C C . GLU B 1 164 ? -7.457 32.719 -1.205 1 98.06 164 GLU B C 1
ATOM 6079 O O . GLU B 1 164 ? -7.285 31.531 -0.9 1 98.06 164 GLU B O 1
ATOM 6084 N N . LEU B 1 165 ? -7.137 33.188 -2.377 1 97.94 165 LEU B N 1
ATOM 6085 C CA . LEU B 1 165 ? -6.539 32.375 -3.424 1 97.94 165 LEU B CA 1
ATOM 6086 C C . LEU B 1 165 ? -5.133 31.938 -3.033 1 97.94 165 LEU B C 1
ATOM 6088 O O . LEU B 1 165 ? -4.273 32.781 -2.744 1 97.94 165 LEU B O 1
ATOM 6092 N N . VAL B 1 166 ? -4.84 30.656 -3.023 1 97.88 166 VAL B N 1
ATOM 6093 C CA . VAL B 1 166 ? -3.545 30.109 -2.637 1 97.88 166 VAL B CA 1
ATOM 6094 C C . VAL B 1 166 ? -2.594 30.125 -3.83 1 97.88 166 VAL B C 1
ATOM 6096 O O . VAL B 1 166 ? -1.384 30.297 -3.666 1 97.88 166 VAL B O 1
ATOM 6099 N N . GLY B 1 167 ? -3.152 29.984 -5.082 1 97.56 167 GLY B N 1
ATOM 6100 C CA . GLY B 1 167 ? -2.32 29.938 -6.273 1 97.56 167 GLY B CA 1
ATOM 6101 C C . GLY B 1 167 ? -2.053 28.516 -6.742 1 97.56 167 GLY B C 1
ATOM 6102 O O . GLY B 1 167 ? -1.024 28.25 -7.367 1 97.56 167 GLY B O 1
ATOM 6103 N N . ILE B 1 168 ? -2.783 27.547 -6.332 1 98.69 168 ILE B N 1
ATOM 6104 C CA . ILE B 1 168 ? -2.807 26.188 -6.824 1 98.69 168 ILE B CA 1
ATOM 6105 C C . ILE B 1 168 ? -4.227 25.812 -7.25 1 98.69 168 ILE B C 1
ATOM 6107 O O . ILE B 1 168 ? -5.168 25.938 -6.465 1 98.69 168 ILE B O 1
ATOM 6111 N N . THR B 1 169 ? -4.367 25.391 -8.492 1 98.69 169 THR B N 1
ATOM 6112 C CA . THR B 1 169 ? -5.684 25.094 -9.047 1 98.69 169 THR B CA 1
ATOM 6113 C C . THR B 1 169 ? -5.652 23.828 -9.883 1 98.69 169 THR B C 1
ATOM 6115 O O . THR B 1 169 ? -4.691 23.578 -10.609 1 98.69 169 THR B O 1
ATOM 6118 N N . LYS B 1 170 ? -6.602 22.969 -9.648 1 98.69 170 LYS B N 1
ATOM 6119 C CA . LYS B 1 170 ? -6.84 21.812 -10.508 1 98.69 170 LYS B CA 1
ATOM 6120 C C . LYS B 1 170 ? -7.789 22.172 -11.648 1 98.69 170 LYS B C 1
ATOM 6122 O O . LYS B 1 170 ? -8.891 22.672 -11.414 1 98.69 170 LYS B O 1
ATOM 6127 N N . LEU B 1 171 ? -7.371 21.953 -12.922 1 98.62 171 LEU B N 1
ATOM 6128 C CA . LEU B 1 171 ? -8.195 22.312 -14.062 1 98.62 171 LEU B CA 1
ATOM 6129 C C . LEU B 1 171 ? -8.242 21.188 -15.086 1 98.62 171 LEU B C 1
ATOM 6131 O O . LEU B 1 171 ? -7.281 20.422 -15.227 1 98.62 171 LEU B O 1
ATOM 6135 N N . THR B 1 172 ? -9.32 21.109 -15.812 1 97.94 172 THR B N 1
ATOM 6136 C CA . THR B 1 172 ? -9.398 20.234 -16.984 1 97.94 172 THR B CA 1
ATOM 6137 C C . THR B 1 172 ? -8.805 20.922 -18.203 1 97.94 172 THR B C 1
ATOM 6139 O O . THR B 1 172 ? -8.68 22.141 -18.234 1 97.94 172 THR B O 1
ATOM 6142 N N . LYS B 1 173 ? -8.5 20.141 -19.172 1 97.81 173 LYS B N 1
ATOM 6143 C CA . LYS B 1 173 ? -8.039 20.688 -20.438 1 97.81 173 LYS B CA 1
ATOM 6144 C C . LYS B 1 173 ? -9.117 21.547 -21.094 1 97.81 173 LYS B C 1
ATOM 6146 O O . LYS B 1 173 ? -8.82 22.578 -21.688 1 97.81 173 LYS B O 1
ATOM 6151 N N . SER B 1 174 ? -10.32 21.141 -20.938 1 97.44 174 SER B N 1
ATOM 6152 C CA . SER B 1 174 ? -11.438 21.891 -21.5 1 97.44 174 SER B CA 1
ATOM 6153 C C . SER B 1 174 ? -11.539 23.281 -20.906 1 97.44 174 SER B C 1
ATOM 6155 O O . SER B 1 174 ? -11.766 24.266 -21.625 1 97.44 174 SER B O 1
ATOM 6157 N N . THR B 1 175 ? -11.375 23.359 -19.609 1 98.38 175 THR B N 1
ATOM 6158 C CA . THR B 1 175 ? -11.398 24.656 -18.953 1 98.38 175 THR B CA 1
ATOM 6159 C C . THR B 1 175 ? -10.234 25.516 -19.422 1 98.38 175 THR B C 1
ATOM 6161 O O . THR B 1 175 ? -10.414 26.719 -19.703 1 98.38 175 THR B O 1
ATOM 6164 N N . LEU B 1 176 ? -9.055 24.953 -19.547 1 98.62 176 LEU B N 1
ATOM 6165 C CA . LEU B 1 176 ? -7.898 25.672 -20.062 1 98.62 176 LEU B CA 1
ATOM 6166 C C . LEU B 1 176 ? -8.156 26.203 -21.469 1 98.62 176 LEU B C 1
ATOM 6168 O O . LEU B 1 176 ? -7.816 27.344 -21.781 1 98.62 176 LEU B O 1
ATOM 6172 N N . ASP B 1 177 ? -8.766 25.391 -22.297 1 98.06 177 ASP B N 1
ATOM 6173 C CA . ASP B 1 177 ? -9.07 25.797 -23.672 1 98.06 177 ASP B CA 1
ATOM 6174 C C . ASP B 1 177 ? -10.031 26.984 -23.688 1 98.06 177 ASP B C 1
ATOM 6176 O O . ASP B 1 177 ? -9.898 27.891 -24.516 1 98.06 177 ASP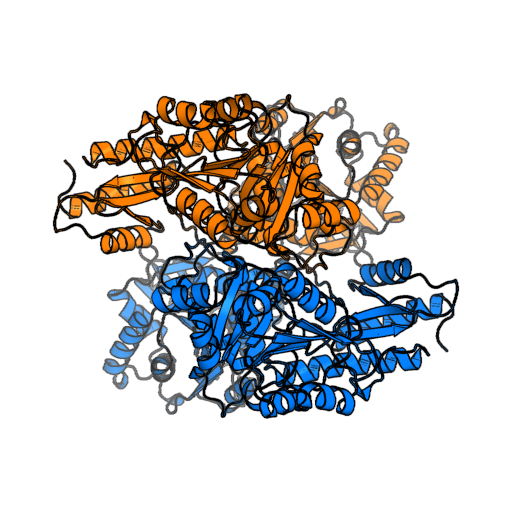 B O 1
ATOM 6180 N N . LYS B 1 178 ? -10.984 26.953 -22.812 1 98.25 178 LYS B N 1
ATOM 6181 C CA . LYS B 1 178 ? -11.922 28.062 -22.703 1 98.25 178 LYS B CA 1
ATOM 6182 C C . LYS B 1 178 ? -11.219 29.344 -22.266 1 98.25 178 LYS B C 1
ATOM 6184 O O . LYS B 1 178 ? -11.523 30.422 -22.75 1 98.25 178 LYS B O 1
ATOM 6189 N N . MET B 1 179 ? -10.359 29.219 -21.328 1 98.56 179 MET B N 1
ATOM 6190 C CA . MET B 1 179 ? -9.562 30.359 -20.891 1 98.56 179 MET B CA 1
ATOM 6191 C C . MET B 1 179 ? -8.742 30.938 -22.031 1 98.56 179 MET B C 1
ATOM 6193 O O . MET B 1 179 ? -8.711 32.156 -22.234 1 98.56 179 MET B O 1
ATOM 6197 N N . CYS B 1 180 ? -8.141 30.078 -22.781 1 98.31 180 CYS B N 1
ATOM 6198 C CA . CYS B 1 180 ? -7.316 30.5 -23.922 1 98.31 180 CYS B CA 1
ATOM 6199 C C . CYS B 1 180 ? -8.164 31.172 -24.984 1 98.31 180 CYS B C 1
ATOM 6201 O O . CYS B 1 180 ? -7.738 32.156 -25.578 1 98.31 180 CYS B O 1
ATOM 6203 N N . ALA B 1 181 ? -9.289 30.594 -25.25 1 98.06 181 ALA B N 1
ATOM 6204 C CA . ALA B 1 181 ? -10.188 31.172 -26.234 1 98.06 181 ALA B CA 1
ATOM 6205 C C . ALA B 1 181 ? -10.594 32.594 -25.828 1 98.06 181 ALA B C 1
ATOM 6207 O O . ALA B 1 181 ? -10.633 33.5 -26.672 1 98.06 181 ALA B O 1
ATOM 6208 N N . TYR B 1 182 ? -10.922 32.75 -24.609 1 98.12 182 TYR B N 1
ATOM 6209 C CA . TYR B 1 182 ? -11.266 34.062 -24.109 1 98.12 182 TYR B CA 1
ATOM 6210 C C . TYR B 1 182 ? -10.086 35.031 -24.281 1 98.12 182 TYR B C 1
ATOM 6212 O O . TYR B 1 182 ? -10.266 36.156 -24.734 1 98.12 182 TYR B O 1
ATOM 6220 N N . ALA B 1 183 ? -8.922 34.594 -23.844 1 97.62 183 ALA B N 1
ATOM 6221 C CA . ALA B 1 183 ? -7.719 35.438 -23.922 1 97.62 183 ALA B CA 1
ATOM 6222 C C . ALA B 1 183 ? -7.453 35.844 -25.375 1 97.62 183 ALA B C 1
ATOM 6224 O O . ALA B 1 183 ? -7.086 37 -25.625 1 97.62 183 ALA B O 1
ATOM 6225 N N . LYS B 1 184 ? -7.609 34.969 -26.281 1 96.69 184 LYS B N 1
ATOM 6226 C CA . LYS B 1 184 ? -7.359 35.219 -27.688 1 96.69 184 LYS B CA 1
ATOM 6227 C C . LYS B 1 184 ? -8.227 36.375 -28.203 1 96.69 184 LYS B C 1
ATOM 6229 O O . LYS B 1 184 ? -7.777 37.188 -29 1 96.69 184 LYS B O 1
ATOM 6234 N N . ILE B 1 185 ? -9.367 36.406 -27.734 1 97.31 185 ILE B N 1
ATOM 6235 C CA . ILE B 1 185 ? -10.32 37.406 -28.156 1 97.31 185 ILE B CA 1
ATOM 6236 C C . ILE B 1 185 ? -9.953 38.75 -27.531 1 97.31 185 ILE B C 1
ATOM 6238 O O . ILE B 1 185 ? -10.211 39.812 -28.109 1 97.31 185 ILE B O 1
ATOM 6242 N N . HIS B 1 186 ? -9.234 38.781 -26.453 1 97.25 186 HIS B N 1
ATOM 6243 C CA . HIS B 1 186 ? -9.117 40 -25.672 1 97.25 186 HIS B CA 1
ATOM 6244 C C . HIS B 1 186 ? -7.656 40.438 -25.547 1 97.25 186 HIS B C 1
ATOM 6246 O O . HIS B 1 186 ? -7.316 41.25 -24.688 1 97.25 186 HIS B O 1
ATOM 6252 N N . HIS B 1 187 ? -6.777 40 -26.312 1 94.56 187 HIS B N 1
ATOM 6253 C CA . HIS B 1 187 ? -5.363 40.375 -26.281 1 94.56 187 HIS B CA 1
ATOM 6254 C C . HIS B 1 187 ? -5.176 41.875 -26.5 1 94.56 187 HIS B C 1
ATOM 6256 O O . HIS B 1 187 ? -4.273 42.469 -25.906 1 94.56 187 HIS B O 1
ATOM 6262 N N . SER B 1 188 ? -5.969 42.406 -27.344 1 94.5 188 SER B N 1
ATOM 6263 C CA . SER B 1 188 ? -5.809 43.781 -27.719 1 94.5 188 SER B CA 1
ATOM 6264 C C . SER B 1 188 ? -6.258 44.719 -26.594 1 94.5 188 SER B C 1
ATOM 6266 O O . SER B 1 188 ? -5.586 45.719 -26.297 1 94.5 188 SER B O 1
ATOM 6268 N N . ASP B 1 189 ? -7.336 44.438 -25.969 1 95.38 189 ASP B N 1
ATOM 6269 C CA . ASP B 1 189 ? -7.891 45.344 -24.969 1 95.38 189 ASP B CA 1
ATOM 6270 C C . ASP B 1 189 ? -7.352 45.031 -23.578 1 95.38 189 ASP B C 1
ATOM 6272 O O . ASP B 1 189 ? -7.348 45.875 -22.688 1 95.38 189 ASP B O 1
ATOM 6276 N N . LEU B 1 190 ? -6.895 43.781 -23.344 1 95.94 190 LEU B N 1
ATOM 6277 C CA . LEU B 1 190 ? -6.352 43.375 -22.047 1 95.94 190 LEU B CA 1
ATOM 6278 C C . LEU B 1 190 ? -5.027 42.625 -22.234 1 95.94 190 LEU B C 1
ATOM 6280 O O . LEU B 1 190 ? -4.906 41.469 -21.859 1 95.94 190 LEU B O 1
ATOM 6284 N N . PRO B 1 191 ? -4.043 43.219 -22.703 1 94.44 191 PRO B N 1
ATOM 6285 C CA . PRO B 1 191 ? -2.777 42.562 -23.016 1 94.44 191 PRO B CA 1
ATOM 6286 C C . PRO B 1 191 ? -2.104 41.969 -21.766 1 94.44 191 PRO B C 1
ATOM 6288 O O . PRO B 1 191 ? -1.369 41 -21.859 1 94.44 191 PRO B O 1
ATOM 6291 N N . LYS B 1 192 ? -2.342 42.531 -20.625 1 96 192 LYS B N 1
ATOM 6292 C CA . LYS B 1 192 ? -1.688 42.062 -19.391 1 96 192 LYS B CA 1
ATOM 6293 C C . LYS B 1 192 ? -2.645 41.25 -18.531 1 96 192 LYS B C 1
ATOM 6295 O O . LYS B 1 192 ? -2.568 41.312 -17.297 1 96 192 LYS B O 1
ATOM 6300 N N . MET B 1 193 ? -3.506 40.562 -19.234 1 96.06 193 MET B N 1
ATOM 6301 C CA . MET B 1 193 ? -4.496 39.75 -18.547 1 96.06 193 MET B CA 1
ATOM 6302 C C . MET B 1 193 ? -3.816 38.688 -17.672 1 96.06 193 MET B C 1
ATOM 6304 O O . MET B 1 193 ? -2.885 38.031 -18.109 1 96.06 193 MET B O 1
ATOM 6308 N N . GLU B 1 194 ? -4.277 38.656 -16.391 1 95.5 194 GLU B N 1
ATOM 6309 C CA . GLU B 1 194 ? -3.852 37.562 -15.523 1 95.5 194 GLU B CA 1
ATOM 6310 C C . GLU B 1 194 ? -4.715 36.312 -15.727 1 95.5 194 GLU B C 1
ATOM 6312 O O . GLU B 1 194 ? -5.875 36.438 -16.125 1 95.5 194 GLU B O 1
ATOM 6317 N N . TYR B 1 195 ? -4.141 35.156 -15.43 1 97.31 195 TYR B N 1
ATOM 6318 C CA . TYR B 1 195 ? -4.875 33.906 -15.68 1 97.31 195 TYR B CA 1
ATOM 6319 C C . TYR B 1 195 ? -6.133 33.844 -14.82 1 97.31 195 TYR B C 1
ATOM 6321 O O . TYR B 1 195 ? -7.125 33.219 -15.211 1 97.31 195 TYR B O 1
ATOM 6329 N N . GLU B 1 196 ? -6.105 34.5 -13.633 1 96.81 196 GLU B N 1
ATOM 6330 C CA . GLU B 1 196 ? -7.25 34.5 -12.734 1 96.81 196 GLU B CA 1
ATOM 6331 C C . GLU B 1 196 ? -8.469 35.125 -13.383 1 96.81 196 GLU B C 1
ATOM 6333 O O . GLU B 1 196 ? -9.602 34.688 -13.164 1 96.81 196 GLU B O 1
ATOM 6338 N N . HIS B 1 197 ? -8.188 36.219 -14.133 1 96.62 197 HIS B N 1
ATOM 6339 C CA . HIS B 1 197 ? -9.273 36.875 -14.844 1 96.62 197 HIS B CA 1
ATOM 6340 C C . HIS B 1 197 ? -9.906 35.938 -15.867 1 96.62 197 HIS B C 1
ATOM 6342 O O . HIS B 1 197 ? -11.133 35.844 -15.953 1 96.62 197 HIS B O 1
ATOM 6348 N N . ALA B 1 198 ? -9.055 35.312 -16.656 1 98.06 198 ALA B N 1
ATOM 6349 C CA . ALA B 1 198 ? -9.555 34.375 -17.656 1 98.06 198 ALA B CA 1
ATOM 6350 C C . ALA B 1 198 ? -10.312 33.219 -17 1 98.06 198 ALA B C 1
ATOM 6352 O O . ALA B 1 198 ? -11.312 32.75 -17.531 1 98.06 198 ALA B O 1
ATOM 6353 N N . LEU B 1 199 ? -9.836 32.781 -15.844 1 98.25 199 LEU B N 1
ATOM 6354 C CA . LEU B 1 199 ? -10.484 31.719 -15.094 1 98.25 199 LEU B CA 1
ATOM 6355 C C . LEU B 1 199 ? -11.875 32.125 -14.648 1 98.25 199 LEU B C 1
ATOM 6357 O O . LEU B 1 199 ? -12.828 31.359 -14.742 1 98.25 199 LEU B O 1
ATOM 6361 N N . LEU B 1 200 ? -12.023 33.312 -14.094 1 97.88 200 LEU B N 1
ATOM 6362 C CA . LEU B 1 200 ? -13.32 33.844 -13.68 1 97.88 200 LEU B CA 1
ATOM 6363 C C . LEU B 1 200 ? -14.289 33.875 -14.852 1 97.88 200 LEU B C 1
ATOM 6365 O O . LEU B 1 200 ? -15.469 33.531 -14.695 1 97.88 200 LEU B O 1
ATOM 6369 N N . GLU B 1 201 ? -13.812 34.312 -16.016 1 97.56 201 GLU B N 1
ATOM 6370 C CA . GLU B 1 201 ? -14.656 34.375 -17.203 1 97.56 201 GLU B CA 1
ATOM 6371 C C . GLU B 1 201 ? -15.102 32.969 -17.625 1 97.56 201 GLU B C 1
ATOM 6373 O O . GLU B 1 201 ? -16.25 32.781 -18 1 97.56 201 GLU B O 1
ATOM 6378 N N . ALA B 1 202 ? -14.141 32.062 -17.609 1 97.88 202 ALA B N 1
ATOM 6379 C CA . ALA B 1 202 ? -14.484 30.672 -17.938 1 97.88 202 ALA B CA 1
ATOM 6380 C C . ALA B 1 202 ? -15.508 30.109 -16.953 1 97.88 202 ALA B C 1
ATOM 6382 O O . ALA B 1 202 ? -16.391 29.328 -17.328 1 97.88 202 ALA B O 1
ATOM 6383 N N . ALA B 1 203 ? -15.438 30.484 -15.68 1 97.69 203 ALA B N 1
ATOM 6384 C CA . ALA B 1 203 ? -16.281 29.984 -14.594 1 97.69 203 ALA B CA 1
ATOM 6385 C C . ALA B 1 203 ? -17.734 30.391 -14.805 1 97.69 203 ALA B C 1
ATOM 6387 O O . ALA B 1 203 ? -18.641 29.828 -14.188 1 97.69 203 ALA B O 1
ATOM 6388 N N . LYS B 1 204 ? -18 31.359 -15.609 1 96.69 204 LYS B N 1
ATOM 6389 C CA . LYS B 1 204 ? -19.359 31.781 -15.906 1 96.69 204 LYS B CA 1
ATOM 6390 C C . LYS B 1 204 ? -20.125 30.703 -16.656 1 96.69 204 LYS B C 1
ATOM 6392 O O . LYS B 1 204 ? -21.359 30.656 -16.609 1 96.69 204 LYS B O 1
ATOM 6397 N N . THR B 1 205 ? -19.406 29.828 -17.344 1 95.69 205 THR B N 1
ATOM 6398 C CA . THR B 1 205 ? -20.078 28.828 -18.156 1 95.69 205 THR B CA 1
ATOM 6399 C C . THR B 1 205 ? -19.703 27.422 -17.703 1 95.69 205 THR B C 1
ATOM 6401 O O . THR B 1 205 ? -20.375 26.453 -18.047 1 95.69 205 THR B O 1
ATOM 6404 N N . ILE B 1 206 ? -18.625 27.25 -17.062 1 95.94 206 ILE B N 1
ATOM 6405 C CA . ILE B 1 206 ? -18.172 25.969 -16.516 1 95.94 206 ILE B CA 1
ATOM 6406 C C . ILE B 1 206 ? -18.031 26.078 -15.008 1 95.94 206 ILE B C 1
ATOM 6408 O O . ILE B 1 206 ? -17.359 26.984 -14.5 1 95.94 206 ILE B O 1
ATOM 6412 N N . PRO B 1 207 ? -18.656 25.141 -14.32 1 96.38 207 PRO B N 1
ATOM 6413 C CA . PRO B 1 207 ? -18.5 25.203 -12.859 1 96.38 207 PRO B CA 1
ATOM 6414 C C . PRO B 1 207 ? -17.047 25.062 -12.406 1 96.38 207 PRO B C 1
ATOM 6416 O O . PRO B 1 207 ? -16.375 24.109 -12.789 1 96.38 207 PRO B O 1
ATOM 6419 N N . VAL B 1 208 ? -16.531 25.984 -11.68 1 98.5 208 VAL B N 1
ATOM 6420 C CA . VAL B 1 208 ? -15.234 25.953 -11.016 1 98.5 208 VAL B CA 1
ATOM 6421 C C . VAL B 1 208 ? -15.422 26.031 -9.5 1 98.5 208 VAL B C 1
ATOM 6423 O O . VAL B 1 208 ? -15.719 27.094 -8.953 1 98.5 208 VAL B O 1
ATOM 6426 N N . ALA B 1 209 ? -15.195 24.906 -8.82 1 98.62 209 ALA B N 1
ATOM 6427 C CA . ALA B 1 209 ? -15.414 24.828 -7.379 1 98.62 209 ALA B CA 1
ATOM 6428 C C . ALA B 1 209 ? -14.242 25.422 -6.609 1 98.62 209 ALA B C 1
ATOM 6430 O O . ALA B 1 209 ? -13.148 25.594 -7.16 1 98.62 209 ALA B O 1
ATOM 6431 N N . ILE B 1 210 ? -14.5 25.875 -5.387 1 98.62 210 ILE B N 1
ATOM 6432 C CA . ILE B 1 210 ? -13.461 26.344 -4.469 1 98.62 210 ILE B CA 1
ATOM 6433 C C . ILE B 1 210 ? -13.367 25.375 -3.281 1 98.62 210 ILE B C 1
ATOM 6435 O O . ILE B 1 210 ? -14.367 25.094 -2.619 1 98.62 210 ILE B O 1
ATOM 6439 N N . LYS B 1 211 ? -12.258 24.828 -3.104 1 98.12 211 LYS B N 1
ATOM 6440 C CA . LYS B 1 211 ? -11.969 24.094 -1.881 1 98.12 211 LYS B CA 1
ATOM 6441 C C . LYS B 1 211 ? -11.234 24.969 -0.868 1 98.12 211 LYS B C 1
ATOM 6443 O O . LYS B 1 211 ? -10.047 25.25 -1.033 1 98.12 211 LYS B O 1
ATOM 6448 N N . ARG B 1 212 ? -11.914 25.281 0.103 1 98.25 212 ARG B N 1
ATOM 6449 C CA . ARG B 1 212 ? -11.328 26.141 1.135 1 98.25 212 ARG B CA 1
ATOM 6450 C C . ARG B 1 212 ? -10.781 25.312 2.287 1 98.25 212 ARG B C 1
ATOM 6452 O O . ARG B 1 212 ? -11.492 24.469 2.848 1 98.25 212 ARG B O 1
ATOM 6459 N N . ILE B 1 213 ? -9.57 25.406 2.621 1 98.12 213 ILE B N 1
ATOM 6460 C CA . ILE B 1 213 ? -8.93 24.891 3.826 1 98.12 213 ILE B CA 1
ATOM 6461 C C . ILE B 1 213 ? -8.586 26.047 4.758 1 98.12 213 ILE B C 1
ATOM 6463 O O . ILE B 1 213 ? -7.625 26.797 4.516 1 98.12 213 ILE B O 1
ATOM 6467 N N . GLU B 1 214 ? -9.289 26.141 5.789 1 97.88 214 GLU B N 1
ATOM 6468 C CA . GLU B 1 214 ? -9.258 27.312 6.668 1 97.88 214 GLU B CA 1
ATOM 6469 C C . GLU B 1 214 ? -7.855 27.531 7.23 1 97.88 214 GLU B C 1
ATOM 6471 O O . GLU B 1 214 ? -7.371 28.672 7.262 1 97.88 214 GLU B O 1
ATOM 6476 N N . TYR B 1 215 ? -7.203 26.484 7.602 1 96.94 215 TYR B N 1
ATOM 6477 C CA . TYR B 1 215 ? -5.938 26.594 8.312 1 96.94 215 TYR B CA 1
ATOM 6478 C C . TYR B 1 215 ? -4.77 26.172 7.434 1 96.94 215 TYR B C 1
ATOM 6480 O O . TYR B 1 215 ? -3.752 25.688 7.934 1 96.94 215 TYR B O 1
ATOM 6488 N N . PHE B 1 216 ? -4.934 26.312 6.121 1 97.62 216 PHE B N 1
ATOM 6489 C CA . PHE B 1 216 ? -3.896 25.906 5.184 1 97.62 216 PHE B CA 1
ATOM 6490 C C . PHE B 1 216 ? -2.641 26.75 5.359 1 97.62 216 PHE B C 1
ATOM 6492 O O . PHE B 1 216 ? -2.723 27.969 5.496 1 97.62 216 PHE B O 1
ATOM 6499 N N . VAL B 1 217 ? -1.448 26.109 5.422 1 97.88 217 VAL B N 1
ATOM 6500 C CA . VAL B 1 217 ? -0.186 26.812 5.641 1 97.88 217 VAL B CA 1
ATOM 6501 C C . VAL B 1 217 ? 0.508 27.047 4.301 1 97.88 217 VAL B C 1
ATOM 6503 O O . VAL B 1 217 ? 0.955 26.109 3.645 1 97.88 217 VAL B O 1
ATOM 6506 N N . TRP B 1 218 ? 0.602 28.344 3.906 1 98.06 218 TRP B N 1
ATOM 6507 C CA . TRP B 1 218 ? 1.182 28.719 2.623 1 98.06 218 TRP B CA 1
ATOM 6508 C C . TRP B 1 218 ? 1.55 30.203 2.611 1 98.06 218 TRP B C 1
ATOM 6510 O O . TRP B 1 218 ? 1.178 30.953 3.52 1 98.06 218 TRP B O 1
ATOM 6520 N N . ARG B 1 219 ? 2.361 30.609 1.634 1 96.81 219 ARG B N 1
ATOM 6521 C CA . ARG B 1 219 ? 2.678 32.031 1.432 1 96.81 219 ARG B CA 1
ATOM 6522 C C . ARG B 1 219 ? 3.205 32.281 0.022 1 96.81 219 ARG B C 1
ATOM 6524 O O . ARG B 1 219 ? 4.086 31.547 -0.451 1 96.81 219 ARG B O 1
ATOM 6531 N N . GLU B 1 220 ? 2.6 33.219 -0.651 1 95.5 220 GLU B N 1
ATOM 6532 C CA . GLU B 1 220 ? 3.213 33.75 -1.856 1 95.5 220 GLU B CA 1
ATOM 6533 C C . GLU B 1 220 ? 4.277 34.812 -1.512 1 95.5 220 GLU B C 1
ATOM 6535 O O . GLU B 1 220 ? 4.07 35.656 -0.637 1 95.5 220 GLU B O 1
ATOM 6540 N N . ILE B 1 221 ? 5.402 34.719 -2.139 1 93.88 221 ILE B N 1
ATOM 6541 C CA . ILE B 1 221 ? 6.496 35.656 -1.848 1 93.88 221 ILE B CA 1
ATOM 6542 C C . ILE B 1 221 ? 6.547 36.75 -2.914 1 93.88 221 ILE B C 1
ATOM 6544 O O . ILE B 1 221 ? 7.121 36.531 -3.986 1 93.88 221 ILE B O 1
ATOM 6548 N N . ASP B 1 222 ? 6.121 37.938 -2.578 1 90.5 222 ASP B N 1
ATOM 6549 C CA . ASP B 1 222 ? 6.043 39.031 -3.559 1 90.5 222 ASP B CA 1
ATOM 6550 C C . ASP B 1 222 ? 6.996 40.156 -3.199 1 90.5 222 ASP B C 1
ATOM 6552 O O . ASP B 1 222 ? 7.363 40.969 -4.059 1 90.5 222 ASP B O 1
ATOM 6556 N N . ASN B 1 223 ? 7.348 40.281 -1.903 1 91 223 ASN B N 1
ATOM 6557 C CA . ASN B 1 223 ? 8.227 41.344 -1.426 1 91 223 ASN B CA 1
ATOM 6558 C C . ASN B 1 223 ? 9.055 40.906 -0.23 1 91 223 ASN B C 1
ATOM 6560 O O . ASN B 1 223 ? 9 39.75 0.164 1 91 223 ASN B O 1
ATOM 6564 N N . GLU B 1 224 ? 9.797 41.812 0.308 1 92.12 224 GLU B N 1
ATOM 6565 C CA . GLU B 1 224 ? 10.727 41.469 1.379 1 92.12 224 GLU B CA 1
ATOM 6566 C C . GLU B 1 224 ? 9.984 41.062 2.654 1 92.12 224 GLU B C 1
ATOM 6568 O O . GLU B 1 224 ? 10.445 40.219 3.404 1 92.12 224 GLU B O 1
ATOM 6573 N N . ASP B 1 225 ? 8.938 41.688 2.869 1 93.06 225 ASP B N 1
ATOM 6574 C CA . ASP B 1 225 ? 8.133 41.375 4.043 1 93.06 225 ASP B CA 1
ATOM 6575 C C . ASP B 1 225 ? 7.598 39.938 3.949 1 93.06 225 ASP B C 1
ATOM 6577 O O . ASP B 1 225 ? 7.609 39.188 4.938 1 93.06 225 ASP B O 1
ATOM 6581 N N . HIS B 1 226 ? 7.109 39.594 2.803 1 94 226 HIS B N 1
ATOM 6582 C CA . HIS B 1 226 ? 6.633 38.25 2.568 1 94 226 HIS B CA 1
ATOM 6583 C C . HIS B 1 226 ? 7.742 37.219 2.799 1 94 226 HIS B C 1
ATOM 6585 O O . HIS B 1 226 ? 7.516 36.188 3.414 1 94 226 HIS B O 1
ATOM 6591 N N . LEU B 1 227 ? 8.875 37.531 2.291 1 94.44 227 LEU B N 1
ATOM 6592 C CA . LEU B 1 227 ? 10.016 36.625 2.426 1 94.44 227 LEU B CA 1
ATOM 6593 C C . LEU B 1 227 ? 10.391 36.438 3.893 1 94.44 227 LEU B C 1
ATOM 6595 O O . LEU B 1 227 ? 10.648 35.344 4.332 1 94.44 227 LEU B O 1
ATOM 6599 N N . GLU B 1 228 ? 10.422 37.562 4.582 1 95.06 228 GLU B N 1
ATOM 6600 C CA . GLU B 1 228 ? 10.75 37.5 6.004 1 95.06 228 GLU B CA 1
ATOM 6601 C C . GLU B 1 228 ? 9.742 36.656 6.766 1 95.06 228 GLU B C 1
ATOM 6603 O O . GLU B 1 228 ? 10.117 35.781 7.57 1 95.06 228 GLU B O 1
ATOM 6608 N N . MET B 1 229 ? 8.477 36.875 6.512 1 94.5 229 MET B N 1
ATOM 6609 C CA . MET B 1 229 ? 7.418 36.094 7.141 1 94.5 229 MET B CA 1
ATOM 6610 C C . MET B 1 229 ? 7.551 34.594 6.777 1 94.5 229 MET B C 1
ATOM 6612 O O . MET B 1 229 ? 7.355 33.75 7.629 1 94.5 229 MET B O 1
ATOM 6616 N N . ALA B 1 230 ? 7.824 34.344 5.504 1 95.94 230 ALA B N 1
ATOM 6617 C CA . ALA B 1 230 ? 7.977 32.969 5.023 1 95.94 230 ALA B CA 1
ATOM 6618 C C . ALA B 1 230 ? 9.094 32.25 5.77 1 95.94 230 ALA B C 1
ATOM 6620 O O . ALA B 1 230 ? 8.914 31.141 6.238 1 95.94 230 ALA B O 1
ATOM 6621 N N . VAL B 1 231 ? 10.227 32.875 5.914 1 97.25 231 VAL B N 1
ATOM 6622 C CA . VAL B 1 231 ? 11.414 32.25 6.504 1 97.25 231 VAL B CA 1
ATOM 6623 C C . VAL B 1 231 ? 11.203 32.062 8 1 97.25 231 VAL B C 1
ATOM 6625 O O . VAL B 1 231 ? 11.531 31 8.555 1 97.25 231 VAL B O 1
ATOM 6628 N N . LYS B 1 232 ? 10.625 33.062 8.625 1 96.06 232 LYS B N 1
ATOM 6629 C CA . LYS B 1 232 ? 10.57 33.062 10.086 1 96.06 232 LYS B CA 1
ATOM 6630 C C . LYS B 1 232 ? 9.414 32.219 10.602 1 96.06 232 LYS B C 1
ATOM 6632 O O . LYS B 1 232 ? 9.531 31.578 11.641 1 96.06 232 LYS B O 1
ATOM 6637 N N . ASN B 1 233 ? 8.312 32.25 9.898 1 95.31 233 ASN B N 1
ATOM 6638 C CA . ASN B 1 233 ? 7.102 31.734 10.516 1 95.31 233 ASN B CA 1
ATOM 6639 C C . ASN B 1 233 ? 6.469 30.641 9.664 1 95.31 233 ASN B C 1
ATOM 6641 O O . ASN B 1 233 ? 6.066 29.594 10.188 1 95.31 233 ASN B O 1
ATOM 6645 N N . ILE B 1 234 ? 6.379 30.781 8.391 1 97.5 234 ILE B N 1
ATOM 6646 C CA . ILE B 1 234 ? 5.531 29.938 7.559 1 97.5 234 ILE B CA 1
ATOM 6647 C C . ILE B 1 234 ? 6.289 28.672 7.172 1 97.5 234 ILE B C 1
ATOM 6649 O O . ILE B 1 234 ? 5.777 27.562 7.328 1 97.5 234 ILE B O 1
ATOM 6653 N N . TYR B 1 235 ? 7.508 28.828 6.684 1 98.06 235 TYR B N 1
ATOM 6654 C CA . TYR B 1 235 ? 8.289 27.703 6.199 1 98.06 235 TYR B CA 1
ATOM 6655 C C . TYR B 1 235 ? 8.539 26.703 7.316 1 98.06 235 TYR B C 1
ATOM 6657 O O . TYR B 1 235 ? 8.367 25.484 7.129 1 98.06 235 TYR B O 1
ATOM 6665 N N . PRO B 1 236 ? 8.906 27.125 8.539 1 97.88 236 PRO B N 1
ATOM 6666 C CA . PRO B 1 236 ? 9.07 26.156 9.625 1 97.88 236 PRO B CA 1
ATOM 6667 C C . PRO B 1 236 ? 7.797 25.359 9.906 1 97.88 236 PRO B C 1
ATOM 6669 O O . PRO B 1 236 ? 7.863 24.156 10.219 1 97.88 236 PRO B O 1
ATOM 6672 N N . HIS B 1 237 ? 6.668 26.016 9.797 1 98.12 237 HIS B N 1
ATOM 6673 C CA . HIS B 1 237 ? 5.383 25.344 10 1 98.12 237 HIS B CA 1
ATOM 6674 C C . HIS B 1 237 ? 5.125 24.297 8.914 1 98.12 237 HIS B C 1
ATOM 6676 O O . HIS B 1 237 ? 4.656 23.203 9.211 1 98.12 237 HIS B O 1
ATOM 6682 N N . ILE B 1 238 ? 5.457 24.641 7.668 1 98.38 238 ILE B N 1
ATOM 6683 C CA . ILE B 1 238 ? 5.309 23.703 6.555 1 98.38 238 ILE B CA 1
ATOM 6684 C C . ILE B 1 238 ? 6.195 22.484 6.781 1 98.38 238 ILE B C 1
ATOM 6686 O O . ILE B 1 238 ? 5.734 21.344 6.645 1 98.38 238 ILE B O 1
ATOM 6690 N N . VAL B 1 239 ? 7.43 22.75 7.141 1 97.94 239 VAL B N 1
ATOM 6691 C CA . VAL B 1 239 ? 8.391 21.672 7.371 1 97.94 239 VAL B CA 1
ATOM 6692 C C . VAL B 1 239 ? 7.879 20.75 8.469 1 97.94 239 VAL B C 1
ATOM 6694 O O . VAL B 1 239 ? 7.949 19.516 8.336 1 97.94 239 VAL B O 1
ATOM 6697 N N . GLU B 1 240 ? 7.352 21.281 9.523 1 97.62 240 GLU B N 1
ATOM 6698 C CA . GLU B 1 240 ? 6.836 20.484 10.625 1 97.62 240 GLU B CA 1
ATOM 6699 C C . GLU B 1 240 ? 5.633 19.641 10.188 1 97.62 240 GLU B C 1
ATOM 6701 O O . GLU B 1 240 ? 5.539 18.469 10.523 1 97.62 240 GLU B O 1
ATOM 6706 N N . ASN B 1 241 ? 4.652 20.328 9.461 1 97.69 241 ASN B N 1
ATOM 6707 C CA . ASN B 1 241 ? 3.498 19.594 8.945 1 97.69 241 ASN B CA 1
ATOM 6708 C C . ASN B 1 241 ? 3.922 18.391 8.109 1 97.69 241 ASN B C 1
ATOM 6710 O O . ASN B 1 241 ? 3.367 17.297 8.266 1 97.69 241 ASN B O 1
ATOM 6714 N N . GLU B 1 242 ? 4.859 18.641 7.289 1 97.88 242 GLU B N 1
ATOM 6715 C CA . GLU B 1 242 ? 5.297 17.578 6.375 1 97.88 242 GLU B CA 1
ATOM 6716 C C . GLU B 1 242 ? 6.078 16.5 7.117 1 97.88 242 GLU B C 1
ATOM 6718 O O . GLU B 1 242 ? 5.996 15.32 6.766 1 97.88 242 GLU B O 1
ATOM 6723 N N . LYS B 1 243 ? 6.781 16.844 8.164 1 96.62 243 LYS B N 1
ATOM 6724 C CA . LYS B 1 243 ? 7.508 15.883 8.984 1 96.62 243 LYS B CA 1
ATOM 6725 C C . LYS B 1 243 ? 6.547 14.953 9.734 1 96.62 243 LYS B C 1
ATOM 6727 O O . LYS B 1 243 ? 6.883 13.805 10.016 1 96.62 243 LYS B O 1
ATOM 6732 N N . LEU B 1 244 ? 5.32 15.438 10.023 1 96.75 244 LEU B N 1
ATOM 6733 C CA . LEU B 1 244 ? 4.316 14.633 10.703 1 96.75 244 LEU B CA 1
ATOM 6734 C C . LEU B 1 244 ? 3.891 13.445 9.844 1 96.75 244 LEU B C 1
ATOM 6736 O O . LEU B 1 244 ? 3.299 12.492 10.344 1 96.75 244 LEU B O 1
ATOM 6740 N N . ARG B 1 245 ? 4.195 13.531 8.547 1 95.94 245 ARG B N 1
ATOM 6741 C CA . ARG B 1 245 ? 3.803 12.461 7.629 1 95.94 245 ARG B CA 1
ATOM 6742 C C . ARG B 1 245 ? 5.02 11.68 7.152 1 95.94 245 ARG B C 1
ATOM 6744 O O . ARG B 1 245 ? 4.895 10.789 6.301 1 95.94 245 ARG B O 1
ATOM 6751 N N . ALA B 1 246 ? 6.195 11.977 7.664 1 96.56 246 ALA B N 1
ATOM 6752 C CA . ALA B 1 246 ? 7.41 11.266 7.289 1 96.56 246 ALA B CA 1
ATOM 6753 C C . ALA B 1 246 ? 7.453 9.883 7.926 1 96.56 246 ALA B C 1
ATOM 6755 O O . ALA B 1 246 ? 7.078 9.711 9.086 1 96.56 246 ALA B O 1
ATOM 6756 N N . VAL B 1 247 ? 7.844 8.883 7.172 1 97.56 247 VAL B N 1
ATOM 6757 C CA . VAL B 1 247 ? 7.969 7.516 7.66 1 97.56 247 VAL B CA 1
ATOM 6758 C C . VAL B 1 247 ? 9.375 7.297 8.227 1 97.56 247 VAL B C 1
ATOM 6760 O O . VAL B 1 247 ? 10.352 7.809 7.684 1 97.56 247 VAL B O 1
ATOM 6763 N N . ARG B 1 248 ? 9.414 6.586 9.297 1 96.81 248 ARG B N 1
ATOM 6764 C CA . ARG B 1 248 ? 10.711 6.258 9.883 1 96.81 248 ARG B CA 1
ATOM 6765 C C . ARG B 1 248 ? 11.633 5.633 8.844 1 96.81 248 ARG B C 1
ATOM 6767 O O . ARG B 1 248 ? 11.25 4.688 8.156 1 96.81 248 ARG B O 1
ATOM 6774 N N . ARG B 1 249 ? 12.82 6.199 8.75 1 96.62 249 ARG B N 1
ATOM 6775 C CA . ARG B 1 249 ? 13.773 5.727 7.742 1 96.6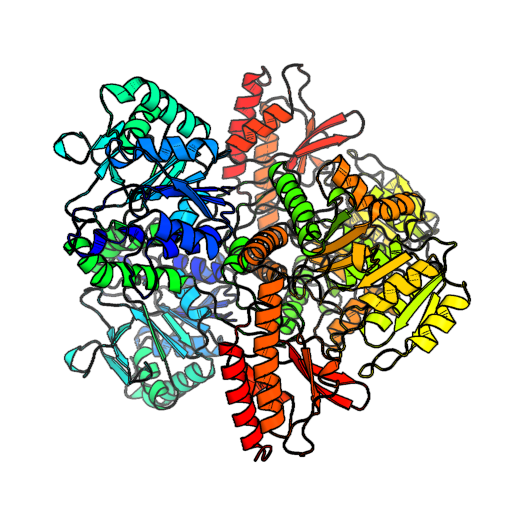2 249 ARG B CA 1
ATOM 6776 C C . ARG B 1 249 ? 14.562 4.527 8.258 1 96.62 249 ARG B C 1
ATOM 6778 O O . ARG B 1 249 ? 15.242 4.613 9.273 1 96.62 249 ARG B O 1
ATOM 6785 N N . GLU B 1 250 ? 14.398 3.406 7.691 1 96.94 250 GLU B N 1
ATOM 6786 C CA . GLU B 1 250 ? 15.188 2.186 7.859 1 96.94 250 GLU B CA 1
ATOM 6787 C C . GLU B 1 250 ? 15.969 1.852 6.594 1 96.94 250 GLU B C 1
ATOM 6789 O O . GLU B 1 250 ? 15.391 1.771 5.508 1 96.94 250 GLU B O 1
ATOM 6794 N N . VAL B 1 251 ? 17.266 1.747 6.727 1 98.31 251 VAL B N 1
ATOM 6795 C CA . VAL B 1 251 ? 18.094 1.417 5.566 1 98.31 251 VAL B CA 1
ATOM 6796 C C . VAL B 1 251 ? 18.297 -0.094 5.496 1 98.31 251 VAL B C 1
ATOM 6798 O O . VAL B 1 251 ? 18.953 -0.681 6.367 1 98.31 251 VAL B O 1
ATOM 6801 N N . LEU B 1 252 ? 17.734 -0.685 4.539 1 98.44 252 LEU B N 1
ATOM 6802 C CA . LEU B 1 252 ? 17.859 -2.123 4.336 1 98.44 252 LEU B CA 1
ATOM 6803 C C . LEU B 1 252 ? 19.094 -2.449 3.5 1 98.44 252 LEU B C 1
ATOM 6805 O O . LEU B 1 252 ? 19.141 -2.133 2.309 1 98.44 252 LEU B O 1
ATOM 6809 N N . LEU B 1 253 ? 20.031 -3.076 4.121 1 98.31 253 LEU B N 1
ATOM 6810 C CA . LEU B 1 253 ? 21.219 -3.5 3.396 1 98.31 253 LEU B CA 1
ATOM 6811 C C . LEU B 1 253 ? 21.141 -4.98 3.031 1 98.31 253 LEU B C 1
ATOM 6813 O O . LEU B 1 253 ? 22.156 -5.676 3.023 1 98.31 253 LEU B O 1
ATOM 6817 N N . ASN B 1 254 ? 19.938 -5.488 2.936 1 95.94 254 ASN B N 1
ATOM 6818 C CA . ASN B 1 254 ? 19.656 -6.816 2.396 1 95.94 254 ASN B CA 1
ATOM 6819 C C . ASN B 1 254 ? 19.328 -6.758 0.906 1 95.94 254 ASN B C 1
ATOM 6821 O O . ASN B 1 254 ? 19.031 -5.691 0.373 1 95.94 254 ASN B O 1
ATOM 6825 N N . PRO B 1 255 ? 19.391 -7.867 0.169 1 91.56 255 PRO B N 1
ATOM 6826 C CA . PRO B 1 255 ? 19.219 -7.867 -1.286 1 91.56 255 PRO B CA 1
ATOM 6827 C C . PRO B 1 255 ? 17.812 -7.492 -1.715 1 91.56 255 PRO B C 1
ATOM 6829 O O . PRO B 1 255 ? 17.594 -7.086 -2.859 1 91.56 255 PRO B O 1
ATOM 6832 N N . GLY B 1 256 ? 16.781 -7.617 -0.839 1 88.5 256 GLY B N 1
ATOM 6833 C CA . GLY B 1 256 ? 15.398 -7.309 -1.151 1 88.5 256 GLY B CA 1
ATOM 6834 C C . GLY B 1 256 ? 14.422 -7.824 -0.11 1 88.5 256 GLY B C 1
ATOM 6835 O O . GLY B 1 256 ? 14.672 -8.844 0.536 1 88.5 256 GLY B O 1
ATOM 6836 N N . PRO B 1 257 ? 13.367 -7.074 -0.038 1 94.81 257 PRO B N 1
ATOM 6837 C CA . PRO B 1 257 ? 12.922 -5.809 -0.628 1 94.81 257 PRO B CA 1
ATOM 6838 C C . PRO B 1 257 ? 13.844 -4.645 -0.292 1 94.81 257 PRO B C 1
ATOM 6840 O O . PRO B 1 257 ? 14.469 -4.633 0.773 1 94.81 257 PRO B O 1
ATOM 6843 N N . ALA B 1 258 ? 13.898 -3.727 -1.21 1 96.69 258 ALA B N 1
ATOM 6844 C CA . ALA B 1 258 ? 14.852 -2.627 -1.109 1 96.69 258 ALA B CA 1
ATOM 6845 C C . ALA B 1 258 ? 14.273 -1.474 -0.292 1 96.69 258 ALA B C 1
ATOM 6847 O O . ALA B 1 258 ? 13.07 -1.412 -0.059 1 96.69 258 ALA B O 1
ATOM 6848 N N . THR B 1 259 ? 15.195 -0.605 0.215 1 98.19 259 THR B N 1
ATOM 6849 C CA . THR B 1 259 ? 14.781 0.658 0.816 1 98.19 259 THR B CA 1
ATOM 6850 C C . THR B 1 259 ? 14.023 1.517 -0.193 1 98.19 259 THR B C 1
ATOM 6852 O O . THR B 1 259 ? 14.43 1.622 -1.353 1 98.19 259 THR B O 1
ATOM 6855 N N . THR B 1 260 ? 12.906 2.047 0.228 1 98.56 260 THR B N 1
ATOM 6856 C CA . THR B 1 260 ? 12.086 2.824 -0.694 1 98.56 260 THR B CA 1
ATOM 6857 C C . THR B 1 260 ? 11.867 4.238 -0.162 1 98.56 260 THR B C 1
ATOM 6859 O O . THR B 1 260 ? 12.234 4.543 0.975 1 98.56 260 THR B O 1
ATOM 6862 N N . THR B 1 261 ? 11.367 5.121 -1.002 1 98.56 261 THR B N 1
ATOM 6863 C CA . THR B 1 261 ? 11.047 6.492 -0.625 1 98.56 261 THR B CA 1
ATOM 6864 C C . THR B 1 261 ? 9.648 6.574 -0.021 1 98.56 261 THR B C 1
ATOM 6866 O O . THR B 1 261 ? 8.828 5.676 -0.214 1 98.56 261 THR B O 1
ATOM 6869 N N . ASP B 1 262 ? 9.391 7.641 0.709 1 98.31 262 ASP B N 1
ATOM 6870 C CA . ASP B 1 262 ? 8.062 7.848 1.281 1 98.31 262 ASP B CA 1
ATOM 6871 C C . ASP B 1 262 ? 7.012 8.016 0.186 1 98.31 262 ASP B C 1
ATOM 6873 O O . ASP B 1 262 ? 5.867 7.586 0.347 1 98.31 262 ASP B O 1
ATOM 6877 N N . SER B 1 263 ? 7.414 8.688 -0.939 1 98.56 263 SER B N 1
ATOM 6878 C CA . SER B 1 263 ? 6.453 8.883 -2.021 1 98.56 263 SER B CA 1
ATOM 6879 C C . SER B 1 263 ? 5.98 7.547 -2.588 1 98.56 263 SER B C 1
ATOM 6881 O O . SER B 1 263 ? 4.812 7.402 -2.949 1 98.56 263 SER B O 1
ATOM 6883 N N . VAL B 1 264 ? 6.859 6.543 -2.646 1 98.75 264 VAL B N 1
ATOM 6884 C CA . VAL B 1 264 ? 6.48 5.211 -3.1 1 98.75 264 VAL B CA 1
ATOM 6885 C C . VAL B 1 264 ? 5.539 4.566 -2.082 1 98.75 264 VAL B C 1
ATOM 6887 O O . VAL B 1 264 ? 4.551 3.934 -2.455 1 98.75 264 VAL B O 1
ATOM 6890 N N . LYS B 1 265 ? 5.84 4.766 -0.782 1 98.75 265 LYS B N 1
ATOM 6891 C CA . LYS B 1 265 ? 4.973 4.246 0.271 1 98.75 265 LYS B CA 1
ATOM 6892 C C . LYS B 1 265 ? 3.576 4.859 0.186 1 98.75 265 LYS B C 1
ATOM 6894 O O . LYS B 1 265 ? 2.574 4.145 0.22 1 98.75 265 LYS B O 1
ATOM 6899 N N . TYR B 1 266 ? 3.516 6.133 -0.027 1 98.5 266 TYR B N 1
ATOM 6900 C CA . TYR B 1 266 ? 2.25 6.855 0.002 1 98.5 266 TYR B CA 1
ATOM 6901 C C . TYR B 1 266 ? 1.488 6.676 -1.306 1 98.5 266 TYR B C 1
ATOM 6903 O O . TYR B 1 266 ? 0.282 6.922 -1.367 1 98.5 266 TYR B O 1
ATOM 6911 N N . ALA B 1 267 ? 2.152 6.234 -2.4 1 98.44 267 ALA B N 1
ATOM 6912 C CA . ALA B 1 267 ? 1.473 5.98 -3.666 1 98.44 267 ALA B CA 1
ATOM 6913 C C . ALA B 1 267 ? 0.431 4.875 -3.516 1 98.44 267 ALA B C 1
ATOM 6915 O O . ALA B 1 267 ? -0.481 4.754 -4.336 1 98.44 267 ALA B O 1
ATOM 6916 N N . GLN B 1 268 ? 0.536 4.086 -2.469 1 98.31 268 GLN B N 1
ATOM 6917 C CA . GLN B 1 268 ? -0.403 2.998 -2.209 1 98.31 268 GLN B CA 1
ATOM 6918 C C . GLN B 1 268 ? -1.701 3.527 -1.604 1 98.31 268 GLN B C 1
ATOM 6920 O O . GLN B 1 268 ? -2.703 2.811 -1.553 1 98.31 268 GLN B O 1
ATOM 6925 N N . VAL B 1 269 ? -1.7 4.738 -1.009 1 98.12 269 VAL B N 1
ATOM 6926 C CA . VAL B 1 269 ? -2.877 5.371 -0.422 1 98.12 269 VAL B CA 1
ATOM 6927 C C . VAL B 1 269 ? -3.693 6.062 -1.513 1 98.12 269 VAL B C 1
ATOM 6929 O O . VAL B 1 269 ? -3.527 7.258 -1.758 1 98.12 269 VAL B O 1
ATOM 6932 N N . SER B 1 270 ? -4.594 5.332 -2.145 1 96.69 270 SER B N 1
ATOM 6933 C CA . SER B 1 270 ? -5.406 5.805 -3.262 1 96.69 270 SER B CA 1
ATOM 6934 C C . SER B 1 270 ? -6.852 5.336 -3.133 1 96.69 270 SER B C 1
ATOM 6936 O O . SER B 1 270 ? -7.145 4.406 -2.379 1 96.69 270 SER B O 1
ATOM 6938 N N . ALA B 1 271 ? -7.715 6.039 -3.826 1 97.12 271 ALA B N 1
ATOM 6939 C CA . ALA B 1 271 ? -9.117 5.629 -3.873 1 97.12 271 ALA B CA 1
ATOM 6940 C C . ALA B 1 271 ? -9.25 4.203 -4.398 1 97.12 271 ALA B C 1
ATOM 6942 O O . ALA B 1 271 ? -8.516 3.793 -5.301 1 97.12 271 ALA B O 1
ATOM 6943 N N . ASP B 1 272 ? -10.211 3.443 -3.816 1 97.5 272 ASP B N 1
ATOM 6944 C CA . ASP B 1 272 ? -10.469 2.09 -4.301 1 97.5 272 ASP B CA 1
ATOM 6945 C C . ASP B 1 272 ? -10.867 2.1 -5.773 1 97.5 272 ASP B C 1
ATOM 6947 O O . ASP B 1 272 ? -11.562 3.01 -6.227 1 97.5 272 ASP B O 1
ATOM 6951 N N . ILE B 1 273 ? -10.43 1.089 -6.465 1 97 273 ILE B N 1
ATOM 6952 C CA . ILE B 1 273 ? -10.734 1.009 -7.887 1 97 273 ILE B CA 1
ATOM 6953 C C . ILE B 1 273 ? -10.875 -0.453 -8.305 1 97 273 ILE B C 1
ATOM 6955 O O . ILE B 1 273 ? -10.117 -1.311 -7.844 1 97 273 ILE B O 1
ATOM 6959 N N . CYS B 1 274 ? -11.898 -0.759 -9.109 1 96.56 274 CYS B N 1
ATOM 6960 C CA . CYS B 1 274 ? -11.984 -2.045 -9.789 1 96.56 274 CYS B CA 1
ATOM 6961 C C . CYS B 1 274 ? -10.922 -2.156 -10.875 1 96.56 274 CYS B C 1
ATOM 6963 O O . CYS B 1 274 ? -10.852 -1.312 -11.766 1 96.56 274 CYS B O 1
ATOM 6965 N N . PRO B 1 275 ? -10.117 -3.174 -10.773 1 95.81 275 PRO B N 1
ATOM 6966 C CA . PRO B 1 275 ? -9.031 -3.279 -11.75 1 95.81 275 PRO B CA 1
ATOM 6967 C C . PRO B 1 275 ? -9.531 -3.527 -13.172 1 95.81 275 PRO B C 1
ATOM 6969 O O . PRO B 1 275 ? -8.742 -3.504 -14.117 1 95.81 275 PRO B O 1
ATOM 6972 N N . ARG B 1 276 ? -10.789 -3.662 -13.367 1 94.5 276 ARG B N 1
ATOM 6973 C CA . ARG B 1 276 ? -11.359 -3.871 -14.688 1 94.5 276 ARG B CA 1
ATOM 6974 C C . ARG B 1 276 ? -11.773 -2.547 -15.32 1 94.5 276 ARG B C 1
ATOM 6976 O O . ARG B 1 276 ? -12.148 -2.504 -16.5 1 94.5 276 ARG B O 1
ATOM 6983 N N . GLU B 1 277 ? -11.672 -1.497 -14.57 1 95.69 277 GLU B N 1
ATOM 6984 C CA . GLU B 1 277 ? -11.953 -0.168 -15.102 1 95.69 277 GLU B CA 1
ATOM 6985 C C . GLU B 1 277 ? -10.867 0.275 -16.078 1 95.69 277 GLU B C 1
ATOM 6987 O O . GLU B 1 277 ? -9.695 -0.082 -15.914 1 95.69 277 GLU B O 1
ATOM 6992 N N . LYS B 1 278 ? -11.273 1.07 -17.047 1 95.12 278 LYS B N 1
ATOM 6993 C CA . LYS B 1 278 ? -10.375 1.556 -18.094 1 95.12 278 LYS B CA 1
ATOM 6994 C C . LYS B 1 278 ? -9.172 2.281 -17.484 1 95.12 278 LYS B C 1
ATOM 6996 O O . LYS B 1 278 ? -8.047 2.125 -17.969 1 95.12 278 LYS B O 1
ATOM 7001 N N . ALA B 1 279 ? -9.391 3.08 -16.484 1 95.06 279 ALA B N 1
ATOM 7002 C CA . ALA B 1 279 ? -8.336 3.875 -15.875 1 95.06 279 ALA B CA 1
ATOM 7003 C C . ALA B 1 279 ? -7.211 2.984 -15.352 1 95.06 279 ALA B C 1
ATOM 7005 O O . ALA B 1 279 ? -6.031 3.322 -15.484 1 95.06 279 ALA B O 1
ATOM 7006 N N . PHE B 1 280 ? -7.555 1.875 -14.766 1 97.38 280 PHE B N 1
ATOM 7007 C CA . PHE B 1 280 ? -6.527 0.982 -14.242 1 97.38 280 PHE B CA 1
ATOM 7008 C C . PHE B 1 280 ? -5.828 0.234 -15.367 1 97.38 280 PHE B C 1
ATOM 7010 O O . PHE B 1 280 ? -4.621 0.004 -15.312 1 97.38 280 PHE B O 1
ATOM 7017 N N . GLY B 1 281 ? -6.586 -0.196 -16.328 1 97.75 281 GLY B N 1
ATOM 7018 C CA . GLY B 1 281 ? -5.973 -0.791 -17.516 1 97.75 281 GLY B CA 1
ATOM 7019 C C . GLY B 1 281 ? -4.945 0.11 -18.172 1 97.75 281 GLY B C 1
ATOM 7020 O O . GLY B 1 281 ? -3.877 -0.353 -18.578 1 97.75 281 GLY B O 1
ATOM 7021 N N . ASP B 1 282 ? -5.277 1.406 -18.25 1 97 282 ASP B N 1
ATOM 7022 C CA . ASP B 1 282 ? -4.348 2.387 -18.812 1 97 282 ASP B CA 1
ATOM 7023 C C . ASP B 1 282 ? -3.072 2.469 -17.984 1 97 282 ASP B C 1
ATOM 7025 O O . ASP B 1 282 ? -1.976 2.604 -18.531 1 97 282 ASP B O 1
ATOM 7029 N N . LEU B 1 283 ? -3.238 2.396 -16.703 1 97.38 283 LEU B N 1
ATOM 7030 C CA . LEU B 1 283 ? -2.088 2.4 -15.805 1 97.38 283 LEU B CA 1
ATOM 7031 C C . LEU B 1 283 ? -1.2 1.187 -16.047 1 97.38 283 LEU B C 1
ATOM 7033 O O . LEU B 1 283 ? 0.022 1.315 -16.156 1 97.38 283 LEU B O 1
ATOM 7037 N N . MET B 1 284 ? -1.78 0.028 -16.172 1 98.06 284 MET B N 1
ATOM 7038 C CA . MET B 1 284 ? -1.023 -1.198 -16.406 1 98.06 284 MET B CA 1
ATOM 7039 C C . MET B 1 284 ? -0.302 -1.148 -17.75 1 98.06 284 MET B C 1
ATOM 7041 O O . MET B 1 284 ? 0.851 -1.571 -17.859 1 98.06 284 MET B O 1
ATOM 7045 N N . GLN B 1 285 ? -1.03 -0.623 -18.734 1 98 285 GLN B N 1
ATOM 7046 C CA . GLN B 1 285 ? -0.397 -0.484 -20.047 1 98 285 GLN B CA 1
ATOM 7047 C C . GLN B 1 285 ? 0.816 0.438 -19.969 1 98 285 GLN B C 1
ATOM 7049 O O . GLN B 1 285 ? 1.867 0.134 -20.547 1 98 285 GLN B O 1
ATOM 7054 N N . TRP B 1 286 ? 0.623 1.549 -19.328 1 97.94 286 TRP B N 1
ATOM 7055 C CA . TRP B 1 286 ? 1.727 2.488 -19.156 1 97.94 286 TRP B CA 1
ATOM 7056 C C . TRP B 1 286 ? 2.912 1.82 -18.469 1 97.94 286 TRP B C 1
ATOM 7058 O O . TRP B 1 286 ? 4.062 2.012 -18.875 1 97.94 286 TRP B O 1
ATOM 7068 N N . LEU B 1 287 ? 2.658 1.036 -17.453 1 98.62 287 LEU B N 1
ATOM 7069 C CA . LEU B 1 287 ? 3.711 0.313 -16.75 1 98.62 287 LEU B CA 1
ATOM 7070 C C . LEU B 1 287 ? 4.422 -0.662 -17.672 1 98.62 287 LEU B C 1
ATOM 7072 O O . LEU B 1 287 ? 5.652 -0.72 -17.703 1 98.62 287 LEU B O 1
ATOM 7076 N N . CYS B 1 288 ? 3.648 -1.429 -18.406 1 98.44 288 CYS B N 1
ATOM 7077 C CA . CYS B 1 288 ? 4.242 -2.371 -19.344 1 98.44 288 CYS B CA 1
ATOM 7078 C C . CYS B 1 288 ? 5.176 -1.656 -20.312 1 98.44 288 CYS B C 1
ATOM 7080 O O . CYS B 1 288 ? 6.281 -2.133 -20.578 1 98.44 288 CYS B O 1
ATOM 7082 N N . ASP B 1 289 ? 4.75 -0.5 -20.797 1 97.88 289 ASP B N 1
ATOM 7083 C CA . ASP B 1 289 ? 5.516 0.26 -21.781 1 97.88 289 ASP B CA 1
ATOM 7084 C C . ASP B 1 289 ? 6.785 0.838 -21.156 1 97.88 289 ASP B C 1
ATOM 7086 O O . ASP B 1 289 ? 7.859 0.783 -21.766 1 97.88 289 ASP B O 1
ATOM 7090 N N . GLU B 1 290 ? 6.672 1.353 -19.984 1 98.06 290 GLU B N 1
ATOM 7091 C CA . GLU B 1 290 ? 7.805 2.025 -19.344 1 98.06 290 GLU B CA 1
ATOM 7092 C C . GLU B 1 290 ? 8.836 1.019 -18.844 1 98.06 290 GLU B C 1
ATOM 7094 O O . GLU B 1 290 ? 10.039 1.268 -18.906 1 98.06 290 GLU B O 1
ATOM 7099 N N . LEU B 1 291 ? 8.391 -0.078 -18.344 1 98.75 291 LEU B N 1
ATOM 7100 C CA . LEU B 1 291 ? 9.289 -1.062 -17.75 1 98.75 291 LEU B CA 1
ATOM 7101 C C . LEU B 1 291 ? 10.25 -1.612 -18.797 1 98.75 291 LEU B C 1
ATOM 7103 O O . LEU B 1 291 ? 11.445 -1.785 -18.531 1 98.75 291 LEU B O 1
ATOM 7107 N N . LYS B 1 292 ? 9.758 -1.924 -19.953 1 98.38 292 LYS B N 1
ATOM 7108 C CA . LYS B 1 292 ? 10.656 -2.488 -20.953 1 98.38 292 LYS B CA 1
ATOM 7109 C C . LYS B 1 292 ? 11.664 -1.449 -21.438 1 98.38 292 LYS B C 1
ATOM 7111 O O . LYS B 1 292 ? 12.789 -1.794 -21.812 1 98.38 292 LYS B O 1
ATOM 7116 N N . LEU B 1 293 ? 11.375 -0.135 -21.344 1 98.19 293 LEU B N 1
ATOM 7117 C CA . LEU B 1 293 ? 12.266 0.914 -21.828 1 98.19 293 LEU B CA 1
ATOM 7118 C C . LEU B 1 293 ? 13.539 0.979 -20.984 1 98.19 293 LEU B C 1
ATOM 7120 O O . LEU B 1 293 ? 14.602 1.353 -21.484 1 98.19 293 LEU B O 1
ATOM 7124 N N . PHE B 1 294 ? 13.492 0.598 -19.719 1 98.31 294 PHE B N 1
ATOM 7125 C CA . PHE B 1 294 ? 14.648 0.627 -18.828 1 98.31 294 PHE B CA 1
ATOM 7126 C C . PHE B 1 294 ? 15.664 -0.439 -19.234 1 98.31 294 PHE B C 1
ATOM 7128 O O . PHE B 1 294 ? 16.812 -0.407 -18.797 1 98.31 294 PHE B O 1
ATOM 7135 N N . ALA B 1 295 ? 15.211 -1.414 -20.078 1 98.12 295 ALA B N 1
ATOM 7136 C CA . ALA B 1 295 ? 16.078 -2.516 -20.484 1 98.12 295 ALA B CA 1
ATOM 7137 C C . ALA B 1 295 ? 16.359 -2.479 -21.984 1 98.12 295 ALA B C 1
ATOM 7139 O O . ALA B 1 295 ? 16.719 -3.498 -22.578 1 98.12 295 ALA B O 1
ATOM 7140 N N . LEU B 1 296 ? 16.109 -1.327 -22.609 1 98 296 LEU B N 1
ATOM 7141 C CA . LEU B 1 296 ? 16.328 -1.165 -24.047 1 98 296 LEU B CA 1
ATOM 7142 C C . LEU B 1 296 ? 17.172 0.071 -24.328 1 98 296 LEU B C 1
ATOM 7144 O O . LEU B 1 296 ? 17.016 1.1 -23.656 1 98 296 LEU B O 1
ATOM 7148 N N . ALA B 1 297 ? 18.047 -0.054 -25.234 1 95.75 297 ALA B N 1
ATOM 7149 C CA . ALA B 1 297 ? 18.781 1.109 -25.719 1 95.75 297 ALA B CA 1
ATOM 7150 C C . ALA B 1 297 ? 17.891 2.002 -26.578 1 95.75 297 ALA B C 1
ATOM 7152 O O . ALA B 1 297 ? 16.828 1.575 -27.047 1 95.75 297 ALA B O 1
ATOM 7153 N N . SER B 1 298 ? 18.359 3.223 -26.812 1 92.81 298 SER B N 1
ATOM 7154 C CA . SER B 1 298 ? 17.578 4.195 -27.562 1 92.81 298 SER B CA 1
ATOM 7155 C C . SER B 1 298 ? 17.359 3.736 -29 1 92.81 298 SER B C 1
ATOM 7157 O O . SER B 1 298 ? 16.359 4.086 -29.625 1 92.81 298 SER B O 1
ATOM 7159 N N . GLU B 1 299 ? 18.25 2.904 -29.5 1 93.69 299 GLU B N 1
ATOM 7160 C CA . GLU B 1 299 ? 18.203 2.475 -30.891 1 93.69 299 GLU B CA 1
ATOM 7161 C C . GLU B 1 299 ? 17.297 1.254 -31.062 1 93.69 299 GLU B C 1
ATOM 7163 O O . GLU B 1 299 ? 16.922 0.91 -32.188 1 93.69 299 GLU B O 1
ATOM 7168 N N . THR B 1 300 ? 17.016 0.633 -29.938 1 95.38 300 THR B N 1
ATOM 7169 C CA . THR B 1 300 ? 16.172 -0.552 -30 1 95.38 300 THR B CA 1
ATOM 7170 C C . THR B 1 300 ? 14.703 -0.161 -30.141 1 95.38 300 THR B C 1
ATOM 7172 O O . THR B 1 300 ? 14.211 0.688 -29.391 1 95.38 300 THR B O 1
ATOM 7175 N N . ASN B 1 301 ? 14.031 -0.748 -31.156 1 96.5 301 ASN B N 1
ATOM 7176 C CA . ASN B 1 301 ? 12.594 -0.542 -31.297 1 96.5 301 ASN B CA 1
ATOM 7177 C C . ASN B 1 301 ? 11.82 -1.172 -30.141 1 96.5 301 ASN B C 1
ATOM 7179 O O . ASN B 1 301 ? 11.812 -2.395 -29.984 1 96.5 301 ASN B O 1
ATOM 7183 N N . PRO B 1 302 ? 11.172 -0.391 -29.359 1 96.94 302 PRO B N 1
ATOM 7184 C CA . PRO B 1 302 ? 10.492 -0.937 -28.188 1 96.94 302 PRO B CA 1
ATOM 7185 C C . PRO B 1 302 ? 9.398 -1.934 -28.547 1 96.94 302 PRO B C 1
ATOM 7187 O O . PRO B 1 302 ? 9.047 -2.795 -27.734 1 96.94 302 PRO B O 1
ATOM 7190 N N . ASP B 1 303 ? 8.859 -1.9 -29.734 1 96.69 303 ASP B N 1
ATOM 7191 C CA . ASP B 1 303 ? 7.754 -2.76 -30.141 1 96.69 303 ASP B CA 1
ATOM 7192 C C . ASP B 1 303 ? 8.219 -4.199 -30.328 1 96.69 303 ASP B C 1
ATOM 7194 O O . ASP B 1 303 ? 7.398 -5.117 -30.438 1 96.69 303 ASP B O 1
ATOM 7198 N N . GLU B 1 304 ? 9.523 -4.391 -30.312 1 98 304 GLU B N 1
ATOM 7199 C CA . GLU B 1 304 ? 10.086 -5.734 -30.406 1 98 304 GLU B CA 1
ATOM 7200 C C . GLU B 1 304 ? 9.961 -6.477 -29.078 1 98 304 GLU B C 1
ATOM 7202 O O . GLU B 1 304 ? 10.141 -7.695 -29.016 1 98 304 GLU B O 1
ATOM 7207 N N . TYR B 1 305 ? 9.641 -5.754 -28.078 1 98.5 305 TYR B N 1
ATOM 7208 C CA . TYR B 1 305 ? 9.562 -6.344 -26.734 1 98.5 305 TYR B CA 1
ATOM 7209 C C . TYR B 1 305 ? 8.219 -6.043 -26.094 1 98.5 305 TYR B C 1
ATOM 7211 O O . TYR B 1 305 ? 7.543 -5.082 -26.453 1 98.5 305 TYR B O 1
ATOM 7219 N N . GLU B 1 306 ? 7.832 -6.93 -25.156 1 98.19 306 GLU B N 1
ATOM 7220 C CA . GLU B 1 306 ? 6.617 -6.77 -24.375 1 98.19 306 GLU B CA 1
ATOM 7221 C C . GLU B 1 306 ? 6.863 -7.121 -22.906 1 98.19 306 GLU B C 1
ATOM 7223 O O . GLU B 1 306 ? 7.672 -8 -22.594 1 98.19 306 GLU B O 1
ATOM 7228 N N . THR B 1 307 ? 6.227 -6.414 -22.047 1 98.81 307 THR B N 1
ATOM 7229 C CA . THR B 1 307 ? 6.266 -6.734 -20.625 1 98.81 307 THR B CA 1
ATOM 7230 C C . THR B 1 307 ? 4.984 -7.438 -20.188 1 98.81 307 THR B C 1
ATOM 7232 O O . THR B 1 307 ? 3.883 -6.977 -20.5 1 98.81 307 THR B O 1
ATOM 7235 N N . VAL B 1 308 ? 5.078 -8.547 -19.531 1 98.88 308 VAL B N 1
ATOM 7236 C CA . VAL B 1 308 ? 3.945 -9.289 -18.984 1 98.88 308 VAL B CA 1
ATOM 7237 C C . VAL B 1 308 ? 4.051 -9.336 -17.469 1 98.88 308 VAL B C 1
ATOM 7239 O O . VAL B 1 308 ? 5.047 -9.828 -16.922 1 98.88 308 VAL B O 1
ATOM 7242 N N . MET B 1 309 ? 3.043 -8.883 -16.766 1 98.69 309 MET B N 1
ATOM 7243 C CA . MET B 1 309 ? 3.121 -8.711 -15.32 1 98.69 309 MET B CA 1
ATOM 7244 C C . MET B 1 309 ? 2.236 -9.734 -14.609 1 98.69 309 MET B C 1
ATOM 7246 O O . MET B 1 309 ? 1.189 -10.125 -15.125 1 98.69 309 MET B O 1
ATOM 7250 N N . PHE B 1 310 ? 2.615 -10.148 -13.414 1 98.75 310 PHE B N 1
ATOM 7251 C CA . PHE B 1 310 ? 1.924 -11.117 -12.562 1 98.75 310 PHE B CA 1
ATOM 7252 C C . PHE B 1 310 ? 1.932 -10.664 -11.109 1 98.75 310 PHE B C 1
ATOM 7254 O O . PHE B 1 310 ? 2.848 -9.969 -10.68 1 98.75 310 PHE B O 1
ATOM 7261 N N . GLY B 1 311 ? 0.84 -10.977 -10.336 1 98.5 311 GLY B N 1
ATOM 7262 C CA . GLY B 1 311 ? 0.894 -10.883 -8.891 1 98.5 311 GLY B CA 1
ATOM 7263 C C . GLY B 1 311 ? 1.706 -11.992 -8.25 1 98.5 311 GLY B C 1
ATOM 7264 O O . GLY B 1 311 ? 1.162 -13.039 -7.887 1 98.5 311 GLY B O 1
ATOM 7265 N N . CYS B 1 312 ? 3.008 -11.82 -8.062 1 98.69 312 CYS B N 1
ATOM 7266 C CA . CYS B 1 312 ? 3.918 -12.812 -7.516 1 98.69 312 CYS B CA 1
ATOM 7267 C C . CYS B 1 312 ? 5.262 -12.188 -7.16 1 98.69 312 CYS B C 1
ATOM 7269 O O . CYS B 1 312 ? 5.449 -10.984 -7.309 1 98.69 312 CYS B O 1
ATOM 7271 N N . SER B 1 313 ? 6.191 -12.992 -6.625 1 98.31 313 SER B N 1
ATOM 7272 C CA . SER B 1 313 ? 7.551 -12.539 -6.336 1 98.31 313 SER B CA 1
ATOM 7273 C C . SER B 1 313 ? 8.484 -12.805 -7.516 1 98.31 313 SER B C 1
ATOM 7275 O O . SER B 1 313 ? 8.047 -13.273 -8.57 1 98.31 313 SER B O 1
ATOM 7277 N N . GLY B 1 314 ? 9.773 -12.453 -7.336 1 98.25 314 GLY B N 1
ATOM 7278 C CA . GLY B 1 314 ? 10.766 -12.734 -8.359 1 98.25 314 GLY B CA 1
ATOM 7279 C C . GLY B 1 314 ? 10.852 -14.203 -8.727 1 98.25 314 GLY B C 1
ATOM 7280 O O . GLY B 1 314 ? 10.977 -14.547 -9.906 1 98.25 314 GLY B O 1
ATOM 7281 N N . THR B 1 315 ? 10.742 -15.07 -7.707 1 98.5 315 THR B N 1
ATOM 7282 C CA . THR B 1 315 ? 10.75 -16.5 -7.965 1 98.5 315 THR B CA 1
ATOM 7283 C C . THR B 1 315 ? 9.547 -16.906 -8.812 1 98.5 315 THR B C 1
ATOM 7285 O O . THR B 1 315 ? 9.648 -17.781 -9.68 1 98.5 315 THR B O 1
ATOM 7288 N N . GLY B 1 316 ? 8.398 -16.266 -8.523 1 98.75 316 GLY B N 1
ATOM 7289 C CA . GLY B 1 316 ? 7.25 -16.484 -9.383 1 98.75 316 GLY B CA 1
ATOM 7290 C C . GLY B 1 316 ? 7.512 -16.125 -10.836 1 98.75 316 GLY B C 1
ATOM 7291 O O . GLY B 1 316 ? 7.141 -16.859 -11.742 1 98.75 316 GLY B O 1
ATOM 7292 N N . ALA B 1 317 ? 8.172 -15.023 -11.07 1 98.81 317 ALA B N 1
ATOM 7293 C CA . ALA B 1 317 ? 8.5 -14.586 -12.422 1 98.81 317 ALA B CA 1
ATOM 7294 C C . ALA B 1 317 ? 9.469 -15.562 -13.094 1 98.81 317 ALA B C 1
ATOM 7296 O O . ALA B 1 317 ? 9.359 -15.828 -14.289 1 98.81 317 ALA B O 1
ATOM 7297 N N . ASP B 1 318 ? 10.414 -16.078 -12.336 1 98.75 318 ASP B N 1
ATOM 7298 C CA . ASP B 1 318 ? 11.312 -17.125 -12.852 1 98.75 318 ASP B CA 1
ATOM 7299 C C . ASP B 1 318 ? 10.531 -18.359 -13.273 1 98.75 318 ASP B C 1
ATOM 7301 O O . ASP B 1 318 ? 10.812 -18.953 -14.32 1 98.75 318 ASP B O 1
ATOM 7305 N N . GLU B 1 319 ? 9.633 -18.734 -12.438 1 98.81 319 GLU B N 1
ATOM 7306 C CA . GLU B 1 319 ? 8.836 -19.906 -12.75 1 98.81 319 GLU B CA 1
ATOM 7307 C C . GLU B 1 319 ? 7.98 -19.672 -14 1 98.81 319 GLU B C 1
ATOM 7309 O O . GLU B 1 319 ? 7.75 -20.594 -14.781 1 98.81 319 GLU B O 1
ATOM 7314 N N . VAL B 1 320 ? 7.445 -18.406 -14.18 1 98.69 320 VAL B N 1
ATOM 7315 C CA . VAL B 1 320 ? 6.73 -18.047 -15.398 1 98.69 320 VAL B CA 1
ATOM 7316 C C . VAL B 1 320 ? 7.586 -18.391 -16.609 1 98.69 320 VAL B C 1
ATOM 7318 O O . VAL B 1 320 ? 7.125 -19.078 -17.531 1 98.69 320 VAL B O 1
ATOM 7321 N N . MET B 1 321 ? 8.836 -18.016 -16.609 1 98 321 MET B N 1
ATOM 7322 C CA . MET B 1 321 ? 9.727 -18.219 -17.75 1 98 321 MET B CA 1
ATOM 7323 C C . MET B 1 321 ? 10.031 -19.688 -17.953 1 98 321 MET B C 1
ATOM 7325 O O . MET B 1 321 ? 9.812 -20.219 -19.047 1 98 321 MET B O 1
ATOM 7329 N N . VAL B 1 322 ? 10.406 -20.344 -16.875 1 98.12 322 VAL B N 1
ATOM 7330 C CA . VAL B 1 322 ? 10.867 -21.719 -16.984 1 98.12 322 VAL B CA 1
ATOM 7331 C C . VAL B 1 322 ? 9.711 -22.609 -17.438 1 98.12 322 VAL B C 1
ATOM 7333 O O . VAL B 1 322 ? 9.867 -23.453 -18.312 1 98.12 322 VAL B O 1
ATOM 7336 N N . SER B 1 323 ? 8.539 -22.406 -16.875 1 97.94 323 SER B N 1
ATOM 7337 C CA . SER B 1 323 ? 7.406 -23.297 -17.125 1 97.94 323 SER B CA 1
ATOM 7338 C C . SER B 1 323 ? 6.734 -22.984 -18.453 1 97.94 323 SER B C 1
ATOM 7340 O O . SER B 1 323 ? 6.059 -23.828 -19.031 1 97.94 323 SER B O 1
ATOM 7342 N N . SER B 1 324 ? 6.922 -21.781 -19.016 1 98.31 324 SER B N 1
ATOM 7343 C CA . SER B 1 324 ? 6.137 -21.375 -20.172 1 98.31 324 SER B CA 1
ATOM 7344 C C . SER B 1 324 ? 6.984 -21.344 -21.438 1 98.31 324 SER B C 1
ATOM 7346 O O . SER B 1 324 ? 6.465 -21.5 -22.547 1 98.31 324 SER B O 1
ATOM 7348 N N . CYS B 1 325 ? 8.305 -21.172 -21.328 1 98 325 CYS B N 1
ATOM 7349 C CA . CYS B 1 325 ? 9.07 -20.734 -22.5 1 98 325 CYS B CA 1
ATOM 7350 C C . CYS B 1 325 ? 9.75 -21.922 -23.172 1 98 325 CYS B C 1
ATOM 7352 O O . CYS B 1 325 ? 10.188 -21.828 -24.312 1 98 325 CYS B O 1
ATOM 7354 N N . VAL B 1 326 ? 9.906 -23.094 -22.516 1 97.62 326 VAL B N 1
ATOM 7355 C CA . VAL B 1 326 ? 10.586 -24.25 -23.078 1 97.62 326 VAL B CA 1
ATOM 7356 C C . VAL B 1 326 ? 9.562 -25.25 -23.625 1 97.62 326 VAL B C 1
ATOM 7358 O O . VAL B 1 326 ? 8.711 -25.734 -22.891 1 97.62 326 VAL B O 1
ATOM 7361 N N . PRO B 1 327 ? 9.594 -25.531 -24.922 1 96.56 327 PRO B N 1
ATOM 7362 C CA . PRO B 1 327 ? 8.648 -26.5 -25.453 1 96.56 327 PRO B CA 1
ATOM 7363 C C . PRO B 1 327 ? 8.945 -27.938 -25 1 96.56 327 PRO B C 1
ATOM 7365 O O . PRO B 1 327 ? 10.039 -28.203 -24.5 1 96.56 327 PRO B O 1
ATOM 7368 N N . ASP B 1 328 ? 8.023 -28.828 -25.141 1 93.12 328 ASP B N 1
ATOM 7369 C CA . ASP B 1 328 ? 8.18 -30.219 -24.734 1 93.12 328 ASP B CA 1
ATOM 7370 C C . ASP B 1 328 ? 9.312 -30.906 -25.5 1 93.12 328 ASP B C 1
ATOM 7372 O O . ASP B 1 328 ? 9.883 -31.891 -25.031 1 93.12 328 ASP B O 1
ATOM 7376 N N . THR B 1 329 ? 9.562 -30.375 -26.688 1 95.06 329 THR B N 1
ATOM 7377 C CA . THR B 1 329 ? 10.609 -30.938 -27.531 1 95.06 329 THR B CA 1
ATOM 7378 C C . THR B 1 329 ? 11.961 -30.297 -27.234 1 95.06 329 THR B C 1
ATOM 7380 O O . THR B 1 329 ? 12.984 -30.703 -27.781 1 95.06 329 THR B O 1
ATOM 7383 N N . GLY B 1 330 ? 11.93 -29.344 -26.438 1 96.62 330 GLY B N 1
ATOM 7384 C CA . GLY B 1 330 ? 13.148 -28.609 -26.156 1 96.62 330 GLY B CA 1
ATOM 7385 C C . GLY B 1 330 ? 13.992 -29.234 -25.062 1 96.62 330 GLY B C 1
ATOM 7386 O O . GLY B 1 330 ? 13.555 -30.188 -24.406 1 96.62 330 GLY B O 1
ATOM 7387 N N . ARG B 1 331 ? 15.234 -28.781 -24.938 1 98.44 331 ARG B N 1
ATOM 7388 C CA . ARG B 1 331 ? 16.156 -29.141 -23.875 1 98.44 331 ARG B CA 1
ATOM 7389 C C . ARG B 1 331 ? 16.812 -27.906 -23.266 1 98.44 331 ARG B C 1
ATOM 7391 O O . ARG B 1 331 ? 17.344 -27.062 -24 1 98.44 331 ARG B O 1
ATOM 7398 N N . LEU B 1 332 ? 16.766 -27.828 -21.953 1 98.69 332 LEU B N 1
ATOM 7399 C CA . LEU B 1 332 ? 17.203 -26.641 -21.219 1 98.69 332 LEU B CA 1
ATOM 7400 C C . LEU B 1 332 ? 18.578 -26.859 -20.594 1 98.69 332 LEU B C 1
ATOM 7402 O O . LEU B 1 332 ? 18.828 -27.891 -19.969 1 98.69 332 LEU B O 1
ATOM 7406 N N . LEU B 1 333 ? 19.547 -25.953 -20.844 1 98.88 333 LEU B N 1
ATOM 7407 C CA . LEU B 1 333 ? 20.781 -25.875 -20.062 1 98.88 333 LEU B CA 1
ATOM 7408 C C . LEU B 1 333 ? 20.672 -24.797 -18.984 1 98.88 333 LEU B C 1
ATOM 7410 O O . LEU B 1 333 ? 20.375 -23.641 -19.297 1 98.88 333 LEU B O 1
ATOM 7414 N N . VAL B 1 334 ? 20.844 -25.141 -17.734 1 98.81 334 VAL B N 1
ATOM 7415 C CA . VAL B 1 334 ? 20.797 -24.188 -16.641 1 98.81 334 VAL B CA 1
ATOM 7416 C C . VAL B 1 334 ? 22.203 -23.938 -16.094 1 98.81 334 VAL B C 1
ATOM 7418 O O . VAL B 1 334 ? 22.891 -24.891 -15.711 1 98.81 334 VAL B O 1
ATOM 7421 N N . ILE B 1 335 ? 22.625 -22.703 -16.109 1 98.5 335 ILE B N 1
ATOM 7422 C CA . ILE B 1 335 ? 23.875 -22.344 -15.422 1 98.5 335 ILE B CA 1
ATOM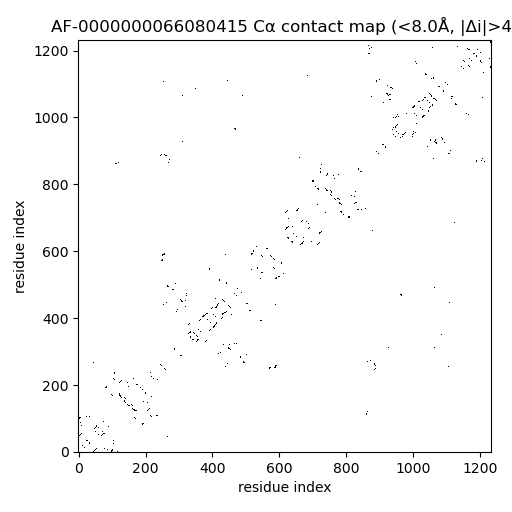 7423 C C . ILE B 1 335 ? 23.609 -22.203 -13.922 1 98.5 335 ILE B C 1
ATOM 7425 O O . ILE B 1 335 ? 22.828 -21.344 -13.5 1 98.5 335 ILE B O 1
ATOM 7429 N N . ASP B 1 336 ? 24.219 -23.047 -13.148 1 97.62 336 ASP B N 1
ATOM 7430 C CA . ASP B 1 336 ? 24.047 -23.062 -11.703 1 97.62 336 ASP B CA 1
ATOM 7431 C C . ASP B 1 336 ? 25.328 -22.641 -10.992 1 97.62 336 ASP B C 1
ATOM 7433 O O . ASP B 1 336 ? 26.188 -23.484 -10.695 1 97.62 336 ASP B O 1
ATOM 7437 N N . ASN B 1 337 ? 25.406 -21.406 -10.703 1 95.12 337 ASN B N 1
ATOM 7438 C CA . ASN B 1 337 ? 26.547 -20.906 -9.938 1 95.12 337 ASN B CA 1
ATOM 7439 C C . ASN B 1 337 ? 26.109 -20.234 -8.641 1 95.12 337 ASN B C 1
ATOM 7441 O O . ASN B 1 337 ? 26.75 -19.297 -8.164 1 95.12 337 ASN B O 1
ATOM 7445 N N . GLY B 1 338 ? 24.969 -20.656 -8.133 1 93.44 338 GLY B N 1
ATOM 7446 C CA . GLY B 1 338 ? 24.453 -20.156 -6.867 1 93.44 338 GLY B CA 1
ATOM 7447 C C . GLY B 1 338 ? 23.016 -20.562 -6.605 1 93.44 338 GLY B C 1
ATOM 7448 O O . GLY B 1 338 ? 22.469 -21.422 -7.301 1 93.44 338 GLY B O 1
ATOM 7449 N N . SER B 1 339 ? 22.406 -19.938 -5.574 1 92.75 339 SER B N 1
ATOM 7450 C CA . SER B 1 339 ? 21.078 -20.328 -5.094 1 92.75 339 SER B CA 1
ATOM 7451 C C . SER B 1 339 ? 20.016 -20.125 -6.172 1 92.75 339 SER B C 1
ATOM 7453 O O . SER B 1 339 ? 19.062 -20.906 -6.262 1 92.75 339 SER B O 1
ATOM 7455 N N . TYR B 1 340 ? 20.188 -19.188 -7.035 1 94.88 340 TYR B N 1
ATOM 7456 C CA . TYR B 1 340 ? 19.109 -18.828 -7.957 1 94.88 340 TYR B CA 1
ATOM 7457 C C . TYR B 1 340 ? 19.188 -19.672 -9.227 1 94.88 340 TYR B C 1
ATOM 7459 O O . TYR B 1 340 ? 18.156 -20 -9.82 1 94.88 340 TYR B O 1
ATOM 7467 N N . GLY B 1 341 ? 20.391 -19.969 -9.664 1 96.69 341 GLY B N 1
ATOM 7468 C CA . GLY B 1 341 ? 20.5 -20.969 -10.711 1 96.69 341 GLY B CA 1
ATOM 7469 C C . GLY B 1 341 ? 19.969 -22.328 -10.297 1 96.69 341 GLY B C 1
ATOM 7470 O O . GLY B 1 341 ? 19.25 -22.984 -11.062 1 96.69 341 GLY B O 1
ATOM 7471 N N . ALA B 1 342 ? 20.328 -22.703 -9.07 1 96.94 342 ALA B N 1
ATOM 7472 C CA . ALA B 1 342 ? 19.828 -23.953 -8.523 1 96.94 342 ALA B CA 1
ATOM 7473 C C . ALA B 1 342 ? 18.297 -23.969 -8.453 1 96.94 342 ALA B C 1
ATOM 7475 O O . ALA B 1 342 ? 17.672 -24.984 -8.688 1 96.94 342 ALA B O 1
ATOM 7476 N N . ARG B 1 343 ? 17.75 -22.891 -8.125 1 97.62 343 ARG B N 1
ATOM 7477 C CA . ARG B 1 343 ? 16.297 -22.766 -8.023 1 97.62 343 ARG B CA 1
ATOM 7478 C C . ARG B 1 343 ? 15.633 -22.922 -9.391 1 97.62 343 ARG B C 1
ATOM 7480 O O . ARG B 1 343 ? 14.602 -23.578 -9.516 1 97.62 343 ARG B O 1
ATOM 7487 N N . MET B 1 344 ? 16.172 -22.297 -10.422 1 98.25 344 MET B N 1
ATOM 7488 C CA . MET B 1 344 ? 15.633 -22.453 -11.766 1 98.25 344 MET B CA 1
ATOM 7489 C C . MET B 1 344 ? 15.68 -23.922 -12.203 1 98.25 344 MET B C 1
ATOM 7491 O O . MET B 1 344 ? 14.75 -24.406 -12.836 1 98.25 344 MET B O 1
ATOM 7495 N N . ALA B 1 345 ? 16.812 -24.594 -11.852 1 98.56 345 ALA B N 1
ATOM 7496 C CA . ALA B 1 345 ? 16.922 -26.016 -12.164 1 98.56 345 ALA B CA 1
ATOM 7497 C C . ALA B 1 345 ? 15.852 -26.828 -11.438 1 98.56 345 ALA B C 1
ATOM 7499 O O . ALA B 1 345 ? 15.25 -27.734 -12.016 1 98.56 345 ALA B O 1
ATOM 7500 N N . LYS B 1 346 ? 15.609 -26.484 -10.195 1 98.44 346 LYS B N 1
ATOM 7501 C CA . LYS B 1 346 ? 14.586 -27.172 -9.406 1 98.44 346 LYS B CA 1
ATOM 7502 C C . LYS B 1 346 ? 13.203 -26.984 -10.031 1 98.44 346 LYS B C 1
ATOM 7504 O O . LYS B 1 346 ? 12.422 -27.938 -10.109 1 98.44 346 LYS B O 1
ATOM 7509 N N . ILE B 1 347 ? 12.898 -25.797 -10.445 1 98.56 347 ILE B N 1
ATOM 7510 C CA . ILE B 1 347 ? 11.625 -25.5 -11.102 1 98.56 347 ILE B CA 1
ATOM 7511 C C . ILE B 1 347 ? 11.492 -26.359 -12.367 1 98.56 347 ILE B C 1
ATOM 7513 O O . ILE B 1 347 ? 10.461 -26.984 -12.586 1 98.56 347 ILE B O 1
ATOM 7517 N N . ALA B 1 348 ? 12.555 -26.391 -13.164 1 98.38 348 ALA B N 1
ATOM 7518 C CA . ALA B 1 348 ? 12.531 -27.188 -14.391 1 98.38 348 ALA B CA 1
ATOM 7519 C C . ALA B 1 348 ? 12.289 -28.656 -14.086 1 98.38 348 ALA B C 1
ATOM 7521 O O . ALA B 1 348 ? 11.539 -29.328 -14.797 1 98.38 348 ALA B O 1
ATOM 7522 N N . ASP B 1 349 ? 12.914 -29.141 -13.047 1 98.19 349 ASP B N 1
ATOM 7523 C CA . ASP B 1 349 ? 12.797 -30.531 -12.648 1 98.19 349 ASP B CA 1
ATOM 7524 C C . ASP B 1 349 ? 11.359 -30.875 -12.258 1 98.19 349 ASP B C 1
ATOM 7526 O O . ASP B 1 349 ? 10.836 -31.922 -12.633 1 98.19 349 ASP B O 1
ATOM 7530 N N . ILE B 1 350 ? 10.734 -30.016 -11.562 1 97.44 350 ILE B N 1
ATOM 7531 C CA . ILE B 1 350 ? 9.367 -30.219 -11.086 1 97.44 350 ILE B CA 1
ATOM 7532 C C . ILE B 1 350 ? 8.422 -30.328 -12.281 1 97.44 350 ILE B C 1
ATOM 7534 O O . ILE B 1 350 ? 7.492 -31.141 -12.266 1 97.44 350 ILE B O 1
ATOM 7538 N N . TYR B 1 351 ? 8.648 -29.547 -13.305 1 97.12 351 TYR B N 1
ATOM 7539 C CA . TYR B 1 351 ? 7.793 -29.547 -14.492 1 97.12 351 TYR B CA 1
ATOM 7540 C C . TYR B 1 351 ? 8.258 -30.578 -15.5 1 97.12 351 TYR B C 1
ATOM 7542 O O . TYR B 1 351 ? 7.738 -30.656 -16.609 1 97.12 351 TYR B O 1
ATOM 7550 N N . LYS B 1 352 ? 9.312 -31.312 -15.148 1 96 352 LYS B N 1
ATOM 7551 C CA . LYS B 1 352 ? 9.836 -32.406 -15.945 1 96 352 LYS B CA 1
ATOM 7552 C C . LYS B 1 352 ? 10.336 -31.922 -17.297 1 96 352 LYS B C 1
ATOM 7554 O O . LYS B 1 352 ? 10.141 -32.594 -18.328 1 96 352 LYS B O 1
ATOM 7559 N N . ILE B 1 353 ? 10.891 -30.797 -17.312 1 97.44 353 ILE B N 1
ATOM 7560 C CA . ILE B 1 353 ? 11.547 -30.266 -18.516 1 97.44 353 ILE B CA 1
ATOM 7561 C C . ILE B 1 353 ? 12.914 -30.922 -18.688 1 97.44 353 ILE B C 1
ATOM 7563 O O . ILE B 1 353 ? 13.734 -30.922 -17.766 1 97.44 353 ILE B O 1
ATOM 7567 N N . PRO B 1 354 ? 13.172 -31.547 -19.859 1 98.12 354 PRO B N 1
ATOM 7568 C CA . PRO B 1 354 ? 14.523 -32.062 -20.062 1 98.12 354 PRO B CA 1
ATOM 7569 C C . PRO B 1 354 ? 15.609 -31.016 -19.859 1 98.12 354 PRO B C 1
ATOM 7571 O O . PRO B 1 354 ? 15.539 -29.938 -20.453 1 98.12 354 PRO B O 1
ATOM 7574 N N . MET B 1 355 ? 16.547 -31.312 -19.016 1 98.25 355 MET B N 1
ATOM 7575 C CA . MET B 1 355 ? 17.5 -30.266 -18.672 1 98.25 355 MET B CA 1
ATOM 7576 C C . MET B 1 355 ? 18.844 -30.859 -18.266 1 98.25 355 MET B C 1
ATOM 7578 O O . MET B 1 355 ? 18.922 -32.031 -17.844 1 98.25 355 MET B O 1
ATOM 7582 N N . ASP B 1 356 ? 19.922 -30.156 -18.516 1 98.56 356 ASP B N 1
ATOM 7583 C CA . ASP B 1 356 ? 21.25 -30.375 -17.922 1 98.56 356 ASP B CA 1
ATOM 7584 C C . ASP B 1 356 ? 21.688 -29.156 -17.109 1 98.56 356 ASP B C 1
ATOM 7586 O O . ASP B 1 356 ? 21.172 -28.062 -17.297 1 98.56 356 ASP B O 1
ATOM 7590 N N . ILE B 1 357 ? 22.547 -29.406 -16.172 1 98.62 357 ILE B N 1
ATOM 7591 C CA . ILE B 1 357 ? 23.047 -28.344 -15.312 1 98.62 357 ILE B CA 1
ATOM 7592 C C . ILE B 1 357 ? 24.531 -28.109 -15.578 1 98.62 357 ILE B C 1
ATOM 7594 O O . ILE B 1 357 ? 25.312 -29.062 -15.578 1 98.62 357 ILE B O 1
ATOM 7598 N N . PHE B 1 358 ? 24.891 -26.891 -15.898 1 98.56 358 PHE B N 1
ATOM 7599 C CA . PHE B 1 358 ? 26.281 -26.469 -15.914 1 98.56 358 PHE B CA 1
ATOM 7600 C C . PHE B 1 358 ? 26.688 -25.906 -14.555 1 98.56 358 PHE B C 1
ATOM 7602 O O . PHE B 1 358 ? 26.469 -24.734 -14.273 1 98.56 358 PHE B O 1
ATOM 7609 N N . LYS B 1 359 ? 27.312 -26.703 -13.781 1 97.44 359 LYS B N 1
ATOM 7610 C CA . LYS B 1 359 ? 27.672 -26.328 -12.414 1 97.44 359 LYS B CA 1
ATOM 7611 C C . LYS B 1 359 ? 28.938 -25.484 -12.398 1 97.44 359 LYS B C 1
ATOM 7613 O O . LYS B 1 359 ? 29.891 -25.75 -13.141 1 97.44 359 LYS B O 1
ATOM 7618 N N . SER B 1 360 ? 28.875 -24.484 -11.633 1 95.81 360 SER B N 1
ATOM 7619 C CA . SER B 1 360 ? 30.016 -23.594 -11.492 1 95.81 360 SER B CA 1
ATOM 7620 C C . SER B 1 360 ? 30.125 -23.047 -10.07 1 95.81 360 SER B C 1
ATOM 7622 O O . SER B 1 360 ? 29.219 -23.234 -9.258 1 95.81 360 SER B O 1
ATOM 7624 N N . SER B 1 361 ? 31.281 -22.422 -9.781 1 94.81 361 SER B N 1
ATOM 7625 C CA . SER B 1 361 ? 31.531 -21.812 -8.477 1 94.81 361 SER B CA 1
ATOM 7626 C C . SER B 1 361 ? 30.547 -20.672 -8.203 1 94.81 361 SER B C 1
ATOM 7628 O O . SER B 1 361 ? 30.141 -19.969 -9.125 1 94.81 361 SER B O 1
ATOM 7630 N N . THR B 1 362 ? 30.266 -20.547 -6.898 1 93.19 362 THR B N 1
ATOM 7631 C CA . THR B 1 362 ? 29.359 -19.469 -6.496 1 93.19 362 THR B CA 1
ATOM 7632 C C . THR B 1 362 ? 30.094 -18.156 -6.367 1 93.19 362 THR B C 1
ATOM 7634 O O . THR B 1 362 ? 29.484 -17.094 -6.289 1 93.19 362 THR B O 1
ATOM 7637 N N . TYR B 1 363 ? 31.422 -18.125 -6.359 1 94.56 363 TYR B N 1
ATOM 7638 C CA . TYR B 1 363 ? 32.125 -16.875 -6.094 1 94.56 363 TYR B CA 1
ATOM 7639 C C . TYR B 1 363 ? 33.281 -16.688 -7.07 1 94.56 363 TYR B C 1
ATOM 7641 O O . TYR B 1 363 ? 33.938 -15.633 -7.098 1 94.56 363 TYR B O 1
ATOM 7649 N N . GLU B 1 364 ? 33.562 -17.688 -7.898 1 95.5 364 GLU B N 1
ATOM 7650 C CA . GLU B 1 364 ? 34.5 -17.547 -9.008 1 95.5 364 GLU B CA 1
ATOM 7651 C C . GLU B 1 364 ? 33.781 -17.375 -10.336 1 95.5 364 GLU B C 1
ATOM 7653 O O . GLU B 1 364 ? 32.688 -17.891 -10.516 1 95.5 364 GLU B O 1
ATOM 7658 N N . PRO B 1 365 ? 34.375 -16.672 -11.242 1 95.38 365 PRO B N 1
ATOM 7659 C CA . PRO B 1 365 ? 33.75 -16.453 -12.531 1 95.38 365 PRO B CA 1
ATOM 7660 C C . PRO B 1 365 ? 33.5 -17.75 -13.305 1 95.38 365 PRO B C 1
ATOM 7662 O O . PRO B 1 365 ? 34.281 -18.703 -13.148 1 95.38 365 PRO B O 1
ATOM 7665 N N . LEU B 1 366 ? 32.594 -17.75 -14.219 1 96.5 366 LEU B N 1
ATOM 7666 C CA . LEU B 1 366 ? 32.25 -18.875 -15.078 1 96.5 366 LEU B CA 1
ATOM 7667 C C . LEU B 1 366 ? 33.406 -19.188 -16.031 1 96.5 366 LEU B C 1
ATOM 7669 O O . LEU B 1 366 ? 34.031 -18.266 -16.547 1 96.5 366 LEU B O 1
ATOM 7673 N N . ASP B 1 367 ? 33.688 -20.453 -16.203 1 97.56 367 ASP B N 1
ATOM 7674 C CA . ASP B 1 367 ? 34.594 -20.891 -17.25 1 97.56 367 ASP B CA 1
ATOM 7675 C C . ASP B 1 367 ? 33.938 -20.797 -18.625 1 97.56 367 ASP B C 1
ATOM 7677 O O . ASP B 1 367 ? 33.25 -21.7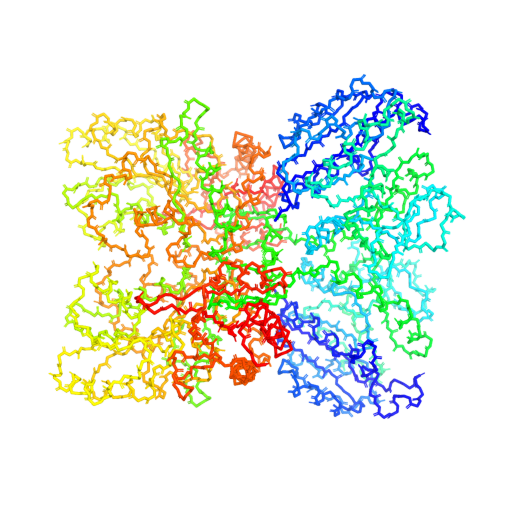5 -19.062 1 97.56 367 ASP B O 1
ATOM 7681 N N . LEU B 1 368 ? 34.25 -19.781 -19.328 1 98 368 LEU B N 1
ATOM 7682 C CA . LEU B 1 368 ? 33.562 -19.484 -20.594 1 98 368 LEU B CA 1
ATOM 7683 C C . LEU B 1 368 ? 33.938 -20.5 -21.672 1 98 368 LEU B C 1
ATOM 7685 O O . LEU B 1 368 ? 33.125 -20.828 -22.531 1 98 368 LEU B O 1
ATOM 7689 N N . GLN B 1 369 ? 35.156 -20.969 -21.594 1 98.06 369 GLN B N 1
ATOM 7690 C CA . GLN B 1 369 ? 35.562 -21.969 -22.562 1 98.06 369 GLN B CA 1
ATOM 7691 C C . GLN B 1 369 ? 34.812 -23.281 -22.375 1 98.06 369 GLN B C 1
ATOM 7693 O O . GLN B 1 369 ? 34.344 -23.891 -23.328 1 98.06 369 GLN B O 1
ATOM 7698 N N . LYS B 1 370 ? 34.75 -23.656 -21.172 1 98.25 370 LYS B N 1
ATOM 7699 C CA . LYS B 1 370 ? 34 -24.875 -20.859 1 98.25 370 LYS B CA 1
ATOM 7700 C C . LYS B 1 370 ? 32.5 -24.719 -21.219 1 98.25 370 LYS B C 1
ATOM 7702 O O . LYS B 1 370 ? 31.875 -25.672 -21.688 1 98.25 370 LYS B O 1
ATOM 7707 N N . LEU B 1 371 ? 32 -23.594 -20.984 1 98.44 371 LEU B N 1
ATOM 7708 C CA . LEU B 1 371 ? 30.609 -23.328 -21.297 1 98.44 371 LEU B CA 1
ATOM 7709 C C . LEU B 1 371 ? 30.375 -23.375 -22.797 1 98.44 371 LEU B C 1
ATOM 7711 O O . LEU B 1 371 ? 29.375 -23.953 -23.25 1 98.44 371 LEU B O 1
ATOM 7715 N N . GLU B 1 372 ? 31.266 -22.812 -23.531 1 98.25 372 GLU B N 1
ATOM 7716 C CA . GLU B 1 372 ? 31.109 -22.859 -24.984 1 98.25 372 GLU B CA 1
ATOM 7717 C C . GLU B 1 372 ? 31.203 -24.281 -25.516 1 98.25 372 GLU B C 1
ATOM 7719 O O . GLU B 1 372 ? 30.5 -24.641 -26.453 1 98.25 372 GLU B O 1
ATOM 7724 N N . ALA B 1 373 ? 32.125 -25.031 -24.922 1 98.31 373 ALA B N 1
ATOM 7725 C CA . ALA B 1 373 ? 32.219 -26.438 -25.297 1 98.31 373 ALA B CA 1
ATOM 7726 C C . ALA B 1 373 ? 30.906 -27.156 -25.078 1 98.31 373 ALA B C 1
ATOM 7728 O O . ALA B 1 373 ? 30.531 -28.031 -25.859 1 98.31 373 ALA B O 1
ATOM 7729 N N . GLU B 1 374 ? 30.25 -26.781 -24.031 1 98.12 374 GLU B N 1
ATOM 7730 C CA . GLU B 1 374 ? 28.938 -27.359 -23.766 1 98.12 374 GLU B CA 1
ATOM 7731 C C . GLU B 1 374 ? 27.922 -26.938 -24.828 1 98.12 374 GLU B C 1
ATOM 7733 O O . GLU B 1 374 ? 27.141 -27.766 -25.281 1 98.12 374 GLU B O 1
ATOM 7738 N N . PHE B 1 375 ? 27.953 -25.672 -25.25 1 98.38 375 PHE B N 1
ATOM 7739 C CA . PHE B 1 375 ? 27.062 -25.172 -26.281 1 98.38 375 PHE B CA 1
ATOM 7740 C C . PHE B 1 375 ? 27.312 -25.891 -27.609 1 98.38 375 PHE B C 1
ATOM 7742 O O . PHE B 1 375 ? 26.375 -26.188 -28.344 1 98.38 375 PHE B O 1
ATOM 7749 N N . ALA B 1 376 ? 28.5 -26.203 -27.812 1 97.69 376 ALA B N 1
ATOM 7750 C CA . ALA B 1 376 ? 28.938 -26.766 -29.094 1 97.69 376 ALA B CA 1
ATOM 7751 C C . ALA B 1 376 ? 28.438 -28.188 -29.266 1 97.69 376 ALA B C 1
ATOM 7753 O O . ALA B 1 376 ? 28.438 -28.734 -30.375 1 97.69 376 ALA B O 1
ATOM 7754 N N . THR B 1 377 ? 27.984 -28.75 -28.203 1 97.88 377 THR B N 1
ATOM 7755 C CA . THR B 1 377 ? 27.375 -30.078 -28.312 1 97.88 377 THR B CA 1
ATOM 7756 C C . THR B 1 377 ? 26.062 -30.016 -29.109 1 97.88 377 THR B C 1
ATOM 7758 O O . THR B 1 377 ? 25.562 -31.047 -29.578 1 97.88 377 THR B O 1
ATOM 7761 N N . LYS B 1 378 ? 25.375 -28.875 -29.172 1 96.81 378 LYS B N 1
ATOM 7762 C CA . LYS B 1 378 ? 24.141 -28.578 -29.891 1 96.81 378 LYS B CA 1
ATOM 7763 C C . LYS B 1 378 ? 22.984 -29.406 -29.359 1 96.81 378 LYS B C 1
ATOM 7765 O O . LYS B 1 378 ? 22.047 -29.734 -30.109 1 96.81 378 LYS B O 1
ATOM 7770 N N . LYS B 1 379 ? 23.094 -29.703 -28.047 1 96.56 379 LYS B N 1
ATOM 7771 C CA . LYS B 1 379 ? 22.062 -30.484 -27.375 1 96.56 379 LYS B CA 1
ATOM 7772 C C . LYS B 1 379 ? 20.922 -29.594 -26.891 1 96.56 379 LYS B C 1
ATOM 7774 O O . LYS B 1 379 ? 19.812 -30.078 -26.656 1 96.56 379 LYS B O 1
ATOM 7779 N N . TYR B 1 380 ? 21.172 -28.406 -26.812 1 98.5 380 TYR B N 1
ATOM 7780 C CA . TYR B 1 380 ? 20.281 -27.547 -26.047 1 98.5 380 TYR B CA 1
ATOM 7781 C C . TYR B 1 380 ? 19.531 -26.594 -26.984 1 98.5 380 TYR B C 1
ATOM 7783 O O . TYR B 1 380 ? 20.094 -26.094 -27.953 1 98.5 380 TYR B O 1
ATOM 7791 N N . THR B 1 381 ? 18.281 -26.375 -26.688 1 98.5 381 THR B N 1
ATOM 7792 C CA . THR B 1 381 ? 17.469 -25.406 -27.422 1 98.5 381 THR B CA 1
ATOM 7793 C C . THR B 1 381 ? 17.328 -24.109 -26.625 1 98.5 381 THR B C 1
ATOM 7795 O O . THR B 1 381 ? 17.016 -23.062 -27.172 1 98.5 381 THR B O 1
ATOM 7798 N N . HIS B 1 382 ? 17.484 -24.188 -25.312 1 98.75 382 HIS B N 1
ATOM 7799 C CA . HIS B 1 382 ? 17.281 -23.047 -24.422 1 98.75 382 HIS B CA 1
ATOM 7800 C C . HIS B 1 382 ? 18.406 -22.969 -23.391 1 98.75 382 HIS B C 1
ATOM 7802 O O . HIS B 1 382 ? 18.984 -23.984 -23 1 98.75 382 HIS B O 1
ATOM 7808 N N . LEU B 1 383 ? 18.75 -21.75 -22.953 1 98.88 383 LEU B N 1
ATOM 7809 C CA . LEU B 1 383 ? 19.719 -21.453 -21.891 1 98.88 383 LEU B CA 1
ATOM 7810 C C . LEU B 1 383 ? 19.047 -20.641 -20.766 1 98.88 383 LEU B C 1
ATOM 7812 O O . LEU B 1 383 ? 18.375 -19.641 -21.031 1 98.88 383 LEU B O 1
ATOM 7816 N N . ALA B 1 384 ? 19.125 -21.094 -19.547 1 98.75 384 ALA B N 1
ATOM 7817 C CA . ALA B 1 384 ? 18.719 -20.328 -18.375 1 98.75 384 ALA B CA 1
ATOM 7818 C C . ALA B 1 384 ? 19.938 -19.859 -17.562 1 98.75 384 ALA B C 1
ATOM 7820 O O . ALA B 1 384 ? 20.828 -20.656 -17.266 1 98.75 384 ALA B O 1
ATOM 7821 N N . CYS B 1 385 ? 20.016 -18.594 -17.266 1 97.69 385 CYS B N 1
ATOM 7822 C CA . CYS B 1 385 ? 21.141 -18.047 -16.5 1 97.69 385 CYS B CA 1
ATOM 7823 C C . CYS B 1 385 ? 20.672 -16.922 -15.602 1 97.69 385 CYS B C 1
ATOM 7825 O O . CYS B 1 385 ? 19.594 -16.359 -15.797 1 97.69 385 CYS B O 1
ATOM 7827 N N . VAL B 1 386 ? 21.438 -16.656 -14.547 1 98.12 386 VAL B N 1
ATOM 7828 C CA . VAL B 1 386 ? 21.234 -15.555 -13.609 1 98.12 386 VAL B CA 1
ATOM 7829 C C . VAL B 1 386 ? 22.234 -14.438 -13.891 1 98.12 386 VAL B C 1
ATOM 7831 O O . VAL B 1 386 ? 23.422 -14.688 -14.031 1 98.12 386 VAL B O 1
ATOM 7834 N N . TYR B 1 387 ? 21.719 -13.211 -14.039 1 98 387 TYR B N 1
ATOM 7835 C CA . TYR B 1 387 ? 22.609 -12.102 -14.359 1 98 387 TYR B CA 1
ATOM 7836 C C . TYR B 1 387 ? 23.453 -11.727 -13.156 1 98 387 TYR B C 1
ATOM 7838 O O . TYR B 1 387 ? 24.688 -11.609 -13.266 1 98 387 TYR B O 1
ATOM 7846 N N . HIS B 1 388 ? 22.812 -11.578 -12.062 1 96.94 388 HIS B N 1
ATOM 7847 C CA . HIS B 1 388 ? 23.438 -11.18 -10.812 1 96.94 388 HIS B CA 1
ATOM 7848 C C . HIS B 1 388 ? 23.125 -12.172 -9.695 1 96.94 388 HIS B C 1
ATOM 7850 O O . HIS B 1 388 ? 22 -12.203 -9.188 1 96.94 388 HIS B O 1
ATOM 7856 N N . GLU B 1 389 ? 24.078 -12.984 -9.336 1 93.69 389 GLU B N 1
ATOM 7857 C CA . GLU B 1 389 ? 23.891 -13.953 -8.258 1 93.69 389 GLU B CA 1
ATOM 7858 C C . GLU B 1 389 ? 24.016 -13.281 -6.887 1 93.69 389 GLU B C 1
ATOM 7860 O O . GLU B 1 389 ? 25.125 -13.125 -6.367 1 93.69 389 GLU B O 1
ATOM 7865 N N . THR B 1 390 ? 22.906 -13.023 -6.184 1 91.19 390 THR B N 1
ATOM 7866 C CA . THR B 1 390 ? 22.828 -12.242 -4.957 1 91.19 390 THR B CA 1
ATOM 7867 C C . THR B 1 390 ? 23.375 -13.039 -3.775 1 91.19 390 THR B C 1
ATOM 7869 O O . THR B 1 390 ? 23.641 -12.484 -2.709 1 91.19 390 THR B O 1
ATOM 7872 N N . THR B 1 391 ? 23.672 -14.32 -3.994 1 89.38 391 THR B N 1
ATOM 7873 C CA . THR B 1 391 ? 24.266 -15.141 -2.943 1 89.38 391 THR B CA 1
ATOM 7874 C C . THR B 1 391 ? 25.641 -14.609 -2.557 1 89.38 391 THR B C 1
ATOM 7876 O O . THR B 1 391 ? 26.031 -14.688 -1.393 1 89.38 391 THR B O 1
ATOM 7879 N N . THR B 1 392 ? 26.297 -14.086 -3.59 1 93.06 392 THR B N 1
ATOM 7880 C CA . THR B 1 392 ? 27.672 -13.68 -3.293 1 93.06 392 THR B CA 1
ATOM 7881 C C . THR B 1 392 ? 27.969 -12.297 -3.871 1 93.06 392 THR B C 1
ATOM 7883 O O . THR B 1 392 ? 28.969 -11.672 -3.521 1 93.06 392 THR B O 1
ATOM 7886 N N . GLY B 1 393 ? 27.125 -11.867 -4.762 1 94.25 393 GLY B N 1
ATOM 7887 C CA . GLY B 1 393 ? 27.375 -10.602 -5.426 1 94.25 393 GLY B CA 1
ATOM 7888 C C . GLY B 1 393 ? 28.109 -10.758 -6.754 1 94.25 393 GLY B C 1
ATOM 7889 O O . GLY B 1 393 ? 28.484 -9.766 -7.375 1 94.25 393 GLY B O 1
ATOM 7890 N N . LEU B 1 394 ? 28.25 -11.992 -7.211 1 95.81 394 LEU B N 1
ATOM 7891 C CA . LEU B 1 394 ? 28.922 -12.289 -8.477 1 95.81 394 LEU B CA 1
ATOM 7892 C C . LEU B 1 394 ? 28.062 -11.875 -9.656 1 95.81 394 LEU B C 1
ATOM 7894 O O . LEU B 1 394 ? 26.859 -12.141 -9.672 1 95.81 394 LEU B O 1
ATOM 7898 N N . LEU B 1 395 ? 28.641 -11.156 -10.641 1 96.56 395 LEU B N 1
ATOM 7899 C CA . LEU B 1 395 ? 27.969 -10.766 -11.875 1 96.56 395 LEU B CA 1
ATOM 7900 C C . LEU B 1 395 ? 28.391 -11.664 -13.031 1 96.56 395 LEU B C 1
ATOM 7902 O O . LEU B 1 395 ? 29.578 -11.719 -13.375 1 96.56 395 LEU B O 1
ATOM 7906 N N . ASN B 1 396 ? 27.438 -12.375 -13.602 1 97.25 396 ASN B N 1
ATOM 7907 C CA . ASN B 1 396 ? 27.75 -13.195 -14.766 1 97.25 396 ASN B CA 1
ATOM 7908 C C . ASN B 1 396 ? 27.859 -12.352 -16.031 1 97.25 396 ASN B C 1
ATOM 7910 O O . ASN B 1 396 ? 27.062 -11.438 -16.25 1 97.25 396 ASN B O 1
ATOM 7914 N N . PRO B 1 397 ? 28.875 -12.57 -16.844 1 96.75 397 PRO B N 1
ATOM 7915 C CA . PRO B 1 397 ? 29.078 -11.742 -18.047 1 96.75 397 PRO B CA 1
ATOM 7916 C C . PRO B 1 397 ? 28.125 -12.086 -19.172 1 96.75 397 PRO B C 1
ATOM 7918 O O . PRO B 1 397 ? 28.547 -12.578 -20.219 1 96.75 397 PRO B O 1
ATOM 7921 N N . LEU B 1 398 ? 26.891 -11.688 -19.078 1 97.12 398 LEU B N 1
ATOM 7922 C CA . LEU B 1 398 ? 25.828 -12.055 -20 1 97.12 398 LEU B CA 1
ATOM 7923 C C . LEU B 1 398 ? 26.078 -11.445 -21.375 1 97.12 398 LEU B C 1
ATOM 7925 O O . LEU B 1 398 ? 25.562 -11.938 -22.391 1 97.12 398 LEU B O 1
ATOM 7929 N N . HIS B 1 399 ? 26.906 -10.312 -21.438 1 96.81 399 HIS B N 1
ATOM 7930 C CA . HIS B 1 399 ? 27.25 -9.703 -22.719 1 96.81 399 HIS B CA 1
ATOM 7931 C C . HIS B 1 399 ? 28.078 -10.656 -23.578 1 96.81 399 HIS B C 1
ATOM 7933 O O . HIS B 1 399 ? 28.188 -10.469 -24.797 1 96.81 399 HIS B O 1
ATOM 7939 N N . ILE B 1 400 ? 28.641 -11.688 -22.922 1 98.06 400 ILE B N 1
ATOM 7940 C CA . ILE B 1 400 ? 29.391 -12.719 -23.625 1 98.06 400 ILE B CA 1
ATOM 7941 C C . ILE B 1 400 ? 28.531 -13.977 -23.75 1 98.06 400 ILE B C 1
ATOM 7943 O O . ILE B 1 400 ? 28.406 -14.539 -24.844 1 98.06 400 ILE B O 1
ATOM 7947 N N . ILE B 1 401 ? 27.875 -14.43 -22.719 1 98.44 401 ILE B N 1
ATOM 7948 C CA . ILE B 1 401 ? 27.219 -15.734 -22.578 1 98.44 401 ILE B CA 1
ATOM 7949 C C . ILE B 1 401 ? 26.031 -15.82 -23.531 1 98.44 401 ILE B C 1
ATOM 7951 O O . ILE B 1 401 ? 25.906 -16.781 -24.281 1 98.44 401 ILE B O 1
ATOM 7955 N N . CYS B 1 402 ? 25.141 -14.844 -23.516 1 98.5 402 CYS B N 1
ATOM 7956 C CA . CYS B 1 402 ? 23.891 -14.938 -24.25 1 98.5 402 CYS B CA 1
ATOM 7957 C C . CYS B 1 402 ? 24.141 -14.859 -25.75 1 98.5 402 CYS B C 1
ATOM 7959 O O . CYS B 1 402 ? 23.609 -15.656 -26.531 1 98.5 402 CYS B O 1
ATOM 7961 N N . PRO B 1 403 ? 25 -13.883 -26.203 1 98.25 403 PRO B N 1
ATOM 7962 C CA . PRO B 1 403 ? 25.328 -13.898 -27.625 1 98.25 403 PRO B CA 1
ATOM 7963 C C . PRO B 1 403 ? 25.984 -15.203 -28.062 1 98.25 403 PRO B C 1
ATOM 7965 O O . PRO B 1 403 ? 25.719 -15.688 -29.172 1 98.25 403 PRO B O 1
ATOM 7968 N N . MET B 1 404 ? 26.844 -15.734 -27.219 1 98.25 404 MET B N 1
ATOM 7969 C CA . MET B 1 404 ? 27.453 -17.031 -27.5 1 98.25 404 MET B CA 1
ATOM 7970 C C . MET B 1 404 ? 26.375 -18.109 -27.656 1 98.25 404 MET B C 1
ATOM 7972 O O . MET B 1 404 ? 26.438 -18.922 -28.578 1 98.25 404 MET B O 1
ATOM 7976 N N . ALA B 1 405 ? 25.391 -18.172 -26.797 1 98.62 405 ALA B N 1
ATOM 7977 C CA . ALA B 1 405 ? 24.297 -19.125 -26.859 1 98.62 405 ALA B CA 1
ATOM 7978 C C . ALA B 1 405 ? 23.5 -18.953 -28.141 1 98.62 405 ALA B C 1
ATOM 7980 O O . ALA B 1 405 ? 23.062 -19.922 -28.766 1 98.62 405 ALA B O 1
ATOM 7981 N N . LYS B 1 406 ? 23.328 -17.703 -28.578 1 98.12 406 LYS B N 1
ATOM 7982 C CA . LYS B 1 406 ? 22.578 -17.391 -29.797 1 98.12 406 LYS B CA 1
ATOM 7983 C C . LYS B 1 406 ? 23.25 -17.984 -31.031 1 98.12 406 LYS B C 1
ATOM 7985 O O . LYS B 1 406 ? 22.578 -18.438 -31.953 1 98.12 406 LYS B O 1
ATOM 7990 N N . LYS B 1 407 ? 24.531 -17.938 -30.984 1 97.62 407 LYS B N 1
ATOM 7991 C CA . LYS B 1 407 ? 25.281 -18.516 -32.094 1 97.62 407 LYS B CA 1
ATOM 7992 C C . LYS B 1 407 ? 24.969 -20 -32.281 1 97.62 407 LYS B C 1
ATOM 7994 O O . LYS B 1 407 ? 25.094 -20.531 -33.375 1 97.62 407 LYS B O 1
ATOM 7999 N N . TYR B 1 408 ? 24.641 -20.609 -31.234 1 98.19 408 TYR B N 1
ATOM 8000 C CA . TYR B 1 408 ? 24.328 -22.031 -31.297 1 98.19 408 TYR B CA 1
ATOM 8001 C C . TYR B 1 408 ? 22.828 -22.266 -31.375 1 98.19 408 TYR B C 1
ATOM 8003 O O . TYR B 1 408 ? 22.359 -23.391 -31.156 1 98.19 408 TYR B O 1
ATOM 8011 N N . GLY B 1 409 ? 22.016 -21.203 -31.594 1 97.69 409 GLY B N 1
ATOM 8012 C CA . GLY B 1 409 ? 20.594 -21.297 -31.891 1 97.69 409 GLY B CA 1
ATOM 8013 C C . GLY B 1 409 ? 19.734 -21.391 -30.641 1 97.69 409 GLY B C 1
ATOM 8014 O O . GLY B 1 409 ? 18.562 -21.781 -30.719 1 97.69 409 GLY B O 1
ATOM 8015 N N . MET B 1 410 ? 20.234 -21.031 -29.516 1 98.62 410 MET B N 1
ATOM 8016 C CA . MET B 1 410 ? 19.5 -21.203 -28.266 1 98.62 410 MET B CA 1
ATOM 8017 C C . MET B 1 410 ? 18.625 -19.984 -27.969 1 98.62 410 MET B C 1
ATOM 8019 O O . MET B 1 410 ? 19.016 -18.859 -28.281 1 98.62 410 MET B O 1
ATOM 8023 N N . VAL B 1 411 ? 17.406 -20.188 -27.406 1 98.69 411 VAL B N 1
ATOM 8024 C CA . VAL B 1 411 ? 16.594 -19.141 -26.812 1 98.69 411 VAL B CA 1
ATOM 8025 C C . VAL B 1 411 ? 17.062 -18.875 -25.375 1 98.69 411 VAL B C 1
ATOM 8027 O O . VAL B 1 411 ? 17.328 -19.812 -24.625 1 98.69 411 VAL B O 1
ATOM 8030 N N . THR B 1 412 ? 17.234 -17.609 -24.969 1 98.81 412 THR B N 1
ATOM 8031 C CA . THR B 1 412 ? 17.812 -17.281 -23.672 1 98.81 412 THR B CA 1
ATOM 8032 C C . THR B 1 412 ? 16.75 -16.844 -22.688 1 98.81 412 THR B C 1
ATOM 8034 O O . THR B 1 412 ? 15.883 -16.031 -23.016 1 98.81 412 THR B O 1
ATOM 8037 N N . ILE B 1 413 ? 16.766 -17.406 -21.484 1 98.5 413 ILE B N 1
ATOM 8038 C CA . ILE B 1 413 ? 15.93 -17.094 -20.344 1 98.5 413 ILE B CA 1
ATOM 8039 C C . ILE B 1 413 ? 16.797 -16.609 -19.188 1 98.5 413 ILE B C 1
ATOM 8041 O O . ILE B 1 413 ? 17.609 -17.359 -18.641 1 98.5 413 ILE B O 1
ATOM 8045 N N . VAL B 1 414 ? 16.562 -15.367 -18.734 1 98.88 414 VAL B N 1
ATOM 8046 C CA . VAL B 1 414 ? 17.531 -14.758 -17.828 1 98.88 414 VAL B CA 1
ATOM 8047 C C . VAL B 1 414 ? 16.812 -14.242 -16.578 1 98.88 414 VAL B C 1
ATOM 8049 O O . VAL B 1 414 ? 15.82 -13.508 -16.688 1 98.88 414 VAL B O 1
ATOM 8052 N N . ASP B 1 415 ? 17.266 -14.664 -15.414 1 98.69 415 ASP B N 1
ATOM 8053 C CA . ASP B 1 415 ? 16.906 -14.023 -14.148 1 98.69 415 ASP B CA 1
ATOM 8054 C C . ASP B 1 415 ? 17.719 -12.742 -13.93 1 98.69 415 ASP B C 1
ATOM 8056 O O . ASP B 1 415 ? 18.906 -12.805 -13.633 1 98.69 415 ASP B O 1
ATOM 8060 N N . ALA B 1 416 ? 17.078 -11.625 -14.102 1 98.62 416 ALA B N 1
ATOM 8061 C CA . ALA B 1 416 ? 17.719 -10.336 -13.867 1 98.62 416 ALA B CA 1
ATOM 8062 C C . ALA B 1 416 ? 17.062 -9.602 -12.695 1 98.62 416 ALA B C 1
ATOM 8064 O O . ALA B 1 416 ? 17.062 -8.375 -12.656 1 98.62 416 ALA B O 1
ATOM 8065 N N . VAL B 1 417 ? 16.531 -10.305 -11.742 1 98.12 417 VAL B N 1
ATOM 8066 C CA . VAL B 1 417 ? 15.742 -9.789 -10.617 1 98.12 417 VAL B CA 1
ATOM 8067 C C . VAL B 1 417 ? 16.547 -8.734 -9.867 1 98.12 417 VAL B C 1
ATOM 8069 O O . VAL B 1 417 ? 16.016 -7.672 -9.523 1 98.12 417 VAL B O 1
ATOM 8072 N N . SER B 1 418 ? 17.828 -8.953 -9.656 1 97.25 418 SER B N 1
ATOM 8073 C CA . SER B 1 418 ? 18.625 -8.047 -8.844 1 97.25 418 SER B CA 1
ATOM 8074 C C . SER B 1 418 ? 19.562 -7.203 -9.711 1 97.25 418 SER B C 1
ATOM 8076 O O . SER B 1 418 ? 20.422 -6.496 -9.188 1 97.25 418 SER B O 1
ATOM 8078 N N . ALA B 1 419 ? 19.453 -7.277 -11.047 1 97.69 419 ALA B N 1
ATOM 8079 C CA . ALA B 1 419 ? 20.281 -6.48 -11.953 1 97.69 419 ALA B CA 1
ATOM 8080 C C . ALA B 1 419 ? 19.438 -5.414 -12.656 1 97.69 419 ALA B C 1
ATOM 8082 O O . ALA B 1 419 ? 19.922 -4.301 -12.883 1 97.69 419 ALA B O 1
ATOM 8083 N N . TYR B 1 420 ? 18.203 -5.754 -13.047 1 98.19 420 TYR B N 1
ATOM 8084 C CA . TYR B 1 420 ? 17.281 -4.879 -13.766 1 98.19 420 TYR B CA 1
ATOM 8085 C C . TYR B 1 420 ? 17.094 -3.559 -13.031 1 98.19 420 TYR B C 1
ATOM 8087 O O . TYR B 1 420 ? 16.859 -3.545 -11.82 1 98.19 420 TYR B O 1
ATOM 8095 N N . CYS B 1 421 ? 17.328 -2.4 -13.672 1 98.12 421 CYS B N 1
ATOM 8096 C CA . CYS B 1 421 ? 17.172 -1.024 -13.203 1 98.12 421 CYS B CA 1
ATOM 8097 C C . CYS B 1 421 ? 18.297 -0.654 -12.234 1 98.12 421 CYS B C 1
ATOM 8099 O O . CYS B 1 421 ? 18.328 0.467 -11.727 1 98.12 421 CYS B O 1
ATOM 8101 N N . GLY B 1 422 ? 19.219 -1.612 -11.938 1 97.75 422 GLY B N 1
ATOM 8102 C CA . GLY B 1 422 ? 20.391 -1.316 -11.133 1 97.75 422 GLY B CA 1
ATOM 8103 C C . GLY B 1 422 ? 21.609 -0.961 -11.961 1 97.75 422 GLY B C 1
ATOM 8104 O O . GLY B 1 422 ? 22.516 -0.292 -11.469 1 97.75 422 GLY B O 1
ATOM 8105 N N . MET B 1 423 ? 21.578 -1.441 -13.156 1 97.06 423 MET B N 1
ATOM 8106 C CA . MET B 1 423 ? 22.656 -1.164 -14.109 1 97.06 423 MET B CA 1
ATOM 8107 C C . MET B 1 423 ? 22.094 -1.041 -15.523 1 97.06 423 MET B C 1
ATOM 8109 O O . MET B 1 423 ? 21.047 -1.608 -15.844 1 97.06 423 MET B O 1
ATOM 8113 N N . PRO B 1 424 ? 22.766 -0.255 -16.375 1 96.69 424 PRO B N 1
ATOM 8114 C CA . PRO B 1 424 ? 22.312 -0.176 -17.766 1 96.69 424 PRO B CA 1
ATOM 8115 C C . PRO B 1 424 ? 22.328 -1.532 -18.469 1 96.69 424 PRO B C 1
ATOM 8117 O O . PRO B 1 424 ? 23.234 -2.336 -18.25 1 96.69 424 PRO B O 1
ATOM 8120 N N . MET B 1 425 ? 21.328 -1.8 -19.281 1 97.06 425 MET B N 1
ATOM 8121 C CA . MET B 1 425 ? 21.266 -3.025 -20.078 1 97.06 425 MET B CA 1
ATOM 8122 C C . MET B 1 425 ? 20.422 -2.822 -21.328 1 97.06 425 MET B C 1
ATOM 8124 O O . MET B 1 425 ? 19.641 -1.873 -21.406 1 97.06 425 MET B O 1
ATOM 8128 N N . ASP B 1 426 ? 20.656 -3.535 -22.297 1 97.69 426 ASP B N 1
ATOM 8129 C CA . ASP B 1 426 ? 19.875 -3.617 -23.531 1 97.69 426 ASP B CA 1
ATOM 8130 C C . ASP B 1 426 ? 19.625 -5.07 -23.922 1 97.69 426 ASP B C 1
ATOM 8132 O O . ASP B 1 426 ? 20.547 -5.785 -24.312 1 97.69 426 ASP B O 1
ATOM 8136 N N . LEU B 1 427 ? 18.406 -5.461 -23.812 1 98.5 427 LEU B N 1
ATOM 8137 C CA . LEU B 1 427 ? 18.031 -6.855 -24.047 1 98.5 427 LEU B CA 1
ATOM 8138 C C . LEU B 1 427 ? 18.453 -7.32 -25.422 1 98.5 427 LEU B C 1
ATOM 8140 O O . LEU B 1 427 ? 18.906 -8.461 -25.594 1 98.5 427 LEU B O 1
ATOM 8144 N N . LYS B 1 428 ? 18.344 -6.465 -26.391 1 97.75 428 LYS B N 1
ATOM 8145 C CA . LYS B 1 428 ? 18.672 -6.824 -27.766 1 97.75 428 LYS B CA 1
ATOM 8146 C C . LYS B 1 428 ? 20.172 -7.094 -27.922 1 97.75 428 LYS B C 1
ATOM 8148 O O . LYS B 1 428 ? 20.562 -8.148 -28.406 1 97.75 428 LYS B O 1
ATOM 8153 N N . SER B 1 429 ? 21 -6.133 -27.469 1 97.12 429 SER B N 1
ATOM 8154 C CA . SER B 1 429 ? 22.453 -6.293 -27.594 1 97.12 429 SER B CA 1
ATOM 8155 C C . SER B 1 429 ? 22.953 -7.445 -26.734 1 97.12 429 SER B C 1
ATOM 8157 O O . SER B 1 429 ? 23.922 -8.125 -27.094 1 97.12 429 SER B O 1
ATOM 8159 N N . LEU B 1 430 ? 22.281 -7.789 -25.625 1 98 430 LEU B N 1
ATOM 8160 C CA . LEU B 1 430 ? 22.672 -8.859 -24.719 1 98 430 LEU B CA 1
ATOM 8161 C C . LEU B 1 430 ? 22.203 -10.211 -25.234 1 98 430 LEU B C 1
ATOM 8163 O O . LEU B 1 430 ? 22.672 -11.258 -24.766 1 98 430 LEU B O 1
ATOM 8167 N N . GLY B 1 431 ? 21.312 -10.164 -26.203 1 98.06 431 GLY B N 1
ATOM 8168 C CA . GLY B 1 431 ? 20.75 -11.406 -26.719 1 98.06 431 GLY B CA 1
ATOM 8169 C C . GLY B 1 431 ? 19.812 -12.094 -25.734 1 98.06 431 GLY B C 1
ATOM 8170 O O . GLY B 1 431 ? 19.797 -13.32 -25.656 1 98.06 431 GLY B O 1
ATOM 8171 N N . ILE B 1 432 ? 19.094 -11.32 -24.969 1 98.75 432 ILE B N 1
ATOM 8172 C CA . ILE B 1 432 ? 18.172 -11.867 -23.984 1 98.75 432 ILE B CA 1
ATOM 8173 C C . ILE B 1 432 ? 16.766 -11.914 -24.578 1 98.75 432 ILE B C 1
ATOM 8175 O O . ILE B 1 432 ? 16.219 -10.883 -25 1 98.75 432 ILE B O 1
ATOM 8179 N N . ASP B 1 433 ? 16.125 -13.094 -24.625 1 98.88 433 ASP B N 1
ATOM 8180 C CA . ASP B 1 433 ? 14.797 -13.258 -25.188 1 98.88 433 ASP B CA 1
ATOM 8181 C C . ASP B 1 433 ? 13.711 -13.086 -24.125 1 98.88 433 ASP B C 1
ATOM 8183 O O . ASP B 1 433 ? 12.656 -12.523 -24.406 1 98.88 433 ASP B O 1
ATOM 8187 N N . PHE B 1 434 ? 13.914 -13.625 -22.969 1 98.88 434 PHE B N 1
ATOM 8188 C CA . PHE B 1 434 ? 13.016 -13.508 -21.828 1 98.88 434 PHE B CA 1
ATOM 8189 C C . PHE B 1 434 ? 13.781 -13.102 -20.562 1 98.88 434 PHE B C 1
ATOM 8191 O O . PHE B 1 434 ? 14.812 -13.703 -20.234 1 98.88 434 PHE B O 1
ATOM 8198 N N . MET B 1 435 ? 13.352 -12.094 -19.906 1 98.88 435 MET B N 1
ATOM 8199 C CA . MET B 1 435 ? 14 -11.609 -18.688 1 98.88 435 MET B CA 1
ATOM 8200 C C . MET B 1 435 ? 12.992 -11.453 -17.547 1 98.88 435 MET B C 1
ATOM 8202 O O . MET B 1 435 ? 11.984 -10.758 -17.703 1 98.88 435 MET B O 1
ATOM 8206 N N . ALA B 1 436 ? 13.25 -12.109 -16.438 1 98.75 436 ALA B N 1
ATOM 8207 C CA . ALA B 1 436 ? 12.391 -11.984 -15.258 1 98.75 436 ALA B CA 1
ATOM 8208 C C . ALA B 1 436 ? 12.93 -10.914 -14.305 1 98.75 436 ALA B C 1
ATOM 8210 O O . ALA B 1 436 ? 14.141 -10.781 -14.133 1 98.75 436 ALA B O 1
ATOM 8211 N N . SER B 1 437 ? 12.055 -10.219 -13.75 1 98.56 437 SER B N 1
ATOM 8212 C CA . SER B 1 437 ? 12.391 -9.312 -12.648 1 98.56 437 SER B CA 1
ATOM 8213 C C . SER B 1 437 ? 11.18 -9.047 -11.766 1 98.56 437 SER B C 1
ATOM 8215 O O . SER B 1 437 ? 10.172 -9.766 -11.844 1 98.56 437 SER B O 1
ATOM 8217 N N . THR B 1 438 ? 11.312 -8.188 -10.758 1 98.44 438 THR B N 1
ATOM 8218 C CA . THR B 1 438 ? 10.266 -7.895 -9.781 1 98.44 438 THR B CA 1
ATOM 8219 C C . THR B 1 438 ? 10.289 -6.422 -9.383 1 98.44 438 THR B C 1
ATOM 8221 O O . THR B 1 438 ? 11.242 -5.707 -9.695 1 98.44 438 THR B O 1
ATOM 8224 N N . SER B 1 439 ? 9.242 -6.008 -8.727 1 98.5 439 SER B N 1
ATOM 8225 C CA . SER B 1 439 ? 9.055 -4.602 -8.391 1 98.5 439 SER B CA 1
ATOM 8226 C C . SER B 1 439 ? 9.891 -4.203 -7.18 1 98.5 439 SER B C 1
ATOM 8228 O O . SER B 1 439 ? 10.109 -3.018 -6.934 1 98.5 439 SER B O 1
ATOM 8230 N N . ASN B 1 440 ? 10.422 -5.117 -6.379 1 98.38 440 ASN B N 1
ATOM 8231 C CA . ASN B 1 440 ? 10.852 -4.758 -5.031 1 98.38 440 ASN B CA 1
ATOM 8232 C C . ASN B 1 440 ? 12.375 -4.746 -4.922 1 98.38 440 ASN B C 1
ATOM 8234 O O . ASN B 1 440 ? 12.922 -4.875 -3.824 1 98.38 440 ASN B O 1
ATOM 8238 N N . LYS B 1 441 ? 13.117 -4.691 -5.992 1 98 441 LYS B N 1
ATOM 8239 C CA . LYS B 1 441 ? 14.578 -4.625 -5.984 1 98 441 LYS B CA 1
ATOM 8240 C C . LYS B 1 441 ? 15.07 -3.258 -6.445 1 98 441 LYS B C 1
ATOM 8242 O O . LYS B 1 441 ? 14.773 -2.242 -5.812 1 98 441 LYS B O 1
ATOM 8247 N N . ASN B 1 442 ? 15.695 -3.189 -7.633 1 98.06 442 ASN B N 1
ATOM 8248 C CA . ASN B 1 442 ? 16.391 -1.965 -8.008 1 98.06 442 ASN B CA 1
ATOM 8249 C C . ASN B 1 442 ? 15.438 -0.924 -8.578 1 98.06 442 ASN B C 1
ATOM 8251 O O . ASN B 1 442 ? 15.773 0.259 -8.656 1 98.06 442 ASN B O 1
ATOM 8255 N N . ILE B 1 443 ? 14.242 -1.329 -9 1 98.12 443 ILE B N 1
ATOM 8256 C CA . ILE B 1 443 ? 13.273 -0.333 -9.445 1 98.12 443 ILE B CA 1
ATOM 8257 C C . ILE B 1 443 ? 12.719 0.425 -8.242 1 98.12 443 ILE B C 1
ATOM 8259 O O . ILE B 1 443 ? 12.133 1.496 -8.391 1 98.12 443 ILE B O 1
ATOM 8263 N N . GLN B 1 444 ? 12.875 -0.154 -7.055 1 98.44 444 GLN B N 1
ATOM 8264 C CA . GLN B 1 444 ? 12.609 0.479 -5.77 1 98.44 444 GLN B CA 1
ATOM 8265 C C . GLN B 1 444 ? 11.109 0.624 -5.523 1 98.44 444 GLN B C 1
ATOM 8267 O O . GLN B 1 444 ? 10.648 1.669 -5.062 1 98.44 444 GLN B O 1
ATOM 8272 N N . GLY B 1 445 ? 10.32 -0.337 -5.984 1 98.5 445 GLY B N 1
ATOM 8273 C CA . GLY B 1 445 ? 8.906 -0.439 -5.652 1 98.5 445 GLY B CA 1
ATOM 8274 C C . GLY B 1 445 ? 8.633 -1.387 -4.496 1 98.5 445 GLY B C 1
ATOM 8275 O O . GLY B 1 445 ? 9.547 -1.733 -3.744 1 98.5 445 GLY B O 1
ATOM 8276 N N . MET B 1 446 ? 7.379 -1.727 -4.262 1 98.69 446 MET B N 1
ATOM 8277 C CA . MET B 1 446 ? 6.969 -2.631 -3.191 1 98.69 446 MET B CA 1
ATOM 8278 C C . MET B 1 446 ? 6.926 -4.074 -3.686 1 98.69 446 MET B C 1
ATOM 8280 O O . MET B 1 446 ? 6.719 -4.32 -4.875 1 98.69 446 MET B O 1
ATOM 8284 N N . ALA B 1 447 ? 7.102 -5.027 -2.805 1 98.56 447 ALA B N 1
ATOM 8285 C CA . ALA B 1 447 ? 7.039 -6.445 -3.145 1 98.56 447 ALA B CA 1
ATOM 8286 C C . ALA B 1 447 ? 5.613 -6.859 -3.506 1 98.56 447 ALA B C 1
ATOM 8288 O O . ALA B 1 447 ? 4.652 -6.395 -2.891 1 98.56 447 ALA B O 1
ATOM 8289 N N . GLY B 1 448 ? 5.504 -7.75 -4.516 1 98.5 448 GLY B N 1
ATOM 8290 C CA . GLY B 1 448 ? 4.199 -8.312 -4.836 1 98.5 448 GLY B CA 1
ATOM 8291 C C . GLY B 1 448 ? 3.926 -8.375 -6.328 1 98.5 448 GLY B C 1
ATOM 8292 O O . GLY B 1 448 ? 2.914 -8.93 -6.758 1 98.5 448 GLY B O 1
ATOM 8293 N N . VAL B 1 449 ? 4.871 -7.816 -7.152 1 98.81 449 VAL B N 1
ATOM 8294 C CA . VAL B 1 449 ? 4.699 -7.844 -8.602 1 98.81 449 VAL B CA 1
ATOM 8295 C C . VAL B 1 449 ? 5.934 -8.445 -9.258 1 98.81 449 VAL B C 1
ATOM 8297 O O . VAL B 1 449 ? 7.055 -7.977 -9.047 1 98.81 449 VAL B O 1
ATOM 8300 N N . GLY B 1 450 ? 5.781 -9.547 -9.945 1 98.75 450 GLY B N 1
ATOM 8301 C CA . GLY B 1 450 ? 6.777 -10.102 -10.852 1 98.75 450 GLY B CA 1
ATOM 8302 C C . GLY B 1 450 ? 6.434 -9.891 -12.312 1 98.75 450 GLY B C 1
ATOM 8303 O O . GLY B 1 450 ? 5.262 -9.742 -12.664 1 98.75 450 GLY B O 1
ATOM 8304 N N . PHE B 1 451 ? 7.406 -9.789 -13.125 1 98.88 451 PHE B N 1
ATOM 8305 C CA . PHE B 1 451 ? 7.105 -9.594 -14.539 1 98.88 451 PHE B CA 1
ATOM 8306 C C . PHE B 1 451 ? 8.203 -10.188 -15.414 1 98.88 451 PHE B C 1
ATOM 8308 O O . PHE B 1 451 ? 9.297 -10.484 -14.93 1 98.88 451 PHE B O 1
ATOM 8315 N N . VAL B 1 452 ? 7.91 -10.398 -16.625 1 98.88 452 VAL B N 1
ATOM 8316 C CA . VAL B 1 452 ? 8.836 -10.883 -17.656 1 98.88 452 VAL B CA 1
ATOM 8317 C C . VAL B 1 452 ? 8.828 -9.93 -18.844 1 98.88 452 VAL B C 1
ATOM 8319 O O . VAL B 1 452 ? 7.762 -9.586 -19.375 1 98.88 452 VAL B O 1
ATOM 8322 N N . ILE B 1 453 ? 9.938 -9.383 -19.219 1 98.88 453 ILE B N 1
ATOM 8323 C CA . ILE B 1 453 ? 10.094 -8.664 -20.469 1 98.88 453 ILE B CA 1
ATOM 8324 C C . ILE B 1 453 ? 10.523 -9.633 -21.578 1 98.88 453 ILE B C 1
ATOM 8326 O O . ILE B 1 453 ? 11.547 -10.312 -21.453 1 98.88 453 ILE B O 1
ATOM 8330 N N . CYS B 1 454 ? 9.766 -9.672 -22.625 1 98.81 454 CYS B N 1
ATOM 8331 C CA . CYS B 1 454 ? 9.867 -10.742 -23.609 1 98.81 454 CYS B CA 1
ATOM 8332 C C . CYS B 1 454 ? 10.156 -10.18 -25 1 98.81 454 CYS B C 1
ATOM 8334 O O . CYS B 1 454 ? 9.547 -9.188 -25.406 1 98.81 454 CYS B O 1
ATOM 8336 N N . ASN B 1 455 ? 11.102 -10.82 -25.688 1 98.69 455 ASN B N 1
ATOM 8337 C CA . ASN B 1 455 ? 11.102 -10.664 -27.125 1 98.69 455 ASN B CA 1
ATOM 8338 C C . ASN B 1 455 ? 9.773 -11.117 -27.75 1 98.69 455 ASN B C 1
ATOM 8340 O O . ASN B 1 455 ? 9.367 -12.266 -27.562 1 98.69 455 ASN B O 1
ATOM 8344 N N . LYS B 1 456 ? 9.141 -10.273 -28.469 1 98.06 456 LYS B N 1
ATOM 8345 C CA . LYS B 1 456 ? 7.777 -10.523 -28.906 1 98.06 456 LYS B CA 1
ATOM 8346 C C . LYS B 1 456 ? 7.719 -11.734 -29.844 1 98.06 456 LYS B C 1
ATOM 8348 O O . LYS B 1 456 ? 6.777 -12.531 -29.781 1 98.06 456 LYS B O 1
ATOM 8353 N N . ALA B 1 457 ? 8.672 -11.844 -30.734 1 98.06 457 ALA B N 1
ATOM 8354 C CA . ALA B 1 457 ? 8.688 -12.961 -31.672 1 98.06 457 ALA B CA 1
ATOM 8355 C C . ALA B 1 457 ? 8.812 -14.289 -30.938 1 98.06 457 ALA B C 1
ATOM 8357 O O . ALA B 1 457 ? 8.133 -15.266 -31.281 1 98.06 457 ALA B O 1
ATOM 8358 N N . GLU B 1 458 ? 9.703 -14.383 -29.969 1 98.38 458 GLU B N 1
ATOM 8359 C CA . GLU B 1 458 ? 9.875 -15.602 -29.172 1 98.38 458 GLU B CA 1
ATOM 8360 C C . GLU B 1 458 ? 8.641 -15.875 -28.312 1 98.38 458 GLU B C 1
ATOM 8362 O O . GLU B 1 458 ? 8.25 -17.031 -28.141 1 98.38 458 GLU B O 1
ATOM 8367 N N . LEU B 1 459 ? 8.055 -14.805 -27.781 1 98.75 459 LEU B N 1
ATOM 8368 C CA . LEU B 1 459 ? 6.844 -14.922 -26.969 1 98.75 459 LEU B CA 1
ATOM 8369 C C . LEU B 1 459 ? 5.711 -15.555 -27.766 1 98.75 459 LEU B C 1
ATOM 8371 O O . LEU B 1 459 ? 5.004 -16.438 -27.281 1 98.75 459 LEU B O 1
ATOM 8375 N N . GLU B 1 460 ? 5.52 -15.172 -29 1 98.19 460 GLU B N 1
ATOM 8376 C CA . GLU B 1 460 ? 4.441 -15.648 -29.859 1 98.19 460 GLU B CA 1
ATOM 8377 C C . GLU B 1 460 ? 4.586 -17.141 -30.141 1 98.19 460 GLU B C 1
ATOM 8379 O O . GLU B 1 460 ? 3.588 -17.844 -30.297 1 98.19 460 GLU B O 1
ATOM 8384 N N . LYS B 1 461 ? 5.805 -17.641 -30.109 1 97.69 461 LYS B N 1
ATOM 8385 C CA . LYS B 1 461 ? 6.035 -19.078 -30.344 1 97.69 461 LYS B CA 1
ATOM 8386 C C . LYS B 1 461 ? 5.484 -19.906 -29.188 1 97.69 461 LYS B C 1
ATOM 8388 O O . LYS B 1 461 ? 5.16 -21.078 -29.359 1 97.69 461 LYS B O 1
ATOM 8393 N N . THR B 1 462 ? 5.387 -19.281 -28.016 1 98.06 462 THR B N 1
ATOM 8394 C CA . THR B 1 462 ? 4.988 -20.047 -26.828 1 98.06 462 THR B CA 1
ATOM 8395 C C . THR B 1 462 ? 3.484 -20.297 -26.828 1 98.06 462 THR B C 1
ATOM 8397 O O . THR B 1 462 ? 2.984 -21.094 -26.031 1 98.06 462 THR B O 1
ATOM 8400 N N . LYS B 1 463 ? 2.77 -19.703 -27.719 1 96.94 463 LYS B N 1
ATOM 8401 C CA . LYS B 1 463 ? 1.323 -19.844 -27.844 1 96.94 463 LYS B CA 1
ATOM 8402 C C . LYS B 1 463 ? 0.934 -21.312 -27.969 1 96.94 463 LYS B C 1
ATOM 8404 O O . LYS B 1 463 ? -0.107 -21.734 -27.469 1 96.94 463 LYS B O 1
ATOM 8409 N N . ASP B 1 464 ? 1.835 -22.078 -28.625 1 93.56 464 ASP B N 1
ATOM 8410 C CA . ASP B 1 464 ? 1.492 -23.453 -28.984 1 93.56 464 ASP B CA 1
ATOM 8411 C C . ASP B 1 464 ? 2.158 -24.438 -28.031 1 93.56 464 ASP B C 1
ATOM 8413 O O . ASP B 1 464 ? 2.092 -25.656 -28.25 1 93.56 464 ASP B O 1
ATOM 8417 N N . TYR B 1 465 ? 2.822 -23.922 -27.062 1 95.31 465 TYR B N 1
ATOM 8418 C CA . TYR B 1 465 ? 3.441 -24.797 -26.078 1 95.31 465 TYR B CA 1
ATOM 8419 C C . TYR B 1 465 ? 2.418 -25.297 -25.062 1 95.31 465 TYR B C 1
ATOM 8421 O O . TYR B 1 465 ? 1.434 -24.609 -24.781 1 95.31 465 TYR B O 1
ATOM 8429 N N . PRO B 1 466 ? 2.533 -26.5 -24.594 1 90.69 466 PRO B N 1
ATOM 8430 C CA . PRO B 1 466 ? 1.596 -26.969 -23.578 1 90.69 466 PRO B CA 1
ATOM 8431 C C . PRO B 1 466 ? 1.623 -26.125 -22.312 1 90.69 466 PRO B C 1
ATOM 8433 O O . PRO B 1 466 ? 2.697 -25.719 -21.859 1 90.69 466 PRO B O 1
ATOM 8436 N N . MET B 1 467 ? 0.456 -25.859 -21.812 1 95.94 467 MET B N 1
ATOM 8437 C CA . MET B 1 467 ? 0.343 -25.125 -20.547 1 95.94 467 MET B CA 1
ATOM 8438 C C . MET B 1 467 ? 0.69 -26.016 -19.359 1 95.94 467 MET B C 1
ATOM 8440 O O . MET B 1 467 ? 0.098 -27.078 -19.188 1 95.94 467 MET B O 1
ATOM 8444 N N . ARG B 1 468 ? 1.691 -25.641 -18.578 1 97.12 468 ARG B N 1
ATOM 8445 C CA . ARG B 1 468 ? 2.137 -26.453 -17.438 1 97.12 468 ARG B CA 1
ATOM 8446 C C . ARG B 1 468 ? 1.687 -25.828 -16.125 1 97.12 468 ARG B C 1
ATOM 8448 O O . ARG B 1 468 ? 1.724 -26.5 -15.078 1 97.12 468 ARG B O 1
ATOM 8455 N N . ASN B 1 469 ? 1.294 -24.609 -16.188 1 95.69 469 ASN B N 1
ATOM 8456 C CA . ASN B 1 469 ? 0.848 -23.812 -15.055 1 95.69 469 ASN B CA 1
ATOM 8457 C C . ASN B 1 469 ? -0.263 -22.844 -15.461 1 95.69 469 ASN B C 1
ATOM 8459 O O . ASN B 1 469 ? -0.175 -22.188 -16.5 1 95.69 469 ASN B O 1
ATOM 8463 N N . TYR B 1 470 ? -1.34 -22.719 -14.617 1 98.44 470 TYR B N 1
ATOM 8464 C CA . TYR B 1 470 ? -2.473 -21.875 -15.008 1 98.44 470 TYR B CA 1
ATOM 8465 C C . TYR B 1 470 ? -2.244 -20.422 -14.609 1 98.44 470 TYR B C 1
ATOM 8467 O O . TYR B 1 470 ? -2.25 -19.531 -15.461 1 98.44 470 TYR B O 1
ATOM 8475 N N . TYR B 1 471 ? -2.014 -20.156 -13.328 1 98.62 471 TYR B N 1
ATOM 8476 C CA . TYR B 1 471 ? -1.894 -18.828 -12.758 1 98.62 471 TYR B CA 1
ATOM 8477 C C . TYR B 1 471 ? -0.703 -18.078 -13.352 1 98.62 471 TYR B C 1
ATOM 8479 O O . TYR B 1 471 ? -0.791 -16.891 -13.648 1 98.62 471 TYR B O 1
ATOM 8487 N N . LEU B 1 472 ? 0.422 -18.812 -13.633 1 98.62 472 LEU B N 1
ATOM 8488 C CA . LEU B 1 472 ? 1.674 -18.188 -14.055 1 98.62 472 LEU B CA 1
ATOM 8489 C C . LEU B 1 472 ? 1.96 -18.469 -15.523 1 98.62 472 LEU B C 1
ATOM 8491 O O . LEU B 1 472 ? 3.121 -18.516 -15.938 1 98.62 472 LEU B O 1
ATOM 8495 N N . ASN B 1 473 ? 0.982 -18.703 -16.297 1 98.75 473 ASN B N 1
ATOM 8496 C CA . ASN B 1 473 ? 1.224 -18.906 -17.719 1 98.75 473 ASN B CA 1
ATOM 8497 C C . ASN B 1 473 ? 1.51 -17.609 -18.453 1 98.75 473 ASN B C 1
ATOM 8499 O O . ASN B 1 473 ? 0.684 -16.688 -18.438 1 98.75 473 ASN B O 1
ATOM 8503 N N . LEU B 1 474 ? 2.582 -17.578 -19.141 1 98.75 474 LEU B N 1
ATOM 8504 C CA . LEU B 1 474 ? 3.104 -16.359 -19.734 1 98.75 474 LEU B CA 1
ATOM 8505 C C . LEU B 1 474 ? 2.24 -15.914 -20.922 1 98.75 474 LEU B C 1
ATOM 8507 O O . LEU B 1 474 ? 1.741 -14.789 -20.938 1 98.75 474 LEU B O 1
ATOM 8511 N N . TYR B 1 475 ? 1.993 -16.75 -21.875 1 98.62 475 TYR B N 1
ATOM 8512 C CA . TYR B 1 475 ? 1.317 -16.359 -23.109 1 98.62 475 TYR B CA 1
ATOM 8513 C C . TYR B 1 475 ? -0.135 -15.984 -22.844 1 98.62 475 TYR B C 1
ATOM 8515 O O . TYR B 1 475 ? -0.637 -15 -23.375 1 98.62 475 TYR B O 1
ATOM 8523 N N . ASP B 1 476 ? -0.809 -16.797 -22.016 1 98.44 476 ASP B N 1
ATOM 8524 C CA . ASP B 1 476 ? -2.219 -16.516 -21.75 1 98.44 476 ASP B CA 1
ATOM 8525 C C . ASP B 1 476 ? -2.402 -15.164 -21.062 1 98.44 476 ASP B C 1
ATOM 8527 O O . ASP B 1 476 ? -3.385 -14.469 -21.312 1 98.44 476 ASP B O 1
ATOM 8531 N N . GLN B 1 477 ? -1.507 -14.867 -20.172 1 98.62 477 GLN B N 1
ATOM 8532 C CA . GLN B 1 477 ? -1.566 -13.555 -19.531 1 98.62 477 GLN B CA 1
ATOM 8533 C C . GLN B 1 477 ? -1.354 -12.438 -20.547 1 98.62 477 GLN B C 1
ATOM 8535 O O . GLN B 1 477 ? -2.064 -11.43 -20.531 1 98.62 477 GLN B O 1
ATOM 8540 N N . TYR B 1 478 ? -0.329 -12.625 -21.375 1 98.62 478 TYR B N 1
ATOM 8541 C CA . TYR B 1 478 ? -0.028 -11.664 -22.422 1 98.62 478 TYR B CA 1
ATOM 8542 C C . TYR B 1 478 ? -1.226 -11.469 -23.344 1 98.62 478 TYR B C 1
ATOM 8544 O O . TYR B 1 478 ? -1.675 -10.344 -23.562 1 98.62 478 TYR B O 1
ATOM 8552 N N . ALA B 1 479 ? -1.765 -12.539 -23.859 1 98.5 479 ALA B N 1
ATOM 8553 C CA . ALA B 1 479 ? -2.842 -12.508 -24.844 1 98.5 479 ALA B CA 1
ATOM 8554 C C . ALA B 1 479 ? -4.098 -11.859 -24.266 1 98.5 479 ALA B C 1
ATOM 8556 O O . ALA B 1 479 ? -4.766 -11.07 -24.938 1 98.5 479 ALA B O 1
ATOM 8557 N N . TYR B 1 480 ? -4.355 -12.203 -23.062 1 98.31 480 TYR B N 1
ATOM 8558 C CA . TYR B 1 480 ? -5.543 -11.656 -22.406 1 98.31 480 TYR B CA 1
ATOM 8559 C C . TYR B 1 480 ? -5.406 -10.148 -22.203 1 98.31 480 TYR B C 1
ATOM 8561 O O . TYR B 1 480 ? -6.348 -9.398 -22.469 1 98.31 480 TYR B O 1
ATOM 8569 N N . PHE B 1 481 ? -4.281 -9.711 -21.766 1 98.25 481 PHE B N 1
ATOM 8570 C CA . PHE B 1 481 ? -4.059 -8.281 -21.547 1 98.25 481 PHE B CA 1
ATOM 8571 C C . PHE B 1 481 ? -4.094 -7.523 -22.859 1 98.25 481 PHE B C 1
ATOM 8573 O O . PHE B 1 481 ? -4.668 -6.434 -22.938 1 98.25 481 PHE B O 1
ATOM 8580 N N . ALA B 1 482 ? -3.432 -8.07 -23.844 1 97.38 482 ALA B N 1
ATOM 8581 C CA . ALA B 1 482 ? -3.404 -7.434 -25.156 1 97.38 482 ALA B CA 1
ATOM 8582 C C . ALA B 1 482 ? -4.816 -7.207 -25.688 1 97.38 482 ALA B C 1
ATOM 8584 O O . ALA B 1 482 ? -5.09 -6.195 -26.344 1 97.38 482 ALA B O 1
ATOM 8585 N N . LYS B 1 483 ? -5.641 -8.125 -25.359 1 97.25 483 LYS B N 1
ATOM 8586 C CA . LYS B 1 483 ? -7.008 -8.086 -25.891 1 97.25 483 LYS B CA 1
ATOM 8587 C C . LYS B 1 483 ? -7.891 -7.176 -25.031 1 97.25 483 LYS B C 1
ATOM 8589 O O . LYS B 1 483 ? -8.742 -6.461 -25.578 1 97.25 483 LYS B O 1
ATOM 8594 N N . THR B 1 484 ? -7.691 -7.145 -23.703 1 96.44 484 THR B N 1
ATOM 8595 C CA . THR B 1 484 ? -8.711 -6.582 -22.828 1 96.44 484 THR B CA 1
ATOM 8596 C C . THR B 1 484 ? -8.148 -5.406 -22.031 1 96.44 484 THR B C 1
ATOM 8598 O O . THR B 1 484 ? -8.906 -4.637 -21.438 1 96.44 484 THR B O 1
ATOM 8601 N N . HIS B 1 485 ? -6.816 -5.324 -21.938 1 96.19 485 HIS B N 1
ATOM 8602 C CA . HIS B 1 485 ? -6.137 -4.363 -21.078 1 96.19 485 HIS B CA 1
ATOM 8603 C C . HIS B 1 485 ? -6.379 -4.668 -19.594 1 96.19 485 HIS B C 1
ATOM 8605 O O . HIS B 1 485 ? -6.422 -3.758 -18.766 1 96.19 485 HIS B O 1
ATOM 8611 N N . GLN B 1 486 ? -6.645 -5.953 -19.344 1 96.62 486 GLN B N 1
ATOM 8612 C CA . GLN B 1 486 ? -6.816 -6.477 -18 1 96.62 486 GLN B CA 1
ATOM 8613 C C . GLN B 1 486 ? -5.992 -7.742 -17.781 1 96.62 486 GLN B C 1
ATOM 8615 O O . GLN B 1 486 ? -5.746 -8.5 -18.734 1 96.62 486 GLN B O 1
ATOM 8620 N N . THR B 1 487 ? -5.469 -7.949 -16.578 1 97.25 487 THR B N 1
ATOM 8621 C CA . THR B 1 487 ? -4.867 -9.242 -16.266 1 97.25 487 THR B CA 1
ATOM 8622 C C . THR B 1 487 ? -5.945 -10.312 -16.109 1 97.25 487 THR B C 1
ATOM 8624 O O . THR B 1 487 ? -7.113 -10 -15.875 1 97.25 487 THR B O 1
ATOM 8627 N N . ARG B 1 488 ? -5.551 -11.562 -16.266 1 97.25 488 ARG B N 1
ATOM 8628 C CA . ARG B 1 488 ? -6.488 -12.68 -16.188 1 97.25 488 ARG B CA 1
ATOM 8629 C C . ARG B 1 488 ? -7.129 -12.758 -14.812 1 97.25 488 ARG B C 1
ATOM 8631 O O . ARG B 1 488 ? -8.289 -13.156 -14.68 1 97.25 488 ARG B O 1
ATOM 8638 N N . PHE B 1 489 ? -6.391 -12.406 -13.828 1 97.56 489 PHE B N 1
ATOM 8639 C CA . PHE B 1 489 ? -6.852 -12.484 -12.445 1 97.56 489 PHE B CA 1
ATOM 8640 C C . PHE B 1 489 ? -6.594 -11.18 -11.711 1 97.56 489 PHE B C 1
ATOM 8642 O O . PHE B 1 489 ? -5.938 -10.281 -12.242 1 97.56 489 PHE B O 1
ATOM 8649 N N . THR B 1 490 ? -7.172 -11.023 -10.516 1 97.38 490 THR B N 1
ATOM 8650 C CA . THR B 1 490 ? -7.09 -9.773 -9.758 1 97.38 490 THR B CA 1
ATOM 8651 C C . THR B 1 490 ? -5.633 -9.398 -9.5 1 97.38 490 THR B C 1
ATOM 8653 O O . THR B 1 490 ? -4.891 -10.156 -8.875 1 97.38 490 THR B O 1
ATOM 8656 N N . PRO B 1 491 ? -5.152 -8.289 -10.047 1 98.19 491 PRO B N 1
ATOM 8657 C CA . PRO B 1 491 ? -3.787 -7.832 -9.781 1 98.19 491 PRO B CA 1
ATOM 8658 C C . PRO B 1 491 ? -3.65 -7.148 -8.422 1 98.19 491 PRO B C 1
ATOM 8660 O O . PRO B 1 491 ? -4.656 -6.766 -7.812 1 98.19 491 PRO B O 1
ATOM 8663 N N . PRO B 1 492 ? -2.422 -7.117 -7.863 1 98.56 492 PRO B N 1
ATOM 8664 C CA . PRO B 1 492 ? -2.201 -6.32 -6.652 1 98.56 492 PRO B CA 1
ATOM 8665 C C . PRO B 1 492 ? -2.244 -4.82 -6.922 1 98.56 492 PRO B C 1
ATOM 8667 O O . PRO B 1 492 ? -1.196 -4.184 -7.059 1 98.56 492 PRO B O 1
ATOM 8670 N N . VAL B 1 493 ? -3.373 -4.207 -6.863 1 98.38 493 VAL B N 1
ATOM 8671 C CA . VAL B 1 493 ? -3.705 -2.873 -7.352 1 98.38 493 VAL B CA 1
ATOM 8672 C C . VAL B 1 493 ? -2.803 -1.838 -6.688 1 98.38 493 VAL B C 1
ATOM 8674 O O . VAL B 1 493 ? -2.113 -1.075 -7.367 1 98.38 493 VAL B O 1
ATOM 8677 N N . GLN B 1 494 ? -2.748 -1.843 -5.359 1 98.31 494 GLN B N 1
ATOM 8678 C CA . GLN B 1 494 ? -1.999 -0.821 -4.637 1 98.31 494 GLN B CA 1
ATOM 8679 C C . GLN B 1 494 ? -0.498 -0.972 -4.867 1 98.31 494 GLN B C 1
ATOM 8681 O O . GLN B 1 494 ? 0.233 0.02 -4.902 1 98.31 494 GLN B O 1
ATOM 8686 N N . THR B 1 495 ? -0.045 -2.24 -4.988 1 98.62 495 THR B N 1
ATOM 8687 C CA . THR B 1 495 ? 1.358 -2.48 -5.309 1 98.62 495 THR B CA 1
ATOM 8688 C C . THR B 1 495 ? 1.709 -1.909 -6.68 1 98.62 495 THR B C 1
ATOM 8690 O O . THR B 1 495 ? 2.822 -1.422 -6.887 1 98.62 495 THR B O 1
ATOM 8693 N N . MET B 1 496 ? 0.754 -1.935 -7.609 1 98.69 496 MET B N 1
ATOM 8694 C CA . MET B 1 496 ? 0.966 -1.373 -8.938 1 98.69 496 MET B CA 1
ATOM 8695 C C . MET B 1 496 ? 1.074 0.146 -8.875 1 98.69 496 MET B C 1
ATOM 8697 O O . MET B 1 496 ? 1.841 0.75 -9.633 1 98.69 496 MET B O 1
ATOM 8701 N N . TYR B 1 497 ? 0.313 0.776 -7.996 1 98.56 497 TYR B N 1
ATOM 8702 C CA . TYR B 1 497 ? 0.446 2.217 -7.809 1 98.56 497 TYR B CA 1
ATOM 8703 C C . TYR B 1 497 ? 1.825 2.57 -7.266 1 98.56 497 TYR B C 1
ATOM 8705 O O . TYR B 1 497 ? 2.434 3.555 -7.691 1 98.56 497 TYR B O 1
ATOM 8713 N N . ALA B 1 498 ? 2.305 1.788 -6.301 1 98.81 498 ALA B N 1
ATOM 8714 C CA . ALA B 1 498 ? 3.66 1.981 -5.789 1 98.81 498 ALA B CA 1
ATOM 8715 C C . ALA B 1 498 ? 4.695 1.816 -6.898 1 98.81 498 ALA B C 1
ATOM 8717 O O . ALA B 1 498 ? 5.66 2.578 -6.973 1 98.81 498 ALA B O 1
ATOM 8718 N N . LEU B 1 499 ? 4.465 0.794 -7.727 1 98.88 499 LEU B N 1
ATOM 8719 C CA . LEU B 1 499 ? 5.375 0.545 -8.836 1 98.88 499 LEU B CA 1
ATOM 8720 C C . LEU B 1 499 ? 5.395 1.728 -9.797 1 98.88 499 LEU B C 1
ATOM 8722 O O . LEU B 1 499 ? 6.457 2.115 -10.297 1 98.88 499 LEU B O 1
ATOM 8726 N N . ARG B 1 500 ? 4.262 2.293 -10.078 1 98.75 500 ARG B N 1
ATOM 8727 C CA . ARG B 1 500 ? 4.191 3.461 -10.953 1 98.75 500 ARG B CA 1
ATOM 8728 C C . ARG B 1 500 ? 5.055 4.598 -10.414 1 98.75 500 ARG B C 1
ATOM 8730 O O . ARG B 1 500 ? 5.816 5.215 -11.164 1 98.75 500 ARG B O 1
ATOM 8737 N N . GLN B 1 501 ? 4.922 4.859 -9.125 1 98.75 501 GLN B N 1
ATOM 8738 C CA . GLN B 1 501 ? 5.723 5.914 -8.516 1 98.75 501 GLN B CA 1
ATOM 8739 C C . GLN B 1 501 ? 7.211 5.582 -8.586 1 98.75 501 GLN B C 1
ATOM 8741 O O . GLN B 1 501 ? 8.039 6.465 -8.828 1 98.75 501 GLN B O 1
ATOM 8746 N N . ALA B 1 502 ? 7.555 4.348 -8.375 1 98.81 502 ALA B N 1
ATOM 8747 C CA . ALA B 1 502 ? 8.945 3.918 -8.461 1 98.81 502 ALA B CA 1
ATOM 8748 C C . ALA B 1 502 ? 9.5 4.121 -9.875 1 98.81 502 ALA B C 1
ATOM 8750 O O . ALA B 1 502 ? 10.656 4.516 -10.039 1 98.81 502 ALA B O 1
ATOM 8751 N N . VAL B 1 503 ? 8.688 3.818 -10.859 1 98.75 503 VAL B N 1
ATOM 8752 C CA . VAL B 1 503 ? 9.07 4.016 -12.258 1 98.75 503 VAL B CA 1
ATOM 8753 C C . VAL B 1 503 ? 9.328 5.5 -12.516 1 98.75 503 VAL B C 1
ATOM 8755 O O . VAL B 1 503 ? 10.328 5.859 -13.141 1 98.75 503 VAL B O 1
ATOM 8758 N N . LEU B 1 504 ? 8.445 6.363 -12.016 1 98.44 504 LEU B N 1
ATOM 8759 C CA . LEU B 1 504 ? 8.617 7.801 -12.172 1 98.44 504 LEU B CA 1
ATOM 8760 C C . LEU B 1 504 ? 9.93 8.258 -11.539 1 98.44 504 LEU B C 1
ATOM 8762 O O . LEU B 1 504 ? 10.664 9.055 -12.133 1 98.44 504 LEU B O 1
ATOM 8766 N N . GLU B 1 505 ? 10.211 7.742 -10.383 1 98.5 505 GLU B N 1
ATOM 8767 C CA . GLU B 1 505 ? 11.445 8.117 -9.695 1 98.5 505 GLU B CA 1
ATOM 8768 C C . GLU B 1 505 ? 12.672 7.617 -10.461 1 98.5 505 GLU B C 1
ATOM 8770 O O . GLU B 1 505 ? 13.688 8.305 -10.523 1 98.5 505 GLU B O 1
ATOM 8775 N N . THR B 1 506 ? 12.562 6.418 -11 1 98.44 506 THR B N 1
ATOM 8776 C CA . THR B 1 506 ? 13.664 5.891 -11.805 1 98.44 506 THR B CA 1
ATOM 8777 C C . THR B 1 506 ? 13.906 6.766 -13.031 1 98.44 506 THR B C 1
ATOM 8779 O O . THR B 1 506 ? 15.055 7.02 -13.406 1 98.44 506 THR B O 1
ATOM 8782 N N . LYS B 1 507 ? 12.859 7.195 -13.641 1 97.31 507 LYS B N 1
ATOM 8783 C CA . LYS B 1 507 ? 12.977 8.07 -14.805 1 97.31 507 LYS B CA 1
ATOM 8784 C C . LYS B 1 507 ? 13.672 9.375 -14.445 1 97.31 507 LYS B C 1
ATOM 8786 O O . LYS B 1 507 ? 14.422 9.93 -15.258 1 97.31 507 LYS B O 1
ATOM 8791 N N . GLN B 1 508 ? 13.453 9.906 -13.219 1 96.88 508 GLN B N 1
ATOM 8792 C CA . GLN B 1 508 ? 14.109 11.133 -12.781 1 96.88 508 GLN B CA 1
ATOM 8793 C C . GLN B 1 508 ? 15.594 10.898 -12.531 1 96.88 508 GLN B C 1
ATOM 8795 O O . GLN B 1 508 ? 16.438 11.719 -12.93 1 96.88 508 GLN B O 1
ATOM 8800 N N . GLU B 1 509 ? 15.891 9.812 -11.938 1 97.06 509 GLU B N 1
ATOM 8801 C CA . GLU B 1 509 ? 17.281 9.5 -11.602 1 97.06 509 GLU B CA 1
ATOM 8802 C C . GLU B 1 509 ? 18.031 8.93 -12.805 1 97.06 509 GLU B C 1
ATOM 8804 O O . GLU B 1 509 ? 19.188 9.266 -13.039 1 97.06 509 GLU B O 1
ATOM 8809 N N . THR B 1 510 ? 17.375 8.094 -13.617 1 96.5 510 THR B N 1
ATOM 8810 C CA . THR B 1 510 ? 17.859 7.281 -14.727 1 96.5 510 THR B CA 1
ATOM 8811 C C . THR B 1 510 ? 18.578 6.039 -14.203 1 96.5 510 THR B C 1
ATOM 8813 O O . THR B 1 510 ? 19.062 6.027 -13.07 1 96.5 510 THR B O 1
ATOM 8816 N N . VAL B 1 511 ? 18.656 5.047 -14.992 1 97.75 511 VAL B N 1
ATOM 8817 C CA . VAL B 1 511 ? 19.312 3.799 -14.609 1 97.75 511 VAL B CA 1
ATOM 8818 C C . VAL B 1 511 ? 20.812 4.008 -14.508 1 97.75 511 VAL B C 1
ATOM 8820 O O . VAL B 1 511 ? 21.469 3.479 -13.602 1 97.75 511 VAL B O 1
ATOM 8823 N N . GLN B 1 512 ? 21.375 4.797 -15.414 1 97.31 512 GLN B N 1
ATOM 8824 C CA . GLN B 1 512 ? 22.812 5.082 -15.406 1 97.31 512 GLN B CA 1
ATOM 8825 C C . GLN B 1 512 ? 23.234 5.766 -14.109 1 97.31 512 GLN B C 1
ATOM 8827 O O . GLN B 1 512 ? 24.219 5.371 -13.477 1 97.31 512 GLN B O 1
ATOM 8832 N N . LYS B 1 513 ? 22.547 6.773 -13.688 1 97.5 513 LYS B N 1
ATOM 8833 C CA . LYS B 1 513 ? 22.875 7.508 -12.469 1 97.5 513 LYS B CA 1
ATOM 8834 C C . LYS B 1 513 ? 22.656 6.645 -11.234 1 97.5 513 LYS B C 1
ATOM 8836 O O . LYS B 1 513 ? 23.391 6.773 -10.242 1 97.5 513 LYS B O 1
ATOM 8841 N N . ARG B 1 514 ? 21.688 5.832 -11.289 1 97.94 514 ARG B N 1
ATOM 8842 C CA . ARG B 1 514 ? 21.469 4.883 -10.203 1 97.94 514 ARG B CA 1
ATOM 8843 C C . ARG B 1 514 ? 22.656 3.936 -10.062 1 97.94 514 ARG B C 1
ATOM 8845 O O . ARG B 1 514 ? 23.109 3.654 -8.953 1 97.94 514 ARG B O 1
ATOM 8852 N N . TYR B 1 515 ? 23.125 3.441 -11.211 1 98.19 515 TYR B N 1
ATOM 8853 C CA . TYR B 1 515 ? 24.312 2.586 -11.203 1 98.19 515 TYR B CA 1
ATOM 8854 C C . TYR B 1 515 ? 25.5 3.314 -10.602 1 98.19 515 TYR B C 1
ATOM 8856 O O . TYR B 1 515 ? 26.266 2.734 -9.828 1 98.19 515 TYR B O 1
ATOM 8864 N N . GLU B 1 516 ? 25.641 4.57 -10.93 1 98.44 516 GLU B N 1
ATOM 8865 C CA . GLU B 1 516 ? 26.719 5.383 -10.383 1 98.44 516 GLU B CA 1
ATOM 8866 C C . GLU B 1 516 ? 26.578 5.539 -8.867 1 98.44 516 GLU B C 1
ATOM 8868 O O . GLU B 1 516 ? 27.562 5.457 -8.133 1 98.44 516 GLU B O 1
ATOM 8873 N N . ARG B 1 517 ? 25.359 5.773 -8.406 1 98.44 517 ARG B N 1
ATOM 8874 C CA . ARG B 1 517 ? 25.094 5.902 -6.98 1 98.44 517 ARG B CA 1
ATOM 8875 C C . ARG B 1 517 ? 25.406 4.605 -6.246 1 98.44 517 ARG B C 1
ATOM 8877 O O . ARG B 1 517 ? 26.031 4.621 -5.18 1 98.44 517 ARG B O 1
ATOM 8884 N N . TYR B 1 518 ? 24.953 3.453 -6.797 1 98.31 518 TYR B N 1
ATOM 8885 C CA . TYR B 1 518 ? 25.25 2.156 -6.199 1 98.31 518 TYR B CA 1
ATOM 8886 C C . TYR B 1 518 ? 26.766 1.91 -6.152 1 98.31 518 TYR B C 1
ATOM 8888 O O . TYR B 1 518 ? 27.281 1.396 -5.16 1 98.31 518 TYR B O 1
ATOM 8896 N N . THR B 1 519 ? 27.438 2.271 -7.223 1 98.5 519 THR B N 1
ATOM 8897 C CA . THR B 1 519 ? 28.891 2.1 -7.297 1 98.5 519 THR B CA 1
ATOM 8898 C C . THR B 1 519 ? 29.594 2.979 -6.27 1 98.5 519 THR B C 1
ATOM 8900 O O . THR B 1 519 ? 30.578 2.559 -5.652 1 98.5 519 THR B O 1
ATOM 8903 N N . ALA B 1 520 ? 29.109 4.195 -6.094 1 98.81 520 ALA B N 1
ATOM 8904 C CA . ALA B 1 520 ? 29.656 5.07 -5.066 1 98.81 520 ALA B CA 1
ATOM 8905 C C . ALA B 1 520 ? 29.516 4.457 -3.68 1 98.81 520 ALA B C 1
ATOM 8907 O O . ALA B 1 520 ? 30.438 4.5 -2.871 1 98.81 520 ALA B O 1
ATOM 8908 N N . CYS B 1 521 ? 28.344 3.951 -3.375 1 98.81 521 CYS B N 1
ATOM 8909 C CA . CYS B 1 521 ? 28.125 3.262 -2.109 1 98.81 521 CYS B CA 1
ATOM 8910 C C . CYS B 1 521 ? 29.078 2.076 -1.96 1 98.81 521 CYS B C 1
ATOM 8912 O O . CYS B 1 521 ? 29.656 1.873 -0.895 1 98.81 521 CYS B O 1
ATOM 8914 N N . TRP B 1 522 ? 29.219 1.305 -3.043 1 98.62 522 TRP B N 1
ATOM 8915 C CA . TRP B 1 522 ? 30.109 0.145 -3.066 1 98.62 522 TRP B CA 1
ATOM 8916 C C . TRP B 1 522 ? 31.547 0.556 -2.791 1 98.62 522 TRP B C 1
ATOM 8918 O O . TRP B 1 522 ? 32.25 -0.091 -2.006 1 98.62 522 TRP B O 1
ATOM 8928 N N . ASN B 1 523 ? 32 1.642 -3.406 1 98.75 523 ASN B N 1
ATOM 8929 C CA . ASN B 1 523 ? 33.344 2.143 -3.191 1 98.75 523 ASN B CA 1
ATOM 8930 C C . ASN B 1 523 ? 33.594 2.49 -1.725 1 98.75 523 ASN B C 1
ATOM 8932 O O . ASN B 1 523 ? 34.656 2.184 -1.178 1 98.75 523 ASN B O 1
ATOM 8936 N N . ILE B 1 524 ? 32.594 3.121 -1.116 1 98.81 524 ILE B N 1
ATOM 8937 C CA . ILE B 1 524 ? 32.688 3.498 0.291 1 98.81 524 ILE B CA 1
ATOM 8938 C C . ILE B 1 524 ? 32.812 2.244 1.153 1 98.81 524 ILE B C 1
ATOM 8940 O O . ILE B 1 524 ? 33.656 2.176 2.043 1 98.81 524 ILE B O 1
ATOM 8944 N N . LEU B 1 525 ? 32.031 1.272 0.875 1 98.69 525 LEU B N 1
ATOM 8945 C CA . LEU B 1 525 ? 32 0.029 1.639 1 98.69 525 LEU B CA 1
ATOM 8946 C C . LEU B 1 525 ? 33.312 -0.719 1.485 1 98.69 525 LEU B C 1
ATOM 8948 O O . LEU B 1 525 ? 33.906 -1.152 2.477 1 98.69 525 LEU B O 1
ATOM 8952 N N . VAL B 1 526 ? 33.812 -0.904 0.259 1 98.38 526 VAL B N 1
ATOM 8953 C CA . VAL B 1 526 ? 35.031 -1.652 -0.045 1 98.38 526 VAL B CA 1
ATOM 8954 C C . VAL B 1 526 ? 36.219 -0.993 0.637 1 98.38 526 VAL B C 1
ATOM 8956 O O . VAL B 1 526 ? 37.062 -1.676 1.223 1 98.38 526 VAL B O 1
ATOM 8959 N N . ALA B 1 527 ? 36.25 0.33 0.546 1 98.38 527 ALA B N 1
ATOM 8960 C CA . ALA B 1 527 ? 37.344 1.055 1.207 1 98.38 527 ALA B CA 1
ATOM 8961 C C . ALA B 1 527 ? 37.344 0.787 2.709 1 98.38 527 ALA B C 1
ATOM 8963 O O . ALA B 1 527 ? 38.406 0.582 3.309 1 98.38 527 ALA B O 1
ATOM 8964 N N . ALA B 1 528 ? 36.156 0.82 3.305 1 98.19 528 ALA B N 1
ATOM 8965 C CA . ALA B 1 528 ? 36.062 0.584 4.742 1 98.19 528 ALA B CA 1
ATOM 8966 C C . ALA B 1 528 ? 36.469 -0.843 5.098 1 98.19 528 ALA B C 1
ATOM 8968 O O . ALA B 1 528 ? 37.125 -1.071 6.109 1 98.19 528 ALA B O 1
ATOM 8969 N N . ILE B 1 529 ? 36.031 -1.815 4.301 1 98 529 ILE B N 1
ATOM 8970 C CA . ILE B 1 529 ? 36.344 -3.223 4.52 1 98 529 ILE B CA 1
ATOM 8971 C C . ILE B 1 529 ? 37.875 -3.43 4.477 1 98 529 ILE B C 1
ATOM 8973 O O . ILE B 1 529 ? 38.438 -4.098 5.344 1 98 529 ILE B O 1
ATOM 8977 N N . LYS B 1 530 ? 38.469 -2.84 3.527 1 97.31 530 LYS B N 1
ATOM 8978 C CA . LYS B 1 530 ? 39.938 -2.945 3.381 1 97.31 530 LYS B CA 1
ATOM 8979 C C . LYS B 1 530 ? 40.656 -2.305 4.562 1 97.31 530 LYS B C 1
ATOM 8981 O O . LYS B 1 530 ? 41.594 -2.875 5.102 1 97.31 530 LYS B O 1
ATOM 8986 N N . LYS B 1 531 ? 40.156 -1.203 4.945 1 97.19 531 LYS B N 1
ATOM 8987 C CA . LYS B 1 531 ? 40.781 -0.493 6.07 1 97.19 531 LYS B CA 1
ATOM 8988 C C . LYS B 1 531 ? 40.688 -1.308 7.355 1 97.19 531 LYS B C 1
ATOM 8990 O O . LYS B 1 531 ? 41.562 -1.267 8.195 1 97.19 531 LYS B O 1
ATOM 8995 N N . LEU B 1 532 ? 39.625 -2.072 7.492 1 96.88 532 LEU B N 1
ATOM 8996 C CA . LEU B 1 532 ? 39.375 -2.875 8.688 1 96.88 532 LEU B CA 1
ATOM 8997 C C . LEU B 1 532 ? 40.125 -4.199 8.617 1 96.88 532 LEU B C 1
ATOM 8999 O O . LEU B 1 532 ? 40.156 -4.949 9.594 1 96.88 532 LEU B O 1
ATOM 9003 N N . GLY B 1 533 ? 40.719 -4.492 7.422 1 95.62 533 GLY B N 1
ATOM 9004 C CA . GLY B 1 533 ? 41.406 -5.75 7.238 1 95.62 533 GLY B CA 1
ATOM 9005 C C . GLY B 1 533 ? 40.469 -6.922 6.984 1 95.62 533 GLY B C 1
ATOM 9006 O O . GLY B 1 533 ? 40.875 -8.078 7.137 1 95.62 533 GLY B O 1
ATOM 9007 N N . LEU B 1 534 ? 39.25 -6.641 6.676 1 97.12 534 LEU B N 1
ATOM 9008 C CA . LEU B 1 534 ? 38.312 -7.691 6.309 1 97.12 534 LEU B CA 1
ATOM 9009 C C . LEU B 1 534 ? 38.5 -8.109 4.855 1 97.12 534 LEU B C 1
ATOM 9011 O O . LEU B 1 534 ? 39.156 -7.414 4.082 1 97.12 534 LEU B O 1
ATOM 9015 N N . LYS B 1 535 ? 37.969 -9.25 4.555 1 96.81 535 LYS B N 1
ATOM 9016 C CA . LYS B 1 535 ? 38.125 -9.797 3.209 1 96.81 535 LYS B CA 1
ATOM 9017 C C . LYS B 1 535 ? 36.781 -9.992 2.545 1 96.81 535 LYS B C 1
ATOM 9019 O O . LYS B 1 535 ? 35.781 -10.344 3.211 1 96.81 535 LYS B O 1
ATOM 9024 N N . MET B 1 536 ? 36.75 -9.766 1.3 1 97.75 536 MET B N 1
ATOM 9025 C CA . MET B 1 536 ? 35.562 -10.016 0.496 1 97.75 536 MET B CA 1
ATOM 9026 C C . MET B 1 536 ? 35.656 -11.344 -0.241 1 97.75 536 MET B C 1
ATOM 9028 O O . MET B 1 536 ? 36.75 -11.727 -0.688 1 97.75 536 MET B O 1
ATOM 9032 N N . LEU B 1 537 ? 34.594 -12.07 -0.365 1 97.19 537 LEU B N 1
ATOM 9033 C CA . LEU B 1 537 ? 34.594 -13.406 -0.942 1 97.19 537 LEU B CA 1
ATOM 9034 C C . LEU B 1 537 ? 34.844 -13.352 -2.443 1 97.19 537 LEU B C 1
ATOM 9036 O O . LEU B 1 537 ? 35.656 -14.109 -2.963 1 97.19 537 LEU B O 1
ATOM 9040 N N . VAL B 1 538 ? 34.094 -12.492 -3.162 1 97.31 538 VAL B N 1
ATOM 9041 C CA . VAL B 1 538 ? 34.25 -12.328 -4.609 1 97.31 538 VAL B CA 1
ATOM 9042 C C . VAL B 1 538 ? 35.281 -11.273 -4.918 1 97.31 538 VAL B C 1
ATOM 9044 O O . VAL B 1 538 ? 35.312 -10.211 -4.285 1 97.31 538 VAL B O 1
ATOM 9047 N N . LYS B 1 539 ? 36.188 -11.547 -5.84 1 96.56 539 LYS B N 1
ATOM 9048 C CA . LYS B 1 539 ? 37.156 -10.555 -6.258 1 96.56 539 LYS B CA 1
ATOM 9049 C C . LYS B 1 539 ? 36.469 -9.297 -6.777 1 96.56 539 LYS B C 1
ATOM 9051 O O . LYS B 1 539 ? 35.438 -9.367 -7.434 1 96.56 539 LYS B O 1
ATOM 9056 N N . GLU B 1 540 ? 37.062 -8.156 -6.5 1 96.44 540 GLU B N 1
ATOM 9057 C CA . GLU B 1 540 ? 36.469 -6.852 -6.793 1 96.44 540 GLU B CA 1
ATOM 9058 C C . GLU B 1 540 ? 36.062 -6.738 -8.258 1 96.44 540 GLU B C 1
ATOM 9060 O O . GLU B 1 540 ? 35 -6.211 -8.578 1 96.44 540 GLU B O 1
ATOM 9065 N N . GLU B 1 541 ? 36.875 -7.293 -9.125 1 95.12 541 GLU B N 1
ATOM 9066 C CA . GLU B 1 541 ? 36.688 -7.121 -10.555 1 95.12 541 GLU B CA 1
ATOM 9067 C C . GLU B 1 541 ? 35.469 -7.914 -11.039 1 95.12 541 GLU B C 1
ATOM 9069 O O . GLU B 1 541 ? 34.969 -7.688 -12.148 1 95.12 541 GLU B O 1
ATOM 9074 N N . HIS B 1 542 ? 34.969 -8.844 -10.234 1 95.31 542 HIS B N 1
ATOM 9075 C CA . HIS B 1 542 ? 33.844 -9.68 -10.633 1 95.31 542 HIS B CA 1
ATOM 9076 C C . HIS B 1 542 ? 32.594 -9.32 -9.836 1 95.31 542 HIS B C 1
ATOM 9078 O O . HIS B 1 542 ? 31.562 -9.961 -10 1 95.31 542 HIS B O 1
ATOM 9084 N N . GLN B 1 543 ? 32.75 -8.336 -8.984 1 96.12 543 GLN B N 1
ATOM 9085 C CA . GLN B 1 543 ? 31.594 -7.934 -8.18 1 96.12 543 GLN B CA 1
ATOM 9086 C C . GLN B 1 543 ? 30.641 -7.051 -8.977 1 96.12 543 GLN B C 1
ATOM 9088 O O . GLN B 1 543 ? 31.062 -6.242 -9.805 1 96.12 543 GLN B O 1
ATOM 9093 N N . SER B 1 544 ? 29.344 -7.16 -8.742 1 94.62 544 SER B N 1
ATOM 9094 C CA . SER B 1 544 ? 28.297 -6.402 -9.406 1 94.62 544 SER B CA 1
ATOM 9095 C C . SER B 1 544 ? 28.25 -4.965 -8.898 1 94.62 544 SER B C 1
ATOM 9097 O O . SER B 1 544 ? 27.672 -4.09 -9.547 1 94.62 544 SER B O 1
ATOM 9099 N N . HIS B 1 545 ? 28.797 -4.656 -7.727 1 96.62 545 HIS B N 1
ATOM 9100 C CA . HIS B 1 545 ? 28.734 -3.402 -6.984 1 96.62 545 HIS B CA 1
ATOM 9101 C C . HIS B 1 545 ? 27.391 -3.256 -6.281 1 96.62 545 HIS B C 1
ATOM 9103 O O . HIS B 1 545 ? 27.047 -2.174 -5.789 1 96.62 545 HIS B O 1
ATOM 9109 N N . PHE B 1 546 ? 26.531 -4.348 -6.281 1 97.06 546 PHE B N 1
ATOM 9110 C CA . PHE B 1 546 ? 25.219 -4.297 -5.656 1 97.06 546 PHE B CA 1
ATOM 9111 C C . PHE B 1 546 ? 25.234 -4.969 -4.289 1 97.06 546 PHE B C 1
ATOM 9113 O O . PHE B 1 546 ? 24.531 -4.543 -3.371 1 97.06 546 PHE B O 1
ATOM 9120 N N . ILE B 1 547 ? 25.953 -6.039 -4.211 1 96.88 547 ILE B N 1
ATOM 9121 C CA . ILE B 1 547 ? 26.031 -6.84 -2.994 1 96.88 547 ILE B CA 1
ATOM 9122 C C . ILE B 1 547 ? 27.469 -7.266 -2.744 1 96.88 547 ILE B C 1
ATOM 9124 O O . ILE B 1 547 ? 28.188 -7.648 -3.678 1 96.88 547 ILE B O 1
ATOM 9128 N N . THR B 1 548 ? 27.922 -7.145 -1.576 1 97.69 548 THR B N 1
ATOM 9129 C CA . THR B 1 548 ? 29.266 -7.559 -1.179 1 97.69 548 THR B CA 1
ATOM 9130 C C . THR B 1 548 ? 29.203 -8.633 -0.095 1 97.69 548 THR B C 1
ATOM 9132 O O . THR B 1 548 ? 28.625 -8.406 0.973 1 97.69 548 THR B O 1
ATOM 9135 N N . ALA B 1 549 ? 29.719 -9.781 -0.411 1 97.38 549 ALA B N 1
ATOM 9136 C CA . ALA B 1 549 ? 29.844 -10.844 0.584 1 97.38 549 ALA B CA 1
ATOM 9137 C C . ALA B 1 549 ? 31.172 -10.727 1.328 1 97.38 549 ALA B C 1
ATOM 9139 O O . ALA B 1 549 ? 32.25 -10.781 0.715 1 97.38 549 ALA B O 1
ATOM 9140 N N . ILE B 1 550 ? 31.109 -10.516 2.615 1 97.94 550 ILE B N 1
ATOM 9141 C CA . ILE B 1 550 ? 32.281 -10.305 3.455 1 97.94 550 ILE B CA 1
ATOM 9142 C C . ILE B 1 550 ? 32.531 -11.531 4.332 1 97.94 550 ILE B C 1
ATOM 9144 O O . ILE B 1 550 ? 31.594 -12.031 4.973 1 97.94 550 ILE B O 1
ATOM 9148 N N . LEU B 1 551 ? 33.75 -12.055 4.332 1 97.38 551 LEU B N 1
ATOM 9149 C CA . LEU B 1 551 ? 34.094 -13.188 5.191 1 97.38 551 LEU B CA 1
ATOM 9150 C C . LEU B 1 551 ? 34.031 -12.789 6.66 1 97.38 551 LEU B C 1
ATOM 9152 O O . LEU B 1 551 ? 34.531 -11.719 7.043 1 97.38 551 LEU B O 1
ATOM 9156 N N . GLU B 1 552 ? 33.406 -13.617 7.418 1 96.62 552 GLU B N 1
ATOM 9157 C CA . GLU B 1 552 ? 33.344 -13.328 8.852 1 96.62 552 GLU B CA 1
ATOM 9158 C C . GLU B 1 552 ? 34.719 -13.305 9.469 1 96.62 552 GLU B C 1
ATOM 9160 O O . GLU B 1 552 ? 35.594 -14.094 9.094 1 96.62 552 GLU B O 1
ATOM 9165 N N . PRO B 1 553 ? 34.906 -12.414 10.438 1 95 553 PRO B N 1
ATOM 9166 C CA . PRO B 1 553 ? 36.219 -12.398 11.125 1 95 553 PRO B CA 1
ATOM 9167 C C . PRO B 1 553 ? 36.5 -13.711 11.844 1 95 553 PRO B C 1
ATOM 9169 O O . PRO B 1 553 ? 35.594 -14.336 12.406 1 95 553 PRO B O 1
ATOM 9172 N N . GLU B 1 554 ? 37.875 -13.969 11.859 1 91.5 554 GLU B N 1
ATOM 9173 C CA . GLU B 1 554 ? 38.281 -15.195 12.531 1 91.5 554 GLU B CA 1
ATOM 9174 C C . GLU B 1 554 ? 38.562 -14.953 14.016 1 91.5 554 GLU B C 1
ATOM 9176 O O . GLU B 1 554 ? 39.688 -15.016 14.461 1 91.5 554 GLU B O 1
ATOM 9181 N N . THR B 1 555 ? 37.688 -14.523 14.719 1 95.06 555 THR B N 1
ATOM 9182 C CA . THR B 1 555 ? 37.781 -14.344 16.172 1 95.06 555 THR B CA 1
ATOM 9183 C C . THR B 1 555 ? 36.531 -14.898 16.859 1 95.06 555 THR B C 1
ATOM 9185 O O . THR B 1 555 ? 35.406 -14.773 16.344 1 95.06 555 THR B O 1
ATOM 9188 N N . PRO B 1 556 ? 36.719 -15.57 17.953 1 94.88 556 PRO B N 1
ATOM 9189 C CA . PRO B 1 556 ? 35.594 -16.109 18.688 1 94.88 556 PRO B CA 1
ATOM 9190 C C . PRO B 1 556 ? 34.688 -15.008 19.234 1 94.88 556 PRO B C 1
ATOM 9192 O O . PRO B 1 556 ? 33.562 -15.289 19.672 1 94.88 556 PRO B O 1
ATOM 9195 N N . LYS B 1 557 ? 35.125 -13.773 19.125 1 96.75 557 LYS B N 1
ATOM 9196 C CA . LYS B 1 557 ? 34.344 -12.656 19.641 1 96.75 557 LYS B CA 1
ATOM 9197 C C . LYS B 1 557 ? 33.281 -12.211 18.625 1 96.75 557 LYS B C 1
ATOM 9199 O O . LYS B 1 557 ? 32.344 -11.484 18.969 1 96.75 557 LYS B O 1
ATOM 9204 N N . TYR B 1 558 ? 33.469 -12.688 17.516 1 96.31 558 TYR B N 1
ATOM 9205 C CA . TYR B 1 558 ? 32.531 -12.297 16.469 1 96.31 558 TYR B CA 1
ATOM 9206 C C . TYR B 1 558 ? 31.219 -13.078 16.578 1 96.31 558 TYR B C 1
ATOM 9208 O O . TYR B 1 558 ? 31.234 -14.273 16.875 1 96.31 558 TYR B O 1
ATOM 9216 N N . SER B 1 559 ? 30.141 -12.414 16.422 1 96.31 559 SER B N 1
ATOM 9217 C CA . SER B 1 559 ? 28.797 -12.961 16.297 1 96.31 559 SER B CA 1
ATOM 9218 C C . SER B 1 559 ? 27.969 -12.164 15.289 1 96.31 559 SER B C 1
ATOM 9220 O O . SER B 1 559 ? 27.812 -10.953 15.438 1 96.31 559 SER B O 1
ATOM 9222 N N . PHE B 1 560 ? 27.469 -12.859 14.297 1 96.5 560 PHE B N 1
ATOM 9223 C CA . PHE B 1 560 ? 26.641 -12.148 13.328 1 96.5 560 PHE B CA 1
ATOM 9224 C C . PHE B 1 560 ? 25.422 -11.539 14.016 1 96.5 560 PHE B C 1
ATOM 9226 O O . PHE B 1 560 ? 25.016 -10.414 13.695 1 96.5 560 PHE B O 1
ATOM 9233 N N . GLU B 1 561 ? 24.812 -12.273 14.898 1 96.69 561 GLU B N 1
ATOM 9234 C CA . GLU B 1 561 ? 23.625 -11.797 15.609 1 96.69 561 GLU B CA 1
ATOM 9235 C C . GLU B 1 561 ? 23.922 -10.5 16.359 1 96.69 561 GLU B C 1
ATOM 9237 O O . GLU B 1 561 ? 23.109 -9.57 16.344 1 96.69 561 GLU B O 1
ATOM 9242 N N . ALA B 1 562 ? 25.062 -10.438 17 1 97.69 562 ALA B N 1
ATOM 9243 C CA . ALA B 1 562 ? 25.453 -9.234 17.734 1 97.69 562 ALA B CA 1
ATOM 9244 C C . ALA B 1 562 ? 25.656 -8.055 16.781 1 97.69 562 ALA B C 1
ATOM 9246 O O . ALA B 1 562 ? 25.25 -6.934 17.062 1 97.69 562 ALA B O 1
ATOM 9247 N N . LEU B 1 563 ? 26.359 -8.352 15.648 1 98.06 563 LEU B N 1
ATOM 9248 C CA . LEU B 1 563 ? 26.578 -7.309 14.648 1 98.06 563 LEU B CA 1
ATOM 9249 C C . LEU B 1 563 ? 25.234 -6.828 14.078 1 98.06 563 LEU B C 1
ATOM 9251 O O . LEU B 1 563 ? 25.031 -5.625 13.914 1 98.06 563 LEU B O 1
ATOM 9255 N N . HIS B 1 564 ? 24.438 -7.789 13.742 1 98.06 564 HIS B N 1
ATOM 9256 C CA . HIS B 1 564 ? 23.109 -7.484 13.219 1 98.06 564 HIS B CA 1
ATOM 9257 C C . HIS B 1 564 ? 22.328 -6.609 14.188 1 98.06 564 HIS B C 1
ATOM 9259 O O . HIS B 1 564 ? 21.766 -5.59 13.781 1 98.06 564 HIS B O 1
ATOM 9265 N N . ASP B 1 565 ? 22.234 -6.988 15.453 1 97.5 565 ASP B N 1
ATOM 9266 C CA . ASP B 1 565 ? 21.484 -6.234 16.469 1 97.5 565 ASP B CA 1
ATOM 9267 C C . ASP B 1 565 ? 22.062 -4.828 16.625 1 97.5 565 ASP B C 1
ATOM 9269 O O . ASP B 1 565 ? 21.328 -3.857 16.766 1 97.5 565 ASP B O 1
ATOM 9273 N N . PHE B 1 566 ? 23.391 -4.773 16.656 1 97.88 566 PHE B N 1
ATOM 9274 C CA . PHE B 1 566 ? 24.062 -3.482 16.766 1 97.88 566 PHE B CA 1
ATOM 9275 C C . PHE B 1 566 ? 23.703 -2.586 15.586 1 97.88 566 PHE B C 1
ATOM 9277 O O . PHE B 1 566 ? 23.359 -1.416 15.773 1 97.88 566 PHE B O 1
ATOM 9284 N N . ALA B 1 567 ? 23.797 -3.133 14.352 1 98.19 567 ALA B N 1
ATOM 9285 C CA . ALA B 1 567 ? 23.422 -2.383 13.156 1 98.19 567 ALA B CA 1
ATOM 9286 C C . ALA B 1 567 ? 21.969 -1.937 13.211 1 98.19 567 ALA B C 1
ATOM 9288 O O . ALA B 1 567 ? 21.641 -0.798 12.859 1 98.19 567 ALA B O 1
ATOM 9289 N N . ALA B 1 568 ? 21.078 -2.832 13.656 1 96.81 568 ALA B N 1
ATOM 9290 C CA . ALA B 1 568 ? 19.656 -2.549 13.742 1 96.81 568 ALA B CA 1
ATOM 9291 C C . ALA B 1 568 ? 19.375 -1.393 14.695 1 96.81 568 ALA B C 1
ATOM 9293 O O . ALA B 1 568 ? 18.469 -0.594 14.469 1 96.81 568 ALA B O 1
ATOM 9294 N N . GLU B 1 569 ? 20.109 -1.312 15.758 1 95.62 569 GLU B N 1
ATOM 9295 C CA . GLU B 1 569 ? 19.969 -0.219 16.719 1 95.62 569 GLU B CA 1
ATOM 9296 C C . GLU B 1 569 ? 20.266 1.128 16.062 1 95.62 569 GLU B C 1
ATOM 9298 O O . GLU B 1 569 ? 19.875 2.176 16.578 1 95.62 569 GLU B O 1
ATOM 9303 N N . HIS B 1 570 ? 21 1.049 14.977 1 96.81 570 HIS B N 1
ATOM 9304 C CA . HIS B 1 570 ? 21.359 2.271 14.266 1 96.81 570 HIS B CA 1
ATOM 9305 C C . HIS B 1 570 ? 20.641 2.361 12.922 1 96.81 570 HIS B C 1
ATOM 9307 O O . HIS B 1 570 ? 21.141 2.984 11.984 1 96.81 570 HIS B O 1
ATOM 9313 N N . SER B 1 571 ? 19.5 1.599 12.703 1 96.88 571 SER B N 1
ATOM 9314 C CA . SER B 1 571 ? 18.547 1.698 11.617 1 96.88 571 SER B CA 1
ATOM 9315 C C . SER B 1 571 ? 19.109 1.102 10.328 1 96.88 571 SER B C 1
ATOM 9317 O O . SER B 1 571 ? 18.781 1.567 9.234 1 96.88 571 SER B O 1
ATOM 9319 N N . PHE B 1 572 ? 20.094 0.146 10.508 1 98.38 572 PHE B N 1
ATOM 9320 C CA . PHE B 1 572 ? 20.594 -0.623 9.375 1 98.38 572 PHE B CA 1
ATOM 9321 C C . PHE B 1 572 ? 20.234 -2.096 9.516 1 98.38 572 PHE B C 1
ATOM 9323 O O . PHE B 1 572 ? 20.344 -2.668 10.602 1 98.38 572 PHE B O 1
ATOM 9330 N N . THR B 1 573 ? 19.75 -2.689 8.469 1 98.06 573 THR B N 1
ATOM 9331 C CA . THR B 1 573 ? 19.516 -4.129 8.445 1 98.06 573 THR B CA 1
ATOM 9332 C C . THR B 1 573 ? 20.516 -4.828 7.543 1 98.06 573 THR B C 1
ATOM 9334 O O . THR B 1 573 ? 20.625 -4.508 6.359 1 98.06 573 THR B O 1
ATOM 9337 N N . ILE B 1 574 ? 21.281 -5.727 8.094 1 97.31 574 ILE B N 1
ATOM 9338 C CA . ILE B 1 574 ? 22.25 -6.477 7.305 1 97.31 574 ILE B CA 1
ATOM 9339 C C . ILE B 1 574 ? 21.797 -7.926 7.164 1 97.31 574 ILE B C 1
ATOM 9341 O O . ILE B 1 574 ? 20.812 -8.336 7.801 1 97.31 574 ILE B O 1
ATOM 9345 N N . TYR B 1 575 ? 22.469 -8.656 6.348 1 94 575 TYR B N 1
ATOM 9346 C CA . TYR B 1 575 ? 21.969 -9.961 5.938 1 94 575 TYR B CA 1
ATOM 9347 C C . TYR B 1 575 ? 23.047 -11.031 6.098 1 94 575 TYR B C 1
ATOM 9349 O O . TYR B 1 575 ? 24.219 -10.789 5.805 1 94 575 TYR B O 1
ATOM 9357 N N . PRO B 1 576 ? 22.594 -12.156 6.605 1 92.25 576 PRO B N 1
ATOM 9358 C CA . PRO B 1 576 ? 23.562 -13.258 6.715 1 92.25 576 PRO B CA 1
ATOM 9359 C C . PRO B 1 576 ? 23.875 -13.906 5.371 1 92.25 576 PRO B C 1
ATOM 9361 O O . PRO B 1 576 ? 23.156 -13.695 4.395 1 92.25 576 PRO B O 1
ATOM 9364 N N . GLY B 1 577 ? 24.984 -14.555 5.32 1 89.56 577 GLY B N 1
ATOM 9365 C CA . GLY B 1 577 ? 25.375 -15.305 4.141 1 89.56 577 GLY B CA 1
ATOM 9366 C C . GLY B 1 577 ? 26.141 -16.578 4.465 1 89.56 577 GLY B C 1
ATOM 9367 O O . GLY B 1 577 ? 27.172 -16.531 5.148 1 89.56 577 GLY B O 1
ATOM 9368 N N . LYS B 1 578 ? 25.484 -17.688 4.254 1 81.62 578 LYS B N 1
ATOM 9369 C CA . LYS B 1 578 ? 26.172 -18.969 4.449 1 81.62 578 LYS B CA 1
ATOM 9370 C C . LYS B 1 578 ? 26.266 -19.75 3.141 1 81.62 578 LYS B C 1
ATOM 9372 O O . LYS B 1 578 ? 25.25 -19.906 2.443 1 81.62 578 LYS B O 1
ATOM 9377 N N . LEU B 1 579 ? 27.438 -20.031 2.816 1 86.56 579 LEU B N 1
ATOM 9378 C CA . LEU B 1 579 ? 27.719 -20.859 1.645 1 86.56 579 LEU B CA 1
ATOM 9379 C C . LEU B 1 579 ? 28.5 -22.109 2.029 1 86.56 579 LEU B C 1
ATOM 9381 O O . LEU B 1 579 ? 29.734 -22.109 1.979 1 86.56 579 LEU B O 1
ATOM 9385 N N . GLY B 1 580 ? 27.781 -23.109 2.213 1 82.62 580 GLY B N 1
ATOM 9386 C CA . GLY B 1 580 ? 28.469 -24.297 2.711 1 82.62 580 GLY B CA 1
ATOM 9387 C C . GLY B 1 580 ? 29.219 -24.047 4.008 1 82.62 580 GLY B C 1
ATOM 9388 O O . GLY B 1 580 ? 28.625 -23.688 5.016 1 82.62 580 GLY B O 1
ATOM 9389 N N . ASN B 1 581 ? 30.469 -24.125 3.873 1 85.38 581 ASN B N 1
ATOM 9390 C CA . ASN B 1 581 ? 31.297 -23.938 5.062 1 85.38 581 ASN B CA 1
ATOM 9391 C C . ASN B 1 581 ? 31.922 -22.547 5.109 1 85.38 581 ASN B C 1
ATOM 9393 O O . ASN B 1 581 ? 32.75 -22.266 5.961 1 85.38 581 ASN B O 1
ATOM 9397 N N . ILE B 1 582 ? 31.5 -21.766 4.195 1 92 582 ILE B N 1
ATOM 9398 C CA . ILE B 1 582 ? 32.031 -20.406 4.184 1 92 582 ILE B CA 1
ATOM 9399 C C . ILE B 1 582 ? 31.016 -19.469 4.848 1 92 582 ILE B C 1
ATOM 9401 O O . ILE B 1 582 ? 29.891 -19.297 4.363 1 92 582 ILE B O 1
ATOM 9405 N N . ASP B 1 583 ? 31.516 -18.906 5.934 1 93.62 583 ASP B N 1
ATOM 9406 C CA . ASP B 1 583 ? 30.656 -17.984 6.684 1 93.62 583 ASP B CA 1
ATOM 9407 C C . ASP B 1 583 ? 30.891 -16.547 6.254 1 93.62 583 ASP B C 1
ATOM 9409 O O . ASP B 1 583 ? 32 -16.031 6.344 1 93.62 583 ASP B O 1
ATOM 9413 N N . THR B 1 584 ? 29.922 -15.969 5.75 1 96.44 584 THR B N 1
ATOM 9414 C CA . THR B 1 584 ? 29.969 -14.578 5.32 1 96.44 584 THR B CA 1
ATOM 9415 C C . THR B 1 584 ? 28.797 -13.789 5.883 1 96.44 584 THR B C 1
ATOM 9417 O O . THR B 1 584 ? 27.875 -14.375 6.469 1 96.44 584 THR B O 1
ATOM 9420 N N . PHE B 1 585 ? 28.859 -12.555 5.91 1 96.75 585 PHE B N 1
ATOM 9421 C CA . PHE B 1 585 ? 27.688 -11.68 5.918 1 96.75 585 PHE B CA 1
ATOM 9422 C C . PHE B 1 585 ? 27.688 -10.773 4.699 1 96.75 585 PHE B C 1
ATOM 9424 O O . PHE B 1 585 ? 28.703 -10.602 4.039 1 96.75 585 PHE B O 1
ATOM 9431 N N . ARG B 1 586 ? 26.562 -10.305 4.375 1 96.75 586 ARG B N 1
ATOM 9432 C CA . ARG B 1 586 ? 26.406 -9.578 3.119 1 96.75 586 ARG B CA 1
ATOM 9433 C C . ARG B 1 586 ? 25.875 -8.164 3.361 1 96.75 586 ARG B C 1
ATOM 9435 O O . ARG B 1 586 ? 25.047 -7.953 4.258 1 96.75 586 ARG B O 1
ATOM 9442 N N . ILE B 1 587 ? 26.359 -7.293 2.604 1 98.06 587 ILE B N 1
ATOM 9443 C CA . ILE B 1 587 ? 25.875 -5.918 2.568 1 98.06 587 ILE B CA 1
ATOM 9444 C C . ILE B 1 587 ? 25.406 -5.57 1.157 1 98.06 587 ILE B C 1
ATOM 9446 O O . ILE B 1 587 ? 26.188 -5.617 0.207 1 98.06 587 ILE B O 1
ATOM 9450 N N . ALA B 1 588 ? 24.156 -5.289 1.037 1 97.75 588 ALA B N 1
ATOM 9451 C CA . ALA B 1 588 ? 23.594 -4.883 -0.248 1 97.75 588 ALA B CA 1
ATOM 9452 C C . ALA B 1 588 ? 23.359 -3.377 -0.295 1 97.75 588 ALA B C 1
ATOM 9454 O O . ALA B 1 588 ? 22.922 -2.777 0.692 1 97.75 588 ALA B O 1
ATOM 9455 N N . ASN B 1 589 ? 23.797 -2.746 -1.278 1 97.44 589 ASN B N 1
ATOM 9456 C CA . ASN B 1 589 ? 23.5 -1.338 -1.509 1 97.44 589 ASN B CA 1
ATOM 9457 C C . ASN B 1 589 ? 22.531 -1.155 -2.672 1 97.44 589 ASN B C 1
ATOM 9459 O O . ASN B 1 589 ? 22.797 -0.393 -3.602 1 97.44 589 ASN B O 1
ATOM 9463 N N . ILE B 1 590 ? 21.406 -1.896 -2.609 1 95.5 590 ILE B N 1
ATOM 9464 C CA . ILE B 1 590 ? 20.297 -1.869 -3.551 1 95.5 590 ILE B CA 1
ATOM 9465 C C . ILE B 1 590 ? 19.156 -1.029 -2.979 1 95.5 590 ILE B C 1
ATOM 9467 O O . ILE B 1 590 ? 18.891 -1.064 -1.773 1 95.5 590 ILE B O 1
ATOM 9471 N N . GLY B 1 591 ? 18.422 -0.228 -3.814 1 97.56 591 GLY B N 1
ATOM 9472 C CA . GLY B 1 591 ? 17.328 0.6 -3.352 1 97.56 591 GLY B CA 1
ATOM 9473 C C . GLY B 1 591 ? 17.734 2.043 -3.104 1 97.56 591 GLY B C 1
ATOM 9474 O O . GLY B 1 591 ? 18.781 2.49 -3.576 1 97.56 591 GLY B O 1
ATOM 9475 N N . ASP B 1 592 ? 16.906 2.779 -2.453 1 98.25 592 ASP B N 1
ATOM 9476 C CA . ASP B 1 592 ? 17.141 4.184 -2.139 1 98.25 592 ASP B CA 1
ATOM 9477 C C . ASP B 1 592 ? 18.141 4.324 -0.981 1 98.25 592 ASP B C 1
ATOM 9479 O O . ASP B 1 592 ? 17.766 4.762 0.109 1 98.25 592 ASP B O 1
ATOM 9483 N N . ILE B 1 593 ? 19.391 3.977 -1.207 1 98.38 593 ILE B N 1
ATOM 9484 C CA . ILE B 1 593 ? 20.484 4.117 -0.265 1 98.38 593 ILE B CA 1
ATOM 9485 C C . ILE B 1 593 ? 21.484 5.152 -0.784 1 98.38 593 ILE B C 1
ATOM 9487 O O . ILE B 1 593 ? 21.984 5.039 -1.907 1 98.38 593 ILE B O 1
ATOM 9491 N N . GLN B 1 594 ? 21.781 6.137 -0.022 1 98 594 GLN B N 1
ATOM 9492 C CA . GLN B 1 594 ? 22.672 7.215 -0.431 1 98 594 GLN B CA 1
ATOM 9493 C C . GLN B 1 594 ? 24.094 7 0.107 1 98 594 GLN B C 1
ATOM 9495 O O . GLN B 1 594 ? 24.281 6.328 1.123 1 98 594 GLN B O 1
ATOM 9500 N N . PRO B 1 595 ? 25.094 7.551 -0.557 1 98.62 595 PRO B N 1
ATOM 9501 C CA . PRO B 1 595 ? 26.484 7.406 -0.107 1 98.62 595 PRO B CA 1
ATOM 9502 C C . PRO B 1 595 ? 26.688 7.844 1.343 1 98.62 595 PRO B C 1
ATOM 9504 O O . PRO B 1 595 ? 27.453 7.223 2.078 1 98.62 595 PRO B O 1
ATOM 9507 N N . GLU B 1 596 ? 25.953 8.859 1.736 1 98.38 596 GLU B N 1
ATOM 9508 C CA . GLU B 1 596 ? 26.078 9.336 3.109 1 98.38 596 GLU B CA 1
ATOM 9509 C C . GLU B 1 596 ? 25.609 8.273 4.105 1 98.38 596 GLU B C 1
ATOM 9511 O O . GLU B 1 596 ? 26.172 8.156 5.199 1 98.38 596 GLU B O 1
ATOM 9516 N N . GLU B 1 597 ? 24.625 7.582 3.756 1 98.38 597 GLU B N 1
ATOM 9517 C CA . GLU B 1 597 ? 24.125 6.512 4.613 1 98.38 597 GLU B CA 1
ATOM 9518 C C . GLU B 1 597 ? 25.109 5.344 4.66 1 98.38 597 GLU B C 1
ATOM 9520 O O . GLU B 1 597 ? 25.297 4.719 5.711 1 98.38 597 GLU B O 1
ATOM 9525 N N . MET B 1 598 ? 25.75 5.035 3.531 1 98.69 598 MET B N 1
ATOM 9526 C CA . MET B 1 598 ? 26.766 3.988 3.518 1 98.69 598 MET B CA 1
ATOM 9527 C C . MET B 1 598 ? 27.953 4.379 4.387 1 98.69 598 MET B C 1
ATOM 9529 O O . MET B 1 598 ? 28.516 3.535 5.09 1 98.69 598 MET B O 1
ATOM 9533 N N . ARG B 1 599 ? 28.328 5.684 4.355 1 98.69 599 ARG B N 1
ATOM 9534 C CA . ARG B 1 599 ? 29.406 6.168 5.227 1 98.69 599 ARG B CA 1
ATOM 9535 C C . ARG B 1 599 ? 29.031 5.984 6.695 1 98.69 599 ARG B C 1
ATOM 9537 O O . ARG B 1 599 ? 29.859 5.531 7.496 1 98.69 599 ARG B O 1
ATOM 9544 N N . ARG B 1 600 ? 27.766 6.352 7 1 98.5 600 ARG B N 1
ATOM 9545 C CA . ARG B 1 600 ? 27.312 6.172 8.375 1 98.5 600 ARG B CA 1
ATOM 9546 C C . ARG B 1 600 ? 27.375 4.707 8.789 1 98.5 600 ARG B C 1
ATOM 9548 O O . ARG B 1 600 ? 27.781 4.391 9.906 1 98.5 600 ARG B O 1
ATOM 9555 N N . PHE B 1 601 ? 27 3.803 7.977 1 98.5 601 PHE B N 1
ATOM 9556 C CA . PHE B 1 601 ? 27.047 2.377 8.273 1 98.5 601 PHE B CA 1
ATOM 9557 C C . PHE B 1 601 ? 28.484 1.922 8.516 1 98.5 601 PHE B C 1
ATOM 9559 O O . PHE B 1 601 ? 28.75 1.182 9.469 1 98.5 601 PHE B O 1
ATOM 9566 N N . THR B 1 602 ? 29.422 2.375 7.625 1 98.62 602 THR B N 1
ATOM 9567 C CA . THR B 1 602 ? 30.797 1.913 7.73 1 98.62 602 THR B CA 1
ATOM 9568 C C . THR B 1 602 ? 31.438 2.408 9.023 1 98.62 602 THR B C 1
ATOM 9570 O O . THR B 1 602 ? 32.281 1.722 9.609 1 98.62 602 THR B O 1
ATOM 9573 N N . VAL B 1 603 ? 31 3.59 9.477 1 98.44 603 VAL B N 1
ATOM 9574 C CA . VAL B 1 603 ? 31.469 4.078 10.773 1 98.44 603 VAL B CA 1
ATOM 9575 C C . VAL B 1 603 ? 31 3.137 11.883 1 98.44 603 VAL B C 1
ATOM 9577 O O . VAL B 1 603 ? 31.781 2.795 12.773 1 98.44 603 VAL B O 1
ATOM 9580 N N . LYS B 1 604 ? 29.75 2.695 11.797 1 98.31 604 LYS B N 1
ATOM 9581 C CA . LYS B 1 604 ? 29.203 1.783 12.805 1 98.31 604 LYS B CA 1
ATOM 9582 C C . LYS B 1 604 ? 29.859 0.406 12.695 1 98.31 604 LYS B C 1
ATOM 9584 O O . LYS B 1 604 ? 30.109 -0.247 13.711 1 98.31 604 LYS B O 1
ATOM 9589 N N . LEU B 1 605 ? 30.125 -0.034 11.461 1 98.38 605 LEU B N 1
ATOM 9590 C CA . LEU B 1 605 ? 30.828 -1.296 11.266 1 98.38 605 LEU B CA 1
ATOM 9591 C C . LEU B 1 605 ? 32.219 -1.256 11.906 1 98.38 605 LEU B C 1
ATOM 9593 O O . LEU B 1 605 ? 32.594 -2.207 12.578 1 98.38 605 LEU B O 1
ATOM 9597 N N . LYS B 1 606 ? 32.906 -0.156 11.711 1 98.06 606 LYS B N 1
ATOM 9598 C CA . LYS B 1 606 ? 34.219 0.028 12.305 1 98.06 606 LYS B CA 1
ATOM 9599 C C . LYS B 1 606 ? 34.156 -0.003 13.828 1 98.06 606 LYS B C 1
ATOM 9601 O O . LYS B 1 606 ? 35 -0.631 14.484 1 98.06 606 LYS B O 1
ATOM 9606 N N . GLU B 1 607 ? 33.156 0.683 14.352 1 97.94 607 GLU B N 1
ATOM 9607 C CA . GLU B 1 607 ? 32.969 0.703 15.797 1 97.94 607 GLU B CA 1
ATOM 9608 C C . GLU B 1 607 ? 32.781 -0.707 16.344 1 97.94 607 GLU B C 1
ATOM 9610 O O . GLU B 1 607 ? 33.406 -1.081 17.344 1 97.94 607 GLU B O 1
ATOM 9615 N N . TYR B 1 608 ? 31.891 -1.453 15.734 1 97.94 608 TYR B N 1
ATOM 9616 C CA . TYR B 1 608 ? 31.656 -2.824 16.172 1 97.94 608 TYR B CA 1
ATOM 9617 C C . TYR B 1 608 ? 32.938 -3.662 16.062 1 97.94 608 TYR B C 1
ATOM 9619 O O . TYR B 1 608 ? 33.281 -4.379 17 1 97.94 608 TYR B O 1
ATOM 9627 N N . MET B 1 609 ? 33.656 -3.6 14.945 1 97.75 609 MET B N 1
ATOM 9628 C CA . MET B 1 609 ? 34.844 -4.41 14.688 1 97.75 609 MET B CA 1
ATOM 9629 C C . MET B 1 609 ? 35.938 -4.07 15.672 1 97.75 609 MET B C 1
ATOM 9631 O O . MET B 1 609 ? 36.594 -4.969 16.203 1 97.75 609 MET B O 1
ATOM 9635 N N . ASN B 1 610 ? 36.094 -2.807 15.883 1 96.75 610 ASN B N 1
ATOM 9636 C CA . ASN B 1 610 ? 37.094 -2.393 16.875 1 96.75 610 ASN B CA 1
ATOM 9637 C C . ASN B 1 610 ? 36.75 -2.934 18.25 1 96.75 610 ASN B C 1
ATOM 9639 O O . ASN B 1 610 ? 37.625 -3.309 19.016 1 96.75 610 ASN B O 1
ATOM 9643 N N . GLY B 1 611 ? 35.5 -2.977 18.547 1 96.44 611 GLY B N 1
ATOM 9644 C CA . GLY B 1 611 ? 35.031 -3.469 19.844 1 96.44 611 GLY B CA 1
ATOM 9645 C C . GLY B 1 611 ? 35.375 -4.93 20.078 1 96.44 611 GLY B C 1
ATOM 9646 O O . GLY B 1 611 ? 35.531 -5.359 21.219 1 96.44 611 GLY B O 1
ATOM 9647 N N . ILE B 1 612 ? 35.531 -5.66 19 1 96.44 612 ILE B N 1
ATOM 9648 C CA . ILE B 1 612 ? 35.812 -7.078 19.156 1 96.44 612 ILE B CA 1
ATOM 9649 C C . ILE B 1 612 ? 37.281 -7.348 18.781 1 96.44 612 ILE B C 1
ATOM 9651 O O . ILE B 1 612 ? 37.656 -8.5 18.594 1 96.44 612 ILE B O 1
ATOM 9655 N N . GLY B 1 613 ? 38.031 -6.371 18.562 1 94.25 613 GLY B N 1
ATOM 9656 C CA . GLY B 1 613 ? 39.469 -6.484 18.359 1 94.25 613 GLY B CA 1
ATOM 9657 C C . GLY B 1 613 ? 39.844 -6.66 16.906 1 94.25 613 GLY B C 1
ATOM 9658 O O . GLY B 1 613 ? 40.906 -7.176 16.594 1 94.25 613 GLY B O 1
ATOM 9659 N N . VAL B 1 614 ? 38.844 -6.422 16.094 1 91.69 614 VAL B N 1
ATOM 9660 C CA . VAL B 1 614 ? 39.125 -6.488 14.656 1 91.69 614 VAL B CA 1
ATOM 9661 C C . VAL B 1 614 ? 39.438 -5.09 14.125 1 91.69 614 VAL B C 1
ATOM 9663 O O . VAL B 1 614 ? 38.75 -4.125 14.469 1 91.69 614 VAL B O 1
ATOM 9666 N N . GLY B 1 615 ? 40.438 -4.977 13.289 1 80.56 615 GLY B N 1
ATOM 9667 C CA . GLY B 1 615 ? 40.75 -3.695 12.688 1 80.56 615 GLY B CA 1
ATOM 9668 C C . GLY B 1 615 ? 42 -3.057 13.273 1 80.56 615 GLY B C 1
ATOM 9669 O O . GLY B 1 615 ? 42.531 -3.529 14.289 1 80.56 615 GLY B O 1
ATOM 9670 N N . VAL B 1 616 ? 42.875 -2.238 12.586 1 60.28 616 VAL B N 1
ATOM 9671 C CA . VAL B 1 616 ? 44.125 -1.621 12.984 1 60.28 616 VAL B CA 1
ATOM 9672 C C . VAL B 1 616 ? 43.844 -0.306 13.711 1 60.28 616 VAL B C 1
ATOM 9674 O O . VAL B 1 616 ? 42.875 0.378 13.414 1 60.28 616 VAL B O 1
#

Foldseek 3Di:
DAAEAEEEQADQLPFAPPVRNQPTLQQDDFPRGGNLVVVVVLCLLQNHQAYEYQYHPNQVVVVVVCVLFVRYDYFYQPCSVQAASLSSLLRSLVVDDWKYKYAYSQKDFASVQVVVQVQDPDQKEFEFEADPPPLQWWFFDADPQQWTQDIDSDPVVDPDTPGTGRGIIIHTSVLSVQLSVVCVVCCVPHVHDYSVVSNNVSCVPPTHHYDYDHPTQMFGDSHDVRVVCCNPPRVVVSVVVVVVQADDFFAEQAQDLGGFHVSLVCLLVHDDDDCLDPVNLVLVVVLFQLQQVQAADPPDDSVQKTKFKAQDFLLLQLLLCLQQQAFQPFEEEFEDAADVSVSSVVSNVVLPHHYDYDYDHNFDADDVVVLLVVLVVLRGQEYEYEQAHQLAQFGHPLLRNQVSNVVSNHAYEYECAQPRLQAGHHCVSSNHAKYKYALRWQLQADGGMIMIMGRPVSLVVSVPGDRSDDRSHGNVQVVVCVVRSGGPDDGPSSSSSSSSSSSSVCVSCPSHNSNVQLLLLLVLLVVLCVQLVWDWRHDPVRGSSFKTWTFFDPDPLDDPVVLQVLCVVVSYHWAWHDDPPTGTTMGGPHHPHGSVNSNVSSVSVSVVCVVSPTGD/DAAEAEEEQADQLPFAPPVRPQPTLQQDDFPRGGNLVVVVVLCLLQNHQAYEYQYHPNQVVVVVVCVLFVRYDYFYQPCSVQAASLSSLLRSLVVDDWKYKYAYSQKDFASVQVVVQVQDPDQKEFEFEADPPPLQWWFFDADPQQWTQDIGSDPVVDPDTPGTGQGMIIHTSVLSVQLSVVCVVCCVPHVHDYSVVSSNVSCVPPTHHYDYDHPTQMFGDSHDVRVVCCNPPRVVVSVVVVVVQADDFFAEQAQDLGGFHVSLVCLLVHDDDDCLDPVNLVLVVVLFQLQVVLAADPPDDSVQKTKFKAQDFLLLQLLLCLQQQAFQPFEEEFEDAADVSVSSVVSNVVLPHHYDYDYDHNFDADDVVVLLVVLVVLRGQAYEYEQAHQLAQFGHPLLRNQVSNVVSNHAYEYECAQPRLQAGHHCVSSNHAKYKYAQRWQLRADGGMIMIMGRPVSLVVSVPGDRSDDRSHGNVQVVVCVVRSGGPDDGPSSSSSSSSSSSSVCVSCPSHNSNVQLLLLLVLLVVLCVQLVWDWRHDPVRGSSFKTWTFFDPDPLDDPVVLQVLCVVVSYHWAWHDDPPTGTTMGGPIHPDGSVNSNVSSVSVSVVCVVSVTGD